Protein 4ZQ0 (pdb70)

Sequence (943 aa):
FTREDYVFMAQLNENAERYDEMVETMRKISGMEGELSDKERNLLSVAYKNVIGPRRAAWRIVSSIEAKEKGRQKPNAKRIEQIRVYRQKIEKELSDICNDILKLLQEQFVPRSTNADAKVFYYKMQGDYYRYLAEYSSGEDKEKIAGSALNAYNSAFEISQQLPPTHPIRLGLALNFSVFYYEILASPDRACELARKAFDAAITDLDKLTEESYKDSTLIMQLLRDNLNLWVTDTREDYVFMAQLNENAERYDEMVETMRKISGMEGELSDKERNLLSVAYKNVIGPRRAAWRIVSSIEAKEKGRQKPNAKRIEQIRVYRQKIEKELSDICNDILKLLQEQFVPRSTNADAKVFYYKMQGDYYRYLAEYSSGEDKEKIAGSALNAYNSAFEISQQLPPTHPIRLGLALNFSVFYYEILASPDRACELARKAFDAAITDLDKLTEESYKDSTLIMQLLRDNLNLWVTDTREDYVFMAQLNENAERYDEMVETMRKISGMEGELSDKERNLLSVAYKNVIGPRRAAWRIVSSIEAKEKGRQKPNAKRIEQIRVYRQKIEKELSDICNDILKLLQEQFVPRSTNADAKVFYYKMQGDYYRYLAEYSSGEDKEKIAGSALNAYNSAFEISQQLPPTHPIRLGLALNFSVFYYEILASPDRACELARKAFDAAITDLDKLTEESYKDSTLIMQLLRDNLNLWVTDTREDYVFMAQLNENAERYDEMVETMRKISGMEGELSDKERNLLSVAYKNVIGPRRAAWRIVSSIEAKEKGRQKPNAKRIEQIRVYRQKIEKELSDICNDILKLLQEQFVPRSTNADAKVFYYKMQGDYYRYLAEYSSGEDKEKIAGSALNAYNSAFEISQQLPPTHPIRLGLALNFSVFYYEILASPDRACELARKAFDAAITDLDKLTEESYKDSTLIMQLLRDNLNLWVAAPAAPAAPAAP

InterPro domains:
  IPR000308 14-3-3 protein [PIRSF000868] (4-246)
  IPR000308 14-3-3 protein [PR00305] (39-68)
  IPR000308 14-3-3 protein [PR00305] (90-114)
  IPR000308 14-3-3 protein [PR00305] (121-143)
  IPR000308 14-3-3 protein [PR00305] (155-181)
  IPR000308 14-3-3 protein [PR00305] (182-208)
  IPR000308 14-3-3 protein [PR00305] (209-238)
  IPR000308 14-3-3 protein [PTHR18860] (7-238)
  IPR023409 14-3-3 protein, conserved site [PS00796] (45-55)
  IPR023410 14-3-3 domain [PF00244] (13-235)
  IPR023410 14-3-3 domain [SM00101] (7-248)
  IPR036815 14-3-3 domain superfamily [G3DSA:1.20.190.20] (1-248)
  IPR036815 14-3-3 domain superfamily [SSF48445] (6-237)

Nearest PDB structures (foldseek):
  4f7r-assembly2_C  TM=9.019E-01  e=1.144E-25  Giardia duodenalis
  5ulo-assembly1_B  TM=9.738E-01  e=9.717E-19  Homo sapiens
  2npm-assembly1_B  TM=9.556E-01  e=8.098E-19  Cryptosporidium parvum
  2npm-assembly1_A  TM=9.671E-01  e=2.109E-18  Cryptosporidium parvum
  5ulo-assembly1_A  TM=9.769E-01  e=2.310E-18  Homo sapiens

B-factor: mean 80.52, std 16.51, range [42.4, 110.0]

Solvent-accessible surface area: 45912 Å² total

Foldseek 3Di:
DDLVVLLVVLVVCVVVVVLVVNCVSLVVNLPDDAADDPSSLVSNVSSLCSQLVVLLVVLVVLVVVLVVQVPDPDHDVVVNVVSVVVSVVSLVVLVVSLCVVLVCLVPRQCVRDDDLLSNLSSLLSNLVSLLSNLLPDDDPVSVVSLVSNVVSLVSSQVSLVPPQLLPLSSLVSLLVVLVSCVPNNPHLPVSLVSLCVSLVSCVVCVVVDCPPCVVSSVVSSVSSVVVNVVSPVD/DLVVLVVVLVVCVVVLVLVVNCVSLVVNLVDDAAADPSSLVSNCVSLCSVLVVLVVVLVVLVVVLVVLVPDDPRDVVVNVVSVVVSVVSLVVLCVSLVVVLCCLVPRQCVRDDDLLSNLSSLLVNLVSLLSNLLPDDDVVSVVSLVSSLVSLVSSQVSLVVPQLLALSSLVSLQVVLVSCVPRPPDNPVSLVSLVVSLVSCVVCVVVDDPVSCVSSVVSSVVSVVVNVVSVVD/DLVVLLVVLVVCVVVVVLVVNCVSLVVNLPDDAAADPSSLVSNCVSLCSQLVVLLVVLVVLVVVLVVQVPDPDRDPVVNVVSVVVSVVSLVVLVVSLCVLLVCLVPRHCVRDDDLLSNLSSLLVQLVSLLSNLLPDDDVVNVVSLVRNVVSLVSSQVSLVVPQLQDLSSLVSLLVVLVSCCRRVNDLVVSLVSLVVSLVSCVVCVVPDDDPCCVSRVVSSVSSVVVNVVSVVD/DLVVLLVVLVVCVVVLVLVVNCVSLVVNLVDDAAADPSSLVSNVVSLCSQLVVLLVVLVVLVVVLVVLVPDPDHDVVVNVVSVVVSVVSLVVLCVSLCVLLCCLVPRQCVRDDDLLSNLSSLLVNLVSLLSNLLPPVPDCNVVSLVSNVVSLVSSQVSLVPPQLLALSSLSSLQVVLVSCCRRVVHLVVSLVSLVVSLVRNVVVPPPDDPVCNCSSVVSSVVSVVVNVVSD

Secondary structure (DSSP, 8-state):
--HHHHHHHHHHHHHTT-HHHHHHHHHHHHTSSS---HHHHHHHHHHHHHHHHHHHHHHHHHHHHHHHHHHSSS--HHHHHHHHHHHHHHHHHHHHHHHHHHHHIIIIIHHH--SHHHHHHHHHHHHHHHHHHHTT--HHHHHHHHHHHHHHHHHHHHHHTTS-TT-HHHHHHHHHHHHHHHHTS--HHHHHHHHHHHHHHHHHHTTTS-SS-HHHHHHHHHHHHHHHHHHTT-/-HHHHHHHHHHHHHHT-HHHHHHHHHHHHSSSS---HHHHHHHHHHHHHHHHHHHHHHHHHHHHHHHHHSSSS--HHHHHHHHHHHHHHHHHHHHHHHHHHHHIIIIIHHH--SHHHHHHHHHHHHHHHHHHHHH--HHHHHHHHHHHHHHHHHHHHHHTTS-TT-HHHHHHHHHHHHHIIIII--HHHHHHHHHHHHHHHHHTSSS---SSHHHHHHHHHHHHHHHHHHH--/-HHHHHHHHHHHHHHT-HHHHHHHHHHHHHSSSPPPHHHHHHHHHHHHHHHHHHHHHHHHHHHHHHHHHTSSS--HHHHHHHHHHHHHHHHHHHHHHHHHHHHIIIIIHHH--SHHHHHHHHHHHHHHHHHHHTT--TTHHHHHHHHHHHHHHHHHHHHTTS-TT-HHHHHHHHHHHHHHHHTSS-HHHHHHHHHHHHHHHHHTTTS--HHHHHHHHHHHHHHHHHHHHHH--/-HHHHHHHHHHHHHTT-HHHHHHHHHHHHHSSS---HHHHHHHHHHHHHHHHHHHHHHHHHHHHHHHHHSSSS--HHHHHHHHHHHHHHHHHHHHHHHHHHHHIIIIIHHH--SHHHHHHHHHHHHHHHHHHHTT--SSSHHHHHHHHHHHHHHHHHHHTTS-TT-HHHHHHHHHHHHHHHHTT--HHHHHHHHHHHHHHHHHHTTS--HHHHHHHHHHHHHHHHHHHH--/---/---/---/---

CATH classification: 1.20.190.20

Organism: Giardia intestinalis (strain ATCC 50803 / WB clone C6) (NCBI:txid184922)

Structure (mmCIF, N/CA/C/O backbone):
data_4ZQ0
#
_entry.id   4ZQ0
#
_cell.length_a   69.958
_cell.length_b   109.408
_cell.length_c   78.568
_cell.angle_alpha   90.000
_cell.angle_beta   92.640
_cell.angle_gamma   90.000
#
_symmetry.space_group_name_H-M   'P 1 21 1'
#
loop_
_entity.id
_entity.type
_entity.pdbx_description
1 polymer '14-3-3 protein'
2 polymer 'A8Ap phosphopeptide'
3 non-polymer 'PHOSPHATE ION'
#
loop_
_atom_site.group_PDB
_atom_site.id
_atom_site.type_symbol
_atom_site.label_atom_id
_atom_site.label_alt_id
_atom_site.label_comp_id
_atom_site.label_asym_id
_atom_site.label_entity_id
_atom_site.label_seq_id
_atom_site.pdbx_PDB_ins_code
_atom_site.Cartn_x
_atom_site.Cartn_y
_atom_site.Cartn_z
_atom_site.occupancy
_atom_site.B_iso_or_equiv
_atom_site.auth_seq_id
_atom_site.auth_comp_id
_atom_site.auth_asym_id
_atom_site.auth_atom_id
_atom_site.pdbx_PDB_model_num
ATOM 1 N N . PHE A 1 1 ? 6.812 18.818 -2.893 1.00 95.32 5 PHE A N 1
ATOM 2 C CA . PHE A 1 1 ? 8.251 18.433 -2.749 1.00 99.20 5 PHE A CA 1
ATOM 3 C C . PHE A 1 1 ? 8.916 18.326 -4.130 1.00 93.08 5 PHE A C 1
ATOM 4 O O . PHE A 1 1 ? 8.658 17.377 -4.870 1.00 91.06 5 PHE A O 1
ATOM 12 N N . THR A 1 2 ? 9.760 19.299 -4.476 1.00 89.53 6 THR A N 1
ATOM 13 C CA . THR A 1 2 ? 10.528 19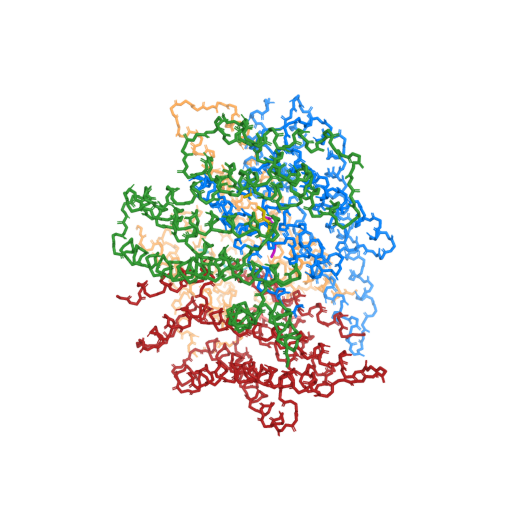.277 -5.745 1.00 88.36 6 THR A CA 1
ATOM 14 C C . THR A 1 2 ? 11.766 18.343 -5.690 1.00 93.25 6 THR A C 1
ATOM 15 O O . THR A 1 2 ? 12.005 17.696 -4.677 1.00 101.64 6 THR A O 1
ATOM 19 N N . ARG A 1 3 ? 12.523 18.261 -6.789 1.00 94.04 7 ARG A N 1
ATOM 20 C CA . ARG A 1 3 ? 13.777 17.471 -6.874 1.00 92.07 7 ARG A CA 1
ATOM 21 C C . ARG A 1 3 ? 14.810 17.927 -5.833 1.00 96.41 7 ARG A C 1
ATOM 22 O O . ARG A 1 3 ? 15.350 17.118 -5.035 1.00 107.63 7 ARG A O 1
ATOM 30 N N . GLU A 1 4 ? 15.042 19.238 -5.830 1.00 97.72 8 GLU A N 1
ATOM 31 C CA . GLU A 1 4 ? 15.959 19.896 -4.891 1.00 99.38 8 GLU A CA 1
ATOM 32 C C . GLU A 1 4 ? 15.588 19.569 -3.442 1.00 97.34 8 GLU A C 1
ATOM 33 O O . GLU A 1 4 ? 16.471 19.385 -2.606 1.00 102.29 8 GLU A O 1
ATOM 39 N N . ASP A 1 5 ? 14.284 19.484 -3.164 1.00 94.59 9 ASP A N 1
ATOM 40 C CA . ASP A 1 5 ? 13.779 19.076 -1.848 1.00 95.06 9 ASP A CA 1
ATOM 41 C C . ASP A 1 5 ? 14.129 17.616 -1.533 1.00 89.62 9 ASP A C 1
ATOM 42 O O . ASP A 1 5 ? 14.387 17.293 -0.375 1.00 86.93 9 ASP A O 1
ATOM 47 N N . TYR A 1 6 ? 14.120 16.743 -2.546 1.00 91.32 10 TYR A N 1
ATOM 48 C CA . TYR A 1 6 ? 14.493 15.326 -2.357 1.00 91.01 10 TYR A CA 1
ATOM 49 C C . TYR A 1 6 ? 15.991 15.165 -2.162 1.00 86.59 10 TYR A C 1
ATOM 50 O O . TYR A 1 6 ? 16.417 14.445 -1.246 1.00 86.69 10 TYR A O 1
ATOM 59 N N . VAL A 1 7 ? 16.787 15.860 -2.978 1.00 82.82 11 VAL A N 1
ATOM 60 C CA . VAL A 1 7 ? 18.255 15.852 -2.785 1.00 82.40 11 VAL A CA 1
ATOM 61 C C . VAL A 1 7 ? 18.618 16.080 -1.305 1.00 81.13 11 VAL A C 1
ATOM 62 O O . VAL A 1 7 ? 19.344 15.276 -0.677 1.00 85.54 11 VAL A O 1
ATOM 66 N N . PHE A 1 8 ? 18.082 17.167 -0.755 1.00 79.96 12 PHE A N 1
ATOM 67 C CA . PHE A 1 8 ? 18.237 17.489 0.661 1.00 76.59 12 PHE A CA 1
ATOM 68 C C . PHE A 1 8 ? 17.857 16.331 1.582 1.00 79.38 12 PHE A C 1
ATOM 69 O O . PHE A 1 8 ? 18.558 16.087 2.564 1.00 81.84 12 PHE A O 1
ATOM 77 N N . MET A 1 9 ? 16.759 15.631 1.271 1.00 82.23 13 MET A N 1
ATOM 78 C CA . MET A 1 9 ? 16.341 14.458 2.065 1.00 83.79 13 MET A CA 1
ATOM 79 C C . MET A 1 9 ? 17.328 13.306 1.948 1.00 75.78 13 MET A C 1
ATOM 80 O O . MET A 1 9 ? 17.631 12.647 2.945 1.00 73.84 13 MET A O 1
ATOM 85 N N . ALA A 1 10 ? 17.834 13.072 0.742 1.00 70.51 14 ALA A N 1
ATOM 86 C CA . ALA A 1 10 ? 18.906 12.098 0.553 1.00 67.89 14 ALA A CA 1
ATOM 87 C C . ALA A 1 10 ? 20.115 12.480 1.402 1.00 68.13 14 ALA A C 1
ATOM 88 O O . ALA A 1 10 ? 20.717 11.619 2.051 1.00 68.66 14 ALA A O 1
ATOM 90 N N . GLN A 1 11 ? 20.446 13.771 1.421 1.00 69.93 15 GLN A N 1
ATOM 91 C CA . GLN A 1 11 ? 21.516 14.257 2.308 1.00 67.83 15 GLN A CA 1
ATOM 92 C C . GLN A 1 11 ? 21.209 14.047 3.799 1.00 64.95 15 GLN A C 1
ATOM 93 O O . GLN A 1 11 ? 22.076 13.620 4.557 1.00 64.77 15 GLN A O 1
ATOM 99 N N . LEU A 1 12 ? 19.973 14.313 4.206 1.00 65.09 16 LEU A N 1
ATOM 100 C CA . LEU A 1 12 ? 19.550 14.118 5.602 1.00 64.79 16 LEU A CA 1
ATOM 101 C C . LEU A 1 12 ? 19.585 12.644 6.028 1.00 62.75 16 LEU A C 1
ATOM 102 O O . LEU A 1 12 ? 20.047 12.316 7.125 1.00 65.60 16 LEU A O 1
ATOM 107 N N . ASN A 1 13 ? 19.098 11.765 5.161 1.00 62.21 17 ASN A N 1
ATOM 108 C CA . ASN A 1 13 ? 19.183 10.322 5.392 1.00 62.46 17 ASN A CA 1
ATOM 109 C C . ASN A 1 13 ? 20.618 9.853 5.569 1.00 61.91 17 ASN A C 1
ATOM 110 O O . ASN A 1 13 ? 20.906 9.045 6.456 1.00 62.19 17 ASN A O 1
ATOM 115 N N . GLU A 1 14 ? 21.508 10.357 4.715 1.00 64.86 18 GLU A N 1
ATOM 116 C CA . GLU A 1 14 ? 22.939 10.046 4.807 1.00 66.39 18 GLU A CA 1
ATOM 117 C C . GLU A 1 14 ? 23.517 10.584 6.099 1.00 61.38 18 GLU A C 1
ATOM 118 O O . GLU A 1 14 ? 24.219 9.860 6.799 1.00 59.73 18 GLU A O 1
ATOM 124 N N . ASN A 1 15 ? 23.222 11.848 6.401 1.00 60.51 19 ASN A N 1
ATOM 125 C CA . ASN A 1 15 ? 23.669 12.468 7.649 1.00 61.68 19 ASN A CA 1
ATOM 126 C C . ASN A 1 15 ? 23.206 11.667 8.862 1.00 60.56 19 ASN A C 1
ATOM 127 O O . ASN A 1 15 ? 23.981 11.462 9.789 1.00 63.09 19 ASN A O 1
ATOM 132 N N . ALA A 1 16 ? 21.962 11.186 8.831 1.00 60.60 20 ALA A N 1
ATOM 133 C CA . ALA A 1 16 ? 21.424 10.325 9.899 1.00 59.90 20 ALA A CA 1
ATOM 134 C C . ALA A 1 16 ? 21.711 8.828 9.722 1.00 57.87 20 ALA A C 1
ATOM 135 O O . ALA A 1 16 ? 21.214 8.026 10.499 1.00 58.49 20 ALA A O 1
ATOM 137 N N . GLU A 1 17 ? 22.481 8.457 8.697 1.00 59.59 21 GLU A N 1
ATOM 138 C CA . GLU A 1 17 ? 22.898 7.065 8.428 1.00 61.70 21 GLU A CA 1
ATOM 139 C C . GLU A 1 17 ? 21.755 6.054 8.222 1.00 63.11 21 GLU A C 1
ATOM 140 O O . GLU A 1 17 ? 21.900 4.851 8.486 1.00 58.47 21 GLU A O 1
ATOM 146 N N . ARG A 1 18 ? 20.633 6.553 7.709 1.00 67.82 22 ARG A N 1
ATOM 147 C CA . ARG A 1 18 ? 19.467 5.729 7.437 1.00 70.49 22 ARG A CA 1
ATOM 148 C C . ARG A 1 18 ? 19.446 5.483 5.929 1.00 68.61 22 ARG A C 1
ATOM 149 O O . ARG A 1 18 ? 18.766 6.166 5.170 1.00 70.35 22 ARG A O 1
ATOM 157 N N . TYR A 1 19 ? 20.217 4.482 5.522 1.00 67.96 23 TYR A N 1
ATOM 158 C CA . TYR A 1 19 ? 20.530 4.237 4.115 1.00 69.23 23 TYR A CA 1
ATOM 159 C C . TYR A 1 19 ? 19.380 3.576 3.332 1.00 72.86 23 TYR A C 1
ATOM 160 O O . TYR A 1 19 ? 19.169 3.873 2.146 1.00 72.63 23 TYR A O 1
ATOM 169 N N . ASP A 1 20 ? 18.619 2.713 4.002 1.00 75.49 24 ASP A N 1
ATOM 170 C CA . ASP A 1 20 ? 17.439 2.082 3.394 1.00 75.05 24 ASP A CA 1
ATOM 171 C C . ASP A 1 20 ? 16.439 3.144 2.907 1.00 72.06 24 ASP A C 1
ATOM 172 O O . ASP A 1 20 ? 15.905 3.039 1.806 1.00 70.49 24 ASP A O 1
ATOM 177 N N . GLU A 1 21 ? 16.228 4.178 3.716 1.00 71.57 25 GLU A N 1
ATOM 178 C CA . GLU A 1 21 ? 15.387 5.314 3.330 1.00 74.94 25 GLU A CA 1
ATOM 179 C C . GLU A 1 21 ? 16.018 6.160 2.213 1.00 77.83 25 GLU A C 1
ATOM 180 O O . GLU A 1 21 ? 15.317 6.627 1.291 1.00 86.59 25 GLU A O 1
ATOM 186 N N . MET A 1 22 ? 17.339 6.336 2.296 1.00 75.37 26 MET A N 1
ATOM 187 C CA . MET A 1 22 ? 18.128 7.043 1.273 1.00 70.82 26 MET A CA 1
ATOM 188 C C . MET A 1 22 ? 17.977 6.396 -0.100 1.00 66.20 26 MET A C 1
ATOM 189 O O . MET A 1 22 ? 17.743 7.091 -1.091 1.00 65.93 26 MET A O 1
ATOM 194 N N . VAL A 1 23 ? 18.093 5.070 -0.148 1.00 64.57 27 VAL A N 1
ATOM 195 C CA . VAL A 1 23 ? 17.867 4.313 -1.391 1.00 64.36 27 VAL A CA 1
ATOM 196 C C . VAL A 1 23 ? 16.495 4.616 -2.009 1.00 61.90 27 VAL A C 1
ATOM 197 O O . VAL A 1 23 ? 16.372 4.659 -3.239 1.00 61.51 27 VAL A O 1
ATOM 201 N N . GLU A 1 24 ? 15.485 4.833 -1.166 1.00 61.44 28 GLU A N 1
ATOM 202 C CA . GLU A 1 24 ? 14.156 5.221 -1.646 1.00 64.66 28 GLU A CA 1
ATOM 203 C C . GLU A 1 24 ? 14.147 6.669 -2.110 1.00 64.66 28 GLU A C 1
ATOM 204 O O . GLU A 1 24 ? 13.735 6.966 -3.242 1.00 67.18 28 GLU A O 1
ATOM 210 N N . THR A 1 25 ? 14.639 7.5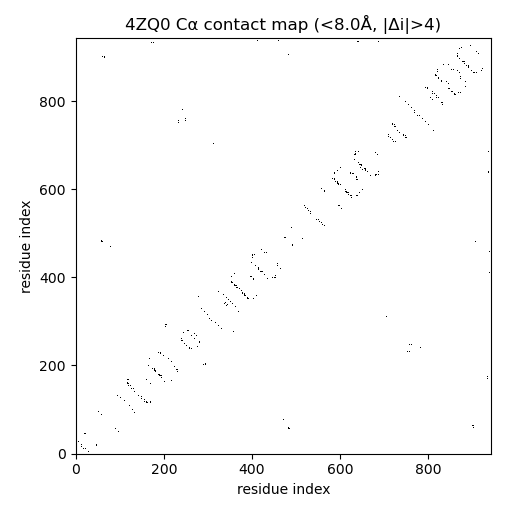69 -1.262 1.00 66.63 29 THR A N 1
ATOM 211 C CA . THR A 1 25 ? 14.758 8.982 -1.656 1.00 67.52 29 THR A CA 1
ATOM 212 C C . THR A 1 25 ? 15.524 9.179 -2.974 1.00 69.64 29 THR A C 1
ATOM 213 O O . THR A 1 25 ? 15.256 10.132 -3.702 1.00 74.27 29 THR A O 1
ATOM 217 N N . MET A 1 26 ? 16.470 8.294 -3.280 1.00 71.62 30 MET A N 1
ATOM 218 C CA . MET A 1 26 ? 17.150 8.351 -4.577 1.00 76.15 30 MET A CA 1
ATOM 219 C C . MET A 1 26 ? 16.323 7.739 -5.701 1.00 80.82 30 MET A C 1
ATOM 220 O O . MET A 1 26 ? 16.427 8.184 -6.848 1.00 88.51 30 MET A O 1
ATOM 225 N N . ARG A 1 27 ? 15.520 6.723 -5.385 1.00 82.04 31 ARG A N 1
ATOM 226 C CA . ARG A 1 27 ? 14.521 6.207 -6.330 1.00 82.07 31 ARG A CA 1
ATOM 227 C C . ARG A 1 27 ? 13.491 7.267 -6.704 1.00 81.77 31 ARG A C 1
ATOM 228 O O . ARG A 1 27 ? 13.057 7.331 -7.853 1.00 84.23 31 ARG A O 1
ATOM 236 N N . LYS A 1 28 ? 13.093 8.082 -5.733 1.00 82.93 32 LYS A N 1
ATOM 237 C CA . LYS A 1 28 ? 12.196 9.210 -6.002 1.00 85.90 32 LYS A CA 1
ATOM 238 C C . LYS A 1 28 ? 12.783 10.203 -7.027 1.00 82.86 32 LYS A C 1
ATOM 239 O O . LYS A 1 28 ? 12.042 10.804 -7.807 1.00 78.18 32 LYS A O 1
ATOM 245 N N . ILE A 1 29 ? 14.106 10.366 -7.014 1.00 85.21 33 ILE A N 1
ATOM 246 C CA . ILE A 1 29 ? 14.817 11.203 -7.990 1.00 85.11 33 ILE A CA 1
ATOM 247 C C . ILE A 1 29 ? 14.994 10.456 -9.321 1.00 84.32 33 ILE A C 1
ATOM 248 O O . ILE A 1 29 ? 14.726 11.021 -10.384 1.00 86.66 33 ILE A O 1
ATOM 253 N N . SER A 1 30 ? 15.418 9.191 -9.260 1.00 87.17 34 SER A N 1
ATOM 254 C CA . SER A 1 30 ? 15.618 8.354 -10.464 1.00 91.95 34 SER A CA 1
ATOM 255 C C . SER A 1 30 ? 14.483 8.451 -11.492 1.00 95.26 34 SER A C 1
ATOM 256 O O . SER A 1 30 ? 14.737 8.428 -12.699 1.00 100.01 34 SER A O 1
ATOM 259 N N . GLY A 1 31 ? 13.245 8.559 -11.003 1.00 95.62 35 GLY A N 1
ATOM 260 C CA . GLY A 1 31 ? 12.058 8.685 -11.851 1.00 95.60 35 GLY A CA 1
ATOM 261 C C . GLY A 1 31 ? 11.771 10.043 -12.483 1.00 98.11 35 GLY A C 1
ATOM 262 O O . GLY A 1 31 ? 10.816 10.161 -13.247 1.00 100.47 35 GLY A O 1
ATOM 263 N N . MET A 1 32 ? 12.572 11.066 -12.177 1.00 101.22 36 MET A N 1
ATOM 264 C CA . MET A 1 32 ? 12.369 12.410 -12.747 1.00 101.91 36 MET A CA 1
ATOM 265 C C . MET A 1 32 ? 13.101 12.601 -14.094 1.00 104.39 36 MET A C 1
ATOM 266 O O . MET A 1 32 ? 13.748 11.679 -14.603 1.00 99.82 36 MET A O 1
ATOM 271 N N . GLU A 1 33 ? 12.963 13.796 -14.671 1.00 108.01 37 GLU A N 1
ATOM 272 C CA . GLU A 1 33 ? 13.477 14.122 -16.006 1.00 110.00 37 GLU A CA 1
ATOM 273 C C . GLU A 1 33 ? 14.984 14.374 -16.005 1.00 110.00 37 GLU A C 1
ATOM 274 O O . GLU A 1 33 ? 15.543 14.838 -15.012 1.00 110.00 37 GLU A O 1
ATOM 280 N N . GLY A 1 34 ? 15.627 14.071 -17.131 1.00 110.00 38 GLY A N 1
ATOM 281 C CA . GLY A 1 34 ? 17.066 14.290 -17.307 1.00 110.00 38 GLY A CA 1
ATOM 282 C C . GLY A 1 34 ? 17.953 13.285 -16.584 1.00 110.00 38 GLY A C 1
ATOM 283 O O . GLY A 1 34 ? 17.469 12.413 -15.850 1.00 110.00 38 GLY A O 1
ATOM 284 N N . GLU A 1 35 ? 19.263 13.415 -16.797 1.00 110.00 39 GLU A N 1
ATOM 285 C CA . GLU A 1 35 ? 20.265 12.583 -16.117 1.00 110.00 39 GLU A CA 1
ATOM 286 C C . GLU A 1 35 ? 20.537 13.129 -14.722 1.00 104.87 39 GLU A C 1
ATOM 287 O O . GLU A 1 35 ? 20.122 14.245 -14.390 1.00 109.84 39 GLU A O 1
ATOM 293 N N . LEU A 1 36 ? 21.254 12.344 -13.919 1.00 93.50 40 LEU A N 1
ATOM 294 C CA . LEU A 1 36 ? 21.648 12.763 -12.575 1.00 82.06 40 LEU A CA 1
ATOM 295 C C . LEU A 1 36 ? 22.887 13.659 -12.624 1.00 75.56 40 LEU A C 1
ATOM 296 O O . LEU A 1 36 ? 23.775 13.463 -13.457 1.00 69.05 40 LEU A O 1
ATOM 301 N N . SER A 1 37 ? 22.938 14.637 -11.721 1.00 74.52 41 SER A N 1
ATOM 302 C CA . SER A 1 37 ? 24.115 15.501 -11.556 1.00 76.39 41 SER A CA 1
ATOM 303 C C . SER A 1 37 ? 25.245 14.743 -10.846 1.00 79.21 41 SER A C 1
ATOM 304 O O . SER A 1 37 ? 25.057 13.599 -10.431 1.00 80.31 41 SER A O 1
ATOM 307 N N . ASP A 1 38 ? 26.418 15.365 -10.721 1.00 81.18 42 ASP A N 1
ATOM 308 C CA . ASP A 1 38 ? 27.546 14.728 -10.023 1.00 85.00 42 ASP A CA 1
ATOM 309 C C . ASP A 1 38 ? 27.225 14.515 -8.536 1.00 79.93 42 ASP A C 1
ATOM 310 O O . ASP A 1 38 ? 27.597 13.490 -7.948 1.00 78.47 42 ASP A O 1
ATOM 315 N N . LYS A 1 39 ? 26.538 15.491 -7.946 1.00 76.03 43 LYS A N 1
ATOM 316 C CA . LYS A 1 39 ? 26.047 15.396 -6.577 1.00 75.89 43 LYS A CA 1
ATOM 317 C C . LYS A 1 39 ? 25.116 14.196 -6.428 1.00 79.95 43 LYS A C 1
ATOM 318 O O . LYS A 1 39 ? 25.284 13.377 -5.522 1.00 90.36 43 LYS A O 1
ATOM 324 N N . GLU A 1 40 ? 24.148 14.094 -7.332 1.00 79.00 44 GLU A N 1
ATOM 325 C CA . GLU A 1 40 ? 23.149 13.023 -7.290 1.00 78.23 44 GLU A CA 1
ATOM 326 C C . GLU A 1 40 ? 23.736 11.646 -7.584 1.00 75.64 44 GLU A C 1
ATOM 327 O O . GLU A 1 40 ? 23.351 10.665 -6.946 1.00 80.59 44 GLU A O 1
ATOM 333 N N . ARG A 1 41 ? 24.662 11.573 -8.540 1.00 72.84 45 ARG A N 1
ATOM 334 C CA . ARG A 1 41 ? 25.376 10.319 -8.825 1.00 70.59 45 ARG A CA 1
ATOM 335 C C . ARG A 1 41 ? 26.087 9.771 -7.595 1.00 68.01 45 ARG A C 1
ATOM 336 O O . ARG A 1 41 ? 26.053 8.574 -7.365 1.00 66.50 45 ARG A O 1
ATOM 344 N N . ASN A 1 42 ? 26.707 10.645 -6.805 1.00 67.50 46 ASN A N 1
ATOM 345 C CA . ASN A 1 42 ? 27.429 10.209 -5.613 1.00 70.03 46 ASN A CA 1
ATOM 346 C C . ASN A 1 42 ? 26.495 9.623 -4.552 1.00 67.18 46 ASN A C 1
ATOM 347 O O . ASN A 1 42 ? 26.669 8.472 -4.116 1.00 67.20 46 ASN A O 1
ATOM 352 N N . LEU A 1 43 ? 25.484 10.410 -4.182 1.00 63.44 47 LEU A N 1
ATOM 353 C CA . LEU A 1 43 ? 24.445 9.991 -3.226 1.00 61.36 47 LEU A CA 1
ATOM 354 C C . LEU A 1 43 ? 23.855 8.633 -3.587 1.00 59.55 47 LEU A C 1
ATOM 355 O O . LEU A 1 43 ? 23.623 7.799 -2.704 1.00 62.32 47 LEU A O 1
ATOM 360 N N . LEU A 1 44 ? 23.610 8.426 -4.882 1.00 56.16 48 LEU A N 1
ATOM 361 C CA . LEU A 1 44 ? 23.184 7.129 -5.394 1.00 54.55 48 LEU A CA 1
ATOM 362 C C . LEU A 1 44 ? 24.132 6.025 -4.948 1.00 52.93 48 LEU A C 1
ATOM 363 O O . LEU A 1 44 ? 23.698 5.025 -4.381 1.00 56.67 48 LEU A O 1
ATOM 368 N N . SER A 1 45 ? 25.418 6.217 -5.215 1.00 50.18 49 SER A N 1
ATOM 369 C CA . SER A 1 45 ? 26.437 5.222 -4.885 1.00 49.86 49 SER A CA 1
ATOM 370 C C . SER A 1 45 ? 26.506 4.980 -3.374 1.00 47.98 49 SER A C 1
ATOM 371 O O . SER A 1 45 ? 26.472 3.821 -2.896 1.00 47.27 49 SER A O 1
ATOM 374 N N . VAL A 1 46 ? 26.564 6.091 -2.646 1.00 46.99 50 VAL A N 1
ATOM 375 C CA . VAL A 1 46 ? 26.584 6.098 -1.183 1.00 48.41 50 VAL A CA 1
ATOM 376 C C . VAL A 1 46 ? 25.409 5.336 -0.582 1.00 48.82 50 VAL A C 1
ATOM 377 O O . VAL A 1 46 ? 25.581 4.575 0.370 1.00 49.30 50 VAL A O 1
ATOM 381 N N . ALA A 1 47 ? 24.220 5.568 -1.119 1.00 50.43 51 ALA A N 1
ATOM 382 C CA . ALA A 1 47 ? 23.036 4.885 -0.629 1.00 52.54 51 ALA A CA 1
ATOM 383 C C . ALA A 1 47 ? 23.189 3.372 -0.791 1.00 53.93 51 ALA A C 1
ATOM 384 O O . ALA A 1 47 ? 23.174 2.637 0.195 1.00 54.12 51 ALA A O 1
ATOM 386 N N . TYR A 1 48 ? 23.384 2.920 -2.026 1.00 56.49 52 TYR A N 1
ATOM 387 C CA . TYR A 1 48 ? 23.446 1.482 -2.310 1.00 59.07 52 TYR A CA 1
ATOM 388 C C . TYR A 1 48 ? 24.632 0.777 -1.649 1.00 59.47 52 TYR A C 1
ATOM 389 O O . TYR A 1 48 ? 24.481 -0.369 -1.165 1.00 61.77 52 TYR A O 1
ATOM 398 N N . LYS A 1 49 ? 25.792 1.436 -1.584 1.00 59.47 53 LYS A N 1
ATOM 399 C CA . LYS A 1 49 ? 26.933 0.754 -0.977 1.00 60.51 53 LYS A CA 1
ATOM 400 C C . LYS A 1 49 ? 26.796 0.554 0.536 1.00 59.67 53 LYS A C 1
ATOM 401 O O . LYS A 1 49 ? 27.267 -0.455 1.068 1.00 61.77 53 LYS A O 1
ATOM 407 N N . ASN A 1 50 ? 26.146 1.496 1.215 1.00 57.96 54 ASN A N 1
ATOM 408 C CA . ASN A 1 50 ? 25.869 1.378 2.656 1.00 56.44 54 ASN A CA 1
ATOM 409 C C . ASN A 1 50 ? 24.604 0.608 2.984 1.00 54.09 54 ASN A C 1
ATOM 410 O O . ASN A 1 50 ? 24.291 0.398 4.156 1.00 55.33 54 ASN A O 1
ATOM 415 N N . VAL A 1 51 ? 23.858 0.226 1.955 1.00 53.50 55 VAL A N 1
ATOM 416 C CA . VAL A 1 51 ? 22.831 -0.806 2.089 1.00 52.97 55 VAL A CA 1
ATOM 417 C C . VAL A 1 51 ? 23.452 -2.192 1.859 1.00 52.44 55 VAL A C 1
ATOM 418 O O . VAL A 1 51 ? 23.210 -3.095 2.661 1.00 51.86 55 VAL A O 1
ATOM 422 N N . ILE A 1 52 ? 24.250 -2.361 0.798 1.00 52.50 56 ILE A N 1
ATOM 423 C CA . ILE A 1 52 ? 24.880 -3.672 0.528 1.00 54.48 56 ILE A CA 1
ATOM 424 C C . ILE A 1 52 ? 26.011 -4.063 1.509 1.00 52.56 56 ILE A C 1
ATOM 425 O O . ILE A 1 52 ? 26.176 -5.251 1.851 1.00 54.53 56 ILE A O 1
ATOM 430 N N . GLY A 1 53 ? 26.782 -3.070 1.947 1.00 49.99 57 GLY A N 1
ATOM 431 C CA . GLY A 1 53 ? 27.955 -3.287 2.791 1.00 48.69 57 GLY A CA 1
ATOM 432 C C . GLY A 1 53 ? 27.727 -4.106 4.049 1.00 46.79 57 GLY A C 1
ATOM 433 O O . GLY A 1 53 ? 28.483 -5.057 4.311 1.00 47.34 57 GLY A O 1
ATOM 434 N N . PRO A 1 54 ? 26.703 -3.739 4.846 1.00 46.39 58 PRO A N 1
ATOM 435 C CA . PRO A 1 54 ? 26.338 -4.507 6.047 1.00 48.76 58 PRO A CA 1
ATOM 436 C C . PRO A 1 54 ? 26.049 -5.989 5.771 1.00 51.74 58 PRO A C 1
ATOM 437 O O . PRO A 1 54 ? 26.487 -6.871 6.524 1.00 51.94 58 PRO A O 1
ATOM 441 N N . ARG A 1 55 ? 25.331 -6.241 4.681 1.00 54.36 59 ARG A N 1
ATOM 442 C CA . ARG A 1 55 ? 24.955 -7.593 4.286 1.00 56.89 59 ARG A CA 1
ATOM 443 C C . ARG A 1 55 ? 26.144 -8.386 3.735 1.00 57.44 59 ARG A C 1
ATOM 444 O O . ARG A 1 55 ? 26.312 -9.597 4.049 1.00 58.69 59 ARG A O 1
ATOM 452 N N . ARG A 1 56 ? 26.979 -7.706 2.944 1.00 56.64 60 ARG A N 1
ATOM 453 C CA . ARG A 1 56 ? 28.280 -8.273 2.577 1.00 56.12 60 ARG A CA 1
ATOM 454 C C . ARG A 1 56 ? 29.045 -8.664 3.827 1.00 55.44 60 ARG A C 1
ATOM 455 O O . ARG A 1 56 ? 29.537 -9.792 3.930 1.00 57.91 60 ARG A O 1
ATOM 463 N N . ALA A 1 57 ? 29.126 -7.745 4.785 1.00 53.96 61 ALA A N 1
ATOM 464 C CA . ALA A 1 57 ? 29.805 -8.063 6.038 1.00 54.43 61 ALA A CA 1
ATOM 465 C C . ALA A 1 57 ? 29.174 -9.280 6.719 1.00 52.50 61 ALA A C 1
ATOM 466 O O . ALA A 1 57 ? 29.888 -10.185 7.133 1.00 52.65 61 ALA A O 1
ATOM 468 N N . ALA A 1 58 ? 27.846 -9.304 6.817 1.00 49.02 62 ALA A N 1
ATOM 469 C CA . ALA A 1 58 ? 27.150 -10.410 7.477 1.00 46.88 62 ALA A CA 1
ATOM 470 C C . ALA A 1 58 ? 27.501 -11.727 6.829 1.00 49.06 62 ALA A C 1
ATOM 471 O O . ALA A 1 58 ? 27.989 -12.654 7.511 1.00 49.20 62 ALA A O 1
ATOM 473 N N . TRP A 1 59 ? 27.294 -11.786 5.507 1.00 52.73 63 TRP A N 1
ATOM 474 C CA . TRP A 1 59 ? 27.548 -13.016 4.730 1.00 54.22 63 TRP A CA 1
ATOM 475 C C . TRP A 1 59 ? 28.910 -13.664 5.036 1.00 51.34 63 TRP A C 1
ATOM 476 O O . TRP A 1 59 ? 28.991 -14.870 5.321 1.00 54.23 63 TRP A O 1
ATOM 487 N N . ARG A 1 60 ? 29.966 -12.859 4.991 1.00 51.17 64 ARG A N 1
ATOM 488 C CA . ARG A 1 60 ? 31.317 -13.334 5.337 1.00 53.60 64 ARG A CA 1
ATOM 489 C C . ARG A 1 60 ? 31.397 -13.863 6.771 1.00 54.40 64 ARG A C 1
ATOM 490 O O . ARG A 1 60 ? 32.028 -14.904 7.016 1.00 53.49 64 ARG A O 1
ATOM 498 N N . ILE A 1 61 ? 30.739 -13.160 7.702 1.00 57.47 65 ILE A N 1
ATOM 499 C CA . ILE A 1 61 ? 30.781 -13.527 9.124 1.00 58.53 65 ILE A CA 1
ATOM 500 C C . ILE A 1 61 ? 30.097 -14.871 9.292 1.00 58.10 65 ILE A C 1
ATOM 501 O O . ILE A 1 61 ? 30.669 -15.772 9.902 1.00 61.46 65 ILE A O 1
ATOM 506 N N . VAL A 1 62 ? 28.900 -15.011 8.723 1.00 55.91 66 VAL A N 1
ATOM 507 C CA . VAL A 1 62 ? 28.167 -16.286 8.806 1.00 55.57 66 VAL A CA 1
ATOM 508 C C . VAL A 1 62 ? 28.917 -17.425 8.094 1.00 55.06 66 VAL A C 1
ATOM 509 O O . VAL A 1 62 ? 29.220 -18.449 8.723 1.00 54.23 66 VAL A O 1
ATOM 513 N N . SER A 1 63 ? 29.241 -17.235 6.814 1.00 57.20 67 SER A N 1
ATOM 514 C CA . SER A 1 63 ? 30.059 -18.214 6.077 1.00 61.23 67 SER A CA 1
ATOM 515 C C . SER A 1 63 ? 31.226 -18.756 6.908 1.00 66.32 67 SER A C 1
ATOM 516 O O . SER A 1 63 ? 31.448 -19.983 7.015 1.00 69.60 67 SER A O 1
ATOM 519 N N . SER A 1 64 ? 31.962 -17.826 7.510 1.00 69.42 68 SER A N 1
ATOM 520 C CA . SER A 1 64 ? 33.111 -18.172 8.339 1.00 68.63 68 SER A CA 1
ATOM 521 C C . SER A 1 64 ? 32.763 -19.002 9.576 1.00 67.18 68 SER A C 1
ATOM 522 O O . SER A 1 64 ? 33.548 -19.853 9.981 1.00 64.97 68 SER A O 1
ATOM 525 N N . ILE A 1 65 ? 31.600 -18.744 10.174 1.00 70.14 69 ILE A N 1
ATOM 526 C CA . ILE A 1 65 ? 31.129 -19.512 11.340 1.00 73.11 69 ILE A CA 1
ATOM 527 C C . ILE A 1 65 ? 30.697 -20.919 10.877 1.00 69.40 69 ILE A C 1
ATOM 528 O O . ILE A 1 65 ? 31.130 -21.951 11.437 1.00 62.14 69 ILE A O 1
ATOM 533 N N . GLU A 1 66 ? 29.862 -20.939 9.835 1.00 70.12 70 GLU A N 1
ATOM 534 C CA . GLU A 1 66 ? 29.495 -22.179 9.152 1.00 73.34 70 GLU A CA 1
ATOM 535 C C . GLU A 1 66 ? 30.719 -23.031 8.878 1.00 71.44 70 GLU A C 1
ATOM 536 O O . GLU A 1 66 ? 30.681 -24.233 9.113 1.00 70.60 70 GLU A O 1
ATOM 542 N N . ALA A 1 67 ? 31.794 -22.409 8.381 1.00 72.95 71 ALA A N 1
ATOM 543 C CA . ALA A 1 67 ? 33.073 -23.123 8.221 1.00 72.83 71 ALA A CA 1
ATOM 544 C C . ALA A 1 67 ? 33.616 -23.671 9.547 1.00 74.20 71 ALA A C 1
ATOM 545 O O . ALA A 1 67 ? 33.996 -24.836 9.615 1.00 76.05 71 ALA A O 1
ATOM 547 N N . LYS A 1 68 ? 33.648 -22.840 10.588 1.00 79.41 72 LYS A N 1
ATOM 548 C CA . LYS A 1 68 ? 34.141 -23.253 11.920 1.00 83.54 72 LYS A CA 1
ATOM 549 C C . LYS A 1 68 ? 33.396 -24.469 12.456 1.00 84.01 72 LYS A C 1
ATOM 550 O O . LYS A 1 68 ? 34.017 -25.445 12.883 1.00 78.55 72 LYS A O 1
ATOM 556 N N . GLU A 1 69 ? 32.065 -24.401 12.429 1.00 89.41 73 GLU A N 1
ATOM 557 C CA . GLU A 1 69 ? 31.240 -25.465 13.019 1.00 92.10 73 GLU A CA 1
ATOM 558 C C . GLU A 1 69 ? 31.339 -26.812 12.283 1.00 90.40 73 GLU A C 1
ATOM 559 O O . GLU A 1 69 ? 31.380 -27.862 12.934 1.00 94.32 73 GLU A O 1
ATOM 565 N N . LYS A 1 70 ? 31.368 -26.788 10.948 1.00 86.59 74 LYS A N 1
ATOM 566 C CA . LYS A 1 70 ? 31.554 -28.017 10.147 1.00 82.21 74 LYS A CA 1
ATOM 567 C C . LYS A 1 70 ? 32.863 -28.713 10.489 1.00 80.17 74 LYS A C 1
ATOM 568 O O . LYS A 1 70 ? 32.895 -29.932 10.643 1.00 76.95 74 LYS A O 1
ATOM 574 N N . GLY A 1 71 ? 33.927 -27.919 10.609 1.00 81.42 75 GLY A N 1
ATOM 575 C CA . GLY A 1 71 ? 35.264 -28.412 10.932 1.00 82.10 75 GLY A CA 1
ATOM 576 C C . GLY A 1 71 ? 35.459 -28.967 12.335 1.00 84.63 75 GLY A C 1
ATOM 577 O O . GLY A 1 71 ? 36.445 -29.663 12.582 1.00 86.47 75 GLY A O 1
ATOM 578 N N . ARG A 1 72 ? 34.539 -28.660 13.253 1.00 87.78 76 ARG A N 1
ATOM 579 C CA . ARG A 1 72 ? 34.566 -29.196 14.626 1.00 90.59 76 ARG A CA 1
ATOM 580 C C . ARG A 1 72 ? 34.714 -30.733 14.635 1.00 94.19 76 ARG A C 1
ATOM 581 O O . ARG A 1 72 ? 34.324 -31.409 13.677 1.00 90.99 76 ARG A O 1
ATOM 589 N N . GLN A 1 73 ? 35.308 -31.269 15.703 1.00 101.71 77 GLN A N 1
ATOM 590 C CA . GLN A 1 73 ? 35.640 -32.706 15.776 1.00 103.34 77 GLN A CA 1
ATOM 591 C C . GLN A 1 73 ? 34.415 -33.607 15.934 1.00 99.86 77 GLN A C 1
ATOM 592 O O . GLN A 1 73 ? 34.431 -34.749 15.468 1.00 94.29 77 GLN A O 1
ATOM 598 N N . LYS A 1 74 ? 33.372 -33.091 16.586 1.00 97.57 78 LYS A N 1
ATOM 599 C CA . LYS A 1 74 ? 32.074 -33.763 16.666 1.00 95.38 78 LYS A CA 1
ATOM 600 C C . LYS A 1 74 ? 30.965 -32.759 16.333 1.00 86.25 78 LYS A C 1
ATOM 601 O O . LYS A 1 74 ? 30.292 -32.261 17.237 1.00 84.27 78 LYS A O 1
ATOM 607 N N . PRO A 1 75 ? 30.772 -32.452 15.029 1.00 77.40 79 PRO A N 1
ATOM 608 C CA . PRO A 1 75 ? 29.818 -31.409 14.654 1.00 75.93 79 PRO A CA 1
ATOM 609 C C . PRO A 1 75 ? 28.371 -31.698 15.052 1.00 78.35 79 PRO A C 1
ATOM 610 O O . PRO A 1 75 ? 27.973 -32.853 15.187 1.00 81.96 79 PRO A O 1
ATOM 614 N N . ASN A 1 76 ? 27.616 -30.620 15.238 1.00 79.99 80 ASN A N 1
ATOM 615 C CA . ASN A 1 76 ? 26.192 -30.651 15.544 1.00 78.55 80 ASN A CA 1
ATOM 616 C C . ASN A 1 76 ? 25.452 -30.367 14.242 1.00 76.92 80 ASN A C 1
ATOM 617 O O . ASN A 1 76 ? 25.579 -29.275 13.712 1.00 79.65 80 ASN A O 1
ATOM 622 N N . ALA A 1 77 ? 24.676 -31.321 13.731 1.00 76.51 81 ALA A N 1
ATOM 623 C CA . ALA A 1 77 ? 24.006 -31.134 12.426 1.00 79.79 81 ALA A CA 1
ATOM 624 C C . ALA A 1 77 ? 22.925 -30.034 12.380 1.00 79.43 81 ALA A C 1
ATOM 625 O O . ALA A 1 77 ? 22.895 -29.255 11.423 1.00 82.84 81 ALA A O 1
ATOM 627 N N . LYS A 1 78 ? 22.058 -29.968 13.392 1.00 80.70 82 LYS A N 1
ATOM 628 C CA . LYS A 1 78 ? 20.942 -28.991 13.417 1.00 88.15 82 LYS A CA 1
ATOM 629 C C . LYS A 1 78 ? 21.422 -27.518 13.393 1.00 93.92 82 LYS A C 1
ATOM 630 O O . LYS A 1 78 ? 20.770 -26.632 12.807 1.00 101.61 82 LYS A O 1
ATOM 636 N N . ARG A 1 79 ? 22.574 -27.280 14.020 1.00 91.64 83 ARG A N 1
ATOM 637 C CA . ARG A 1 79 ? 23.249 -25.981 14.015 1.00 84.75 83 ARG A CA 1
ATOM 638 C C . ARG A 1 79 ? 23.756 -25.613 12.622 1.00 80.24 83 ARG A C 1
ATOM 639 O O . ARG A 1 79 ? 23.490 -24.513 12.132 1.00 82.14 83 ARG A O 1
ATOM 647 N N . ILE A 1 80 ? 24.469 -26.553 11.996 1.00 76.34 84 ILE A N 1
ATOM 648 C CA . ILE A 1 80 ? 24.980 -26.406 10.621 1.00 73.86 84 ILE A CA 1
ATOM 649 C C . ILE A 1 80 ? 23.812 -26.176 9.667 1.00 71.58 84 ILE A C 1
ATOM 650 O O . ILE A 1 80 ? 23.899 -25.353 8.756 1.00 66.26 84 ILE A O 1
ATOM 655 N N . GLU A 1 81 ? 22.731 -26.921 9.883 1.00 74.71 85 GLU A N 1
ATOM 656 C CA . GLU A 1 81 ? 21.474 -26.711 9.165 1.00 82.09 85 GLU A CA 1
ATOM 657 C C . GLU A 1 81 ? 20.954 -25.273 9.378 1.00 79.77 85 GLU A C 1
ATOM 658 O O . GLU A 1 81 ? 20.710 -24.560 8.399 1.00 70.39 85 GLU A O 1
ATOM 664 N N . GLN A 1 82 ? 20.830 -24.850 10.644 1.00 80.99 86 GLN A N 1
ATOM 665 C CA . GLN A 1 82 ? 20.250 -23.526 10.984 1.00 84.32 86 GLN A CA 1
ATOM 666 C C . GLN A 1 82 ? 21.092 -22.294 10.555 1.00 78.83 86 GLN A C 1
ATOM 667 O O . GLN A 1 82 ? 20.539 -21.239 10.210 1.00 72.35 86 GLN A O 1
ATOM 673 N N . ILE A 1 83 ? 22.415 -22.431 10.595 1.00 74.75 87 ILE A N 1
ATOM 674 C CA . ILE A 1 83 ? 23.331 -21.430 10.035 1.00 71.76 87 ILE A CA 1
ATOM 675 C C . ILE A 1 83 ? 23.111 -21.294 8.521 1.00 73.82 87 ILE A C 1
ATOM 676 O O . ILE A 1 83 ? 22.843 -20.197 8.010 1.00 76.42 87 ILE A O 1
ATOM 681 N N . ARG A 1 84 ? 23.226 -22.421 7.820 1.00 76.43 88 ARG A N 1
ATOM 682 C CA . ARG A 1 84 ? 23.095 -22.476 6.353 1.00 78.81 88 ARG A CA 1
ATOM 683 C C . ARG A 1 84 ? 21.759 -21.899 5.835 1.00 77.17 88 ARG A C 1
ATOM 684 O O . ARG A 1 84 ? 21.724 -21.331 4.744 1.00 80.44 88 ARG A O 1
ATOM 692 N N . VAL A 1 85 ? 20.676 -22.038 6.609 1.00 73.83 89 VAL A N 1
ATOM 693 C CA . VAL A 1 85 ? 19.394 -21.379 6.277 1.00 68.88 89 VAL A CA 1
ATOM 694 C C . VAL A 1 85 ? 19.534 -19.873 6.387 1.00 66.92 89 VAL A C 1
ATOM 695 O O . VAL A 1 85 ? 19.013 -19.145 5.546 1.00 68.08 89 VAL A O 1
ATOM 699 N N . TYR A 1 86 ? 20.208 -19.431 7.455 1.00 66.85 90 TYR A N 1
ATOM 700 C CA . TYR A 1 86 ? 20.441 -18.007 7.737 1.00 66.53 90 TYR A CA 1
ATOM 701 C C . TYR A 1 86 ? 21.321 -17.348 6.670 1.00 66.89 90 TYR A C 1
ATOM 702 O O . TYR A 1 86 ? 20.952 -16.292 6.127 1.00 65.23 90 TYR A O 1
ATOM 711 N N . ARG A 1 87 ? 22.452 -17.981 6.337 1.00 66.61 91 ARG A N 1
ATOM 712 C CA . ARG A 1 87 ? 23.287 -17.499 5.217 1.00 66.61 91 ARG A CA 1
ATOM 713 C C . ARG A 1 87 ? 22.452 -17.294 3.953 1.00 65.27 91 ARG A C 1
ATOM 714 O O . ARG A 1 87 ? 22.536 -16.249 3.304 1.00 66.53 91 ARG A O 1
ATOM 722 N N . GLN A 1 88 ? 21.628 -18.284 3.629 1.00 65.93 92 GLN A N 1
ATOM 723 C CA . GLN A 1 88 ? 20.689 -18.167 2.513 1.00 67.90 92 GLN A CA 1
ATOM 724 C C . GLN A 1 88 ? 19.695 -16.993 2.668 1.00 63.60 92 GLN A C 1
ATOM 725 O O . GLN A 1 88 ? 19.319 -16.371 1.671 1.00 63.54 92 GLN A O 1
ATOM 731 N N . LYS A 1 89 ? 19.294 -16.686 3.903 1.00 62.14 93 LYS A N 1
ATOM 732 C CA . LYS A 1 89 ? 18.437 -15.524 4.178 1.00 65.06 93 LYS A CA 1
ATOM 733 C C . LYS A 1 89 ? 19.090 -14.205 3.759 1.00 66.70 93 LYS A C 1
ATOM 734 O O . LYS A 1 89 ? 18.446 -13.332 3.149 1.00 64.87 93 LYS A O 1
ATOM 740 N N . ILE A 1 90 ? 20.363 -14.070 4.120 1.00 66.51 94 ILE A N 1
ATOM 741 C CA . ILE A 1 90 ? 21.156 -12.877 3.803 1.00 63.06 94 ILE A CA 1
ATOM 742 C C . ILE A 1 90 ? 21.458 -12.843 2.304 1.00 64.10 94 ILE A C 1
ATOM 743 O O . ILE A 1 90 ? 21.295 -11.797 1.649 1.00 65.84 94 ILE A O 1
ATOM 748 N N . GLU A 1 91 ? 21.888 -13.993 1.771 1.00 64.44 95 GLU A N 1
ATOM 749 C CA . GLU A 1 91 ? 22.041 -14.181 0.322 1.00 63.48 95 GLU A CA 1
ATOM 750 C C . GLU A 1 91 ? 20.799 -13.731 -0.437 1.00 65.49 95 GLU A C 1
ATOM 751 O O . GLU A 1 91 ? 20.906 -13.077 -1.469 1.00 67.75 95 GLU A O 1
ATOM 757 N N . LYS A 1 92 ? 19.627 -14.082 0.082 1.00 69.23 96 LYS A N 1
ATOM 758 C CA . LYS A 1 92 ? 18.374 -13.559 -0.460 1.00 72.91 96 LYS A CA 1
ATOM 759 C C . LYS A 1 92 ? 18.410 -12.022 -0.470 1.00 68.87 96 LYS A C 1
ATOM 760 O O . LYS A 1 92 ? 18.206 -11.412 -1.510 1.00 63.12 96 LYS A O 1
ATOM 766 N N . GLU A 1 93 ? 18.695 -11.413 0.683 1.00 72.45 97 GLU A N 1
ATOM 767 C CA . GLU A 1 93 ? 18.683 -9.945 0.818 1.00 72.83 97 GLU A CA 1
ATOM 768 C C . GLU A 1 93 ? 19.643 -9.257 -0.157 1.00 70.01 97 GLU A C 1
ATOM 769 O O . GLU A 1 93 ? 19.259 -8.274 -0.803 1.00 66.52 97 GLU A O 1
ATOM 775 N N . LEU A 1 94 ? 20.871 -9.786 -0.258 1.00 67.25 98 LEU A N 1
ATOM 776 C CA . LEU A 1 94 ? 21.897 -9.252 -1.183 1.00 66.03 98 LEU A CA 1
ATOM 777 C C . LEU A 1 94 ? 21.398 -9.147 -2.639 1.00 68.05 98 LEU A C 1
ATOM 778 O O . LEU A 1 94 ? 21.317 -8.041 -3.203 1.00 68.08 98 LEU A O 1
ATOM 783 N N . SER A 1 95 ? 21.036 -10.292 -3.226 1.00 69.93 99 SER A N 1
ATOM 784 C CA . SER A 1 95 ? 20.559 -10.353 -4.624 1.00 68.42 99 SER A CA 1
ATOM 785 C C . SER A 1 95 ? 19.397 -9.406 -4.922 1.00 66.70 99 SER A C 1
ATOM 786 O O . SER A 1 95 ? 19.328 -8.858 -6.023 1.00 70.17 99 SER A O 1
ATOM 789 N N . ASP A 1 96 ? 18.511 -9.199 -3.948 1.00 65.54 100 ASP A N 1
ATOM 790 C CA . ASP A 1 96 ? 17.424 -8.226 -4.097 1.00 68.81 100 ASP A CA 1
ATOM 791 C C . ASP A 1 96 ? 18.023 -6.848 -4.344 1.00 68.36 100 ASP A C 1
ATOM 792 O O . ASP A 1 96 ? 17.626 -6.136 -5.283 1.00 70.56 100 ASP A O 1
ATOM 797 N N . ILE A 1 97 ? 18.997 -6.499 -3.502 1.00 67.43 101 ILE A N 1
ATOM 798 C CA . ILE A 1 97 ? 19.648 -5.187 -3.547 1.00 68.01 101 ILE A CA 1
ATOM 799 C C . ILE A 1 97 ? 20.483 -5.037 -4.816 1.00 67.69 101 ILE A C 1
ATOM 800 O O . ILE A 1 97 ? 20.485 -3.969 -5.426 1.00 68.54 101 ILE A O 1
ATOM 805 N N . CYS A 1 98 ? 21.185 -6.095 -5.216 1.00 67.30 102 CYS A N 1
ATOM 806 C CA . CYS A 1 98 ? 21.934 -6.060 -6.478 1.00 68.48 102 CYS A CA 1
ATOM 807 C C . CYS A 1 98 ? 21.022 -5.936 -7.699 1.00 68.01 102 CYS A C 1
ATOM 808 O O . CYS A 1 98 ? 21.265 -5.094 -8.568 1.00 69.64 102 CYS A O 1
ATOM 811 N N . ASN A 1 99 ? 19.972 -6.754 -7.759 1.00 70.87 103 ASN A N 1
ATOM 812 C CA . ASN A 1 99 ? 19.025 -6.678 -8.885 1.00 72.66 103 ASN A CA 1
ATOM 813 C C . ASN A 1 99 ? 18.357 -5.313 -8.931 1.00 70.58 103 ASN A C 1
ATOM 814 O O . ASN A 1 99 ? 18.358 -4.644 -9.980 1.00 74.47 103 ASN A O 1
ATOM 819 N N . ASP A 1 100 ? 17.828 -4.890 -7.788 1.00 67.98 104 ASP A N 1
ATOM 820 C CA . ASP A 1 100 ? 17.200 -3.580 -7.680 1.00 70.52 104 ASP A CA 1
ATOM 821 C C . ASP A 1 100 ? 17.971 -2.521 -8.477 1.00 71.10 104 ASP A C 1
ATOM 822 O O . ASP A 1 100 ? 17.398 -1.868 -9.360 1.00 71.29 104 ASP A O 1
ATOM 827 N N . ILE A 1 101 ? 19.263 -2.380 -8.170 1.00 70.59 105 ILE A N 1
ATOM 828 C CA . ILE A 1 101 ? 20.116 -1.365 -8.815 1.00 68.74 105 ILE A CA 1
ATOM 829 C C . ILE A 1 101 ? 20.556 -1.767 -10.228 1.00 67.52 105 ILE A C 1
ATOM 830 O O . ILE A 1 101 ? 20.474 -0.941 -11.141 1.00 67.46 105 ILE A O 1
ATOM 835 N N . LEU A 1 102 ? 21.000 -3.011 -10.425 1.00 65.46 106 LEU A N 1
ATOM 836 C CA . LEU A 1 102 ? 21.417 -3.454 -11.764 1.00 65.95 106 LEU A CA 1
ATOM 837 C C . LEU A 1 102 ? 20.334 -3.154 -12.794 1.00 70.95 106 LEU A C 1
ATOM 838 O O . LEU A 1 102 ? 20.613 -2.586 -13.871 1.00 75.57 106 LEU A O 1
ATOM 843 N N . LYS A 1 103 ? 19.098 -3.509 -12.434 1.00 73.30 107 LYS A N 1
ATOM 844 C CA . LYS A 1 103 ? 17.917 -3.142 -13.215 1.00 73.26 107 LYS A CA 1
ATOM 845 C C . LYS A 1 103 ? 17.935 -1.653 -13.585 1.00 69.99 107 LYS A C 1
ATOM 846 O O . LYS A 1 103 ? 17.847 -1.299 -14.767 1.00 73.40 107 LYS A O 1
ATOM 852 N N . LEU A 1 104 ? 18.072 -0.795 -12.575 1.00 68.61 108 LEU A N 1
ATOM 853 C CA . LEU A 1 104 ? 18.116 0.659 -12.785 1.00 69.96 108 LEU A CA 1
ATOM 854 C C . LEU A 1 104 ? 19.247 1.077 -13.721 1.00 72.35 108 LEU A C 1
ATOM 855 O O . LEU A 1 104 ? 19.073 1.969 -14.555 1.00 72.52 108 LEU A O 1
ATOM 860 N N . LEU A 1 105 ? 20.404 0.439 -13.575 1.00 73.19 109 LEU A N 1
ATOM 861 C CA . LEU A 1 105 ? 21.537 0.729 -14.440 1.00 74.17 109 LEU A CA 1
ATOM 862 C C . LEU A 1 105 ? 21.202 0.366 -15.880 1.00 73.99 109 LEU A C 1
ATOM 863 O O . LEU A 1 105 ? 21.270 1.238 -16.757 1.00 72.26 109 LEU A O 1
ATOM 868 N N . GLN A 1 106 ? 20.804 -0.895 -16.101 1.00 79.14 110 GLN A N 1
ATOM 869 C CA . GLN A 1 106 ? 20.407 -1.366 -17.451 1.00 85.27 110 GLN A CA 1
ATOM 870 C C . GLN A 1 106 ? 19.307 -0.528 -18.095 1.00 86.18 110 GLN A C 1
ATOM 871 O O . GLN A 1 106 ? 19.460 -0.066 -19.225 1.00 86.90 110 GLN A O 1
ATOM 877 N N . GLU A 1 107 ? 18.200 -0.347 -17.379 1.00 88.85 111 GLU A N 1
ATOM 878 C CA . GLU A 1 107 ? 17.009 0.287 -17.964 1.00 88.44 111 GLU A CA 1
ATOM 879 C C . GLU A 1 107 ? 17.025 1.812 -17.916 1.00 88.12 111 GLU A C 1
ATOM 880 O O . GLU A 1 107 ? 16.678 2.461 -18.895 1.00 89.78 111 GLU A O 1
ATOM 886 N N . GLN A 1 108 ? 17.426 2.375 -16.783 1.00 90.44 112 GLN A N 1
ATOM 887 C CA . GLN A 1 108 ? 17.284 3.812 -16.536 1.00 93.50 112 GLN A CA 1
ATOM 888 C C . GLN A 1 108 ? 18.568 4.597 -16.805 1.00 91.07 112 GLN A C 1
ATOM 889 O O . GLN A 1 108 ? 18.561 5.553 -17.588 1.00 89.35 112 GLN A O 1
ATOM 895 N N . PHE A 1 109 ? 19.660 4.188 -16.159 1.00 86.01 113 PHE A N 1
ATOM 896 C CA . PHE A 1 109 ? 20.839 5.050 -16.030 1.00 79.76 113 PHE A CA 1
ATOM 897 C C . PHE A 1 109 ? 21.826 4.966 -17.179 1.00 75.94 113 PHE A C 1
ATOM 898 O O . PHE A 1 109 ? 22.309 6.006 -17.633 1.00 73.02 113 PHE A O 1
ATOM 906 N N . VAL A 1 110 ? 22.154 3.753 -17.625 1.00 74.88 114 VAL A N 1
ATOM 907 C CA . VAL A 1 110 ? 23.096 3.603 -18.749 1.00 77.60 114 VAL A CA 1
ATOM 908 C C . VAL A 1 110 ? 22.556 4.242 -20.048 1.00 80.03 114 VAL A C 1
ATOM 909 O O . VAL A 1 110 ? 23.231 5.096 -20.621 1.00 76.41 114 VAL A O 1
ATOM 913 N N . PRO A 1 111 ? 21.347 3.844 -20.506 1.00 87.06 115 PRO A N 1
ATOM 914 C CA . PRO A 1 111 ? 20.814 4.442 -21.743 1.00 88.66 115 PRO A CA 1
ATOM 915 C C . PRO A 1 111 ? 20.697 5.975 -21.749 1.00 88.69 115 PRO A C 1
ATOM 916 O O . PRO A 1 111 ? 21.088 6.600 -22.729 1.00 95.09 115 PRO A O 1
ATOM 920 N N . ARG A 1 112 ? 20.196 6.567 -20.668 1.00 88.07 116 ARG A N 1
ATOM 921 C CA . ARG A 1 112 ? 19.968 8.020 -20.623 1.00 92.53 116 ARG A CA 1
ATOM 922 C C . ARG A 1 112 ? 21.255 8.886 -20.517 1.00 91.42 116 ARG A C 1
ATOM 923 O O . ARG A 1 112 ? 21.189 10.096 -20.719 1.00 90.16 116 ARG A O 1
ATOM 931 N N . SER A 1 113 ? 22.408 8.283 -20.214 1.00 95.32 117 SER A N 1
ATOM 932 C CA . SER A 1 113 ? 23.669 9.032 -20.033 1.00 94.98 117 SER A CA 1
ATOM 933 C C . SER A 1 113 ? 24.337 9.428 -21.357 1.00 92.87 117 SER A C 1
ATOM 934 O O . SER A 1 113 ? 24.342 8.655 -22.312 1.00 94.07 117 SER A O 1
ATOM 937 N N . THR A 1 114 ? 24.924 10.624 -21.382 1.00 94.21 118 THR A N 1
ATOM 938 C CA . THR A 1 114 ? 25.494 11.225 -22.601 1.00 94.21 118 THR A CA 1
ATOM 939 C C . THR A 1 114 ? 27.011 11.487 -22.493 1.00 92.56 118 THR A C 1
ATOM 940 O O . THR A 1 114 ? 27.782 11.047 -23.355 1.00 92.22 118 THR A O 1
ATOM 944 N N . ASN A 1 115 ? 27.417 12.207 -21.443 1.00 88.81 119 ASN A N 1
ATOM 945 C CA . ASN A 1 115 ? 28.837 12.423 -21.102 1.00 84.34 119 ASN A CA 1
ATOM 946 C C . ASN A 1 115 ? 29.541 11.155 -20.612 1.00 78.85 119 ASN A C 1
ATOM 947 O O . ASN A 1 115 ? 28.913 10.289 -20.011 1.00 78.23 119 ASN A O 1
ATOM 952 N N . ALA A 1 116 ? 30.851 11.079 -20.845 1.00 74.83 120 ALA A N 1
ATOM 953 C CA . ALA A 1 116 ? 31.664 9.893 -20.504 1.00 73.22 120 ALA A CA 1
ATOM 954 C C . ALA A 1 116 ? 31.843 9.690 -18.998 1.00 74.57 120 ALA A C 1
ATOM 955 O O . ALA A 1 116 ? 31.692 8.567 -18.493 1.00 73.89 120 ALA A O 1
ATOM 957 N N . ASP A 1 117 ? 32.150 10.776 -18.289 1.00 78.16 121 ASP A N 1
ATOM 958 C CA . ASP A 1 117 ? 32.324 10.745 -16.823 1.00 82.68 121 ASP A CA 1
ATOM 959 C C . ASP A 1 117 ? 31.101 10.239 -16.031 1.00 81.86 121 ASP A C 1
ATOM 960 O O . ASP A 1 117 ? 31.238 9.829 -14.875 1.00 83.10 121 ASP A O 1
ATOM 965 N N . ALA A 1 118 ? 29.920 10.299 -16.645 1.00 79.16 122 ALA A N 1
ATOM 966 C CA . ALA A 1 118 ? 28.741 9.590 -16.152 1.00 75.61 122 ALA A CA 1
ATOM 967 C C . ALA A 1 118 ? 28.727 8.128 -16.628 1.00 70.55 122 ALA A C 1
ATOM 968 O O . ALA A 1 118 ? 28.432 7.227 -15.852 1.00 70.54 122 ALA A O 1
ATOM 970 N N . LYS A 1 119 ? 29.039 7.893 -17.898 1.00 68.46 123 LYS A N 1
ATOM 971 C CA . LYS A 1 119 ? 29.045 6.530 -18.439 1.00 70.82 123 LYS A CA 1
ATOM 972 C C . LYS A 1 119 ? 29.993 5.586 -17.695 1.00 69.47 123 LYS A C 1
ATOM 973 O O . LYS A 1 119 ? 29.642 4.422 -17.457 1.00 69.29 123 LYS A O 1
ATOM 979 N N . VAL A 1 120 ? 31.171 6.082 -17.310 1.00 66.64 124 VAL A N 1
ATOM 980 C CA . VAL A 1 120 ? 32.141 5.248 -16.584 1.00 64.91 124 VAL A CA 1
ATOM 981 C C . VAL A 1 120 ? 31.602 4.887 -15.194 1.00 61.75 124 VAL A C 1
ATOM 982 O O . VAL A 1 120 ? 31.735 3.744 -14.750 1.00 60.32 124 VAL A O 1
ATOM 986 N N . PHE A 1 121 ? 30.988 5.864 -14.531 1.00 59.69 125 PHE A N 1
ATOM 987 C CA . PHE A 1 121 ? 30.303 5.656 -13.250 1.00 60.49 125 PHE A CA 1
ATOM 988 C C . PHE A 1 121 ? 29.284 4.509 -13.308 1.00 60.93 125 PHE A C 1
ATOM 989 O O . PHE A 1 121 ? 29.357 3.543 -12.525 1.00 63.31 125 PHE A O 1
ATOM 997 N N . TYR A 1 122 ? 28.355 4.616 -14.257 1.00 61.60 126 TYR A N 1
ATOM 998 C CA . TYR A 1 122 ? 27.250 3.660 -14.376 1.00 62.26 126 TYR A CA 1
ATOM 999 C C . TYR A 1 122 ? 27.668 2.274 -14.839 1.00 61.97 126 TYR A C 1
ATOM 1000 O O . TYR A 1 122 ? 27.010 1.306 -14.479 1.00 66.49 126 TYR A O 1
ATOM 1009 N N . TYR A 1 123 ? 28.733 2.166 -15.629 1.00 62.76 127 TYR A N 1
ATOM 1010 C CA . TYR A 1 123 ? 29.304 0.849 -15.939 1.00 65.28 127 TYR A CA 1
ATOM 1011 C C . TYR A 1 123 ? 30.078 0.297 -14.736 1.00 61.81 127 TYR A C 1
ATOM 1012 O O . TYR A 1 123 ? 29.820 -0.833 -14.288 1.00 65.87 127 TYR A O 1
ATOM 1021 N N . LYS A 1 124 ? 31.001 1.096 -14.198 1.00 58.34 128 LYS A N 1
ATOM 1022 C CA . LYS A 1 124 ? 31.732 0.723 -12.976 1.00 57.88 128 LYS A CA 1
ATOM 1023 C C . LYS A 1 124 ? 30.792 0.182 -11.910 1.00 57.17 128 LYS A C 1
ATOM 1024 O O . LYS A 1 124 ? 31.087 -0.840 -11.282 1.00 55.73 128 LYS A O 1
ATOM 1030 N N . MET A 1 125 ? 29.668 0.876 -11.716 1.00 56.36 129 MET A N 1
ATOM 1031 C CA . MET A 1 125 ? 28.625 0.414 -10.795 1.00 54.65 129 MET A CA 1
ATOM 1032 C C . MET A 1 125 ? 28.093 -0.986 -11.154 1.00 53.52 129 MET A C 1
ATOM 1033 O O . MET A 1 125 ? 28.025 -1.874 -10.287 1.00 52.73 129 MET A O 1
ATOM 1038 N N . GLN A 1 126 ? 27.751 -1.188 -12.430 1.00 54.01 130 GLN A N 1
ATOM 1039 C CA . GLN A 1 126 ? 27.292 -2.498 -12.915 1.00 54.76 130 GLN A CA 1
ATOM 1040 C C . GLN A 1 126 ? 28.317 -3.556 -12.561 1.00 53.80 130 GLN A C 1
ATOM 1041 O O . GLN A 1 126 ? 28.005 -4.562 -11.898 1.00 54.66 130 GLN A O 1
ATOM 1047 N N . GLY A 1 127 ? 29.549 -3.301 -12.984 1.00 52.95 131 GLY A N 1
ATOM 1048 C CA . GLY A 1 127 ? 30.670 -4.139 -12.602 1.00 54.78 131 GLY A CA 1
ATOM 1049 C C . GLY A 1 127 ? 30.656 -4.453 -11.114 1.00 56.41 131 GLY A C 1
ATOM 1050 O O . GLY A 1 127 ? 30.648 -5.624 -10.730 1.00 60.95 131 GLY A O 1
ATOM 1051 N N . ASP A 1 128 ? 30.612 -3.413 -10.279 1.00 56.66 132 ASP A N 1
ATOM 1052 C CA . ASP A 1 128 ? 30.656 -3.594 -8.815 1.00 56.07 132 ASP A CA 1
ATOM 1053 C C . ASP A 1 128 ? 29.528 -4.502 -8.328 1.00 54.89 132 ASP A C 1
ATOM 1054 O O . ASP A 1 128 ? 29.784 -5.513 -7.655 1.00 56.35 132 ASP A O 1
ATOM 1059 N N . TYR A 1 129 ? 28.289 -4.159 -8.683 1.00 51.66 133 TYR A N 1
ATOM 1060 C CA . TYR A 1 129 ? 27.150 -4.941 -8.196 1.00 51.16 133 TYR A CA 1
ATOM 1061 C C . TYR A 1 129 ? 27.013 -6.337 -8.831 1.00 52.46 133 TYR A C 1
ATOM 1062 O O . TYR A 1 129 ? 26.392 -7.209 -8.228 1.00 53.21 133 TYR A O 1
ATOM 1071 N N . TYR A 1 130 ? 27.627 -6.583 -9.991 1.00 53.44 134 TYR A N 1
ATOM 1072 C CA . TYR A 1 130 ? 27.815 -7.976 -10.447 1.00 54.65 134 TYR A CA 1
ATOM 1073 C C . TYR A 1 130 ? 28.863 -8.687 -9.597 1.00 54.35 134 TYR A C 1
ATOM 1074 O O . TYR A 1 130 ? 28.625 -9.790 -9.063 1.00 56.41 134 TYR A O 1
ATOM 1083 N N . ARG A 1 131 ? 30.015 -8.038 -9.458 1.00 56.44 135 ARG A N 1
ATOM 1084 C CA . ARG A 1 131 ? 31.100 -8.533 -8.600 1.00 58.19 135 ARG A CA 1
ATOM 1085 C C . ARG A 1 131 ? 30.611 -8.912 -7.200 1.00 55.15 135 ARG A C 1
ATOM 1086 O O . ARG A 1 131 ? 31.046 -9.917 -6.650 1.00 49.97 135 ARG A O 1
ATOM 1094 N N . TYR A 1 132 ? 29.698 -8.123 -6.640 1.00 56.48 136 TYR A N 1
ATOM 1095 C CA . TYR A 1 132 ? 29.137 -8.453 -5.329 1.00 59.70 136 TYR A CA 1
ATOM 1096 C C . TYR A 1 132 ? 28.289 -9.724 -5.365 1.00 61.71 136 TYR A C 1
ATOM 1097 O O . TYR A 1 132 ? 28.314 -10.499 -4.402 1.00 61.05 136 TYR A O 1
ATOM 1106 N N . LEU A 1 133 ? 27.571 -9.955 -6.470 1.00 65.49 137 LEU A N 1
ATOM 1107 C CA . LEU A 1 133 ? 26.852 -11.231 -6.671 1.00 63.50 137 LEU A CA 1
ATOM 1108 C C . LEU A 1 133 ? 27.830 -12.383 -6.826 1.00 62.21 137 LEU A C 1
ATOM 1109 O O . LEU A 1 133 ? 27.641 -13.437 -6.224 1.00 64.12 137 LEU A O 1
ATOM 1114 N N . ALA A 1 134 ? 28.886 -12.173 -7.607 1.00 62.21 138 ALA A N 1
ATOM 1115 C CA . ALA A 1 134 ? 29.922 -13.209 -7.760 1.00 66.00 138 ALA A CA 1
ATOM 1116 C C . ALA A 1 134 ? 30.623 -13.643 -6.452 1.00 64.80 138 ALA A C 1
ATOM 1117 O O . ALA A 1 134 ? 31.207 -14.723 -6.402 1.00 59.88 138 ALA A O 1
ATOM 1119 N N . GLU A 1 135 ? 30.575 -12.804 -5.415 1.00 69.77 139 GLU A N 1
ATOM 1120 C CA . GLU A 1 135 ? 31.201 -13.114 -4.118 1.00 72.22 139 GLU A CA 1
ATOM 1121 C C . GLU A 1 135 ? 30.581 -14.294 -3.371 1.00 71.43 139 GLU A C 1
ATOM 1122 O O . GLU A 1 135 ? 31.249 -14.891 -2.525 1.00 71.13 139 GLU A O 1
ATOM 1128 N N . TYR A 1 136 ? 29.318 -14.613 -3.658 1.00 72.25 140 TYR A N 1
ATOM 1129 C CA . TYR A 1 136 ? 28.635 -15.737 -2.999 1.00 73.65 140 TYR A CA 1
ATOM 1130 C C . TYR A 1 136 ? 27.944 -16.761 -3.916 1.00 77.27 140 TYR A C 1
ATOM 1131 O O . TYR A 1 136 ? 27.286 -17.677 -3.421 1.00 76.05 140 TYR A O 1
ATOM 1140 N N . SER A 1 137 ? 28.103 -16.632 -5.230 1.00 82.58 141 SER A N 1
ATOM 1141 C CA . SER A 1 137 ? 27.448 -17.538 -6.169 1.00 88.31 141 SER A CA 1
ATOM 1142 C C . SER A 1 137 ? 28.289 -18.793 -6.383 1.00 93.18 141 SER A C 1
ATOM 1143 O O . SER A 1 137 ? 29.524 -18.744 -6.299 1.00 87.63 141 SER A O 1
ATOM 1146 N N . SER A 1 138 ? 27.607 -19.909 -6.652 1.00 99.43 142 SER A N 1
ATOM 1147 C CA . SER A 1 138 ? 28.266 -21.170 -7.000 1.00 102.01 142 SER A CA 1
ATOM 1148 C C . SER A 1 138 ? 28.736 -21.146 -8.462 1.00 106.25 142 SER A C 1
ATOM 1149 O O . SER A 1 138 ? 28.170 -20.431 -9.311 1.00 108.68 142 SER A O 1
ATOM 1152 N N . GLY A 1 139 ? 29.767 -21.949 -8.731 1.00 108.32 143 GLY A N 1
ATOM 1153 C CA . GLY A 1 139 ? 30.559 -21.907 -9.969 1.00 110.00 143 GLY A CA 1
ATOM 1154 C C . GLY A 1 139 ? 29.899 -21.607 -11.311 1.00 109.02 143 GLY A C 1
ATOM 1155 O O . GLY A 1 139 ? 30.286 -20.647 -11.994 1.00 110.00 143 GLY A O 1
ATOM 1156 N N . GLU A 1 140 ? 28.920 -22.422 -11.699 1.00 105.67 144 GLU A N 1
ATOM 1157 C CA . GLU A 1 140 ? 28.338 -22.335 -13.049 1.00 109.16 144 GLU A CA 1
ATOM 1158 C C . GLU A 1 140 ? 27.545 -21.042 -13.301 1.00 106.29 144 GLU A C 1
ATOM 1159 O O . GLU A 1 140 ? 27.589 -20.492 -14.403 1.00 104.95 144 GLU A O 1
ATOM 1165 N N . ASP A 1 141 ? 26.823 -20.575 -12.284 1.00 105.05 145 ASP A N 1
ATOM 1166 C CA . ASP A 1 141 ? 26.075 -19.315 -12.363 1.00 104.98 145 ASP A CA 1
ATOM 1167 C C . ASP A 1 141 ? 26.990 -18.131 -12.076 1.00 99.89 145 ASP A C 1
ATOM 1168 O O . ASP A 1 141 ? 26.833 -17.062 -12.667 1.00 96.00 145 ASP A O 1
ATOM 1173 N N . LYS A 1 142 ? 27.918 -18.319 -11.137 1.00 97.45 146 LYS A N 1
ATOM 1174 C CA . LYS A 1 142 ? 28.992 -17.351 -10.889 1.00 96.80 146 LYS A CA 1
ATOM 1175 C C . LYS A 1 142 ? 29.718 -16.986 -12.192 1.00 94.01 146 LYS A C 1
ATOM 1176 O O . LYS A 1 142 ? 29.825 -15.805 -12.530 1.00 92.64 146 LYS A O 1
ATOM 1182 N N . GLU A 1 143 ? 30.178 -18.006 -12.923 1.00 93.67 147 GLU A N 1
ATOM 1183 C CA . GLU A 1 143 ? 30.840 -17.826 -14.230 1.00 91.28 147 GLU A CA 1
ATOM 1184 C C . GLU A 1 143 ? 30.056 -16.913 -15.188 1.00 88.47 147 GLU A C 1
ATOM 1185 O O . GLU A 1 143 ? 30.645 -16.060 -15.855 1.00 91.47 147 GLU A O 1
ATOM 1191 N N . LYS A 1 144 ? 28.742 -17.109 -15.270 1.00 83.18 148 LYS A N 1
ATOM 1192 C CA . LYS A 1 144 ? 27.876 -16.217 -16.050 1.00 83.13 148 LYS A CA 1
ATOM 1193 C C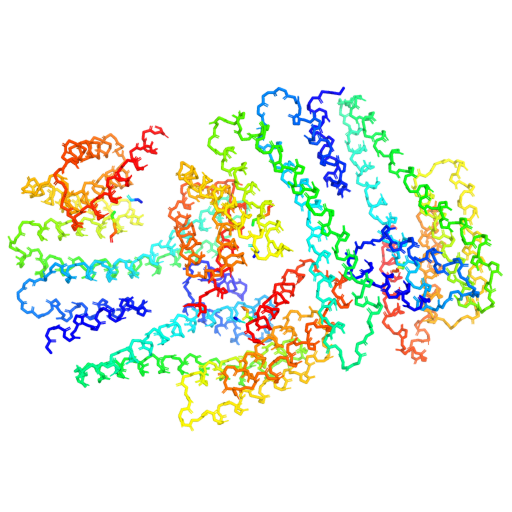 . LYS A 1 144 ? 27.902 -14.775 -15.529 1.00 77.76 148 LYS A C 1
ATOM 1194 O O . LYS A 1 144 ? 27.887 -13.840 -16.316 1.00 77.46 148 LYS A O 1
ATOM 1200 N N . ILE A 1 145 ? 27.927 -14.607 -14.207 1.00 77.64 149 ILE A N 1
ATOM 1201 C CA . ILE A 1 145 ? 27.942 -13.275 -13.573 1.00 76.51 149 ILE A CA 1
ATOM 1202 C C . ILE A 1 145 ? 29.273 -12.555 -13.820 1.00 72.75 149 ILE A C 1
ATOM 1203 O O . ILE A 1 145 ? 29.295 -11.402 -14.279 1.00 74.05 149 ILE A O 1
ATOM 1208 N N . ALA A 1 146 ? 30.370 -13.248 -13.534 1.00 70.75 150 ALA A N 1
ATOM 1209 C CA . ALA A 1 146 ? 31.722 -12.788 -13.890 1.00 73.50 150 ALA A CA 1
ATOM 1210 C C . ALA A 1 146 ? 31.816 -12.262 -15.334 1.00 75.96 150 ALA A C 1
ATOM 1211 O O . ALA A 1 146 ? 32.440 -11.214 -15.591 1.00 82.69 150 ALA A O 1
ATOM 1213 N N . GLY A 1 147 ? 31.191 -12.990 -16.263 1.00 72.03 151 GLY A N 1
ATOM 1214 C CA . GLY A 1 147 ? 31.048 -12.542 -17.642 1.00 68.45 151 GLY A CA 1
ATOM 1215 C C . GLY A 1 147 ? 30.379 -11.182 -17.758 1.00 65.39 151 GLY A C 1
ATOM 1216 O O . GLY A 1 147 ? 30.876 -10.306 -18.472 1.00 63.67 151 GLY A O 1
ATOM 1217 N N . SER A 1 148 ? 29.265 -10.999 -17.051 1.00 63.22 152 SER A N 1
ATOM 1218 C CA . SER A 1 148 ? 28.568 -9.708 -17.048 1.00 67.31 152 SER A CA 1
ATOM 1219 C C . SER A 1 148 ? 29.381 -8.594 -16.393 1.00 68.04 152 SER A C 1
ATOM 1220 O O . SER A 1 148 ? 29.351 -7.450 -16.861 1.00 66.71 152 SER A O 1
ATOM 1223 N N . ALA A 1 149 ? 30.100 -8.927 -15.317 1.00 69.15 153 ALA A N 1
ATOM 1224 C CA . ALA A 1 149 ? 31.010 -7.969 -14.668 1.00 68.47 153 ALA A CA 1
ATOM 1225 C C . ALA A 1 149 ? 32.098 -7.522 -15.636 1.00 68.92 153 ALA A C 1
ATOM 1226 O O . ALA A 1 149 ? 32.196 -6.325 -15.971 1.00 72.23 153 ALA A O 1
ATOM 1228 N N . LEU A 1 150 ? 32.870 -8.496 -16.122 1.00 68.14 154 LEU A N 1
ATOM 1229 C CA . LEU A 1 150 ? 33.955 -8.234 -17.082 1.00 67.75 154 LEU A CA 1
ATOM 1230 C C . LEU A 1 150 ? 33.540 -7.287 -18.212 1.00 68.04 154 LEU A C 1
ATOM 1231 O O . LEU A 1 150 ? 34.327 -6.425 -18.605 1.00 69.30 154 LEU A O 1
ATOM 1236 N N . ASN A 1 151 ? 32.311 -7.444 -18.715 1.00 68.77 155 ASN A N 1
ATOM 1237 C CA . ASN A 1 151 ? 31.792 -6.575 -19.777 1.00 68.91 155 ASN A CA 1
ATOM 1238 C C . ASN A 1 151 ? 31.547 -5.165 -19.305 1.00 69.82 155 ASN A C 1
ATOM 1239 O O . ASN A 1 151 ? 31.891 -4.218 -20.011 1.00 73.01 155 ASN A O 1
ATOM 1244 N N . ALA A 1 152 ? 30.956 -5.024 -18.119 1.00 71.23 156 ALA A N 1
ATOM 1245 C CA . ALA A 1 152 ? 30.679 -3.699 -17.544 1.00 69.43 156 ALA A CA 1
ATOM 1246 C C . ALA A 1 152 ? 31.983 -2.967 -17.242 1.00 65.41 156 ALA A C 1
ATOM 1247 O O . ALA A 1 152 ? 32.160 -1.781 -17.586 1.00 61.62 156 ALA A O 1
ATOM 1249 N N . TYR A 1 153 ? 32.908 -3.695 -16.627 1.00 63.68 157 TYR A N 1
ATOM 1250 C CA . TYR A 1 153 ? 34.233 -3.151 -16.383 1.00 64.97 157 TYR A CA 1
ATOM 1251 C C . TYR A 1 153 ? 35.010 -2.830 -17.669 1.00 68.43 157 TYR A C 1
ATOM 1252 O O . TYR A 1 153 ? 35.655 -1.775 -17.731 1.00 76.75 157 TYR A O 1
ATOM 1261 N N . ASN A 1 154 ? 34.944 -3.694 -18.691 1.00 67.04 158 ASN A N 1
ATOM 1262 C CA . ASN A 1 154 ? 35.583 -3.368 -19.989 1.00 65.29 158 ASN A CA 1
ATOM 1263 C C . ASN A 1 154 ? 34.944 -2.151 -20.665 1.00 63.71 158 ASN A C 1
ATOM 1264 O O . ASN A 1 154 ? 35.656 -1.241 -21.103 1.00 64.43 158 ASN A O 1
ATOM 1269 N N . SER A 1 155 ? 33.614 -2.128 -20.715 1.00 60.66 159 SER A N 1
ATOM 1270 C CA . SER A 1 155 ? 32.872 -0.958 -21.182 1.00 61.03 159 SER A CA 1
ATOM 1271 C C . SER A 1 155 ? 33.261 0.311 -20.425 1.00 60.67 159 SER A C 1
ATOM 1272 O O . SER A 1 155 ? 33.398 1.367 -21.036 1.00 61.83 159 SER A O 1
ATOM 1275 N N . ALA A 1 156 ? 33.423 0.210 -19.104 1.00 59.72 160 ALA A N 1
ATOM 1276 C CA . ALA A 1 156 ? 33.871 1.361 -18.309 1.00 58.97 160 ALA A CA 1
ATOM 1277 C C . ALA A 1 156 ? 35.306 1.772 -18.661 1.00 59.75 160 ALA A C 1
ATOM 1278 O O . ALA A 1 156 ? 35.615 2.969 -18.814 1.00 55.95 160 ALA A O 1
ATOM 1280 N N . PHE A 1 157 ? 36.169 0.767 -18.789 1.00 64.58 161 PHE A N 1
ATOM 1281 C CA . PHE A 1 157 ? 37.596 0.979 -19.017 1.00 70.38 161 PHE A CA 1
ATOM 1282 C C . PHE A 1 157 ? 37.892 1.576 -20.389 1.00 72.26 161 PHE A C 1
ATOM 1283 O O . PHE A 1 157 ? 38.731 2.472 -20.510 1.00 72.30 161 PHE A O 1
ATOM 1291 N N . GLU A 1 158 ? 37.199 1.076 -21.409 1.00 77.29 162 GLU A N 1
ATOM 1292 C CA . GLU A 1 158 ? 37.253 1.651 -22.763 1.00 80.66 162 GLU A CA 1
ATOM 1293 C C . GLU A 1 158 ? 37.046 3.167 -22.692 1.00 70.57 162 GLU A C 1
ATOM 1294 O O . GLU A 1 158 ? 37.929 3.933 -23.063 1.00 70.17 162 GLU A O 1
ATOM 1300 N N . ILE A 1 159 ? 35.910 3.570 -22.128 1.00 62.60 163 ILE A N 1
ATOM 1301 C CA . ILE A 1 159 ? 35.486 4.977 -22.067 1.00 59.12 163 ILE A CA 1
ATOM 1302 C C . ILE A 1 159 ? 36.327 5.830 -21.098 1.00 60.54 163 ILE A C 1
ATOM 1303 O O . ILE A 1 159 ? 36.545 7.021 -21.355 1.00 55.39 163 ILE A O 1
ATOM 1308 N N . SER A 1 160 ? 36.779 5.238 -19.983 1.00 65.17 164 SER A N 1
ATOM 1309 C CA . SER A 1 160 ? 37.614 5.975 -19.003 1.00 62.74 164 SER A CA 1
ATOM 1310 C C . SER A 1 160 ? 38.828 6.660 -19.635 1.00 61.28 164 SER A C 1
ATOM 1311 O O . SER A 1 160 ? 39.273 7.698 -19.142 1.00 58.39 164 SER A O 1
ATOM 1314 N N . GLN A 1 161 ? 39.341 6.104 -20.734 1.00 62.17 165 GLN A N 1
ATOM 1315 C CA . GLN A 1 161 ? 40.490 6.701 -21.436 1.00 64.39 165 GLN A CA 1
ATOM 1316 C C . GLN A 1 161 ? 40.293 8.178 -21.817 1.00 60.40 165 GLN A C 1
ATOM 1317 O O . GLN A 1 161 ? 41.249 8.940 -21.840 1.00 56.82 165 GLN A O 1
ATOM 1323 N N . GLN A 1 162 ? 39.052 8.581 -22.072 1.00 61.80 166 GLN A N 1
ATOM 1324 C CA . GLN A 1 162 ? 38.729 9.994 -22.298 1.00 61.21 166 GLN A CA 1
ATOM 1325 C C . GLN A 1 162 ? 38.976 10.876 -21.070 1.00 61.07 166 GLN A C 1
ATOM 1326 O O . GLN A 1 162 ? 39.388 12.022 -21.215 1.00 67.69 166 GLN A O 1
ATOM 1332 N N . LEU A 1 163 ? 38.746 10.351 -19.870 1.00 61.35 167 LEU A N 1
ATOM 1333 C CA . LEU A 1 163 ? 38.943 11.143 -18.647 1.00 59.54 167 LEU A CA 1
ATOM 1334 C C . LEU A 1 163 ? 40.426 11.270 -18.347 1.00 56.07 167 LEU A C 1
ATOM 1335 O O . LEU A 1 163 ? 41.204 10.419 -18.764 1.00 54.80 167 LEU A O 1
ATOM 1340 N N . PRO A 1 164 ? 40.820 12.333 -17.627 1.00 54.88 168 PRO A N 1
ATOM 1341 C CA . PRO A 1 164 ? 42.210 12.470 -17.196 1.00 56.58 168 PRO A CA 1
ATOM 1342 C C . PRO A 1 164 ? 42.656 11.333 -16.287 1.00 55.14 168 PRO A C 1
ATOM 1343 O O . PRO A 1 164 ? 41.882 10.896 -15.451 1.00 54.73 168 PRO A O 1
ATOM 1347 N N . PRO A 1 165 ? 43.903 10.866 -16.435 1.00 54.71 169 PRO A N 1
ATOM 1348 C CA . PRO A 1 165 ? 44.409 9.780 -15.599 1.00 55.16 169 PRO A CA 1
ATOM 1349 C C . PRO A 1 165 ? 44.141 9.893 -14.096 1.00 54.53 169 PRO A C 1
ATOM 1350 O O . PRO A 1 165 ? 43.924 8.867 -13.457 1.00 59.47 169 PRO A O 1
ATOM 1354 N N . THR A 1 166 ? 44.144 11.115 -13.558 1.00 52.52 170 THR A N 1
ATOM 1355 C CA . THR A 1 166 ? 43.887 11.375 -12.126 1.00 51.44 170 THR A CA 1
ATOM 1356 C C . THR A 1 166 ? 42.394 11.554 -11.754 1.00 50.94 170 THR A C 1
ATOM 1357 O O . THR A 1 166 ? 42.070 11.856 -10.597 1.00 46.43 170 THR A O 1
ATOM 1361 N N . HIS A 1 167 ? 41.490 11.358 -12.718 1.00 52.11 171 HIS A N 1
ATOM 1362 C CA . HIS A 1 167 ? 40.055 11.473 -12.473 1.00 51.79 171 HIS A CA 1
ATOM 1363 C C . HIS A 1 167 ? 39.614 10.368 -11.499 1.00 52.63 171 HIS A C 1
ATOM 1364 O O . HIS A 1 167 ? 39.814 9.168 -11.786 1.00 49.86 171 HIS A O 1
ATOM 1371 N N . PRO A 1 168 ? 39.019 10.762 -10.346 1.00 55.12 172 PRO A N 1
ATOM 1372 C CA . PRO A 1 168 ? 38.682 9.797 -9.292 1.00 54.17 172 PRO A CA 1
ATOM 1373 C C . PRO A 1 168 ? 37.894 8.608 -9.804 1.00 54.00 172 PRO A C 1
ATOM 1374 O O . PRO A 1 168 ? 38.178 7.491 -9.416 1.00 54.68 172 PRO A O 1
ATOM 1378 N N . ILE A 1 169 ? 36.901 8.864 -10.648 1.00 54.82 173 ILE A N 1
ATOM 1379 C CA . ILE A 1 169 ? 36.171 7.813 -11.377 1.00 56.76 173 ILE A CA 1
ATOM 1380 C C . ILE A 1 169 ? 37.095 6.869 -12.172 1.00 55.93 173 ILE A C 1
ATOM 1381 O O . ILE A 1 169 ? 37.017 5.639 -12.029 1.00 57.47 173 ILE A O 1
ATOM 1386 N N . ARG A 1 170 ? 37.967 7.443 -12.992 1.00 56.50 174 ARG A N 1
ATOM 1387 C CA . ARG A 1 170 ? 38.929 6.653 -13.749 1.00 57.37 174 ARG A CA 1
ATOM 1388 C C . ARG A 1 170 ? 39.825 5.820 -12.828 1.00 56.10 174 ARG A C 1
ATOM 1389 O O . ARG A 1 170 ? 40.077 4.653 -13.127 1.00 55.68 174 ARG A O 1
ATOM 1397 N N . LEU A 1 171 ? 40.306 6.408 -11.729 1.00 54.23 175 LEU A N 1
ATOM 1398 C CA . LEU A 1 171 ? 41.133 5.649 -10.761 1.00 53.20 175 LEU A CA 1
ATOM 1399 C C . LEU A 1 171 ? 40.333 4.667 -9.917 1.00 53.82 175 LEU A C 1
ATOM 1400 O O . LEU A 1 171 ? 40.811 3.581 -9.584 1.00 55.29 175 LEU A O 1
ATOM 1405 N N . GLY A 1 172 ? 39.125 5.073 -9.550 1.00 54.39 176 GLY A N 1
ATOM 1406 C CA . GLY A 1 172 ? 38.186 4.226 -8.836 1.00 54.20 176 GLY A CA 1
ATOM 1407 C C . GLY A 1 172 ? 37.834 2.987 -9.628 1.00 53.78 176 GLY A C 1
ATOM 1408 O O . GLY A 1 172 ? 37.728 1.910 -9.049 1.00 53.97 176 GLY A O 1
ATOM 1409 N N . LEU A 1 173 ? 37.658 3.131 -10.947 1.00 53.55 177 LEU A N 1
ATOM 1410 C CA . LEU A 1 173 ? 37.437 1.967 -11.807 1.00 53.08 177 LEU A CA 1
ATOM 1411 C C . LEU A 1 173 ? 38.604 0.994 -11.714 1.00 51.91 177 LEU A C 1
ATOM 1412 O O . LEU A 1 173 ? 38.441 -0.109 -11.197 1.00 56.17 177 LEU A O 1
ATOM 1417 N N . ALA A 1 174 ? 39.778 1.414 -12.179 1.00 51.05 178 ALA A N 1
ATOM 1418 C CA . ALA A 1 174 ? 40.986 0.564 -12.168 1.00 51.15 178 ALA A CA 1
ATOM 1419 C C . ALA A 1 174 ? 41.153 -0.224 -10.867 1.00 48.81 178 ALA A C 1
ATOM 1420 O O . ALA A 1 174 ? 41.480 -1.414 -10.886 1.00 46.98 178 ALA A O 1
ATOM 1422 N N . LEU A 1 175 ? 40.902 0.449 -9.748 1.00 47.79 179 LEU A N 1
ATOM 1423 C CA . LEU A 1 175 ? 40.979 -0.175 -8.436 1.00 47.77 179 LEU A CA 1
ATOM 1424 C C . LEU A 1 175 ? 40.032 -1.354 -8.313 1.00 47.82 179 LEU A C 1
ATOM 1425 O O . LEU A 1 175 ? 40.456 -2.461 -7.971 1.00 47.62 179 LEU A O 1
ATOM 1430 N N . ASN A 1 176 ? 38.756 -1.109 -8.598 1.00 50.51 180 ASN A N 1
ATOM 1431 C CA . ASN A 1 176 ? 37.710 -2.139 -8.448 1.00 53.13 180 ASN A CA 1
ATOM 1432 C C . ASN A 1 176 ? 37.851 -3.252 -9.488 1.00 55.06 180 ASN A C 1
ATOM 1433 O O . ASN A 1 176 ? 37.588 -4.426 -9.207 1.00 54.89 180 ASN A O 1
ATOM 1438 N N . PHE A 1 177 ? 38.279 -2.856 -10.680 1.00 57.49 181 PHE A N 1
ATOM 1439 C CA . PHE A 1 177 ? 38.491 -3.760 -11.795 1.00 59.45 181 PHE A CA 1
ATOM 1440 C C . PHE A 1 177 ? 39.731 -4.639 -11.584 1.00 57.55 181 PHE A C 1
ATOM 1441 O O . PHE A 1 177 ? 39.732 -5.789 -12.000 1.00 61.24 181 PHE A O 1
ATOM 1449 N N . SER A 1 178 ? 40.774 -4.123 -10.937 1.00 55.35 182 SER A N 1
ATOM 1450 C CA . SER A 1 178 ? 41.891 -4.984 -10.515 1.00 57.32 182 SER A CA 1
ATOM 1451 C C . SER A 1 178 ? 41.440 -5.961 -9.415 1.00 57.32 182 SER A C 1
ATOM 1452 O O . SER A 1 178 ? 41.769 -7.163 -9.450 1.00 57.45 182 SER A O 1
ATOM 1455 N N . VAL A 1 179 ? 40.677 -5.433 -8.456 1.00 58.57 183 VAL A N 1
ATOM 1456 C CA . VAL A 1 179 ? 40.107 -6.233 -7.367 1.00 60.22 183 VAL A CA 1
ATOM 1457 C C . VAL A 1 179 ? 39.223 -7.349 -7.917 1.00 61.88 183 VAL A C 1
ATOM 1458 O O . VAL A 1 179 ? 39.223 -8.446 -7.371 1.00 67.55 183 VAL A O 1
ATOM 1462 N N . PHE A 1 180 ? 38.478 -7.072 -8.987 1.00 60.55 184 PHE A N 1
ATOM 1463 C CA . PHE A 1 180 ? 37.732 -8.108 -9.713 1.00 60.07 184 PHE A CA 1
ATOM 1464 C C . PHE A 1 180 ? 38.667 -9.239 -10.160 1.00 60.07 184 PHE A C 1
ATOM 1465 O O . PHE A 1 180 ? 38.516 -10.391 -9.713 1.00 58.55 184 PHE A O 1
ATOM 1473 N N . TYR A 1 181 ? 39.656 -8.887 -10.985 1.00 61.94 185 TYR A N 1
ATOM 1474 C CA . TYR A 1 181 ? 40.668 -9.841 -11.474 1.00 66.72 185 TYR A CA 1
ATOM 1475 C C . TYR A 1 181 ? 41.384 -10.620 -10.373 1.00 65.45 185 TYR A C 1
ATOM 1476 O O . TYR A 1 181 ? 41.721 -11.805 -10.562 1.00 71.77 185 TYR A O 1
ATOM 1485 N N . TYR A 1 182 ? 41.656 -9.959 -9.249 1.00 64.32 186 TYR A N 1
ATOM 1486 C CA . TYR A 1 182 ? 42.308 -10.648 -8.137 1.00 62.99 186 TYR A CA 1
ATOM 1487 C C . TYR A 1 182 ? 41.352 -11.557 -7.369 1.00 62.60 186 TYR A C 1
ATOM 1488 O O . TYR A 1 182 ? 41.723 -12.684 -7.058 1.00 61.76 186 TYR A O 1
ATOM 1497 N N . GLU A 1 183 ? 40.145 -11.071 -7.063 1.00 64.67 187 GLU A N 1
ATOM 1498 C CA . GLU A 1 183 ? 39.226 -11.756 -6.131 1.00 66.53 187 GLU A CA 1
ATOM 1499 C C . GLU A 1 183 ? 38.242 -12.719 -6.781 1.00 68.83 187 GLU A C 1
ATOM 1500 O O . GLU A 1 183 ? 38.040 -13.804 -6.245 1.00 68.72 187 GLU A O 1
ATOM 1506 N N . ILE A 1 184 ? 37.605 -12.319 -7.891 1.00 72.08 188 ILE A N 1
ATOM 1507 C CA . ILE A 1 184 ? 36.522 -13.134 -8.506 1.00 70.93 188 ILE A CA 1
ATOM 1508 C C . ILE A 1 184 ? 37.053 -14.137 -9.525 1.00 70.88 188 ILE A C 1
ATOM 1509 O O . ILE A 1 184 ? 36.640 -15.299 -9.548 1.00 73.61 188 ILE A O 1
ATOM 1514 N N . LEU A 1 185 ? 37.951 -13.663 -10.378 1.00 69.88 189 LEU A N 1
ATOM 1515 C CA . LEU A 1 185 ? 38.804 -14.538 -11.173 1.00 66.99 189 LEU A CA 1
ATOM 1516 C C . LEU A 1 185 ? 39.969 -14.763 -10.224 1.00 65.10 189 LEU A C 1
ATOM 1517 O O . LEU A 1 185 ? 39.909 -14.354 -9.065 1.00 63.96 189 LEU A O 1
ATOM 1522 N N . ALA A 1 186 ? 41.010 -15.435 -10.661 1.00 65.28 190 ALA A N 1
ATOM 1523 C CA . ALA A 1 186 ? 42.170 -15.590 -9.798 1.00 70.21 190 ALA A CA 1
ATOM 1524 C C . ALA A 1 186 ? 43.354 -15.251 -10.654 1.00 76.63 190 ALA A C 1
ATOM 1525 O O . ALA A 1 186 ? 44.207 -16.108 -10.910 1.00 86.02 190 ALA A O 1
ATOM 1527 N N . SER A 1 187 ? 43.391 -13.992 -11.104 1.00 76.56 191 SER A N 1
ATOM 1528 C CA . SER A 1 187 ? 44.476 -13.510 -11.969 1.00 75.53 191 SER A CA 1
ATOM 1529 C C . SER A 1 187 ? 45.231 -12.385 -11.272 1.00 70.97 191 SER A C 1
ATOM 1530 O O . SER A 1 187 ? 44.885 -11.224 -11.434 1.00 74.61 191 SER A O 1
ATOM 1533 N N . PRO A 1 188 ? 46.234 -12.727 -10.450 1.00 69.77 192 PRO A N 1
ATOM 1534 C CA . PRO A 1 188 ? 47.110 -11.697 -9.874 1.00 77.12 192 PRO A CA 1
ATOM 1535 C C . PRO A 1 188 ? 47.886 -10.854 -10.909 1.00 80.15 192 PRO A C 1
ATOM 1536 O O . PRO A 1 188 ? 47.986 -9.613 -10.759 1.00 85.47 192 PRO A O 1
ATOM 1540 N N . ASP A 1 189 ? 48.418 -11.533 -11.930 1.00 79.33 193 ASP A N 1
ATOM 1541 C CA . ASP A 1 189 ? 49.153 -10.896 -13.030 1.00 80.86 193 ASP A CA 1
ATOM 1542 C C . ASP A 1 189 ? 48.358 -9.751 -13.653 1.00 79.05 193 ASP A C 1
ATOM 1543 O O . ASP A 1 189 ? 48.847 -8.615 -13.759 1.00 81.57 193 ASP A O 1
ATOM 1548 N N . ARG A 1 190 ? 47.118 -10.064 -14.016 1.00 77.27 194 ARG A N 1
ATOM 1549 C CA . ARG A 1 190 ? 46.208 -9.131 -14.687 1.00 77.64 194 ARG A CA 1
ATOM 1550 C C . ARG A 1 190 ? 45.886 -7.952 -13.777 1.00 73.13 194 ARG A C 1
ATOM 1551 O O . ARG A 1 190 ? 45.861 -6.802 -14.220 1.00 75.35 194 ARG A O 1
ATOM 1559 N N . ALA A 1 191 ? 45.648 -8.259 -12.502 1.00 69.94 195 ALA A N 1
ATOM 1560 C CA . ALA A 1 191 ? 45.312 -7.261 -11.490 1.00 69.86 195 ALA A CA 1
ATOM 1561 C C . ALA A 1 191 ? 46.459 -6.295 -11.269 1.00 69.91 195 ALA A C 1
ATOM 1562 O O . ALA A 1 191 ? 46.265 -5.073 -11.353 1.00 71.66 195 ALA A O 1
ATOM 1564 N N . CYS A 1 192 ? 47.649 -6.838 -11.000 1.00 69.70 196 CYS A N 1
ATOM 1565 C CA . CYS A 1 192 ? 48.859 -6.003 -10.882 1.00 71.25 196 CYS A CA 1
ATOM 1566 C C . CYS A 1 192 ? 49.155 -5.183 -12.145 1.00 73.49 196 CYS A C 1
ATOM 1567 O O . CYS A 1 192 ? 49.415 -3.956 -12.073 1.00 75.49 196 CYS A O 1
ATOM 1570 N N . GLU A 1 193 ? 49.091 -5.860 -13.294 1.00 76.75 197 GLU A N 1
ATOM 1571 C CA . GLU A 1 193 ? 49.255 -5.192 -14.592 1.00 79.10 197 GLU A CA 1
ATOM 1572 C C . GLU A 1 193 ? 48.276 -4.019 -14.735 1.00 72.41 197 GLU A C 1
ATOM 1573 O O . GLU A 1 193 ? 48.681 -2.920 -15.123 1.00 72.89 197 GLU A O 1
ATOM 1579 N N . LEU A 1 194 ? 47.010 -4.250 -14.383 1.00 66.53 198 LEU A N 1
ATOM 1580 C CA . LEU A 1 194 ? 45.971 -3.212 -14.469 1.00 62.74 198 LEU A CA 1
ATOM 1581 C C . LEU A 1 194 ? 46.169 -2.080 -13.473 1.00 58.83 198 LEU A C 1
ATOM 1582 O O . LEU A 1 194 ? 45.981 -0.921 -13.815 1.00 58.14 198 LEU A O 1
ATOM 1587 N N . ALA A 1 195 ? 46.499 -2.422 -12.233 1.00 57.60 199 ALA A N 1
ATOM 1588 C CA . ALA A 1 195 ? 46.679 -1.411 -11.191 1.00 55.05 199 ALA A CA 1
ATOM 1589 C C . ALA A 1 195 ? 47.913 -0.547 -11.465 1.00 56.54 199 ALA A C 1
ATOM 1590 O O . ALA A 1 195 ? 47.831 0.696 -11.366 1.00 56.42 199 ALA A O 1
ATOM 1592 N N . ARG A 1 196 ? 49.038 -1.185 -11.834 1.00 59.46 200 ARG A N 1
ATOM 1593 C CA . ARG A 1 196 ? 50.256 -0.411 -12.175 1.00 60.59 200 ARG A CA 1
ATOM 1594 C C . ARG A 1 196 ? 50.045 0.575 -13.313 1.00 57.55 200 ARG A C 1
ATOM 1595 O O . ARG A 1 196 ? 50.596 1.662 -13.280 1.00 56.00 200 ARG A O 1
ATOM 1603 N N . LYS A 1 197 ? 49.274 0.189 -14.321 1.00 57.63 201 LYS A N 1
ATOM 1604 C CA . LYS A 1 197 ? 49.003 1.080 -15.443 1.00 58.43 201 LYS A CA 1
ATOM 1605 C C . LYS A 1 197 ? 48.302 2.352 -14.988 1.00 55.60 201 LYS A C 1
ATOM 1606 O O . LYS A 1 197 ? 48.731 3.454 -15.335 1.00 58.77 201 LYS A O 1
ATOM 1612 N N . ALA A 1 198 ? 47.243 2.190 -14.201 1.00 50.80 202 ALA A N 1
ATOM 1613 C CA . ALA A 1 198 ? 46.465 3.317 -13.691 1.00 48.31 202 ALA A CA 1
ATOM 1614 C C . ALA A 1 198 ? 47.266 4.150 -12.699 1.00 48.89 202 ALA A C 1
ATOM 1615 O O . ALA A 1 198 ? 47.293 5.390 -12.798 1.00 50.70 202 ALA A O 1
ATOM 1617 N N . PHE A 1 199 ? 47.931 3.474 -11.756 1.00 49.83 203 PHE A N 1
ATOM 1618 C CA . PHE A 1 199 ? 48.848 4.168 -10.840 1.00 49.42 203 PHE A CA 1
ATOM 1619 C C . PHE A 1 199 ? 49.916 4.993 -11.581 1.00 49.75 203 PHE A C 1
ATOM 1620 O O . PHE A 1 199 ? 50.009 6.207 -11.399 1.00 48.64 203 PHE A O 1
ATOM 1628 N N . ASP A 1 200 ? 50.699 4.327 -12.428 1.00 52.10 204 ASP A N 1
ATOM 1629 C CA . ASP A 1 200 ? 51.744 4.990 -13.218 1.00 53.01 204 ASP A CA 1
ATOM 1630 C C . ASP A 1 200 ? 51.175 6.107 -14.090 1.00 49.73 204 ASP A C 1
ATOM 1631 O O . ASP A 1 200 ? 51.791 7.175 -14.214 1.00 50.68 204 ASP A O 1
ATOM 1636 N N . ALA A 1 201 ? 50.010 5.862 -14.691 1.00 45.27 205 ALA A N 1
ATOM 1637 C CA . ALA A 1 201 ? 49.371 6.867 -15.539 1.00 42.83 205 ALA A CA 1
ATOM 1638 C C . ALA A 1 201 ? 48.920 8.072 -14.735 1.00 42.67 205 ALA A C 1
ATOM 1639 O O . ALA A 1 201 ? 48.987 9.189 -15.227 1.00 42.54 205 ALA A O 1
ATOM 1641 N N . ALA A 1 202 ? 48.450 7.845 -13.509 1.00 44.24 206 ALA A N 1
ATOM 1642 C CA . ALA A 1 202 ? 48.163 8.954 -12.589 1.00 43.93 206 ALA A CA 1
ATOM 1643 C C . ALA A 1 202 ? 49.432 9.766 -12.285 1.00 44.56 206 ALA A C 1
ATOM 1644 O O . ALA A 1 202 ? 49.426 10.992 -12.386 1.00 44.74 206 ALA A O 1
ATOM 1646 N N . ILE A 1 203 ? 50.523 9.078 -11.960 1.00 45.50 207 ILE A N 1
ATOM 1647 C CA . ILE A 1 203 ? 51.770 9.766 -11.624 1.00 47.43 207 ILE A CA 1
ATOM 1648 C C . ILE A 1 203 ? 52.196 10.764 -12.724 1.00 51.56 207 ILE A C 1
ATOM 1649 O O . ILE A 1 203 ? 52.754 11.813 -12.401 1.00 54.03 207 ILE A O 1
ATOM 1654 N N . THR A 1 204 ? 51.981 10.433 -13.989 1.00 55.68 208 THR A N 1
ATOM 1655 C CA . THR A 1 204 ? 52.341 11.332 -15.082 1.00 60.73 208 THR A CA 1
ATOM 1656 C C . THR A 1 204 ? 51.500 12.601 -15.130 1.00 64.59 208 THR A C 1
ATOM 1657 O O . THR A 1 204 ? 51.993 13.684 -15.411 1.00 71.98 208 THR A O 1
ATOM 1661 N N . ASP A 1 205 ? 50.211 12.438 -14.870 1.00 68.77 209 ASP A N 1
ATOM 1662 C CA . ASP A 1 205 ? 49.234 13.517 -14.916 1.00 72.39 209 ASP A CA 1
ATOM 1663 C C . ASP A 1 205 ? 49.011 14.164 -13.570 1.00 68.88 209 ASP A C 1
ATOM 1664 O O . ASP A 1 205 ? 48.129 14.990 -13.413 1.00 67.36 209 ASP A O 1
ATOM 1669 N N . LEU A 1 206 ? 49.817 13.785 -12.596 1.00 68.77 210 LEU A N 1
ATOM 1670 C CA . LEU A 1 206 ? 49.670 14.302 -11.252 1.00 68.06 210 LEU A CA 1
ATOM 1671 C C . LEU A 1 206 ? 49.809 15.804 -11.260 1.00 68.52 210 LEU A C 1
ATOM 1672 O O . LEU A 1 206 ? 49.061 16.508 -10.599 1.00 65.84 210 LEU A O 1
ATOM 1677 N N . ASP A 1 207 ? 50.776 16.296 -12.014 1.00 76.30 211 ASP A N 1
ATOM 1678 C CA . ASP A 1 207 ? 51.017 17.725 -12.106 1.00 81.25 211 ASP A CA 1
ATOM 1679 C C . ASP A 1 207 ? 49.888 18.532 -12.732 1.00 80.20 211 ASP A C 1
ATOM 1680 O O . ASP A 1 207 ? 49.524 19.592 -12.243 1.00 74.11 211 ASP A O 1
ATOM 1685 N N . LYS A 1 208 ? 49.339 18.017 -13.823 1.00 88.44 212 LYS A N 1
ATOM 1686 C CA . LYS A 1 208 ? 48.293 18.710 -14.563 1.00 91.55 212 LYS A CA 1
ATOM 1687 C C . LYS A 1 208 ? 46.980 18.962 -13.843 1.00 95.52 212 LYS A C 1
ATOM 1688 O O . LYS A 1 208 ? 46.410 20.037 -13.965 1.00 109.25 212 LYS A O 1
ATOM 1694 N N . LEU A 1 209 ? 46.491 17.982 -13.103 1.00 97.64 213 LEU A N 1
ATOM 1695 C CA . LEU A 1 209 ? 45.223 18.142 -12.405 1.00 108.65 213 LEU A CA 1
ATOM 1696 C C . LEU A 1 209 ? 45.336 18.015 -10.886 1.00 109.35 213 LEU A C 1
ATOM 1697 O O . LEU A 1 209 ? 46.347 18.370 -10.296 1.00 110.00 213 LEU A O 1
ATOM 1702 N N . THR A 1 210 ? 44.272 17.508 -10.274 1.00 101.30 214 THR A N 1
ATOM 1703 C CA . THR A 1 210 ? 44.189 17.283 -8.838 1.00 102.29 214 THR A CA 1
ATOM 1704 C C . THR A 1 210 ? 44.256 18.541 -7.964 1.00 101.75 214 THR A C 1
ATOM 1705 O O . THR A 1 210 ? 44.782 18.509 -6.858 1.00 98.83 214 THR A O 1
ATOM 1709 N N . GLU A 1 211 ? 43.723 19.646 -8.469 1.00 103.62 215 GLU A N 1
ATOM 1710 C CA . GLU A 1 211 ? 43.704 20.899 -7.721 1.00 106.29 215 GLU A CA 1
ATOM 1711 C C . GLU A 1 211 ? 42.867 20.893 -6.431 1.00 101.83 215 GLU A C 1
ATOM 1712 O O . GLU A 1 211 ? 43.335 21.328 -5.382 1.00 92.35 215 GLU A O 1
ATOM 1718 N N . GLU A 1 212 ? 41.637 20.395 -6.501 1.00 100.42 216 GLU A N 1
ATOM 1719 C CA . GLU A 1 212 ? 40.782 20.327 -5.313 1.00 101.30 216 GLU A CA 1
ATOM 1720 C C . GLU A 1 212 ? 40.273 18.906 -5.115 1.00 101.68 216 GLU A C 1
ATOM 1721 O O . GLU A 1 212 ? 39.705 18.562 -4.084 1.00 102.71 216 GLU A O 1
ATOM 1727 N N . SER A 1 213 ? 40.493 18.092 -6.135 1.00 98.67 217 SER A N 1
ATOM 1728 C CA . SER A 1 213 ? 40.104 16.695 -6.146 1.00 90.95 217 SER A CA 1
ATOM 1729 C C . SER A 1 213 ? 41.287 15.855 -5.700 1.00 84.74 217 SER A C 1
ATOM 1730 O O . SER A 1 213 ? 41.296 14.644 -5.861 1.00 85.02 217 SER A O 1
ATOM 1733 N N . TYR A 1 214 ? 42.288 16.523 -5.143 1.00 78.29 218 TYR A N 1
ATOM 1734 C CA . TYR A 1 214 ? 43.507 15.911 -4.698 1.00 75.64 218 TYR A CA 1
ATOM 1735 C C . TYR A 1 214 ? 43.207 14.857 -3.653 1.00 77.91 218 TYR A C 1
ATOM 1736 O O . TYR A 1 214 ? 43.788 13.777 -3.678 1.00 75.77 218 TYR A O 1
ATOM 1745 N N . LYS A 1 215 ? 42.304 15.158 -2.733 1.00 79.33 219 LYS A N 1
ATOM 1746 C CA . LYS A 1 215 ? 41.972 14.195 -1.696 1.00 76.53 219 LYS A CA 1
ATOM 1747 C C . LYS A 1 215 ? 41.316 12.920 -2.212 1.00 68.06 219 LYS A C 1
ATOM 1748 O O . LYS A 1 215 ? 41.683 11.831 -1.799 1.00 65.16 219 LYS A O 1
ATOM 1754 N N . ASP A 1 216 ? 40.346 13.050 -3.108 1.00 65.37 220 ASP A N 1
ATOM 1755 C CA . ASP A 1 216 ? 39.665 11.878 -3.652 1.00 65.66 220 ASP A CA 1
ATOM 1756 C C . ASP A 1 216 ? 40.536 10.992 -4.521 1.00 61.73 220 ASP A C 1
ATOM 1757 O O . ASP A 1 216 ? 40.495 9.778 -4.414 1.00 60.36 220 ASP A O 1
ATOM 1762 N N . SER A 1 217 ? 41.325 11.619 -5.382 1.00 60.10 221 SER A N 1
ATOM 1763 C CA . SER A 1 217 ? 42.221 10.916 -6.282 1.00 57.83 221 SER A CA 1
ATOM 1764 C C . SER A 1 217 ? 43.387 10.332 -5.525 1.00 55.03 221 SER A C 1
ATOM 1765 O O . SER A 1 217 ? 43.820 9.220 -5.773 1.00 55.48 221 SER A O 1
ATOM 1768 N N . THR A 1 218 ? 43.899 11.115 -4.595 1.00 54.84 222 THR A N 1
ATOM 1769 C CA . THR A 1 218 ? 45.028 10.718 -3.786 1.00 55.11 222 THR A CA 1
ATOM 1770 C C . THR A 1 218 ? 44.716 9.521 -2.913 1.00 55.37 222 THR A C 1
ATOM 1771 O O . THR A 1 218 ? 45.551 8.651 -2.728 1.00 56.21 222 THR A O 1
ATOM 1775 N N . LEU A 1 219 ? 43.517 9.483 -2.359 1.00 56.31 223 LEU A N 1
ATOM 1776 C CA . LEU A 1 219 ? 43.137 8.369 -1.516 1.00 56.70 223 LEU A CA 1
ATOM 1777 C C . LEU A 1 219 ? 43.115 7.075 -2.304 1.00 56.44 223 LEU A C 1
ATOM 1778 O O . LEU A 1 219 ? 43.600 6.054 -1.845 1.00 62.49 223 LEU A O 1
ATOM 1783 N N . ILE A 1 220 ? 42.553 7.119 -3.501 1.00 53.20 224 ILE A N 1
ATOM 1784 C CA . ILE A 1 220 ? 42.483 5.936 -4.342 1.00 52.89 224 ILE A CA 1
ATOM 1785 C C . ILE A 1 220 ? 43.856 5.456 -4.771 1.00 53.02 224 ILE A C 1
ATOM 1786 O O . ILE A 1 220 ? 44.118 4.267 -4.808 1.00 58.03 224 ILE A O 1
ATOM 1791 N N . MET A 1 221 ? 44.733 6.390 -5.092 1.00 52.66 225 MET A N 1
ATOM 1792 C CA . MET A 1 221 ? 46.072 6.042 -5.514 1.00 52.84 225 MET A CA 1
ATOM 1793 C C . MET A 1 221 ? 46.754 5.316 -4.380 1.00 52.24 225 MET A C 1
ATOM 1794 O O . MET A 1 221 ? 47.513 4.385 -4.592 1.00 49.33 225 MET A O 1
ATOM 1799 N N . GLN A 1 222 ? 46.479 5.756 -3.165 1.00 55.75 226 GLN A N 1
ATOM 1800 C CA . GLN A 1 222 ? 47.047 5.128 -1.993 1.00 62.30 226 GLN A CA 1
ATOM 1801 C C . GLN A 1 222 ? 46.552 3.694 -1.945 1.00 60.78 226 GLN A C 1
ATOM 1802 O O . GLN A 1 222 ? 47.305 2.781 -1.642 1.00 60.64 226 GLN A O 1
ATOM 1808 N N . LEU A 1 223 ? 45.275 3.502 -2.252 1.00 58.37 227 LEU A N 1
ATOM 1809 C CA . LEU A 1 223 ? 44.682 2.171 -2.248 1.00 56.55 227 LEU A CA 1
ATOM 1810 C C . LEU A 1 223 ? 45.303 1.259 -3.290 1.00 53.86 227 LEU A C 1
ATOM 1811 O O . LEU A 1 223 ? 45.563 0.100 -3.024 1.00 53.87 227 LEU A O 1
ATOM 1816 N N . LEU A 1 224 ? 45.538 1.792 -4.478 1.00 52.90 228 LEU A N 1
ATOM 1817 C CA . LEU A 1 224 ? 46.146 1.022 -5.574 1.00 53.77 228 LEU A CA 1
ATOM 1818 C C . LEU A 1 224 ? 47.514 0.504 -5.189 1.00 56.67 228 LEU A C 1
ATOM 1819 O O . LEU A 1 224 ? 47.823 -0.672 -5.413 1.00 59.34 228 LEU A O 1
ATOM 1824 N N . ARG A 1 225 ? 48.318 1.383 -4.594 1.00 61.26 229 ARG A N 1
ATOM 1825 C CA . ARG A 1 225 ? 49.657 1.022 -4.134 1.00 64.55 229 ARG A CA 1
ATOM 1826 C C . ARG A 1 225 ? 49.591 0.015 -2.997 1.00 62.38 229 ARG A C 1
ATOM 1827 O O . ARG A 1 225 ? 50.329 -0.968 -3.005 1.00 66.31 229 ARG A O 1
ATOM 1835 N N . ASP A 1 226 ? 48.703 0.249 -2.033 1.00 59.69 230 ASP A N 1
ATOM 1836 C CA . ASP A 1 226 ? 48.470 -0.727 -0.961 1.00 57.59 230 ASP A CA 1
ATOM 1837 C C . ASP A 1 226 ? 48.217 -2.129 -1.508 1.00 51.88 230 ASP A C 1
ATOM 1838 O O . ASP A 1 226 ? 48.882 -3.064 -1.087 1.00 48.67 230 ASP A O 1
ATOM 1843 N N . ASN A 1 227 ? 47.285 -2.258 -2.454 1.00 51.77 231 ASN A N 1
ATOM 1844 C CA . ASN A 1 227 ? 47.055 -3.531 -3.163 1.00 53.79 231 ASN A CA 1
ATOM 1845 C C . ASN A 1 227 ? 48.330 -4.023 -3.868 1.00 57.75 231 ASN A C 1
ATOM 1846 O O . ASN A 1 227 ? 48.822 -5.142 -3.609 1.00 60.62 231 ASN A O 1
ATOM 1851 N N . LEU A 1 228 ? 48.883 -3.177 -4.733 1.00 61.67 232 LEU A N 1
ATOM 1852 C CA . LEU A 1 228 ? 50.084 -3.549 -5.491 1.00 64.45 232 LEU A CA 1
ATOM 1853 C C . LEU A 1 228 ? 51.188 -4.113 -4.615 1.00 66.06 232 LEU A C 1
ATOM 1854 O O . LEU A 1 228 ? 51.798 -5.101 -4.983 1.00 74.45 232 LEU A O 1
ATOM 1859 N N . ASN A 1 229 ? 51.428 -3.502 -3.458 1.00 66.21 233 ASN A N 1
ATOM 1860 C CA . ASN A 1 229 ? 52.450 -4.001 -2.520 1.00 66.04 233 ASN A CA 1
ATOM 1861 C C . ASN A 1 229 ? 52.096 -5.335 -1.863 1.00 65.29 233 ASN A C 1
ATOM 1862 O O . ASN A 1 229 ? 52.982 -6.110 -1.514 1.00 63.97 233 ASN A O 1
ATOM 1867 N N . LEU A 1 230 ? 50.805 -5.583 -1.680 1.00 66.43 234 LEU A N 1
ATOM 1868 C CA . LEU A 1 230 ? 50.325 -6.877 -1.214 1.00 68.18 234 LEU A CA 1
ATOM 1869 C C . LEU A 1 230 ? 50.551 -7.930 -2.301 1.00 69.52 234 LEU A C 1
ATOM 1870 O O . LEU A 1 230 ? 51.085 -9.009 -2.027 1.00 70.14 234 LEU A O 1
ATOM 1875 N N . TRP A 1 231 ? 50.185 -7.593 -3.542 1.00 69.59 235 TRP A N 1
ATOM 1876 C CA . TRP A 1 231 ? 50.107 -8.600 -4.618 1.00 67.95 235 TRP A CA 1
ATOM 1877 C C . TRP A 1 231 ? 51.393 -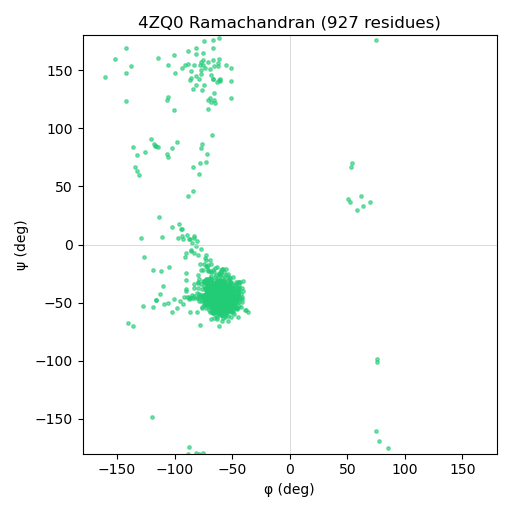8.942 -5.393 1.00 75.29 235 TRP A C 1
ATOM 1878 O O . TRP A 1 231 ? 51.327 -9.770 -6.304 1.00 79.26 235 TRP A O 1
ATOM 1889 N N . VAL A 1 232 ? 52.541 -8.341 -5.050 1.00 84.30 236 VAL A N 1
ATOM 1890 C CA . VAL A 1 232 ? 53.829 -8.615 -5.757 1.00 88.96 236 VAL A CA 1
ATOM 1891 C C . VAL A 1 232 ? 54.433 -10.012 -5.430 1.00 89.45 236 VAL A C 1
ATOM 1892 O O . VAL A 1 232 ? 55.386 -10.445 -6.083 1.00 82.00 236 VAL A O 1
ATOM 1896 N N . THR A 1 233 ? 53.865 -10.723 -4.448 1.00 93.21 237 THR A N 1
ATOM 1897 C CA . THR A 1 233 ? 54.147 -12.156 -4.236 1.00 91.53 237 THR A CA 1
ATOM 1898 C C . THR A 1 233 ? 54.129 -12.967 -5.537 1.00 92.00 237 THR A C 1
ATOM 1899 O O . THR A 1 233 ? 54.927 -13.883 -5.686 1.00 99.87 237 THR A O 1
ATOM 1903 N N . ASP A 1 234 ? 53.237 -12.627 -6.471 1.00 94.42 238 ASP A N 1
ATOM 1904 C CA . ASP A 1 234 ? 53.210 -13.266 -7.794 1.00 99.33 238 ASP A CA 1
ATOM 1905 C C . ASP A 1 234 ? 54.341 -12.750 -8.676 1.00 97.94 238 ASP A C 1
ATOM 1906 O O . ASP A 1 234 ? 54.835 -13.472 -9.539 1.00 99.70 238 ASP A O 1
ATOM 1910 N N . THR B 1 2 ? 81.109 -14.964 -24.916 1.00 98.26 6 THR C N 1
ATOM 1911 C CA . THR B 1 2 ? 80.881 -14.361 -26.274 1.00 98.94 6 THR C CA 1
ATOM 1912 C C . THR B 1 2 ? 79.805 -13.263 -26.220 1.00 99.22 6 THR C C 1
ATOM 1913 O O . THR B 1 2 ? 79.276 -12.967 -25.143 1.00 103.49 6 THR C O 1
ATOM 1917 N N . ARG B 1 3 ? 79.502 -12.655 -27.369 1.00 95.56 7 ARG C N 1
ATOM 1918 C CA . ARG B 1 3 ? 78.517 -11.559 -27.454 1.00 93.06 7 ARG C CA 1
ATOM 1919 C C . ARG B 1 3 ? 77.089 -11.959 -27.044 1.00 96.81 7 ARG C C 1
ATOM 1920 O O . ARG B 1 3 ? 76.449 -11.220 -26.297 1.00 99.18 7 ARG C O 1
ATOM 1928 N N . GLU B 1 4 ? 76.597 -13.104 -27.522 1.00 101.30 8 GLU C N 1
ATOM 1929 C CA . GLU B 1 4 ? 75.246 -13.575 -27.157 1.00 102.90 8 GLU C CA 1
ATOM 1930 C C . GLU B 1 4 ? 75.115 -13.814 -25.650 1.00 105.64 8 GLU C C 1
ATOM 1931 O O . GLU B 1 4 ? 74.081 -13.484 -25.063 1.00 110.00 8 GLU C O 1
ATOM 1937 N N . ASP B 1 5 ? 76.172 -14.350 -25.033 1.00 105.50 9 ASP C N 1
ATOM 1938 C CA . ASP B 1 5 ? 76.196 -14.628 -23.587 1.00 104.09 9 ASP C CA 1
ATOM 1939 C C . ASP B 1 5 ? 75.806 -13.397 -22.759 1.00 102.68 9 ASP C C 1
ATOM 1940 O O . ASP B 1 5 ? 75.085 -13.521 -21.767 1.00 104.35 9 ASP C O 1
ATOM 1945 N N . TYR B 1 6 ? 76.268 -12.218 -23.182 1.00 98.42 10 TYR C N 1
ATOM 1946 C CA . TYR B 1 6 ? 75.833 -10.960 -22.575 1.00 97.45 10 TYR C CA 1
ATOM 1947 C C . TYR B 1 6 ? 74.390 -10.607 -22.932 1.00 96.00 10 TYR C C 1
ATOM 1948 O O . TYR B 1 6 ? 73.648 -10.168 -22.058 1.00 106.51 10 TYR C O 1
ATOM 1957 N N . VAL B 1 7 ? 73.973 -10.825 -24.181 1.00 95.30 11 VAL C N 1
ATOM 1958 C CA . VAL B 1 7 ? 72.571 -10.558 -24.582 1.00 93.69 11 VAL C CA 1
ATOM 1959 C C . VAL B 1 7 ? 71.618 -11.360 -23.680 1.00 91.01 11 VAL C C 1
ATOM 1960 O O . VAL B 1 7 ? 70.598 -10.830 -23.196 1.00 96.69 11 VAL C O 1
ATOM 1964 N N . PHE B 1 8 ? 71.980 -12.617 -23.429 1.00 86.29 12 PHE C N 1
ATOM 1965 C CA . PHE B 1 8 ? 71.261 -13.449 -22.477 1.00 85.90 12 PHE C CA 1
ATOM 1966 C C . PHE B 1 8 ? 71.318 -12.922 -21.035 1.00 89.06 12 PHE C C 1
ATOM 1967 O O . PHE B 1 8 ? 70.374 -13.146 -20.271 1.00 90.06 12 PHE C O 1
ATOM 1975 N N . MET B 1 9 ? 72.407 -12.251 -20.651 1.00 89.50 13 MET C N 1
ATOM 1976 C CA . MET B 1 9 ? 72.432 -11.552 -19.355 1.00 89.68 13 MET C CA 1
ATOM 1977 C C . MET B 1 9 ? 71.467 -10.366 -19.345 1.00 83.07 13 MET C C 1
ATOM 1978 O O . MET B 1 9 ? 70.607 -10.307 -18.479 1.00 85.94 13 MET C O 1
ATOM 1983 N N . ALA B 1 10 ? 71.570 -9.463 -20.319 1.00 77.01 14 ALA C N 1
ATOM 1984 C CA . ALA B 1 10 ? 70.637 -8.325 -20.438 1.00 75.59 14 ALA C CA 1
ATOM 1985 C C . ALA B 1 10 ? 69.171 -8.778 -20.422 1.00 75.88 14 ALA C C 1
ATOM 1986 O O . ALA B 1 10 ? 68.342 -8.245 -19.651 1.00 80.04 14 ALA C O 1
ATOM 1988 N N . GLN B 1 11 ? 68.872 -9.779 -21.251 1.00 75.00 15 GLN C N 1
ATOM 1989 C CA . GLN B 1 11 ? 67.557 -10.436 -21.227 1.00 76.22 15 GLN C CA 1
ATOM 1990 C C . GLN B 1 11 ? 67.154 -10.960 -19.843 1.00 72.71 15 GLN C C 1
ATOM 1991 O O . GLN B 1 11 ? 65.982 -10.931 -19.489 1.00 69.30 15 GLN C O 1
ATOM 1997 N N . LEU B 1 12 ? 68.120 -11.450 -19.076 1.00 74.98 16 LEU C N 1
ATOM 1998 C CA . LEU B 1 12 ? 67.847 -11.943 -17.727 1.00 80.21 16 LEU C CA 1
ATOM 1999 C C . LEU B 1 12 ? 67.576 -10.794 -16.756 1.00 79.25 16 LEU C C 1
ATOM 2000 O O . LEU B 1 12 ? 66.569 -10.800 -16.052 1.00 84.00 16 LEU C O 1
ATOM 2005 N N . ASN B 1 13 ? 68.443 -9.837 -16.726 1.00 76.94 17 ASN C N 1
ATOM 2006 C CA . ASN B 1 13 ? 68.265 -8.597 -15.973 1.00 78.56 17 ASN C CA 1
ATOM 2007 C C . ASN B 1 13 ? 66.896 -7.970 -16.225 1.00 78.21 17 ASN C C 1
ATOM 2008 O O . ASN B 1 13 ? 66.199 -7.567 -15.264 1.00 82.10 17 ASN C O 1
ATOM 2013 N N . GLU B 1 14 ? 66.540 -7.868 -17.533 1.00 76.48 18 GLU C N 1
ATOM 2014 C CA . GLU B 1 14 ? 65.183 -7.447 -17.908 1.00 74.92 18 GLU C CA 1
ATOM 2015 C C . GLU B 1 14 ? 64.107 -8.328 -17.266 1.00 72.74 18 GLU C C 1
ATOM 2016 O O . GLU B 1 14 ? 63.094 -7.812 -16.794 1.00 72.62 18 GLU C O 1
ATOM 2022 N N . ASN B 1 15 ? 64.318 -9.644 -17.253 1.00 72.37 19 ASN C N 1
ATOM 2023 C CA . ASN B 1 15 ? 63.353 -10.568 -16.631 1.00 75.93 19 ASN C CA 1
ATOM 2024 C C . ASN B 1 15 ? 63.235 -10.431 -15.112 1.00 75.24 19 ASN C C 1
ATOM 2025 O O . ASN B 1 15 ? 62.138 -10.554 -14.560 1.00 72.28 19 ASN C O 1
ATOM 2030 N N . ALA B 1 16 ? 64.360 -10.169 -14.453 1.00 77.90 20 ALA C N 1
ATOM 2031 C CA . ALA B 1 16 ? 64.383 -9.900 -13.007 1.00 80.89 20 ALA C CA 1
ATOM 2032 C C . ALA B 1 16 ? 63.934 -8.474 -12.673 1.00 79.12 20 ALA C C 1
ATOM 2033 O O . ALA B 1 16 ? 63.614 -8.173 -11.520 1.00 76.08 20 ALA C O 1
ATOM 2035 N N . GLU B 1 17 ? 63.925 -7.610 -13.687 1.00 78.68 21 GLU C N 1
ATOM 2036 C CA . GLU B 1 17 ? 63.580 -6.202 -13.552 1.00 77.00 21 GLU C CA 1
ATOM 2037 C C . GLU B 1 17 ? 64.681 -5.491 -12.782 1.00 75.72 21 GLU C C 1
ATOM 2038 O O . GLU B 1 17 ? 64.412 -4.586 -11.995 1.00 79.74 21 GLU C O 1
ATOM 2044 N N . ARG B 1 18 ? 65.925 -5.911 -13.024 1.00 73.46 22 ARG C N 1
ATOM 2045 C CA . ARG B 1 18 ? 67.084 -5.295 -12.392 1.00 67.41 22 ARG C CA 1
ATOM 2046 C C . ARG B 1 18 ? 67.771 -4.478 -13.464 1.00 64.18 22 ARG C C 1
ATOM 2047 O O . ARG B 1 18 ? 68.775 -4.878 -14.032 1.00 64.81 22 ARG C O 1
ATOM 2055 N N . TYR B 1 19 ? 67.192 -3.316 -13.729 1.00 64.20 23 TYR C N 1
ATOM 2056 C CA . TYR B 1 19 ? 67.525 -2.518 -14.906 1.00 67.41 23 TYR C CA 1
ATOM 2057 C C . TYR B 1 19 ? 68.826 -1.731 -14.756 1.00 68.35 23 TYR C C 1
ATOM 2058 O O . TYR B 1 19 ? 69.519 -1.478 -15.752 1.00 69.57 23 TYR C O 1
ATOM 2067 N N . ASP B 1 20 ? 69.161 -1.348 -13.523 1.00 75.39 24 ASP C N 1
ATOM 2068 C CA . ASP B 1 20 ? 70.454 -0.709 -13.236 1.00 81.55 24 ASP C CA 1
ATOM 2069 C C . ASP B 1 20 ? 71.623 -1.612 -13.671 1.00 83.71 24 ASP C C 1
ATOM 2070 O O . ASP B 1 20 ? 72.604 -1.122 -14.251 1.00 84.68 24 ASP C O 1
ATOM 2075 N N . GLU B 1 21 ? 71.493 -2.918 -13.428 1.00 80.83 25 GLU C N 1
ATOM 2076 C CA . GLU B 1 21 ? 72.448 -3.911 -13.945 1.00 81.56 25 GLU C CA 1
ATOM 2077 C C . GLU B 1 21 ? 72.363 -4.065 -15.461 1.00 78.79 25 GLU C C 1
ATOM 2078 O O . GLU B 1 21 ? 73.391 -4.061 -16.159 1.00 83.47 25 GLU C O 1
ATOM 2084 N N . MET B 1 22 ? 71.138 -4.202 -15.962 1.00 76.48 26 MET C N 1
ATOM 2085 C CA . MET B 1 22 ? 70.879 -4.253 -17.401 1.00 74.61 26 MET C CA 1
ATOM 2086 C C . MET B 1 22 ? 71.618 -3.130 -18.146 1.00 75.77 26 MET C C 1
ATOM 2087 O O . MET B 1 22 ? 72.250 -3.393 -19.189 1.00 76.95 26 MET C O 1
ATOM 2092 N N . VAL B 1 23 ? 71.587 -1.906 -17.597 1.00 74.52 27 VAL C N 1
ATOM 2093 C CA . VAL B 1 23 ? 72.330 -0.779 -18.211 1.00 76.50 27 VAL C CA 1
ATOM 2094 C C . VAL B 1 23 ? 73.839 -1.079 -18.336 1.00 79.19 27 VAL C C 1
ATOM 2095 O O . VAL B 1 23 ? 74.457 -0.729 -19.356 1.00 75.83 27 VAL C O 1
ATOM 2099 N N . GLU B 1 24 ? 74.412 -1.721 -17.310 1.00 81.71 28 GLU C N 1
ATOM 2100 C CA . GLU B 1 24 ? 75.827 -2.137 -17.324 1.00 82.61 28 GLU C CA 1
ATOM 2101 C C . GLU B 1 24 ? 76.044 -3.245 -18.339 1.00 82.67 28 GLU C C 1
ATOM 2102 O O . GLU B 1 24 ? 76.924 -3.133 -19.204 1.00 86.63 28 GLU C O 1
ATOM 2108 N N . THR B 1 25 ? 75.229 -4.298 -18.263 1.00 77.74 29 THR C N 1
ATOM 2109 C CA . THR B 1 25 ? 75.311 -5.376 -19.255 1.00 72.10 29 THR C CA 1
ATOM 2110 C C . THR B 1 25 ? 75.217 -4.834 -20.683 1.00 69.84 29 THR C C 1
ATOM 2111 O O . THR B 1 25 ? 75.860 -5.371 -21.570 1.00 65.67 29 THR C O 1
ATOM 2115 N N . MET B 1 26 ? 74.437 -3.774 -20.904 1.00 76.87 30 MET C N 1
ATOM 2116 C CA . MET B 1 26 ? 74.417 -3.120 -22.230 1.00 85.34 30 MET C CA 1
ATOM 2117 C C . MET B 1 26 ? 75.674 -2.301 -22.551 1.00 86.62 30 MET C C 1
ATOM 2118 O O . MET B 1 26 ? 76.048 -2.191 -23.722 1.00 89.60 30 MET C O 1
ATOM 2123 N N . ARG B 1 27 ? 76.314 -1.715 -21.540 1.00 87.83 31 ARG C N 1
ATOM 2124 C CA . ARG B 1 27 ? 77.567 -0.977 -21.759 1.00 90.44 31 ARG C CA 1
ATOM 2125 C C . ARG B 1 27 ? 78.693 -1.853 -22.330 1.00 86.36 31 ARG C C 1
ATOM 2126 O O . ARG B 1 27 ? 79.452 -1.391 -23.194 1.00 75.99 31 ARG C O 1
ATOM 2134 N N . LYS B 1 28 ? 78.789 -3.098 -21.844 1.00 86.21 32 LYS C N 1
ATOM 2135 C CA . LYS B 1 28 ? 79.748 -4.093 -22.374 1.00 83.16 32 LYS C CA 1
ATOM 2136 C C . LYS B 1 28 ? 79.467 -4.411 -23.837 1.00 81.96 32 LYS C C 1
ATOM 2137 O O . LYS B 1 28 ? 80.364 -4.311 -24.682 1.00 83.69 32 LYS C O 1
ATOM 2143 N N . ILE B 1 29 ? 78.212 -4.742 -24.136 1.00 79.38 33 ILE C N 1
ATOM 2144 C CA . ILE B 1 29 ? 77.784 -5.009 -25.513 1.00 77.83 33 ILE C CA 1
ATOM 2145 C C . ILE B 1 29 ? 77.939 -3.763 -26.416 1.00 76.29 33 ILE C C 1
ATOM 2146 O O . ILE B 1 29 ? 78.158 -3.904 -27.622 1.00 76.30 33 ILE C O 1
ATOM 2151 N N . SER B 1 30 ? 77.837 -2.559 -25.846 1.00 75.49 34 SER C N 1
ATOM 2152 C CA . SER B 1 30 ? 78.189 -1.329 -26.578 1.00 77.70 34 SER C CA 1
ATOM 2153 C C . SER B 1 30 ? 79.696 -1.200 -26.776 1.00 78.71 34 SER C C 1
ATOM 2154 O O . SER B 1 30 ? 80.145 -0.576 -27.742 1.00 73.28 34 SER C O 1
ATOM 2157 N N . GLY B 1 31 ? 80.460 -1.760 -25.835 1.00 80.79 35 GLY C N 1
ATOM 2158 C CA . GLY B 1 31 ? 81.919 -1.848 -25.929 1.00 83.24 35 GLY C CA 1
ATOM 2159 C C . GLY B 1 31 ? 82.495 -2.866 -26.904 1.00 83.14 35 GLY C C 1
ATOM 2160 O O . GLY B 1 31 ? 83.696 -2.845 -27.167 1.00 86.12 35 GLY C O 1
ATOM 2161 N N . MET B 1 32 ? 81.660 -3.762 -27.424 1.00 84.79 36 MET C N 1
ATOM 2162 C CA . MET B 1 32 ? 82.071 -4.711 -28.475 1.00 90.08 36 MET C CA 1
ATOM 2163 C C . MET B 1 32 ? 82.051 -4.074 -29.880 1.00 95.17 36 MET C C 1
ATOM 2164 O O . MET B 1 32 ? 81.755 -2.883 -30.019 1.00 97.28 36 MET C O 1
ATOM 2169 N N . GLU B 1 33 ? 82.391 -4.859 -30.907 1.00 96.94 37 GLU C N 1
ATOM 2170 C CA . GLU B 1 33 ? 82.519 -4.350 -32.282 1.00 101.27 37 GLU C CA 1
ATOM 2171 C C . GLU B 1 33 ? 81.204 -4.213 -33.031 1.00 101.30 37 GLU C C 1
ATOM 2172 O O . GLU B 1 33 ? 80.188 -4.793 -32.647 1.00 98.60 37 GLU C O 1
ATOM 2178 N N . GLY B 1 34 ? 81.260 -3.451 -34.122 1.00 102.77 38 GLY C N 1
ATOM 2179 C CA . GLY B 1 34 ? 80.128 -3.275 -35.024 1.00 104.32 38 GLY C CA 1
ATOM 2180 C C . GLY B 1 34 ? 79.055 -2.369 -34.456 1.00 105.70 38 GLY C C 1
ATOM 2181 O O . GLY B 1 34 ? 79.317 -1.571 -33.555 1.00 107.09 38 GLY C O 1
ATOM 2182 N N . GLU B 1 35 ? 77.851 -2.487 -35.014 1.00 106.68 39 GLU C N 1
ATOM 2183 C CA . GLU B 1 35 ? 76.666 -1.777 -34.529 1.00 103.46 39 GLU C CA 1
ATOM 2184 C C . GLU B 1 35 ? 75.811 -2.716 -33.698 1.00 103.92 39 GLU C C 1
ATOM 2185 O O . GLU B 1 35 ? 75.964 -3.942 -33.760 1.00 105.35 39 GLU C O 1
ATOM 2191 N N . LEU B 1 36 ? 74.902 -2.127 -32.925 1.00 104.08 40 LEU C N 1
ATOM 2192 C CA . LEU B 1 36 ? 73.933 -2.897 -32.152 1.00 100.99 40 LEU C CA 1
ATOM 2193 C C . LEU B 1 36 ? 72.844 -3.423 -33.079 1.00 94.17 40 LEU C C 1
ATOM 2194 O O . LEU B 1 36 ? 72.293 -2.674 -33.893 1.00 91.63 40 LEU C O 1
ATOM 2199 N N . SER B 1 37 ? 72.530 -4.707 -32.942 1.00 88.27 41 SER C N 1
ATOM 2200 C CA . SER B 1 37 ? 71.446 -5.315 -33.700 1.00 83.94 41 SER C CA 1
ATOM 2201 C C . SER B 1 37 ? 70.094 -4.753 -33.279 1.00 86.65 41 SER C C 1
ATOM 2202 O O . SER B 1 37 ? 69.977 -4.049 -32.264 1.00 93.22 41 SER C O 1
ATOM 2205 N N . ASP B 1 38 ? 69.078 -5.082 -34.070 1.00 87.75 42 ASP C N 1
ATOM 2206 C CA . ASP B 1 38 ? 67.697 -4.648 -33.825 1.00 88.01 42 ASP C CA 1
ATOM 2207 C C . ASP B 1 38 ? 67.229 -5.120 -32.446 1.00 81.98 42 ASP C C 1
ATOM 2208 O O . ASP B 1 38 ? 66.663 -4.342 -31.676 1.00 75.61 42 ASP C O 1
ATOM 2213 N N . LYS B 1 39 ? 67.485 -6.393 -32.150 1.00 81.25 43 LYS C N 1
ATOM 2214 C CA . LYS B 1 39 ? 67.219 -6.964 -30.832 1.00 82.69 43 LYS C CA 1
ATOM 2215 C C . LYS B 1 39 ? 67.852 -6.126 -29.729 1.00 83.56 43 LYS C C 1
ATOM 2216 O O . LYS B 1 39 ? 67.196 -5.810 -28.735 1.00 86.43 43 LYS C O 1
ATOM 2222 N N . GLU B 1 40 ? 69.119 -5.767 -29.931 1.00 83.09 44 GLU C N 1
ATOM 2223 C CA . GLU B 1 40 ? 69.927 -5.077 -28.923 1.00 81.08 44 GLU C CA 1
ATOM 2224 C C . GLU B 1 40 ? 69.493 -3.630 -28.705 1.00 78.09 44 GLU C C 1
ATOM 2225 O O . GLU B 1 40 ? 69.255 -3.219 -27.558 1.00 80.01 44 GLU C O 1
ATOM 2231 N N . ARG B 1 41 ? 69.362 -2.875 -29.798 1.00 75.04 45 ARG C N 1
ATOM 2232 C CA . ARG B 1 41 ? 68.847 -1.489 -29.741 1.00 76.26 45 ARG C CA 1
ATOM 2233 C C . ARG B 1 41 ? 67.605 -1.324 -28.848 1.00 75.21 45 ARG C C 1
ATOM 2234 O O . ARG B 1 41 ? 67.504 -0.356 -28.095 1.00 69.42 45 ARG C O 1
ATOM 2242 N N . ASN B 1 42 ? 66.674 -2.274 -28.948 1.00 78.18 46 ASN C N 1
ATOM 2243 C CA . ASN B 1 42 ? 65.494 -2.313 -28.077 1.00 80.82 46 ASN C CA 1
ATOM 2244 C C . ASN B 1 42 ? 65.859 -2.549 -26.610 1.00 79.74 46 ASN C C 1
ATOM 2245 O O . ASN B 1 42 ? 65.364 -1.832 -25.721 1.00 84.20 46 ASN C O 1
ATOM 2250 N N . LEU B 1 43 ? 66.738 -3.526 -26.364 1.00 75.53 47 LEU C N 1
ATOM 2251 C CA . LEU B 1 43 ? 67.217 -3.814 -25.005 1.00 70.86 47 LEU C CA 1
ATOM 2252 C C . LEU B 1 43 ? 67.913 -2.607 -24.380 1.00 67.60 47 LEU C C 1
ATOM 2253 O O . LEU B 1 43 ? 67.779 -2.378 -23.179 1.00 66.44 47 LEU C O 1
ATOM 2258 N N . LEU B 1 44 ? 68.641 -1.839 -25.197 1.00 66.53 48 LEU C N 1
ATOM 2259 C CA . LEU B 1 44 ? 69.285 -0.597 -24.743 1.00 65.56 48 LEU C CA 1
ATOM 2260 C C . LEU B 1 44 ? 68.269 0.403 -24.208 1.00 68.13 48 LEU C C 1
ATOM 2261 O O . LEU B 1 44 ? 68.330 0.778 -23.033 1.00 71.70 48 LEU C O 1
ATOM 2266 N N . SER B 1 45 ? 67.335 0.818 -25.066 1.00 71.35 49 SER C N 1
ATOM 2267 C CA . SER B 1 45 ? 66.295 1.790 -24.686 1.00 71.21 49 SER C CA 1
ATOM 2268 C C . SER B 1 45 ? 65.400 1.269 -23.552 1.00 70.10 49 SER C C 1
ATOM 2269 O O . SER B 1 45 ? 65.042 2.035 -22.645 1.00 69.96 49 SER C O 1
ATOM 2272 N N . VAL B 1 46 ? 65.061 -0.025 -23.598 1.00 69.31 50 VAL C N 1
ATOM 2273 C CA . VAL B 1 46 ? 64.349 -0.678 -22.480 1.00 69.86 50 VAL C CA 1
ATOM 2274 C C . VAL B 1 46 ? 65.151 -0.595 -21.178 1.00 70.40 50 VAL C C 1
ATOM 2275 O O . VAL B 1 46 ? 64.579 -0.337 -20.115 1.00 71.55 50 VAL C O 1
ATOM 2279 N N . ALA B 1 47 ? 66.461 -0.821 -21.259 1.00 71.71 51 ALA C N 1
ATOM 2280 C CA . ALA B 1 47 ? 67.318 -0.718 -20.080 1.00 73.60 51 ALA C CA 1
ATOM 2281 C C . ALA B 1 47 ? 67.360 0.718 -19.570 1.00 71.96 51 ALA C C 1
ATOM 2282 O O . ALA B 1 47 ? 67.051 0.974 -18.410 1.00 73.52 51 ALA C O 1
ATOM 2284 N N . TYR B 1 48 ? 67.718 1.652 -20.443 1.00 70.79 52 TYR C N 1
ATOM 2285 C CA . TYR B 1 48 ? 67.842 3.054 -20.031 1.00 73.36 52 TYR C CA 1
ATOM 2286 C C . TYR B 1 48 ? 66.521 3.686 -19.551 1.00 69.33 52 TYR C C 1
ATOM 2287 O O . TYR B 1 48 ? 66.522 4.433 -18.568 1.00 67.07 52 TYR C O 1
ATOM 2296 N N . LYS B 1 49 ? 65.403 3.367 -20.205 1.00 68.73 53 LYS C N 1
ATOM 2297 C CA . LYS B 1 49 ? 64.115 3.964 -19.824 1.00 64.34 53 LYS C CA 1
ATOM 2298 C C . LYS B 1 49 ? 63.624 3.494 -18.455 1.00 63.20 53 LYS C C 1
ATOM 2299 O O . LYS B 1 49 ? 63.065 4.285 -17.694 1.00 67.89 53 LYS C O 1
ATOM 2305 N N . ASN B 1 50 ? 63.837 2.222 -18.137 1.00 59.47 54 ASN C N 1
ATOM 2306 C CA . ASN B 1 50 ? 63.404 1.679 -16.846 1.00 58.69 54 ASN C CA 1
ATOM 2307 C C . ASN B 1 50 ? 64.339 1.987 -15.680 1.00 57.96 54 ASN C C 1
ATOM 2308 O O . ASN B 1 50 ? 64.113 1.505 -14.563 1.00 58.38 54 ASN C O 1
ATOM 2313 N N . VAL B 1 51 ? 65.396 2.755 -15.939 1.00 58.84 55 VAL C N 1
ATOM 2314 C CA . VAL B 1 51 ? 66.192 3.375 -14.881 1.00 60.88 55 VAL C CA 1
ATOM 2315 C C . VAL B 1 51 ? 65.696 4.804 -14.650 1.00 61.64 55 VAL C C 1
ATOM 2316 O O . VAL B 1 51 ? 65.439 5.190 -13.507 1.00 62.12 55 VAL C O 1
ATOM 2320 N N . ILE B 1 52 ? 65.541 5.577 -15.722 1.00 61.89 56 ILE C N 1
ATOM 2321 C CA . ILE B 1 52 ? 65.058 6.955 -15.599 1.00 64.55 56 ILE C CA 1
ATOM 2322 C C . ILE B 1 52 ? 63.590 7.050 -15.114 1.00 64.54 56 ILE C C 1
ATOM 2323 O O . ILE B 1 52 ? 63.242 7.886 -14.248 1.00 66.17 56 ILE C O 1
ATOM 2328 N N . GLY B 1 53 ? 62.747 6.165 -15.643 1.00 66.62 57 GLY C N 1
ATOM 2329 C CA . GLY B 1 53 ? 61.300 6.187 -15.390 1.00 68.82 57 GLY C CA 1
ATOM 2330 C C . GLY B 1 53 ? 60.853 6.288 -13.937 1.00 66.32 57 GLY C C 1
ATOM 2331 O O . GLY B 1 53 ? 59.914 7.049 -13.637 1.00 66.47 57 GLY C O 1
ATOM 2332 N N . PRO B 1 54 ? 61.489 5.499 -13.039 1.00 60.27 58 PRO C N 1
ATOM 2333 C CA . PRO B 1 54 ? 61.311 5.633 -11.582 1.00 60.72 58 PRO C CA 1
ATOM 2334 C C . PRO B 1 54 ? 61.741 6.999 -11.006 1.00 61.69 58 PRO C C 1
ATOM 2335 O O . PRO B 1 54 ? 61.033 7.575 -10.145 1.00 64.34 58 PRO C O 1
ATOM 2339 N N . ARG B 1 55 ? 62.868 7.520 -11.495 1.00 60.02 59 ARG C N 1
ATOM 2340 C CA . ARG B 1 55 ? 63.326 8.840 -11.073 1.00 58.92 59 ARG C CA 1
ATOM 2341 C C . ARG B 1 55 ? 62.367 9.934 -11.526 1.00 57.38 59 ARG C C 1
ATOM 2342 O O . ARG B 1 55 ? 62.037 10.813 -10.724 1.00 57.16 59 ARG C O 1
ATOM 2350 N N . ARG B 1 56 ? 61.921 9.884 -12.788 1.00 56.71 60 ARG C N 1
ATOM 2351 C CA . ARG B 1 56 ? 60.867 10.816 -13.250 1.00 56.87 60 ARG C CA 1
ATOM 2352 C C . ARG B 1 56 ? 59.622 10.735 -12.363 1.00 57.92 60 ARG C C 1
ATOM 2353 O O . ARG B 1 56 ? 59.028 11.765 -12.034 1.00 60.77 60 ARG C O 1
ATOM 2361 N N . ALA B 1 57 ? 59.223 9.512 -12.001 1.00 55.63 61 ALA C N 1
ATOM 2362 C CA . ALA B 1 57 ? 58.060 9.307 -11.148 1.00 56.40 61 ALA C CA 1
ATOM 2363 C C . ALA B 1 57 ? 58.273 9.973 -9.801 1.00 58.71 61 ALA C C 1
ATOM 2364 O O . ALA B 1 57 ? 57.454 10.822 -9.377 1.00 62.01 61 ALA C O 1
ATOM 2366 N N . ALA B 1 58 ? 59.386 9.618 -9.149 1.00 57.83 62 ALA C N 1
ATOM 2367 C CA . ALA B 1 58 ? 59.779 10.284 -7.896 1.00 56.87 62 ALA C CA 1
ATOM 2368 C C . ALA B 1 58 ? 59.730 11.814 -8.022 1.00 57.96 62 ALA C C 1
ATOM 2369 O O . ALA B 1 58 ? 59.065 12.494 -7.225 1.00 63.17 62 ALA C O 1
ATOM 2371 N N . TRP B 1 59 ? 60.399 12.342 -9.044 1.00 56.38 63 TRP C N 1
ATOM 2372 C CA . TRP B 1 59 ? 60.423 13.782 -9.273 1.00 57.32 63 TRP C CA 1
ATOM 2373 C C . TRP B 1 59 ? 59.028 14.362 -9.387 1.00 57.44 63 TRP C C 1
ATOM 2374 O O . TRP B 1 59 ? 58.712 15.353 -8.726 1.00 61.90 63 TRP C O 1
ATOM 2385 N N . ARG B 1 60 ? 58.209 13.755 -10.241 1.00 58.31 64 ARG C N 1
ATOM 2386 C CA . ARG B 1 60 ? 56.847 14.242 -10.474 1.00 59.24 64 ARG C CA 1
ATOM 2387 C C . ARG B 1 60 ? 56.000 14.174 -9.220 1.00 56.22 64 ARG C C 1
ATOM 2388 O O . ARG B 1 60 ? 55.140 15.038 -9.007 1.00 54.60 64 ARG C O 1
ATOM 2396 N N . ILE B 1 61 ? 56.233 13.150 -8.401 1.00 53.51 65 ILE C N 1
ATOM 2397 C CA . ILE B 1 61 ? 55.548 13.063 -7.115 1.00 54.82 65 ILE C CA 1
ATOM 2398 C C . ILE B 1 61 ? 56.007 14.183 -6.180 1.00 55.60 65 ILE C C 1
ATOM 2399 O O . ILE B 1 61 ? 55.187 15.016 -5.760 1.00 56.24 65 ILE C O 1
ATOM 2404 N N . VAL B 1 62 ? 57.310 14.242 -5.910 1.00 56.67 66 VAL C N 1
ATOM 2405 C CA . VAL B 1 62 ? 57.865 15.288 -5.038 1.00 57.45 66 VAL C CA 1
ATOM 2406 C C . VAL B 1 62 ? 57.397 16.680 -5.475 1.00 57.70 66 VAL C C 1
ATOM 2407 O O . VAL B 1 62 ? 56.836 17.432 -4.659 1.00 60.41 66 VAL C O 1
ATOM 2411 N N . SER B 1 63 ? 57.577 16.992 -6.759 1.00 57.67 67 SER C N 1
ATOM 2412 C CA . SER B 1 63 ? 57.047 18.235 -7.354 1.00 60.57 67 SER C CA 1
ATOM 2413 C C . SER B 1 63 ? 55.573 18.557 -7.024 1.00 63.40 67 SER C C 1
ATOM 2414 O O . SER B 1 63 ? 55.227 19.736 -6.900 1.00 65.67 67 SER C O 1
ATOM 2417 N N . SER B 1 64 ? 54.717 17.535 -6.898 1.00 64.72 68 SER C N 1
ATOM 2418 C CA . SER B 1 64 ? 53.313 17.748 -6.495 1.00 65.31 68 SER C CA 1
ATOM 2419 C C . SER B 1 64 ? 53.169 18.072 -5.004 1.00 65.20 68 SER C C 1
ATOM 2420 O O . SER B 1 64 ? 52.258 18.814 -4.599 1.00 59.40 68 SER C O 1
ATOM 2423 N N . ILE B 1 65 ? 54.071 17.510 -4.199 1.00 68.10 69 ILE C N 1
ATOM 2424 C CA . ILE B 1 65 ? 54.061 17.705 -2.748 1.00 69.79 69 ILE C CA 1
ATOM 2425 C C . ILE B 1 65 ? 54.632 19.083 -2.397 1.00 71.17 69 ILE C C 1
ATOM 2426 O O . ILE B 1 65 ? 54.073 19.789 -1.546 1.00 71.53 69 ILE C O 1
ATOM 2431 N N . GLU B 1 66 ? 55.730 19.452 -3.064 1.00 73.91 70 GLU C N 1
ATOM 2432 C CA . GLU B 1 66 ? 56.287 20.815 -3.006 1.00 77.36 70 GLU C CA 1
ATOM 2433 C C . GLU B 1 66 ? 55.209 21.879 -3.259 1.00 72.95 70 GLU C C 1
ATOM 2434 O O . GLU B 1 66 ? 55.043 22.805 -2.466 1.00 78.49 70 GLU C O 1
ATOM 2440 N N . ALA B 1 67 ? 54.464 21.724 -4.344 1.00 69.86 71 ALA C N 1
ATOM 2441 C CA . ALA B 1 67 ? 53.416 22.680 -4.706 1.00 73.00 71 ALA C CA 1
ATOM 2442 C C . ALA B 1 67 ? 52.215 22.635 -3.756 1.00 74.41 71 ALA C C 1
ATOM 2443 O O . ALA B 1 67 ? 51.580 23.671 -3.512 1.00 72.27 71 ALA C O 1
ATOM 2445 N N . LYS B 1 68 ? 51.894 21.446 -3.239 1.00 79.27 72 LYS C N 1
ATOM 2446 C CA . LYS B 1 68 ? 50.821 21.304 -2.243 1.00 82.11 72 LYS C CA 1
ATOM 2447 C C . LYS B 1 68 ? 51.201 22.020 -0.949 1.00 82.53 72 LYS C C 1
ATOM 2448 O O . LYS B 1 68 ? 50.402 22.783 -0.406 1.00 80.63 72 LYS C O 1
ATOM 2454 N N . GLU B 1 69 ? 52.416 21.771 -0.461 1.00 86.55 73 GLU C N 1
ATOM 2455 C CA . GLU B 1 69 ? 52.902 22.472 0.735 1.00 87.72 73 GLU C CA 1
ATOM 2456 C C . GLU B 1 69 ? 53.123 23.965 0.510 1.00 88.33 73 GLU C C 1
ATOM 2457 O O . GLU B 1 69 ? 52.940 24.748 1.440 1.00 95.47 73 GLU C O 1
ATOM 2463 N N . LYS B 1 70 ? 53.513 24.358 -0.706 1.00 88.37 74 LYS C N 1
ATOM 2464 C CA . LYS B 1 70 ? 53.692 25.786 -1.034 1.00 85.10 74 LYS C CA 1
ATOM 2465 C C . LYS B 1 70 ? 52.394 26.584 -0.952 1.00 81.58 74 LYS C C 1
ATOM 2466 O O . LYS B 1 70 ? 52.377 27.660 -0.360 1.00 82.73 74 LYS C O 1
ATOM 2472 N N . GLY B 1 71 ? 51.315 26.054 -1.527 1.00 81.95 75 GLY C N 1
ATOM 2473 C CA . GLY B 1 71 ? 50.045 26.794 -1.649 1.00 84.08 75 GLY C CA 1
ATOM 2474 C C . GLY B 1 71 ? 49.086 26.662 -0.478 1.00 86.72 75 GLY C C 1
ATOM 2475 O O . GLY B 1 71 ? 47.878 26.564 -0.669 1.00 81.52 75 GLY C O 1
ATOM 2476 N N . ARG B 1 72 ? 49.633 26.716 0.731 1.00 95.33 76 ARG C N 1
ATOM 2477 C CA . ARG B 1 72 ? 48.922 26.428 1.965 1.00 99.84 76 ARG C CA 1
ATOM 2478 C C . ARG B 1 72 ? 48.853 27.726 2.786 1.00 106.08 76 ARG C C 1
ATOM 2479 O O . ARG B 1 72 ? 49.629 28.654 2.543 1.00 110.00 76 ARG C O 1
ATOM 2487 N N . GLN B 1 73 ? 47.924 27.798 3.741 1.00 107.09 77 GLN C N 1
ATOM 2488 C CA . GLN B 1 73 ? 47.941 28.861 4.765 1.00 106.26 77 GLN C CA 1
ATOM 2489 C C . GLN B 1 73 ? 48.886 28.385 5.859 1.00 104.97 77 GLN C C 1
ATOM 2490 O O . GLN B 1 73 ? 48.791 27.236 6.297 1.00 105.50 77 GLN C O 1
ATOM 2496 N N . LYS B 1 74 ? 49.780 29.264 6.309 1.00 104.29 78 LYS C N 1
ATOM 2497 C CA . LYS B 1 74 ? 50.924 28.859 7.139 1.00 109.79 78 LYS C CA 1
ATOM 2498 C C . LYS B 1 74 ? 51.739 27.740 6.437 1.00 103.23 78 LYS C C 1
ATOM 2499 O O . LYS B 1 74 ? 51.693 26.577 6.854 1.00 96.29 78 LYS C O 1
ATOM 2505 N N . PRO B 1 75 ? 52.444 28.085 5.335 1.00 100.44 79 PRO C N 1
ATOM 2506 C CA . PRO B 1 75 ? 53.396 27.135 4.731 1.00 100.58 79 PRO C CA 1
ATOM 2507 C C . PRO B 1 75 ? 54.619 26.872 5.623 1.00 97.85 79 PRO C C 1
ATOM 2508 O O . PRO B 1 75 ? 55.073 27.786 6.309 1.00 100.92 79 PRO C O 1
ATOM 2512 N N . ASN B 1 76 ? 55.145 25.644 5.597 1.00 94.76 80 ASN C N 1
ATOM 2513 C CA . ASN B 1 76 ? 56.309 25.258 6.420 1.00 92.31 80 ASN C CA 1
ATOM 2514 C C . ASN B 1 76 ? 57.643 25.306 5.641 1.00 91.50 80 ASN C C 1
ATOM 2515 O O . ASN B 1 76 ? 58.116 24.296 5.059 1.00 94.60 80 ASN C O 1
ATOM 2520 N N . ALA B 1 77 ? 58.246 26.495 5.671 1.00 90.57 81 ALA C N 1
ATOM 2521 C CA . ALA B 1 77 ? 59.524 26.779 5.007 1.00 93.87 81 ALA C CA 1
ATOM 2522 C C . ALA B 1 77 ? 60.595 25.730 5.283 1.00 95.74 81 ALA C C 1
ATOM 2523 O O . ALA B 1 77 ? 61.368 25.394 4.382 1.00 100.36 81 ALA C O 1
ATOM 2525 N N . LYS B 1 78 ? 60.631 25.215 6.515 1.00 95.43 82 LYS C N 1
ATOM 2526 C CA . LYS B 1 78 ? 61.565 24.147 6.882 1.00 98.02 82 LYS C CA 1
ATOM 2527 C C . LYS B 1 78 ? 61.328 22.877 6.061 1.00 96.10 82 LYS C C 1
ATOM 2528 O O . LYS B 1 78 ? 62.287 22.282 5.562 1.00 99.80 82 LYS C O 1
ATOM 2534 N N . ARG B 1 79 ? 60.065 22.471 5.909 1.00 92.41 83 ARG C N 1
ATOM 2535 C CA . ARG B 1 79 ? 59.749 21.302 5.074 1.00 92.02 83 ARG C CA 1
ATOM 2536 C C . ARG B 1 79 ? 60.039 21.625 3.617 1.00 89.88 83 ARG C C 1
ATOM 2537 O O . ARG B 1 79 ? 60.839 20.930 2.952 1.00 91.88 83 ARG C O 1
ATOM 2545 N N . ILE B 1 80 ? 59.423 22.713 3.148 1.00 86.07 84 ILE C N 1
ATOM 2546 C CA . ILE B 1 80 ? 59.655 23.202 1.779 1.00 85.41 84 ILE C CA 1
ATOM 2547 C C . ILE B 1 80 ? 61.158 23.181 1.415 1.00 86.37 84 ILE C C 1
ATOM 2548 O O . ILE B 1 80 ? 61.526 22.788 0.295 1.00 85.23 84 ILE C O 1
ATOM 2553 N N . GLU B 1 81 ? 62.011 23.549 2.374 1.00 89.99 85 GLU C N 1
ATOM 2554 C CA . GLU B 1 81 ? 63.467 23.492 2.188 1.00 95.91 85 GLU C CA 1
ATOM 2555 C C . GLU B 1 81 ? 64.011 22.078 1.954 1.00 93.70 85 GLU C C 1
ATOM 2556 O O . GLU B 1 81 ? 64.777 21.871 1.001 1.00 91.11 85 GLU C O 1
ATOM 2562 N N . GLN B 1 82 ? 63.631 21.122 2.811 1.00 91.38 86 GLN C N 1
ATOM 2563 C CA . GLN B 1 82 ? 64.134 19.735 2.682 1.00 91.46 86 GLN C CA 1
ATOM 2564 C C . GLN B 1 82 ? 63.529 19.013 1.453 1.00 88.52 86 GLN C C 1
ATOM 2565 O O . GLN B 1 82 ? 64.216 18.213 0.780 1.00 87.45 86 GLN C O 1
ATOM 2571 N N . ILE B 1 83 ? 62.265 19.329 1.144 1.00 82.82 87 ILE C N 1
ATOM 2572 C CA . ILE B 1 83 ? 61.656 18.922 -0.134 1.00 78.55 87 ILE C CA 1
ATOM 2573 C C . ILE B 1 83 ? 62.465 19.482 -1.307 1.00 79.87 87 ILE C C 1
ATOM 2574 O O . ILE B 1 83 ? 62.890 18.722 -2.188 1.00 79.76 87 ILE C O 1
ATOM 2579 N N . ARG B 1 84 ? 62.685 20.799 -1.306 1.00 87.27 88 ARG C N 1
ATOM 2580 C CA . ARG B 1 84 ? 63.445 21.454 -2.390 1.00 91.81 88 ARG C CA 1
ATOM 2581 C C . ARG B 1 84 ? 64.826 20.817 -2.644 1.00 87.03 88 ARG C C 1
ATOM 2582 O O . ARG B 1 84 ? 65.228 20.702 -3.804 1.00 87.35 88 ARG C O 1
ATOM 2590 N N . VAL B 1 85 ? 65.548 20.419 -1.588 1.00 81.80 89 VAL C N 1
ATOM 2591 C CA . VAL B 1 85 ? 66.799 19.650 -1.785 1.00 79.02 89 VAL C CA 1
ATOM 2592 C C . VAL B 1 85 ? 66.500 18.241 -2.258 1.00 76.39 89 VAL C C 1
ATOM 2593 O O . VAL B 1 85 ? 67.135 17.771 -3.210 1.00 75.13 89 VAL C O 1
ATOM 2597 N N . TYR B 1 86 ? 65.534 17.576 -1.614 1.00 77.92 90 TYR C N 1
ATOM 2598 C CA . TYR B 1 86 ? 65.214 16.180 -1.970 1.00 76.01 90 TYR C CA 1
ATOM 2599 C C . TYR B 1 86 ? 64.868 16.017 -3.450 1.00 70.97 90 TYR C C 1
ATOM 2600 O O . TYR B 1 86 ? 65.288 15.050 -4.074 1.00 67.14 90 TYR C O 1
ATOM 2609 N N . ARG B 1 87 ? 64.115 16.968 -3.999 1.00 71.53 91 ARG C N 1
ATOM 2610 C CA . ARG B 1 87 ? 63.916 17.056 -5.452 1.00 72.99 91 ARG C CA 1
ATOM 2611 C C . ARG B 1 87 ? 65.259 17.119 -6.210 1.00 75.66 91 ARG C C 1
ATOM 2612 O O . ARG B 1 87 ? 65.520 16.321 -7.125 1.00 72.76 91 ARG C O 1
ATOM 2620 N N . GLN B 1 88 ? 66.112 18.053 -5.800 1.00 80.36 92 GLN C N 1
ATOM 2621 C CA . GLN B 1 88 ? 67.440 18.232 -6.407 1.00 83.19 92 GLN C CA 1
ATOM 2622 C C . GLN B 1 88 ? 68.326 16.969 -6.342 1.00 81.73 92 GLN C C 1
ATOM 2623 O O . GLN B 1 88 ? 69.114 16.704 -7.263 1.00 84.41 92 GLN C O 1
ATOM 2629 N N . LYS B 1 89 ? 68.174 16.185 -5.275 1.00 80.04 93 LYS C N 1
ATOM 2630 C CA . LYS B 1 89 ? 68.847 14.880 -5.167 1.00 79.32 93 LYS C CA 1
ATOM 2631 C C . LYS B 1 89 ? 68.467 13.937 -6.309 1.00 79.03 93 LYS C C 1
ATOM 2632 O O . LYS B 1 89 ? 69.306 13.197 -6.818 1.00 77.12 93 LYS C O 1
ATOM 2638 N N . ILE B 1 90 ? 67.192 13.962 -6.689 1.00 81.51 94 ILE C N 1
ATOM 2639 C CA . ILE B 1 90 ? 66.697 13.181 -7.827 1.00 78.99 94 ILE C CA 1
ATOM 2640 C C . ILE B 1 90 ? 67.160 13.853 -9.134 1.00 78.06 94 ILE C C 1
ATOM 2641 O O . ILE B 1 90 ? 67.740 13.194 -10.000 1.00 73.89 94 ILE C O 1
ATOM 2646 N N . GLU B 1 91 ? 66.930 15.165 -9.251 1.00 76.13 95 GLU C N 1
ATOM 2647 C CA . GLU B 1 91 ? 67.365 15.945 -10.427 1.00 74.78 95 GLU C CA 1
ATOM 2648 C C . GLU B 1 91 ? 68.847 15.728 -10.773 1.00 78.11 95 GLU C C 1
ATOM 2649 O O . GLU B 1 91 ? 69.229 15.772 -11.943 1.00 78.67 95 GLU C O 1
ATOM 2655 N N . LYS B 1 92 ? 69.669 15.523 -9.744 1.00 81.96 96 LYS C N 1
ATOM 2656 C CA . LYS B 1 92 ? 71.045 15.034 -9.906 1.00 82.61 96 LYS C CA 1
ATOM 2657 C C . LYS B 1 92 ? 71.081 13.680 -10.637 1.00 78.31 96 LYS C C 1
ATOM 2658 O O . LYS B 1 92 ? 71.618 13.582 -11.759 1.00 79.32 96 LYS C O 1
ATOM 2664 N N . GLU B 1 93 ? 70.487 12.661 -10.005 1.00 73.68 97 GLU C N 1
ATOM 2665 C CA . GLU B 1 93 ? 70.439 11.286 -10.548 1.00 72.04 97 GLU C CA 1
ATOM 2666 C C . GLU B 1 93 ? 69.943 11.236 -11.992 1.00 71.05 97 GLU C C 1
ATOM 2667 O O . GLU B 1 93 ? 70.513 10.525 -12.838 1.00 75.61 97 GLU C O 1
ATOM 2673 N N . LEU B 1 94 ? 68.885 12.001 -12.259 1.00 68.50 98 LEU C N 1
ATOM 2674 C CA . LEU B 1 94 ? 68.359 12.159 -13.608 1.00 69.10 98 LEU C CA 1
ATOM 2675 C C . LEU B 1 94 ? 69.438 12.660 -14.551 1.00 68.33 98 LEU C C 1
ATOM 2676 O O . LEU B 1 94 ? 69.648 12.078 -15.623 1.00 67.78 98 LEU C O 1
ATOM 2681 N N . SER B 1 95 ? 70.139 13.715 -14.135 1.00 74.50 99 SER C N 1
ATOM 2682 C CA . SER B 1 95 ? 71.233 14.275 -14.940 1.00 77.87 99 SER C CA 1
ATOM 2683 C C . SER B 1 95 ? 72.341 13.248 -15.166 1.00 76.19 99 SER C C 1
ATOM 2684 O O . SER B 1 95 ? 72.762 13.049 -16.304 1.00 75.98 99 SER C O 1
ATOM 2687 N N . ASP B 1 96 ? 72.781 12.575 -14.104 1.00 73.99 100 ASP C N 1
ATOM 2688 C CA . ASP B 1 96 ? 73.759 11.490 -14.261 1.00 77.62 100 ASP C CA 1
ATOM 2689 C C . ASP B 1 96 ? 73.326 10.513 -15.347 1.00 79.75 100 ASP C C 1
ATOM 2690 O O . ASP B 1 96 ? 74.057 10.284 -16.326 1.00 90.59 100 ASP C O 1
ATOM 2695 N N . ILE B 1 97 ? 72.122 9.972 -15.183 1.00 79.85 101 ILE C N 1
ATOM 2696 C CA . ILE B 1 97 ? 71.609 8.936 -16.098 1.00 79.65 101 ILE C CA 1
ATOM 2697 C C . ILE B 1 97 ? 71.406 9.447 -17.539 1.00 76.99 101 ILE C C 1
ATOM 2698 O O . ILE B 1 97 ? 71.735 8.736 -18.488 1.00 71.64 101 ILE C O 1
ATOM 2703 N N . CYS B 1 98 ? 70.887 10.664 -17.700 1.00 76.36 102 CYS C N 1
ATOM 2704 C CA . CYS B 1 98 ? 70.765 11.272 -19.040 1.00 80.02 102 CYS C CA 1
ATOM 2705 C C . CYS B 1 98 ? 72.133 11.521 -19.702 1.00 80.71 102 CYS C C 1
ATOM 2706 O O . CYS B 1 98 ? 72.364 11.159 -20.873 1.00 79.27 102 CYS C O 1
ATOM 2709 N N . ASN B 1 99 ? 73.033 12.139 -18.937 1.00 82.24 103 ASN C N 1
ATOM 2710 C CA . ASN B 1 99 ? 74.390 12.437 -19.406 1.00 81.17 103 ASN C CA 1
ATOM 2711 C C . ASN B 1 99 ? 75.223 11.185 -19.644 1.00 79.58 103 ASN C C 1
ATOM 2712 O O . ASN B 1 99 ? 76.202 11.234 -20.392 1.00 79.72 103 ASN C O 1
ATOM 2717 N N . ASP B 1 100 ? 74.852 10.075 -19.005 1.00 78.32 104 ASP C N 1
ATOM 2718 C CA . ASP B 1 100 ? 75.495 8.798 -19.296 1.00 81.08 104 ASP C CA 1
ATOM 2719 C C . ASP B 1 100 ? 75.210 8.323 -20.729 1.00 79.80 104 ASP C C 1
ATOM 2720 O O . ASP B 1 100 ? 76.137 8.038 -21.487 1.00 79.51 104 ASP C O 1
ATOM 2725 N N . ILE B 1 101 ? 73.932 8.240 -21.087 1.00 80.97 105 ILE C N 1
ATOM 2726 C CA . ILE B 1 101 ? 73.521 7.814 -22.440 1.00 80.47 105 ILE C CA 1
ATOM 2727 C C . ILE B 1 101 ? 73.818 8.875 -23.506 1.00 77.09 105 ILE C C 1
ATOM 2728 O O . ILE B 1 101 ? 74.225 8.526 -24.623 1.00 75.18 105 ILE C O 1
ATOM 2733 N N . LEU B 1 102 ? 73.619 10.153 -23.170 1.00 77.35 106 LEU C N 1
ATOM 2734 C CA . LEU B 1 102 ? 73.936 11.247 -24.109 1.00 81.16 106 LEU C CA 1
ATOM 2735 C C . LEU B 1 102 ? 75.405 11.274 -24.591 1.00 86.19 106 LEU C C 1
ATOM 2736 O O . LEU B 1 102 ? 75.677 11.714 -25.714 1.00 82.66 106 LEU C O 1
ATOM 2741 N N . LYS B 1 103 ? 76.337 10.829 -23.742 1.00 91.30 107 LYS C N 1
ATOM 2742 C CA . LYS B 1 103 ? 77.708 10.555 -24.184 1.00 92.33 107 LYS C CA 1
ATOM 2743 C C . LYS B 1 103 ? 77.658 9.456 -25.232 1.00 89.64 107 LYS C C 1
ATOM 2744 O O . LYS B 1 103 ? 77.858 9.732 -26.411 1.00 93.52 107 LYS C O 1
ATOM 2750 N N . LEU B 1 104 ? 77.333 8.234 -24.802 1.00 84.79 108 LEU C N 1
ATOM 2751 C CA . LEU B 1 104 ? 77.307 7.056 -25.682 1.00 88.61 108 LEU C CA 1
ATOM 2752 C C . LEU B 1 104 ? 76.623 7.289 -27.045 1.00 92.04 108 LEU C C 1
ATOM 2753 O O . LEU B 1 104 ? 77.076 6.765 -28.075 1.00 95.87 108 LEU C O 1
ATOM 2758 N N . LEU B 1 105 ? 75.544 8.068 -27.053 1.00 92.71 109 LEU C N 1
ATOM 2759 C CA . LEU B 1 105 ? 74.895 8.439 -28.310 1.00 97.01 109 LEU C CA 1
ATOM 2760 C C . LEU B 1 105 ? 75.844 9.187 -29.241 1.00 99.09 109 LEU C C 1
ATOM 2761 O O . LEU B 1 105 ? 76.063 8.755 -30.375 1.00 106.65 109 LEU C O 1
ATOM 2766 N N . GLN B 1 106 ? 76.418 10.284 -28.750 1.00 102.36 110 GLN C N 1
ATOM 2767 C CA . GLN B 1 106 ? 77.315 11.130 -29.566 1.00 104.42 110 GLN C CA 1
ATOM 2768 C C . GLN B 1 106 ? 78.669 10.484 -29.851 1.00 102.46 110 GLN C C 1
ATOM 2769 O O . GLN B 1 106 ? 79.204 10.626 -30.951 1.00 104.88 110 GLN C O 1
ATOM 2775 N N . GLU B 1 107 ? 79.217 9.791 -28.857 1.00 97.63 111 GLU C N 1
ATOM 2776 C CA . GLU B 1 107 ? 80.540 9.191 -28.961 1.00 96.95 111 GLU C CA 1
ATOM 2777 C C . GLU B 1 107 ? 80.519 7.831 -29.666 1.00 93.96 111 GLU C C 1
ATOM 2778 O O . GLU B 1 107 ? 81.347 7.593 -30.538 1.00 98.26 111 GLU C O 1
ATOM 2784 N N . GLN B 1 108 ? 79.583 6.950 -29.312 1.00 90.70 112 GLN C N 1
ATOM 2785 C CA . GLN B 1 108 ? 79.584 5.583 -29.857 1.00 91.55 112 GLN C CA 1
ATOM 2786 C C . GLN B 1 108 ? 78.522 5.301 -30.911 1.00 90.29 112 GLN C C 1
ATOM 2787 O O . GLN B 1 108 ? 78.849 4.780 -31.971 1.00 95.71 112 GLN C O 1
ATOM 2793 N N . PHE B 1 109 ? 77.266 5.638 -30.634 1.00 87.78 113 PHE C N 1
ATOM 2794 C CA . PHE B 1 109 ? 76.151 5.133 -31.457 1.00 82.10 113 PHE C CA 1
ATOM 2795 C C . PHE B 1 109 ? 75.925 5.886 -32.771 1.00 78.76 113 PHE C C 1
ATOM 2796 O O . PHE B 1 109 ? 75.976 5.276 -33.854 1.00 81.20 113 PHE C O 1
ATOM 2804 N N . VAL B 1 110 ? 75.685 7.195 -32.672 1.00 76.98 114 VAL C N 1
ATOM 2805 C CA . VAL B 1 110 ? 75.404 8.032 -33.851 1.00 79.50 114 VAL C CA 1
ATOM 2806 C C . VAL B 1 110 ? 76.537 7.962 -34.889 1.00 87.84 114 VAL C C 1
ATOM 2807 O O . VAL B 1 110 ? 76.250 7.883 -36.088 1.00 99.31 114 VAL C O 1
ATOM 2811 N N . PRO B 1 111 ? 77.816 7.987 -34.443 1.00 88.55 115 PRO C N 1
ATOM 2812 C CA . PRO B 1 111 ? 78.904 7.764 -35.398 1.00 86.22 115 PRO C CA 1
ATOM 2813 C C . PRO B 1 111 ? 78.870 6.373 -36.039 1.00 83.17 115 PRO C C 1
ATOM 2814 O O . PRO B 1 111 ? 78.799 6.283 -37.262 1.00 84.56 115 PRO C O 1
ATOM 2818 N N . ARG B 1 112 ? 78.875 5.317 -35.224 1.00 80.46 116 ARG C N 1
ATOM 2819 C CA . ARG B 1 112 ? 78.887 3.932 -35.731 1.00 82.74 116 ARG C CA 1
ATOM 2820 C C . ARG B 1 112 ? 77.673 3.535 -36.577 1.00 88.57 116 ARG C C 1
ATOM 2821 O O . ARG B 1 112 ? 77.775 2.601 -37.376 1.00 92.49 116 ARG C O 1
ATOM 2829 N N . SER B 1 113 ? 76.531 4.202 -36.386 1.00 95.14 117 SER C N 1
ATOM 2830 C CA . SER B 1 113 ? 75.317 3.859 -37.148 1.00 97.65 117 SER C CA 1
ATOM 2831 C C . SER B 1 113 ? 75.457 4.154 -38.652 1.00 99.39 117 SER C C 1
ATOM 2832 O O . SER B 1 113 ? 75.857 5.259 -39.031 1.00 96.45 117 SER C O 1
ATOM 2835 N N . THR B 1 114 ? 75.113 3.160 -39.482 1.00 102.28 118 THR C N 1
ATOM 2836 C CA . THR B 1 114 ? 75.201 3.234 -40.957 1.00 102.19 118 THR C CA 1
ATOM 2837 C C . THR B 1 114 ? 73.829 3.137 -41.649 1.00 104.75 118 THR C C 1
ATOM 2838 O O . THR B 1 114 ? 73.541 3.927 -42.550 1.00 105.60 118 THR C O 1
ATOM 2842 N N . ASN B 1 115 ? 73.011 2.157 -41.242 1.00 105.49 119 ASN C N 1
ATOM 2843 C CA . ASN B 1 115 ? 71.631 1.991 -41.750 1.00 100.12 119 ASN C CA 1
ATOM 2844 C C . ASN B 1 115 ? 70.727 3.140 -41.322 1.00 96.75 119 ASN C C 1
ATOM 2845 O O . ASN B 1 115 ? 70.839 3.615 -40.196 1.00 97.15 119 ASN C O 1
ATOM 2850 N N . ALA B 1 116 ? 69.820 3.553 -42.208 1.00 95.48 120 ALA C N 1
ATOM 2851 C CA . ALA B 1 116 ? 68.996 4.758 -42.000 1.00 94.17 120 ALA C CA 1
ATOM 2852 C C . ALA B 1 116 ? 68.073 4.684 -40.778 1.00 94.22 120 ALA C C 1
ATOM 2853 O O . ALA B 1 116 ? 67.939 5.665 -40.043 1.00 96.45 120 ALA C O 1
ATOM 2855 N N . ASP B 1 117 ? 67.435 3.533 -40.573 1.00 89.69 121 ASP C N 1
ATOM 2856 C CA . ASP B 1 117 ? 66.536 3.342 -39.423 1.00 85.43 121 ASP C CA 1
ATOM 2857 C C . ASP B 1 117 ? 67.260 3.492 -38.081 1.00 83.10 121 ASP C C 1
ATOM 2858 O O . ASP B 1 117 ? 66.794 4.227 -37.188 1.00 88.62 121 ASP C O 1
ATOM 2863 N N . ALA B 1 118 ? 68.415 2.836 -37.969 1.00 79.47 122 ALA C N 1
ATOM 2864 C CA . ALA B 1 118 ? 69.219 2.865 -36.754 1.00 74.72 122 ALA C CA 1
ATOM 2865 C C . ALA B 1 118 ? 69.646 4.282 -36.399 1.00 73.65 122 ALA C C 1
ATOM 2866 O O . ALA B 1 118 ? 69.742 4.597 -35.228 1.00 77.69 122 ALA C O 1
ATOM 2868 N N . LYS B 1 119 ? 69.884 5.135 -37.396 1.00 74.50 123 LYS C N 1
ATOM 2869 C CA . LYS B 1 119 ? 70.189 6.554 -37.146 1.00 75.25 123 LYS C CA 1
ATOM 2870 C C . LYS B 1 119 ? 69.013 7.225 -36.457 1.00 68.33 123 LYS C C 1
ATOM 2871 O O . LYS B 1 119 ? 69.150 7.759 -35.341 1.00 65.09 123 LYS C O 1
ATOM 2877 N N . VAL B 1 120 ? 67.852 7.132 -37.101 1.00 66.98 124 VAL C N 1
ATOM 2878 C CA . VAL B 1 120 ? 66.614 7.708 -36.572 1.00 68.16 124 VAL C CA 1
ATOM 2879 C C . VAL B 1 120 ? 66.395 7.202 -35.145 1.00 65.13 124 VAL C C 1
ATOM 2880 O O . VAL B 1 120 ? 66.152 8.001 -34.236 1.00 61.17 124 VAL C O 1
ATOM 2884 N N . PHE B 1 121 ? 66.528 5.890 -34.945 1.00 64.12 125 PHE C N 1
ATOM 2885 C CA . PHE B 1 121 ? 66.474 5.327 -33.594 1.00 65.63 125 PHE C CA 1
ATOM 2886 C C . PHE B 1 121 ? 67.336 6.099 -32.591 1.00 65.33 125 PHE C C 1
ATOM 2887 O O . PHE B 1 121 ? 66.858 6.422 -31.509 1.00 71.60 125 PHE C O 1
ATOM 2895 N N . TYR B 1 122 ? 68.585 6.403 -32.953 1.00 67.00 126 TYR C N 1
ATOM 2896 C CA . TYR B 1 122 ? 69.534 7.061 -32.022 1.00 65.32 126 TYR C CA 1
ATOM 2897 C C . TYR B 1 122 ? 69.302 8.569 -31.874 1.00 65.25 126 TYR C C 1
ATOM 2898 O O . TYR B 1 122 ? 69.333 9.093 -30.765 1.00 61.19 126 TYR C O 1
ATOM 2907 N N . TYR B 1 123 ? 69.074 9.268 -32.981 1.00 69.83 127 TYR C N 1
ATOM 2908 C CA . TYR B 1 123 ? 68.717 10.688 -32.902 1.00 72.88 127 TYR C CA 1
ATOM 2909 C C . TYR B 1 123 ? 67.431 10.886 -32.091 1.00 72.58 127 TYR C C 1
ATOM 2910 O O . TYR B 1 123 ? 67.356 11.788 -31.247 1.00 78.49 127 TYR C O 1
ATOM 2919 N N . LYS B 1 124 ? 66.431 10.035 -32.331 1.00 72.17 128 LYS C N 1
ATOM 2920 C CA . LYS B 1 124 ? 65.198 10.037 -31.525 1.00 71.23 128 LYS C CA 1
ATOM 2921 C C . LYS B 1 124 ? 65.526 9.934 -30.035 1.00 68.00 128 LYS C C 1
ATOM 2922 O O . LYS B 1 124 ? 65.147 10.800 -29.235 1.00 69.98 128 LYS C O 1
ATOM 2928 N N . MET B 1 125 ? 66.245 8.871 -29.689 1.00 65.17 129 MET C N 1
ATOM 2929 C CA . MET B 1 125 ? 66.712 8.624 -28.322 1.00 63.74 129 MET C CA 1
ATOM 2930 C C . MET B 1 125 ? 67.396 9.871 -27.751 1.00 64.69 129 MET C C 1
ATOM 2931 O O . MET B 1 125 ? 67.076 10.307 -26.636 1.00 64.09 129 MET C O 1
ATOM 2936 N N . GLN B 1 126 ? 68.308 10.452 -28.539 1.00 68.21 130 GLN C N 1
ATOM 2937 C CA . GLN B 1 126 ? 68.961 11.726 -28.194 1.00 69.04 130 GLN C CA 1
ATOM 2938 C C . GLN B 1 126 ? 67.938 12.780 -27.839 1.00 66.10 130 GLN C C 1
ATOM 2939 O O . GLN B 1 126 ? 68.000 13.355 -26.750 1.00 72.61 130 GLN C O 1
ATOM 2945 N N . GLY B 1 127 ? 67.007 13.033 -28.759 1.00 62.54 131 GLY C N 1
ATOM 2946 C CA . GLY B 1 127 ? 65.922 13.980 -28.495 1.00 62.81 131 GLY C CA 1
ATOM 2947 C C . GLY B 1 127 ? 65.219 13.696 -27.170 1.00 63.41 131 GLY C C 1
ATOM 2948 O O . GLY B 1 127 ? 65.052 14.594 -26.326 1.00 63.15 131 GLY C O 1
ATOM 2949 N N . ASP B 1 128 ? 64.846 12.430 -26.975 1.00 64.15 132 ASP C N 1
ATOM 2950 C CA . ASP B 1 128 ? 64.111 12.005 -25.778 1.00 63.32 132 ASP C CA 1
ATOM 2951 C C . ASP B 1 128 ? 64.862 12.363 -24.505 1.00 65.18 132 ASP C C 1
ATOM 2952 O O . ASP B 1 128 ? 64.340 13.084 -23.641 1.00 69.50 132 ASP C O 1
ATOM 2957 N N . TYR B 1 129 ? 66.097 11.879 -24.391 1.00 68.11 133 TYR C N 1
ATOM 2958 C CA . TYR B 1 129 ? 66.843 12.064 -23.134 1.00 67.72 133 TYR C CA 1
ATOM 2959 C C . TYR B 1 129 ? 67.261 13.515 -22.874 1.00 67.22 133 TYR C C 1
ATOM 2960 O O . TYR B 1 129 ? 67.452 13.887 -21.720 1.00 66.87 133 TYR C O 1
ATOM 2969 N N . TYR B 1 130 ? 67.349 14.340 -23.921 1.00 70.15 134 TYR C N 1
ATOM 2970 C CA . TYR B 1 130 ? 67.397 15.806 -23.738 1.00 74.60 134 TYR C CA 1
ATOM 2971 C C . TYR B 1 130 ? 66.054 16.348 -23.240 1.00 70.17 134 TYR C C 1
ATOM 2972 O O . TYR B 1 130 ? 66.018 17.199 -22.348 1.00 69.55 134 TYR C O 1
ATOM 2981 N N . ARG B 1 131 ? 64.957 15.875 -23.834 1.00 71.33 135 ARG C N 1
ATOM 2982 C CA . ARG B 1 131 ? 63.605 16.246 -23.370 1.00 71.79 135 ARG C CA 1
ATOM 2983 C C . ARG B 1 131 ? 63.411 15.931 -21.865 1.00 71.24 135 ARG C C 1
ATOM 2984 O O . ARG B 1 131 ? 62.890 16.765 -21.092 1.00 69.11 135 ARG C O 1
ATOM 2992 N N . TYR B 1 132 ? 63.887 14.762 -21.440 1.00 72.38 136 TYR C N 1
ATOM 2993 C CA . TYR B 1 132 ? 63.792 14.386 -20.023 1.00 72.95 136 TYR C CA 1
ATOM 2994 C C . TYR B 1 132 ? 64.583 15.332 -19.111 1.00 75.13 136 TYR C C 1
ATOM 2995 O O . TYR B 1 132 ? 64.107 15.656 -18.025 1.00 79.10 136 TYR C O 1
ATOM 3004 N N . LEU B 1 133 ? 65.763 15.785 -19.547 1.00 76.76 137 LEU C N 1
ATOM 3005 C CA . LEU B 1 133 ? 66.503 16.846 -18.829 1.00 76.69 137 LEU C CA 1
ATOM 3006 C C . LEU B 1 133 ? 65.721 18.148 -18.846 1.00 78.01 137 LEU C C 1
ATOM 3007 O O . LEU B 1 133 ? 65.624 18.826 -17.825 1.00 86.35 137 LEU C O 1
ATOM 3012 N N . ALA B 1 134 ? 65.175 18.495 -20.011 1.00 75.59 138 ALA C N 1
ATOM 3013 C CA . ALA B 1 134 ? 64.351 19.698 -20.154 1.00 76.14 138 ALA C CA 1
ATOM 3014 C C . ALA B 1 134 ? 63.101 19.718 -19.251 1.00 76.56 138 ALA C C 1
ATOM 3015 O O . ALA B 1 134 ? 62.662 20.786 -18.834 1.00 73.31 138 ALA C O 1
ATOM 3017 N N . GLU B 1 135 ? 62.532 18.551 -18.954 1.00 79.31 139 GLU C N 1
ATOM 3018 C CA . GLU B 1 135 ? 61.354 18.492 -18.067 1.00 79.89 139 GLU C CA 1
ATOM 3019 C C . GLU B 1 135 ? 61.523 19.093 -16.662 1.00 77.90 139 GLU C C 1
ATOM 3020 O O . GLU B 1 135 ? 60.542 19.587 -16.106 1.00 80.18 139 GLU C O 1
ATOM 3026 N N . TYR B 1 136 ? 62.722 19.026 -16.078 1.00 75.28 140 TYR C N 1
ATOM 3027 C CA . TYR B 1 136 ? 62.961 19.614 -14.732 1.00 79.63 140 TYR C CA 1
ATOM 3028 C C . TYR B 1 136 ? 63.881 20.838 -14.695 1.00 80.87 140 TYR C C 1
ATOM 3029 O O . TYR B 1 136 ? 63.803 21.635 -13.754 1.00 75.76 140 TYR C O 1
ATOM 3038 N N . SER B 1 137 ? 64.738 20.988 -15.707 1.00 84.25 141 SER C N 1
ATOM 3039 C CA . SER B 1 137 ? 65.558 22.191 -15.872 1.00 84.86 141 SER C CA 1
ATOM 3040 C C . SER B 1 137 ? 64.691 23.430 -16.059 1.00 86.47 141 SER C C 1
ATOM 3041 O O . SER B 1 137 ? 63.525 23.319 -16.429 1.00 82.88 141 SER C O 1
ATOM 3044 N N . SER B 1 138 ? 65.267 24.603 -15.794 1.00 93.68 142 SER C N 1
ATOM 3045 C CA . SER B 1 138 ? 64.514 25.863 -15.819 1.00 100.06 142 SER C CA 1
ATOM 3046 C C . SER B 1 138 ? 65.305 27.042 -16.393 1.00 98.05 142 SER C C 1
ATOM 3047 O O . SER B 1 138 ? 66.531 27.118 -16.256 1.00 92.50 142 SER C O 1
ATOM 3050 N N . GLY B 1 139 ? 64.578 27.947 -17.043 1.00 99.71 143 GLY C N 1
ATOM 3051 C CA . GLY B 1 139 ? 65.121 29.218 -17.497 1.00 103.20 143 GLY C CA 1
ATOM 3052 C C . GLY B 1 139 ? 65.994 29.120 -18.731 1.00 106.44 143 GLY C C 1
ATOM 3053 O O . GLY B 1 139 ? 65.487 29.026 -19.849 1.00 110.00 143 GLY C O 1
ATOM 3054 N N . GLU B 1 140 ? 67.309 29.143 -18.515 1.00 108.50 144 GLU C N 1
ATOM 3055 C CA . GLU B 1 140 ? 68.294 29.329 -19.592 1.00 108.92 144 GLU C CA 1
ATOM 3056 C C . GLU B 1 140 ? 69.279 28.161 -19.772 1.00 110.00 144 GLU C C 1
ATOM 3057 O O . GLU B 1 140 ? 69.866 28.024 -20.849 1.00 109.85 144 GLU C O 1
ATOM 3063 N N . ASP B 1 141 ? 69.474 27.342 -18.730 1.00 109.68 145 ASP C N 1
ATOM 3064 C CA . ASP B 1 141 ? 70.148 26.039 -18.869 1.00 109.23 145 ASP C CA 1
ATOM 3065 C C . ASP B 1 141 ? 69.286 25.130 -19.732 1.00 108.74 145 ASP C C 1
ATOM 3066 O O . ASP B 1 141 ? 69.777 24.485 -20.663 1.00 110.00 145 ASP C O 1
ATOM 3071 N N . LYS B 1 142 ? 67.998 25.092 -19.390 1.00 106.43 146 LYS C N 1
ATOM 3072 C CA . LYS B 1 142 ? 66.964 24.400 -20.167 1.00 101.28 146 LYS C CA 1
ATOM 3073 C C . LYS B 1 142 ? 66.958 24.824 -21.628 1.00 96.39 146 LYS C C 1
ATOM 3074 O O . LYS B 1 142 ? 66.972 23.977 -22.511 1.00 101.11 146 LYS C O 1
ATOM 3080 N N . GLU B 1 143 ? 66.947 26.131 -21.870 1.00 93.21 147 GLU C N 1
ATOM 3081 C CA . GLU B 1 143 ? 66.889 26.682 -23.233 1.00 94.44 147 GLU C CA 1
ATOM 3082 C C . GLU B 1 143 ? 67.968 26.136 -24.178 1.00 88.83 147 GLU C C 1
ATOM 3083 O O . GLU B 1 143 ? 67.717 25.974 -25.371 1.00 83.05 147 GLU C O 1
ATOM 3089 N N . LYS B 1 144 ? 69.157 25.868 -23.643 1.00 89.28 148 LYS C N 1
ATOM 3090 C CA . LYS B 1 144 ? 70.234 25.236 -24.411 1.00 92.90 148 LYS C CA 1
ATOM 3091 C C . LYS B 1 144 ? 69.935 23.748 -24.674 1.00 88.84 148 LYS C C 1
ATOM 3092 O O . LYS B 1 144 ? 70.226 23.230 -25.758 1.00 84.77 148 LYS C O 1
ATOM 3098 N N . ILE B 1 145 ? 69.354 23.080 -23.677 1.00 86.27 149 ILE C N 1
ATOM 3099 C CA . ILE B 1 145 ? 68.955 21.668 -23.786 1.00 84.13 149 ILE C CA 1
ATOM 3100 C C . ILE B 1 145 ? 67.832 21.476 -24.817 1.00 79.03 149 ILE C C 1
ATOM 3101 O O . ILE B 1 145 ? 67.870 20.532 -25.609 1.00 77.50 149 ILE C O 1
ATOM 3106 N N . ALA B 1 146 ? 66.840 22.364 -24.795 1.00 75.62 150 ALA C N 1
ATOM 3107 C CA . ALA B 1 146 ? 65.779 22.384 -25.802 1.00 74.12 150 ALA C CA 1
ATOM 3108 C C . ALA B 1 146 ? 66.358 22.349 -27.216 1.00 75.47 150 ALA C C 1
ATOM 3109 O O . ALA B 1 146 ? 65.959 21.516 -28.038 1.00 78.00 150 ALA C O 1
ATOM 3111 N N . GLY B 1 147 ? 67.321 23.234 -27.472 1.00 78.88 151 GLY C N 1
ATOM 3112 C CA . GLY B 1 147 ? 67.973 23.355 -28.776 1.00 79.18 151 GLY C CA 1
ATOM 3113 C C . GLY B 1 147 ? 68.545 22.056 -29.312 1.00 80.12 151 GLY C C 1
ATOM 3114 O O . GLY B 1 147 ? 68.255 21.677 -30.455 1.00 79.79 151 GLY C O 1
ATOM 3115 N N . SER B 1 148 ? 69.338 21.373 -28.481 1.00 80.40 152 SER C N 1
ATOM 3116 C CA . SER B 1 148 ? 69.989 20.116 -28.880 1.00 85.84 152 SER C CA 1
ATOM 3117 C C . SER B 1 148 ? 68.980 18.968 -29.058 1.00 87.60 152 SER C C 1
ATOM 3118 O O . SER B 1 148 ? 69.092 18.175 -30.006 1.00 94.52 152 SER C O 1
ATOM 3121 N N . ALA B 1 149 ? 67.993 18.893 -28.165 1.00 88.11 153 ALA C N 1
ATOM 3122 C CA . ALA B 1 149 ? 66.843 18.004 -28.368 1.00 85.85 153 ALA C CA 1
ATOM 3123 C C . ALA B 1 149 ? 66.227 18.264 -29.740 1.00 85.33 153 ALA C C 1
ATOM 3124 O O . ALA B 1 149 ? 66.059 17.330 -30.524 1.00 87.39 153 ALA C O 1
ATOM 3126 N N . LEU B 1 150 ? 65.919 19.535 -30.021 1.00 83.37 154 LEU C N 1
ATOM 3127 C CA . LEU B 1 150 ? 65.296 19.936 -31.294 1.00 82.79 154 LEU C CA 1
ATOM 3128 C C . LEU B 1 150 ? 66.149 19.562 -32.504 1.00 85.78 154 LEU C C 1
ATOM 3129 O O . LEU B 1 150 ? 65.640 19.023 -33.498 1.00 90.10 154 LEU C O 1
ATOM 3134 N N . ASN B 1 151 ? 67.444 19.847 -32.415 1.00 87.78 155 ASN C N 1
ATOM 3135 C CA . ASN B 1 151 ? 68.377 19.476 -33.479 1.00 86.68 155 ASN C CA 1
ATOM 3136 C C . ASN B 1 151 ? 68.434 17.970 -33.678 1.00 81.30 155 ASN C C 1
ATOM 3137 O O . ASN B 1 151 ? 68.370 17.504 -34.815 1.00 85.98 155 ASN C O 1
ATOM 3142 N N . ALA B 1 152 ? 68.523 17.222 -32.578 1.00 77.39 156 ALA C N 1
ATOM 3143 C CA . ALA B 1 152 ? 68.497 15.747 -32.630 1.00 77.79 156 ALA C CA 1
ATOM 3144 C C . ALA B 1 152 ? 67.201 15.196 -33.272 1.00 77.79 156 ALA C C 1
ATOM 3145 O O . ALA B 1 152 ? 67.233 14.321 -34.170 1.00 74.13 156 ALA C O 1
ATOM 3147 N N . TYR B 1 153 ? 66.066 15.732 -32.823 1.00 77.10 157 TYR C N 1
ATOM 3148 C CA . TYR B 1 153 ? 64.768 15.350 -33.378 1.00 76.81 157 TYR C CA 1
ATOM 3149 C C . TYR B 1 153 ? 64.620 15.716 -34.855 1.00 78.44 157 TYR C C 1
ATOM 3150 O O . TYR B 1 153 ? 64.069 14.924 -35.622 1.00 76.71 157 TYR C O 1
ATOM 3159 N N . ASN B 1 154 ? 65.091 16.902 -35.246 1.00 80.31 158 ASN C N 1
ATOM 3160 C CA . ASN B 1 154 ? 65.134 17.263 -36.674 1.00 80.29 158 ASN C CA 1
ATOM 3161 C C . ASN B 1 154 ? 66.058 16.335 -37.473 1.00 83.22 158 ASN C C 1
ATOM 3162 O O . ASN B 1 154 ? 65.697 15.890 -38.576 1.00 82.57 158 ASN C O 1
ATOM 3167 N N . SER B 1 155 ? 67.232 16.034 -36.908 1.00 84.60 159 SER C N 1
ATOM 3168 C CA . SER B 1 155 ? 68.137 15.036 -37.487 1.00 85.55 159 SER C CA 1
ATOM 3169 C C . SER B 1 155 ? 67.382 13.744 -37.739 1.00 84.05 159 SER C C 1
ATOM 3170 O O . SER B 1 155 ? 67.421 13.223 -38.851 1.00 84.51 159 SER C O 1
ATOM 3173 N N . ALA B 1 156 ? 66.676 13.250 -36.717 1.00 85.85 160 ALA C N 1
ATOM 3174 C CA . ALA B 1 156 ? 65.840 12.040 -36.880 1.00 83.94 160 ALA C CA 1
ATOM 3175 C C . ALA B 1 156 ? 64.730 12.190 -37.951 1.00 82.23 160 ALA C C 1
ATOM 3176 O O . ALA B 1 156 ? 64.519 11.290 -38.785 1.00 78.54 160 ALA C O 1
ATOM 3178 N N . PHE B 1 157 ? 64.044 13.333 -37.924 1.00 81.32 161 PHE C N 1
ATOM 3179 C CA . PHE B 1 157 ? 62.923 13.625 -38.830 1.00 83.54 161 PHE C CA 1
ATOM 3180 C C . PHE B 1 157 ? 63.343 13.730 -40.301 1.00 85.83 161 PHE C C 1
ATOM 3181 O O . PHE B 1 157 ? 62.580 13.328 -41.184 1.00 83.83 161 PHE C O 1
ATOM 3189 N N . GLU B 1 158 ? 64.536 14.280 -40.554 1.00 89.28 162 GLU C N 1
ATOM 3190 C CA . GLU B 1 158 ? 65.064 14.428 -41.924 1.00 87.09 162 GLU C CA 1
ATOM 3191 C C . GLU B 1 158 ? 65.384 13.082 -42.576 1.00 80.43 162 GLU C C 1
ATOM 3192 O O . GLU B 1 158 ? 65.158 12.911 -43.773 1.00 77.79 162 GLU C O 1
ATOM 3198 N N . ILE B 1 159 ? 65.919 12.153 -41.781 1.00 75.57 163 ILE C N 1
ATOM 3199 C CA . ILE B 1 159 ? 66.259 10.799 -42.236 1.00 74.51 163 ILE C CA 1
ATOM 3200 C C . ILE B 1 159 ? 65.013 9.903 -42.276 1.00 78.41 163 ILE C C 1
ATOM 3201 O O . ILE B 1 159 ? 64.841 9.127 -43.229 1.00 76.91 163 ILE C O 1
ATOM 3206 N N . SER B 1 160 ? 64.154 10.006 -41.249 1.00 81.24 164 SER C N 1
ATOM 3207 C CA . SER B 1 160 ? 62.890 9.232 -41.190 1.00 82.39 164 SER C CA 1
ATOM 3208 C C . SER B 1 160 ? 62.100 9.215 -42.505 1.00 83.65 164 SER C C 1
ATOM 3209 O O . SER B 1 160 ? 61.442 8.216 -42.815 1.00 89.60 164 SER C O 1
ATOM 3212 N N . GLN B 1 161 ? 62.181 10.306 -43.270 1.00 80.37 165 GLN C N 1
ATOM 3213 C CA . GLN B 1 161 ? 61.583 10.390 -44.615 1.00 81.40 165 GLN C CA 1
ATOM 3214 C C . GLN B 1 161 ? 61.927 9.207 -45.538 1.00 80.10 165 GLN C C 1
ATOM 3215 O O . GLN B 1 161 ? 61.147 8.872 -46.413 1.00 78.81 165 GLN C O 1
ATOM 3221 N N . GLN B 1 162 ? 63.081 8.578 -45.338 1.00 82.32 166 GLN C N 1
ATOM 3222 C CA . GLN B 1 162 ? 63.459 7.391 -46.110 1.00 85.81 166 GLN C CA 1
ATOM 3223 C C . GLN B 1 162 ? 62.807 6.073 -45.641 1.00 85.33 166 GLN C C 1
ATOM 3224 O O . GLN B 1 162 ? 62.960 5.051 -46.313 1.00 87.36 166 GLN C O 1
ATOM 3230 N N . LEU B 1 163 ? 62.116 6.080 -44.496 1.00 85.54 167 LEU C N 1
ATOM 3231 C CA . LEU B 1 163 ? 61.410 4.891 -43.977 1.00 81.38 167 LEU C CA 1
ATOM 3232 C C . LEU B 1 163 ? 59.920 4.978 -44.315 1.00 77.61 167 LEU C C 1
ATOM 3233 O O . LEU B 1 163 ? 59.378 6.082 -44.344 1.00 76.29 167 LEU C O 1
ATOM 3238 N N . PRO B 1 164 ? 59.244 3.826 -44.551 1.00 72.23 168 PRO C N 1
ATOM 3239 C CA . PRO B 1 164 ? 57.809 3.872 -44.882 1.00 70.74 168 PRO C CA 1
ATOM 3240 C C . PRO B 1 164 ? 56.966 4.503 -43.750 1.00 71.77 168 PRO C C 1
ATOM 3241 O O . PRO B 1 164 ? 57.265 4.261 -42.580 1.00 70.78 168 PRO C O 1
ATOM 3245 N N . PRO B 1 165 ? 55.923 5.304 -44.089 1.00 70.96 169 PRO C N 1
ATOM 3246 C CA . PRO B 1 165 ? 55.116 6.038 -43.088 1.00 68.47 169 PRO C CA 1
ATOM 3247 C C . PRO B 1 165 ? 54.696 5.256 -41.838 1.00 68.88 169 PRO C C 1
ATOM 3248 O O . PRO B 1 165 ? 54.587 5.839 -40.763 1.00 69.13 169 PRO C O 1
ATOM 3252 N N . THR B 1 166 ? 54.472 3.953 -41.988 1.00 70.47 170 THR C N 1
ATOM 3253 C CA . THR B 1 166 ? 54.050 3.090 -40.888 1.00 70.70 170 THR C CA 1
ATOM 3254 C C . THR B 1 166 ? 55.192 2.457 -40.076 1.00 72.11 170 THR C C 1
ATOM 3255 O O . THR B 1 166 ? 54.920 1.608 -39.224 1.00 76.20 170 THR C O 1
ATOM 3259 N N . HIS B 1 167 ? 56.449 2.851 -40.306 1.00 71.04 171 HIS C N 1
ATOM 3260 C CA . HIS B 1 167 ? 57.569 2.227 -39.590 1.00 72.25 171 HIS C CA 1
ATOM 3261 C C . HIS B 1 167 ? 57.495 2.619 -38.102 1.00 69.49 171 HIS C C 1
ATOM 3262 O O . HIS B 1 167 ? 57.493 3.812 -37.776 1.00 71.37 171 HIS C O 1
ATOM 3269 N N . PRO B 1 168 ? 57.423 1.618 -37.199 1.00 68.84 172 PRO C N 1
ATOM 3270 C CA . PRO B 1 168 ? 57.384 1.852 -35.752 1.00 72.07 172 PRO C CA 1
ATOM 3271 C C . PRO B 1 168 ? 58.329 2.935 -35.232 1.00 72.21 172 PRO C C 1
ATOM 3272 O O . PRO B 1 168 ? 57.977 3.668 -34.317 1.00 70.91 172 PRO C O 1
ATOM 3276 N N . ILE B 1 169 ? 59.520 3.006 -35.813 1.00 74.79 173 ILE C N 1
ATOM 3277 C CA . ILE B 1 169 ? 60.538 3.987 -35.464 1.00 76.47 173 ILE C CA 1
ATOM 3278 C C . ILE B 1 169 ? 60.142 5.357 -36.001 1.00 74.34 173 ILE C C 1
ATOM 3279 O O . ILE B 1 169 ? 60.192 6.354 -35.275 1.00 81.66 173 ILE C O 1
ATOM 3284 N N . ARG B 1 170 ? 59.742 5.403 -37.267 1.00 72.20 174 ARG C N 1
ATOM 3285 C CA . ARG B 1 170 ? 59.290 6.651 -37.880 1.00 71.36 174 ARG C CA 1
ATOM 3286 C C . ARG B 1 170 ? 58.088 7.256 -37.157 1.00 69.59 174 ARG C C 1
ATOM 3287 O O . ARG B 1 170 ? 58.039 8.468 -36.952 1.00 70.42 174 ARG C O 1
ATOM 3295 N N . LEU B 1 171 ? 57.116 6.414 -36.802 1.00 68.64 175 LEU C N 1
ATOM 3296 C CA . LEU B 1 171 ? 55.958 6.867 -36.023 1.00 66.51 175 LEU C CA 1
ATOM 3297 C C . LEU B 1 171 ? 56.385 7.232 -34.610 1.00 64.98 175 LEU C C 1
ATOM 3298 O O . LEU B 1 171 ? 56.133 8.350 -34.142 1.00 68.93 175 LEU C O 1
ATOM 3303 N N . GLY B 1 172 ? 57.054 6.285 -33.957 1.00 64.80 176 GLY C N 1
ATOM 3304 C CA . GLY B 1 172 ? 57.681 6.479 -32.648 1.00 66.27 176 GLY C CA 1
ATOM 3305 C C . GLY B 1 172 ? 58.375 7.819 -32.503 1.00 66.95 176 GLY C C 1
ATOM 3306 O O . GLY B 1 172 ? 58.280 8.449 -31.452 1.00 70.31 176 GLY C O 1
ATOM 3307 N N . LEU B 1 173 ? 59.057 8.259 -33.561 1.00 67.43 177 LEU C N 1
ATOM 3308 C CA . LEU B 1 173 ? 59.608 9.612 -33.609 1.00 68.83 177 LEU C CA 1
ATOM 3309 C C . LEU B 1 173 ? 58.510 10.663 -33.570 1.00 66.28 177 LEU C C 1
ATOM 3310 O O . LEU B 1 173 ? 58.449 11.455 -32.631 1.00 72.52 177 LEU C O 1
ATOM 3315 N N . ALA B 1 174 ? 57.651 10.662 -34.586 1.00 63.58 178 ALA C N 1
ATOM 3316 C CA . ALA B 1 174 ? 56.664 11.738 -34.785 1.00 63.61 178 ALA C CA 1
ATOM 3317 C C . ALA B 1 174 ? 55.899 12.063 -33.497 1.00 60.27 178 ALA C C 1
ATOM 3318 O O . ALA B 1 174 ? 55.763 13.237 -33.107 1.00 61.04 178 ALA C O 1
ATOM 3320 N N . LEU B 1 175 ? 55.442 10.999 -32.839 1.00 56.96 179 LEU C N 1
ATOM 3321 C CA . LEU B 1 175 ? 54.798 11.078 -31.539 1.00 57.58 179 LEU C CA 1
ATOM 3322 C C . LEU B 1 175 ? 55.625 11.886 -30.538 1.00 58.08 179 LEU C C 1
ATOM 3323 O O . LEU B 1 175 ? 55.153 12.881 -29.983 1.00 59.42 179 LEU C O 1
ATOM 3328 N N . ASN B 1 176 ? 56.862 11.454 -30.323 1.00 56.85 180 ASN C N 1
ATOM 3329 C CA . ASN B 1 176 ? 57.720 12.052 -29.304 1.00 55.57 180 ASN C CA 1
ATOM 3330 C C . ASN B 1 176 ? 58.179 13.452 -29.667 1.00 57.68 180 ASN C C 1
ATOM 3331 O O . ASN B 1 176 ? 58.357 14.303 -28.792 1.00 62.95 180 ASN C O 1
ATOM 3336 N N . PHE B 1 177 ? 58.372 13.694 -30.953 1.00 57.06 181 PHE C N 1
ATOM 3337 C CA . PHE B 1 177 ? 58.702 15.029 -31.417 1.00 62.58 181 PHE C CA 1
ATOM 3338 C C . PHE B 1 177 ? 57.498 15.957 -31.201 1.00 60.83 181 PHE C C 1
ATOM 3339 O O . PHE B 1 177 ? 57.666 17.093 -30.727 1.00 65.73 181 PHE C O 1
ATOM 3347 N N . SER B 1 178 ? 56.285 15.472 -31.493 1.00 58.91 182 SER C N 1
ATOM 3348 C CA . SER B 1 178 ? 55.086 16.260 -31.171 1.00 57.30 182 SER C CA 1
ATOM 3349 C C . SER B 1 178 ? 54.941 16.476 -29.647 1.00 58.87 182 SER C C 1
ATOM 3350 O O . SER B 1 178 ? 54.578 17.571 -29.196 1.00 58.43 182 SER C O 1
ATOM 3353 N N . VAL B 1 179 ? 55.255 15.446 -28.863 1.00 62.05 183 VAL C N 1
ATOM 3354 C CA . VAL B 1 179 ? 55.267 15.565 -27.398 1.00 65.98 183 VAL C CA 1
ATOM 3355 C C . VAL B 1 179 ? 56.249 16.636 -26.947 1.00 67.36 183 VAL C C 1
ATOM 3356 O O . VAL B 1 179 ? 55.935 17.429 -26.073 1.00 67.19 183 VAL C O 1
ATOM 3360 N N . PHE B 1 180 ? 57.438 16.633 -27.540 1.00 71.78 184 PHE C N 1
ATOM 3361 C CA . PHE B 1 180 ? 58.435 17.681 -27.317 1.00 71.57 184 PHE C CA 1
ATOM 3362 C C . PHE B 1 180 ? 57.826 19.042 -27.644 1.00 66.34 184 PHE C C 1
ATOM 3363 O O . PHE B 1 180 ? 57.698 19.899 -26.757 1.00 63.78 184 PHE C O 1
ATOM 3371 N N . TYR B 1 181 ? 57.381 19.196 -28.890 1.00 68.15 185 TYR C N 1
ATOM 3372 C CA . TYR B 1 181 ? 56.755 20.450 -29.334 1.00 73.92 185 TYR C CA 1
ATOM 3373 C C . TYR B 1 181 ? 55.564 20.919 -28.503 1.00 76.88 185 TYR C C 1
ATOM 3374 O O . TYR B 1 181 ? 55.254 22.103 -28.529 1.00 81.76 185 TYR C O 1
ATOM 3383 N N . TYR B 1 182 ? 54.851 20.008 -27.840 1.00 79.10 186 TYR C N 1
ATOM 3384 C CA . TYR B 1 182 ? 53.724 20.402 -26.979 1.00 76.10 186 TYR C CA 1
ATOM 3385 C C . TYR B 1 182 ? 54.214 20.727 -25.578 1.00 73.45 186 TYR C C 1
ATOM 3386 O O . TYR B 1 182 ? 54.024 21.833 -25.092 1.00 72.13 186 TYR C O 1
ATOM 3395 N N . GLU B 1 183 ? 54.864 19.758 -24.950 1.00 75.86 187 GLU C N 1
ATOM 3396 C CA . GLU B 1 183 ? 55.238 19.851 -23.545 1.00 79.08 187 GLU C CA 1
ATOM 3397 C C . GLU B 1 183 ? 56.411 20.792 -23.282 1.00 78.23 187 GLU C C 1
ATOM 3398 O O . GLU B 1 183 ? 56.337 21.578 -22.346 1.00 82.82 187 GLU C O 1
ATOM 3404 N N . ILE B 1 184 ? 57.476 20.740 -24.089 1.00 77.64 188 ILE C N 1
ATOM 3405 C CA . ILE B 1 184 ? 58.688 21.537 -23.778 1.00 79.17 188 ILE C CA 1
ATOM 3406 C C . ILE B 1 184 ? 58.694 22.947 -24.398 1.00 81.61 188 ILE C C 1
ATOM 3407 O O . ILE B 1 184 ? 59.141 23.905 -23.763 1.00 84.47 188 ILE C O 1
ATOM 3412 N N . LEU B 1 185 ? 58.233 23.059 -25.639 1.00 81.89 189 LEU C N 1
ATOM 3413 C CA . LEU B 1 185 ? 58.026 24.346 -26.303 1.00 79.39 189 LEU C CA 1
ATOM 3414 C C . LEU B 1 185 ? 56.527 24.552 -26.328 1.00 83.36 189 LEU C C 1
ATOM 3415 O O . LEU B 1 185 ? 55.809 23.684 -26.790 1.00 90.33 189 LEU C O 1
ATOM 3420 N N . ALA B 1 186 ? 56.034 25.678 -25.835 1.00 86.59 190 ALA C N 1
ATOM 3421 C CA . ALA B 1 186 ? 54.584 25.876 -25.739 1.00 89.98 190 ALA C CA 1
ATOM 3422 C C . ALA B 1 186 ? 53.951 26.250 -27.088 1.00 93.89 190 ALA C C 1
ATOM 3423 O O . ALA B 1 186 ? 53.489 27.382 -27.277 1.00 96.64 190 ALA C O 1
ATOM 3425 N N . SER B 1 187 ? 53.918 25.279 -28.006 1.00 93.53 191 SER C N 1
ATOM 3426 C CA . SER B 1 187 ? 53.347 25.452 -29.345 1.00 94.17 191 SER C CA 1
ATOM 3427 C C . SER B 1 187 ? 52.502 24.231 -29.697 1.00 89.35 191 SER C C 1
ATOM 3428 O O . SER B 1 187 ? 52.992 23.302 -30.336 1.00 88.63 191 SER C O 1
ATOM 3431 N N . PRO B 1 188 ? 51.233 24.215 -29.247 1.00 90.52 192 PRO C N 1
ATOM 3432 C CA . PRO B 1 188 ? 50.288 23.160 -29.622 1.00 92.90 192 PRO C CA 1
ATOM 3433 C C . PRO B 1 188 ? 50.132 22.950 -31.130 1.00 93.01 192 PRO C C 1
ATOM 3434 O O . PRO B 1 188 ? 50.104 21.804 -31.585 1.00 87.84 192 PRO C O 1
ATOM 3438 N N . ASP B 1 189 ? 50.060 24.057 -31.874 1.00 99.63 193 ASP C N 1
ATOM 3439 C CA . ASP B 1 189 ? 49.846 24.055 -33.336 1.00 100.86 193 ASP C CA 1
ATOM 3440 C C . ASP B 1 189 ? 50.844 23.168 -34.068 1.00 101.80 193 ASP C C 1
ATOM 3441 O O . ASP B 1 189 ? 50.467 22.372 -34.933 1.00 106.13 193 ASP C O 1
ATOM 3446 N N . ARG B 1 190 ? 52.118 23.323 -33.715 1.00 99.92 194 ARG C N 1
ATOM 3447 C CA . ARG B 1 190 ? 53.193 22.529 -34.304 1.00 100.88 194 ARG C CA 1
ATOM 3448 C C . ARG B 1 190 ? 53.067 21.059 -33.970 1.00 96.88 194 ARG C C 1
ATOM 3449 O O . ARG B 1 190 ? 53.211 20.205 -34.852 1.00 101.37 194 ARG C O 1
ATOM 3457 N N . ALA B 1 191 ? 52.809 20.775 -32.694 1.00 88.98 195 ALA C N 1
ATOM 3458 C CA . ALA B 1 191 ? 52.608 19.407 -32.235 1.00 81.12 195 ALA C CA 1
ATOM 3459 C C . ALA B 1 191 ? 51.458 18.753 -33.006 1.00 77.86 195 ALA C C 1
ATOM 3460 O O . ALA B 1 191 ? 51.645 17.695 -33.611 1.00 79.83 195 ALA C O 1
ATOM 3462 N N . CYS B 1 192 ? 50.295 19.404 -33.016 1.00 74.93 196 CYS C N 1
ATOM 3463 C CA . CYS B 1 192 ? 49.131 18.917 -33.771 1.00 74.36 196 CYS C CA 1
ATOM 3464 C C . CYS B 1 192 ? 49.426 18.748 -35.259 1.00 74.86 196 CYS C C 1
ATOM 3465 O O . CYS B 1 192 ? 49.129 17.703 -35.836 1.00 74.12 196 CYS C O 1
ATOM 3468 N N . GLU B 1 193 ? 50.007 19.775 -35.875 1.00 78.94 197 GLU C N 1
ATOM 3469 C CA . GLU B 1 193 ? 50.331 19.721 -37.303 1.00 83.75 197 GLU C CA 1
ATOM 3470 C C . GLU B 1 193 ? 51.267 18.554 -37.604 1.00 83.49 197 GLU C C 1
ATOM 3471 O O . GLU B 1 193 ? 51.066 17.839 -38.581 1.00 83.19 197 GLU C O 1
ATOM 3477 N N . LEU B 1 194 ? 52.280 18.374 -36.757 1.00 83.98 1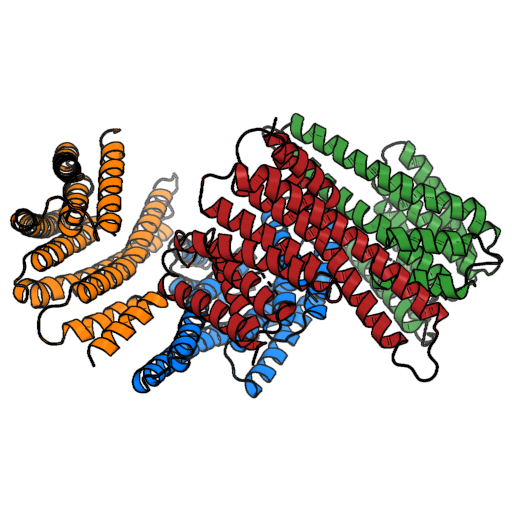98 LEU C N 1
ATOM 3478 C CA . LEU B 1 194 ? 53.223 17.251 -36.875 1.00 80.63 198 LEU C CA 1
ATOM 3479 C C . LEU B 1 194 ? 52.559 15.882 -36.681 1.00 81.38 198 LEU C C 1
ATOM 3480 O O . LEU B 1 194 ? 52.763 14.983 -37.499 1.00 84.45 198 LEU C O 1
ATOM 3485 N N . ALA B 1 195 ? 51.779 15.731 -35.605 1.00 79.55 199 ALA C N 1
ATOM 3486 C CA . ALA B 1 195 ? 51.159 14.437 -35.258 1.00 74.09 199 ALA C CA 1
ATOM 3487 C C . ALA B 1 195 ? 50.021 14.040 -36.196 1.00 73.86 199 ALA C C 1
ATOM 3488 O O . ALA B 1 195 ? 49.908 12.865 -36.563 1.00 75.09 199 ALA C O 1
ATOM 3490 N N . ARG B 1 196 ? 49.183 15.004 -36.575 1.00 73.09 200 ARG C N 1
ATOM 3491 C CA . ARG B 1 196 ? 48.080 14.744 -37.506 1.00 80.85 200 ARG C CA 1
ATOM 3492 C C . ARG B 1 196 ? 48.613 14.268 -38.869 1.00 81.61 200 ARG C C 1
ATOM 3493 O O . ARG B 1 196 ? 48.103 13.298 -39.442 1.00 86.23 200 ARG C O 1
ATOM 3501 N N . LYS B 1 197 ? 49.664 14.924 -39.353 1.00 78.92 201 LYS C N 1
ATOM 3502 C CA . LYS B 1 197 ? 50.297 14.561 -40.619 1.00 76.79 201 LYS C CA 1
ATOM 3503 C C . LYS B 1 197 ? 50.819 13.129 -40.554 1.00 74.54 201 LYS C C 1
ATOM 3504 O O . LYS B 1 197 ? 50.519 12.316 -41.432 1.00 78.23 201 LYS C O 1
ATOM 3510 N N . ALA B 1 198 ? 51.571 12.827 -39.492 1.00 73.79 202 ALA C N 1
ATOM 3511 C CA . ALA B 1 198 ? 52.146 11.483 -39.258 1.00 71.27 202 ALA C CA 1
ATOM 3512 C C . ALA B 1 198 ? 51.093 10.394 -39.091 1.00 68.28 202 ALA C C 1
ATOM 3513 O O . ALA B 1 198 ? 51.277 9.274 -39.576 1.00 62.51 202 ALA C O 1
ATOM 3515 N N . PHE B 1 199 ? 50.015 10.734 -38.379 1.00 67.59 203 PHE C N 1
ATOM 3516 C CA . PHE B 1 199 ? 48.873 9.837 -38.177 1.00 65.38 203 PHE C CA 1
ATOM 3517 C C . PHE B 1 199 ? 48.181 9.553 -39.505 1.00 66.61 203 PHE C C 1
ATOM 3518 O O . PHE B 1 199 ? 48.110 8.401 -39.943 1.00 65.35 203 PHE C O 1
ATOM 3526 N N . ASP B 1 200 ? 47.726 10.617 -40.161 1.00 70.70 204 ASP C N 1
ATOM 3527 C CA . ASP B 1 200 ? 47.002 10.509 -41.436 1.00 76.06 204 ASP C CA 1
ATOM 3528 C C . ASP B 1 200 ? 47.758 9.638 -42.462 1.00 74.36 204 ASP C C 1
ATOM 3529 O O . ASP B 1 200 ? 47.214 8.639 -43.006 1.00 77.73 204 ASP C O 1
ATOM 3534 N N . ALA B 1 201 ? 49.020 10.007 -42.684 1.00 68.33 205 ALA C N 1
ATOM 3535 C CA . ALA B 1 201 ? 49.924 9.247 -43.534 1.00 62.50 205 ALA C CA 1
ATOM 3536 C C . ALA B 1 201 ? 49.831 7.758 -43.240 1.00 59.39 205 ALA C C 1
ATOM 3537 O O . ALA B 1 201 ? 49.779 6.954 -44.164 1.00 56.03 205 ALA C O 1
ATOM 3539 N N . ALA B 1 202 ? 49.786 7.402 -41.955 1.00 61.72 206 ALA C N 1
ATOM 3540 C CA . ALA B 1 202 ? 49.666 5.997 -41.556 1.00 64.96 206 ALA C CA 1
ATOM 3541 C C . ALA B 1 202 ? 48.340 5.388 -42.006 1.00 66.81 206 ALA C C 1
ATOM 3542 O O . ALA B 1 202 ? 48.326 4.293 -42.599 1.00 72.73 206 ALA C O 1
ATOM 3544 N N . ILE B 1 203 ? 47.237 6.111 -41.798 1.00 66.99 207 ILE C N 1
ATOM 3545 C CA . ILE B 1 203 ? 45.925 5.563 -42.149 1.00 67.98 207 ILE C CA 1
ATOM 3546 C C . ILE B 1 203 ? 45.853 5.361 -43.660 1.00 70.28 207 ILE C C 1
ATOM 3547 O O . ILE B 1 203 ? 45.278 4.367 -44.118 1.00 73.56 207 ILE C O 1
ATOM 3552 N N . THR B 1 204 ? 46.451 6.276 -44.427 1.00 70.99 208 THR C N 1
ATOM 3553 C CA . THR B 1 204 ? 46.576 6.065 -45.876 1.00 68.09 208 THR C CA 1
ATOM 3554 C C . THR B 1 204 ? 47.330 4.759 -46.200 1.00 70.12 208 THR C C 1
ATOM 3555 O O . THR B 1 204 ? 46.946 4.047 -47.125 1.00 73.15 208 THR C O 1
ATOM 3559 N N . ASP B 1 205 ? 48.361 4.433 -45.416 1.00 73.34 209 ASP C N 1
ATOM 3560 C CA . ASP B 1 205 ? 49.138 3.190 -45.604 1.00 76.28 209 ASP C CA 1
ATOM 3561 C C . ASP B 1 205 ? 48.649 2.013 -44.749 1.00 71.63 209 ASP C C 1
ATOM 3562 O O . ASP B 1 205 ? 49.332 0.992 -44.653 1.00 70.37 209 ASP C O 1
ATOM 3567 N N . LEU B 1 206 ? 47.465 2.129 -44.158 1.00 72.58 210 LEU C N 1
ATOM 3568 C CA . LEU B 1 206 ? 46.960 1.115 -43.218 1.00 75.55 210 LEU C CA 1
ATOM 3569 C C . LEU B 1 206 ? 46.807 -0.292 -43.825 1.00 78.95 210 LEU C C 1
ATOM 3570 O O . LEU B 1 206 ? 46.778 -1.278 -43.096 1.00 77.18 210 LEU C O 1
ATOM 3575 N N . ASP B 1 207 ? 46.697 -0.381 -45.148 1.00 86.84 211 ASP C N 1
ATOM 3576 C CA . ASP B 1 207 ? 46.791 -1.675 -45.849 1.00 91.44 211 ASP C CA 1
ATOM 3577 C C . ASP B 1 207 ? 48.199 -2.292 -45.820 1.00 89.19 211 ASP C C 1
ATOM 3578 O O . ASP B 1 207 ? 48.337 -3.494 -45.607 1.00 92.21 211 ASP C O 1
ATOM 3583 N N . LYS B 1 208 ? 49.236 -1.469 -45.989 1.00 88.74 212 LYS C N 1
ATOM 3584 C CA . LYS B 1 208 ? 50.610 -1.950 -46.232 1.00 86.93 212 LYS C CA 1
ATOM 3585 C C . LYS B 1 208 ? 51.383 -2.301 -44.946 1.00 87.46 212 LYS C C 1
ATOM 3586 O O . LYS B 1 208 ? 52.559 -1.940 -44.803 1.00 84.14 212 LYS C O 1
ATOM 3592 N N . LEU B 1 209 ? 50.749 -3.036 -44.033 1.00 89.39 213 LEU C N 1
ATOM 3593 C CA . LEU B 1 209 ? 51.346 -3.327 -42.726 1.00 93.21 213 LEU C CA 1
ATOM 3594 C C . LEU B 1 209 ? 51.822 -4.776 -42.628 1.00 95.24 213 LEU C C 1
ATOM 3595 O O . LEU B 1 209 ? 51.038 -5.710 -42.827 1.00 99.21 213 LEU C O 1
ATOM 3600 N N . THR B 1 210 ? 53.103 -4.947 -42.299 1.00 94.24 214 THR C N 1
ATOM 3601 C CA . THR B 1 210 ? 53.689 -6.271 -42.081 1.00 98.48 214 THR C CA 1
ATOM 3602 C C . THR B 1 210 ? 53.236 -6.829 -40.730 1.00 96.32 214 THR C C 1
ATOM 3603 O O . THR B 1 210 ? 52.747 -6.084 -39.880 1.00 91.77 214 THR C O 1
ATOM 3607 N N . GLU B 1 211 ? 53.422 -8.133 -40.535 1.00 100.99 215 GLU C N 1
ATOM 3608 C CA . GLU B 1 211 ? 52.968 -8.811 -39.314 1.00 106.49 215 GLU C CA 1
ATOM 3609 C C . GLU B 1 211 ? 53.774 -8.468 -38.064 1.00 106.75 215 GLU C C 1
ATOM 3610 O O . GLU B 1 211 ? 53.200 -8.422 -36.968 1.00 105.17 215 GLU C O 1
ATOM 3616 N N . GLU B 1 212 ? 55.082 -8.237 -38.214 1.00 105.56 216 GLU C N 1
ATOM 3617 C CA . GLU B 1 212 ? 55.911 -7.788 -37.076 1.00 108.54 216 GLU C CA 1
ATOM 3618 C C . GLU B 1 212 ? 55.659 -6.318 -36.736 1.00 104.50 216 GLU C C 1
ATOM 3619 O O . GLU B 1 212 ? 55.475 -5.970 -35.557 1.00 102.29 216 GLU C O 1
ATOM 3625 N N . SER B 1 213 ? 55.647 -5.461 -37.756 1.00 95.70 217 SER C N 1
ATOM 3626 C CA . SER B 1 213 ? 55.399 -4.043 -37.526 1.00 90.27 217 SER C CA 1
ATOM 3627 C C . SER B 1 213 ? 53.962 -3.809 -37.030 1.00 86.84 217 SER C C 1
ATOM 3628 O O . SER B 1 213 ? 53.773 -3.012 -36.133 1.00 90.58 217 SER C O 1
ATOM 3631 N N . TYR B 1 214 ? 52.973 -4.535 -37.556 1.00 81.48 218 TYR C N 1
ATOM 3632 C CA . TYR B 1 214 ? 51.563 -4.315 -37.178 1.00 77.90 218 TYR C CA 1
ATOM 3633 C C . TYR B 1 214 ? 51.326 -3.982 -35.695 1.00 78.27 218 TYR C C 1
ATOM 3634 O O . TYR B 1 214 ? 50.763 -2.936 -35.376 1.00 79.48 218 TYR C O 1
ATOM 3643 N N . LYS B 1 215 ? 51.779 -4.858 -34.803 1.00 80.21 219 LYS C N 1
ATOM 3644 C CA . LYS B 1 215 ? 51.496 -4.713 -33.374 1.00 81.29 219 LYS C CA 1
ATOM 3645 C C . LYS B 1 215 ? 52.169 -3.474 -32.759 1.00 83.46 219 LYS C C 1
ATOM 3646 O O . LYS B 1 215 ? 51.519 -2.715 -32.031 1.00 86.24 219 LYS C O 1
ATOM 3652 N N . ASP B 1 216 ? 53.454 -3.269 -33.060 1.00 81.61 220 ASP C N 1
ATOM 3653 C CA . ASP B 1 216 ? 54.225 -2.131 -32.512 1.00 79.52 220 ASP C CA 1
ATOM 3654 C C . ASP B 1 216 ? 53.816 -0.800 -33.109 1.00 74.00 220 ASP C C 1
ATOM 3655 O O . ASP B 1 216 ? 53.786 0.218 -32.431 1.00 78.44 220 ASP C O 1
ATOM 3660 N N . SER B 1 217 ? 53.556 -0.826 -34.404 1.00 70.43 221 SER C N 1
ATOM 3661 C CA . SER B 1 217 ? 53.160 0.337 -35.176 1.00 69.68 221 SER C CA 1
ATOM 3662 C C . SER B 1 217 ? 51.755 0.761 -34.767 1.00 66.45 221 SER C C 1
ATOM 3663 O O . SER B 1 217 ? 51.530 1.913 -34.357 1.00 68.39 221 SER C O 1
ATOM 3666 N N . THR B 1 218 ? 50.824 -0.189 -34.817 1.00 64.21 222 THR C N 1
ATOM 3667 C CA . THR B 1 218 ? 49.425 0.117 -34.533 1.00 63.31 222 THR C CA 1
ATOM 3668 C C . THR B 1 218 ? 49.201 0.555 -33.077 1.00 61.54 222 THR C C 1
ATOM 3669 O O . THR B 1 218 ? 48.194 1.189 -32.776 1.00 62.21 222 THR C O 1
ATOM 3673 N N . LEU B 1 219 ? 50.138 0.215 -32.189 1.00 60.38 223 LEU C N 1
ATOM 3674 C CA . LEU B 1 219 ? 50.169 0.775 -30.834 1.00 58.84 223 LEU C CA 1
ATOM 3675 C C . LEU B 1 219 ? 50.418 2.285 -30.816 1.00 57.38 223 LEU C C 1
ATOM 3676 O O . LEU B 1 219 ? 49.827 2.995 -30.016 1.00 57.02 223 LEU C O 1
ATOM 3681 N N . ILE B 1 220 ? 51.290 2.763 -31.696 1.00 58.92 224 ILE C N 1
ATOM 3682 C CA . ILE B 1 220 ? 51.703 4.168 -31.691 1.00 61.38 224 ILE C CA 1
ATOM 3683 C C . ILE B 1 220 ? 50.648 5.050 -32.349 1.00 62.80 224 ILE C C 1
ATOM 3684 O O . ILE B 1 220 ? 50.306 6.135 -31.824 1.00 70.07 224 ILE C O 1
ATOM 3689 N N . MET B 1 221 ? 50.102 4.568 -33.463 1.00 64.59 225 MET C N 1
ATOM 3690 C CA . MET B 1 221 ? 48.971 5.236 -34.123 1.00 67.47 225 MET C CA 1
ATOM 3691 C C . MET B 1 221 ? 47.865 5.589 -33.115 1.00 64.44 225 MET C C 1
ATOM 3692 O O . MET B 1 221 ? 47.375 6.722 -33.105 1.00 64.74 225 MET C O 1
ATOM 3697 N N . GLN B 1 222 ? 47.519 4.632 -32.252 1.00 58.75 226 GLN C N 1
ATOM 3698 C CA . GLN B 1 222 ? 46.616 4.882 -31.122 1.00 56.64 226 GLN C CA 1
ATOM 3699 C C . GLN B 1 222 ? 47.056 6.043 -30.259 1.00 53.75 226 GLN C C 1
ATOM 3700 O O . GLN B 1 222 ? 46.260 6.943 -29.993 1.00 56.28 226 GLN C O 1
ATOM 3706 N N . LEU B 1 223 ? 48.321 6.023 -29.838 1.00 52.06 227 LEU C N 1
ATOM 3707 C CA . LEU B 1 223 ? 48.868 7.072 -28.962 1.00 51.51 227 LEU C CA 1
ATOM 3708 C C . LEU B 1 223 ? 48.816 8.473 -29.605 1.00 51.23 227 LEU C C 1
ATOM 3709 O O . LEU B 1 223 ? 48.414 9.470 -28.955 1.00 48.45 227 LEU C O 1
ATOM 3714 N N . LEU B 1 224 ? 49.189 8.531 -30.884 1.00 52.57 228 LEU C N 1
ATOM 3715 C CA . LEU B 1 224 ? 49.060 9.764 -31.659 1.00 55.50 228 LEU C CA 1
ATOM 3716 C C . LEU B 1 224 ? 47.654 10.352 -31.586 1.00 57.58 228 LEU C C 1
ATOM 3717 O O . LEU B 1 224 ? 47.488 11.521 -31.211 1.00 58.19 228 LEU C O 1
ATOM 3722 N N . ARG B 1 225 ? 46.652 9.541 -31.931 1.00 60.20 229 ARG C N 1
ATOM 3723 C CA . ARG B 1 225 ? 45.244 9.952 -31.820 1.00 61.58 229 ARG C CA 1
ATOM 3724 C C . ARG B 1 225 ? 44.888 10.340 -30.378 1.00 64.26 229 ARG C C 1
ATOM 3725 O O . ARG B 1 225 ? 44.250 11.385 -30.167 1.00 64.59 229 ARG C O 1
ATOM 3733 N N . ASP B 1 226 ? 45.299 9.509 -29.407 1.00 62.80 230 ASP C N 1
ATOM 3734 C CA . ASP B 1 226 ? 45.065 9.790 -27.977 1.00 62.69 230 ASP C CA 1
ATOM 3735 C C . ASP B 1 226 ? 45.541 11.184 -27.596 1.00 62.07 230 ASP C C 1
ATOM 3736 O O . ASP B 1 226 ? 44.803 11.943 -26.958 1.00 62.16 230 ASP C O 1
ATOM 3741 N N . ASN B 1 227 ? 46.762 11.530 -28.000 1.00 61.86 231 ASN C N 1
ATOM 3742 C CA . ASN B 1 227 ? 47.232 12.908 -27.791 1.00 58.86 231 ASN C CA 1
ATOM 3743 C C . ASN B 1 227 ? 46.410 13.912 -28.571 1.00 58.10 231 ASN C C 1
ATOM 3744 O O . ASN B 1 227 ? 45.795 14.815 -27.980 1.00 62.48 231 ASN C O 1
ATOM 3749 N N . LEU B 1 228 ? 46.366 13.722 -29.888 1.00 57.48 232 LEU C N 1
ATOM 3750 C CA . LEU B 1 228 ? 45.634 14.629 -30.781 1.00 58.66 232 LEU C CA 1
ATOM 3751 C C . LEU B 1 228 ? 44.271 15.037 -30.235 1.00 57.31 232 LEU C C 1
ATOM 3752 O O . LEU B 1 228 ? 43.930 16.223 -30.254 1.00 53.62 232 LEU C O 1
ATOM 3757 N N . ASN B 1 229 ? 43.516 14.053 -29.737 1.00 57.07 233 ASN C N 1
ATOM 3758 C CA . ASN B 1 229 ? 42.228 14.306 -29.082 1.00 55.36 233 ASN C CA 1
ATOM 3759 C C . ASN B 1 229 ? 42.338 15.266 -27.915 1.00 55.18 233 ASN C C 1
ATOM 3760 O O . ASN B 1 229 ? 41.657 16.297 -27.890 1.00 57.90 233 ASN C O 1
ATOM 3765 N N . LEU B 1 230 ? 43.192 14.948 -26.950 1.00 55.07 234 LEU C N 1
ATOM 3766 C CA . LEU B 1 230 ? 43.200 15.757 -25.739 1.00 58.70 234 LEU C CA 1
ATOM 3767 C C . LEU B 1 230 ? 43.822 17.121 -26.001 1.00 64.64 234 LEU C C 1
ATOM 3768 O O . LEU B 1 230 ? 43.420 18.096 -25.364 1.00 72.87 234 LEU C O 1
ATOM 3773 N N . TRP B 1 231 ? 44.754 17.208 -26.956 1.00 65.29 235 TRP C N 1
ATOM 3774 C CA . TRP B 1 231 ? 45.289 18.515 -27.369 1.00 63.68 235 TRP C CA 1
ATOM 3775 C C . TRP B 1 231 ? 44.228 19.340 -28.103 1.00 65.27 235 TRP C C 1
ATOM 3776 O O . TRP B 1 231 ? 44.027 20.509 -27.785 1.00 64.98 235 TRP C O 1
ATOM 3787 N N . VAL B 1 232 ? 43.541 18.730 -29.068 1.00 67.79 236 VAL C N 1
ATOM 3788 C CA . VAL B 1 232 ? 42.407 19.388 -29.731 1.00 69.98 236 VAL C CA 1
ATOM 3789 C C . VAL B 1 232 ? 41.405 19.883 -28.693 1.00 72.06 236 VAL C C 1
ATOM 3790 O O . VAL B 1 232 ? 41.042 21.055 -28.710 1.00 76.62 236 VAL C O 1
ATOM 3794 N N . THR B 1 233 ? 40.988 19.017 -27.773 1.00 75.72 237 THR C N 1
ATOM 3795 C CA . THR B 1 233 ? 39.979 19.409 -26.779 1.00 76.80 237 THR C CA 1
ATOM 3796 C C . THR B 1 233 ? 40.583 20.245 -25.630 1.00 77.49 237 THR C C 1
ATOM 3797 O O . THR B 1 233 ? 40.515 19.846 -24.469 1.00 74.79 237 THR C O 1
ATOM 3801 N N . ASP B 1 234 ? 41.154 21.405 -25.979 1.00 78.83 238 ASP C N 1
ATOM 3802 C CA . ASP B 1 234 ? 41.727 22.371 -25.025 1.00 78.68 238 ASP C CA 1
ATOM 3803 C C . ASP B 1 234 ? 41.670 23.784 -25.632 1.00 75.95 238 ASP C C 1
ATOM 3804 O O . ASP B 1 234 ? 42.092 24.003 -26.774 1.00 67.28 238 ASP C O 1
ATOM 3809 N N . THR C 1 2 ? 15.934 -25.998 20.331 1.00 109.46 6 THR B N 1
ATOM 3810 C CA . THR C 1 2 ? 16.336 -25.909 21.774 1.00 110.00 6 THR B CA 1
ATOM 3811 C C . THR C 1 2 ? 16.723 -24.469 22.155 1.00 110.00 6 THR B C 1
ATOM 3812 O O . THR C 1 2 ? 16.995 -23.633 21.285 1.00 110.00 6 THR B O 1
ATOM 3816 N N . ARG C 1 3 ? 16.717 -24.200 23.464 1.00 110.00 7 ARG B N 1
ATOM 3817 C CA . ARG C 1 3 ? 17.040 -22.881 24.040 1.00 110.00 7 ARG B CA 1
ATOM 3818 C C . ARG C 1 3 ? 18.433 -22.430 23.596 1.00 108.45 7 ARG B C 1
ATOM 3819 O O . ARG C 1 3 ? 18.603 -21.354 22.991 1.00 110.00 7 ARG B O 1
ATOM 3827 N N . GLU C 1 4 ? 19.409 -23.299 23.847 1.00 106.84 8 GLU B N 1
ATOM 3828 C CA . GLU C 1 4 ? 20.812 -23.042 23.514 1.00 110.00 8 GLU B CA 1
ATOM 3829 C C . GLU C 1 4 ? 21.031 -22.750 22.016 1.00 110.00 8 GLU B C 1
ATOM 3830 O O . GLU C 1 4 ? 21.933 -21.976 21.659 1.00 110.00 8 GLU B O 1
ATOM 3836 N N . ASP C 1 5 ? 20.201 -23.338 21.151 1.00 110.00 9 ASP B N 1
ATOM 3837 C CA . ASP C 1 5 ? 20.217 -23.011 19.716 1.00 110.00 9 ASP B CA 1
ATOM 3838 C C . ASP C 1 5 ? 19.671 -21.595 19.437 1.00 109.42 9 ASP B C 1
ATOM 3839 O O . ASP C 1 5 ? 20.184 -20.900 18.544 1.00 110.00 9 ASP B O 1
ATOM 3844 N N . TYR C 1 6 ? 18.655 -21.166 20.195 1.00 102.60 10 TYR B N 1
ATOM 3845 C CA . TYR C 1 6 ? 18.165 -19.776 20.106 1.00 101.59 10 TYR B CA 1
ATOM 3846 C C . TYR C 1 6 ? 19.186 -18.777 20.661 1.00 96.09 10 TYR B C 1
ATOM 3847 O O . TYR C 1 6 ? 19.375 -17.684 20.100 1.00 94.00 10 TYR B O 1
ATOM 3856 N N . VAL C 1 7 ? 19.837 -19.159 21.759 1.00 93.71 11 VAL B N 1
ATOM 3857 C CA . VAL C 1 7 ? 20.975 -18.398 22.295 1.00 93.95 11 VAL B CA 1
ATOM 3858 C C . VAL C 1 7 ? 22.067 -18.273 21.221 1.00 96.53 11 VAL B C 1
ATOM 3859 O O . VAL C 1 7 ? 22.550 -17.162 20.922 1.00 100.96 11 VAL B O 1
ATOM 3863 N N . PHE C 1 8 ? 22.434 -19.415 20.637 1.00 96.88 12 PHE B N 1
ATOM 3864 C CA . PHE C 1 8 ? 23.387 -19.448 19.526 1.00 92.75 12 PHE B CA 1
ATOM 3865 C C . PHE C 1 8 ? 22.953 -18.546 18.367 1.00 94.74 12 PHE B C 1
ATOM 3866 O O . PHE C 1 8 ? 23.786 -17.828 17.806 1.00 103.40 12 PHE B O 1
ATOM 3874 N N . MET C 1 9 ? 21.665 -18.581 18.013 1.00 93.31 13 MET B N 1
ATOM 3875 C CA . MET C 1 9 ? 21.130 -17.663 16.988 1.00 92.89 13 MET B CA 1
ATOM 3876 C C . MET C 1 9 ? 21.240 -16.186 17.375 1.00 87.62 13 MET B C 1
ATOM 3877 O O . MET C 1 9 ? 21.636 -15.357 16.547 1.00 87.81 13 MET B O 1
ATOM 3882 N N . ALA C 1 10 ? 20.899 -15.856 18.620 1.00 83.80 14 ALA B N 1
ATOM 3883 C CA . ALA C 1 10 ? 21.091 -14.485 19.117 1.00 80.33 14 ALA B CA 1
ATOM 3884 C C . ALA C 1 10 ? 22.557 -14.064 18.988 1.00 77.15 14 ALA B C 1
ATOM 3885 O O . ALA C 1 10 ? 22.874 -13.006 18.408 1.00 79.54 14 ALA B O 1
ATOM 3887 N N . GLN C 1 11 ? 23.443 -14.921 19.491 1.00 76.68 15 GLN B N 1
ATOM 3888 C CA . GLN C 1 11 ? 24.895 -14.711 19.349 1.00 78.34 15 GLN B CA 1
ATOM 3889 C C . GLN C 1 11 ? 25.370 -14.582 17.895 1.00 77.70 15 GLN B C 1
ATOM 3890 O O . GLN C 1 11 ? 26.305 -13.827 17.614 1.00 77.43 15 GLN B O 1
ATOM 3896 N N . LEU C 1 12 ? 24.744 -15.327 16.987 1.00 75.77 16 LEU B N 1
ATOM 3897 C CA . LEU C 1 12 ? 25.051 -15.223 15.563 1.00 76.17 16 LEU B CA 1
ATOM 3898 C C . LEU C 1 12 ? 24.575 -13.883 14.994 1.00 76.00 16 LEU B C 1
ATOM 3899 O O . LEU C 1 12 ? 25.319 -13.207 14.278 1.00 76.67 16 LEU B O 1
ATOM 3904 N N . ASN C 1 13 ? 23.342 -13.502 15.325 1.00 74.34 17 ASN B N 1
ATOM 3905 C CA . ASN C 1 13 ? 22.809 -12.183 14.951 1.00 71.31 17 ASN B CA 1
ATOM 3906 C C . ASN C 1 13 ? 23.710 -11.047 15.431 1.00 65.61 17 ASN B C 1
ATOM 3907 O O . ASN C 1 13 ? 24.037 -10.119 14.662 1.00 62.24 17 ASN B O 1
ATOM 3912 N N . GLU C 1 14 ? 24.099 -11.141 16.705 1.00 63.99 18 GLU B N 1
ATOM 3913 C CA . GLU C 1 14 ? 25.084 -10.230 17.298 1.00 64.56 18 GLU B CA 1
ATOM 3914 C C . GLU C 1 14 ? 26.422 -10.270 16.556 1.00 66.88 18 GLU B C 1
ATOM 3915 O O . GLU C 1 14 ? 27.011 -9.220 16.293 1.00 68.85 18 GLU B O 1
ATOM 3921 N N . ASN C 1 15 ? 26.904 -11.468 16.229 1.00 67.74 19 ASN B N 1
ATOM 3922 C CA . ASN C 1 15 ? 28.136 -11.611 15.435 1.00 70.23 19 ASN B CA 1
ATOM 3923 C C . ASN C 1 15 ? 28.044 -10.925 14.090 1.00 66.25 19 ASN B C 1
ATOM 3924 O O . ASN C 1 15 ? 29.017 -10.338 13.629 1.00 66.14 19 ASN B O 1
ATOM 3929 N N . ALA C 1 16 ? 26.873 -11.022 13.468 1.00 65.77 20 ALA B N 1
ATOM 3930 C CA . ALA C 1 16 ? 26.617 -10.401 12.168 1.00 67.20 20 ALA B CA 1
ATOM 3931 C C . ALA C 1 16 ? 26.159 -8.934 12.250 1.00 66.55 20 ALA B C 1
ATOM 3932 O O . ALA C 1 16 ? 26.014 -8.279 11.218 1.00 67.58 20 ALA B O 1
ATOM 3934 N N . GLU C 1 17 ? 25.927 -8.430 13.463 1.00 66.29 21 GLU B N 1
ATOM 3935 C CA . GLU C 1 17 ? 25.462 -7.060 13.686 1.00 65.18 21 GLU B CA 1
ATOM 3936 C C . GLU C 1 17 ? 24.091 -6.856 13.039 1.00 64.61 21 GLU B C 1
ATOM 3937 O O . GLU C 1 17 ? 23.824 -5.824 12.412 1.00 65.82 21 GLU B O 1
ATOM 3943 N N . ARG C 1 18 ? 23.233 -7.865 13.201 1.00 60.86 22 ARG B N 1
ATOM 3944 C CA . ARG C 1 18 ? 21.871 -7.809 12.710 1.00 59.04 22 ARG B CA 1
ATOM 3945 C C . ARG C 1 18 ? 20.983 -7.835 13.942 1.00 59.27 22 ARG B C 1
ATOM 3946 O O . ARG C 1 18 ? 20.496 -8.879 14.357 1.00 62.34 22 ARG B O 1
ATOM 3954 N N . TYR C 1 19 ? 20.790 -6.663 14.531 1.00 60.16 23 TYR B N 1
ATOM 3955 C CA . TYR C 1 19 ? 20.173 -6.539 15.860 1.00 61.02 23 TYR B CA 1
ATOM 3956 C C . TYR C 1 19 ? 18.646 -6.641 15.837 1.00 62.05 23 TYR B C 1
ATOM 3957 O O . TYR C 1 19 ? 18.050 -7.265 16.725 1.00 60.33 23 TYR B O 1
ATOM 3966 N N . ASP C 1 20 ? 18.025 -6.075 14.803 1.00 65.58 24 ASP B N 1
ATOM 3967 C CA . ASP C 1 20 ? 16.571 -6.154 14.616 1.00 70.85 24 ASP B CA 1
ATOM 3968 C C . ASP C 1 20 ? 16.050 -7.604 14.714 1.00 74.79 24 ASP B C 1
ATOM 3969 O O . ASP C 1 20 ? 15.029 -7.865 15.357 1.00 78.89 24 ASP B O 1
ATOM 3974 N N . GLU C 1 21 ? 16.774 -8.537 14.104 1.00 76.98 25 GLU B N 1
ATOM 3975 C CA . GLU C 1 21 ? 16.484 -9.968 14.255 1.00 81.74 25 GLU B CA 1
ATOM 3976 C C . GLU C 1 21 ? 16.812 -10.476 15.661 1.00 81.25 25 GLU B C 1
ATOM 3977 O O . GLU C 1 21 ? 16.044 -11.269 16.246 1.00 86.89 25 GLU B O 1
ATOM 3983 N N . MET C 1 22 ? 17.947 -10.016 16.197 1.00 79.62 26 MET B N 1
ATOM 3984 C CA . MET C 1 22 ? 18.399 -10.397 17.543 1.00 76.80 26 MET B CA 1
ATOM 3985 C C . MET C 1 22 ? 17.318 -10.110 18.598 1.00 76.45 26 MET B C 1
ATOM 3986 O O . MET C 1 22 ? 17.062 -10.938 19.485 1.00 76.83 26 MET B O 1
ATOM 3991 N N . VAL C 1 23 ? 16.661 -8.960 18.469 1.00 75.07 27 VAL B N 1
ATOM 3992 C CA . VAL C 1 23 ? 15.502 -8.639 19.305 1.00 76.92 27 VAL B CA 1
ATOM 3993 C C . VAL C 1 23 ? 14.468 -9.785 19.253 1.00 80.99 27 VAL B C 1
ATOM 3994 O O . VAL C 1 23 ? 14.016 -10.280 20.310 1.00 83.65 27 VAL B O 1
ATOM 3998 N N . GLU C 1 24 ? 14.151 -10.243 18.038 1.00 85.40 28 GLU B N 1
ATOM 3999 C CA . GLU C 1 24 ? 13.158 -11.315 17.848 1.00 84.30 28 GLU B CA 1
ATOM 4000 C C . GLU C 1 24 ? 13.635 -12.662 18.395 1.00 83.34 28 GLU B C 1
ATOM 4001 O O . GLU C 1 24 ? 12.910 -13.302 19.184 1.00 84.23 28 GLU B O 1
ATOM 4007 N N . THR C 1 25 ? 14.847 -13.083 18.017 1.00 81.52 29 THR B N 1
ATOM 4008 C CA . THR C 1 25 ? 15.404 -14.323 18.596 1.00 85.10 29 THR B CA 1
ATOM 4009 C C . THR C 1 25 ? 15.631 -14.259 20.121 1.00 85.71 29 THR B C 1
ATOM 4010 O O . THR C 1 25 ? 15.750 -15.309 20.751 1.00 87.15 29 THR B O 1
ATOM 4014 N N . MET C 1 26 ? 15.697 -13.058 20.710 1.00 86.36 30 MET B N 1
ATOM 4015 C CA . MET C 1 26 ? 15.669 -12.934 22.181 1.00 83.89 30 MET B CA 1
ATOM 4016 C C . MET C 1 26 ? 14.253 -13.076 22.731 1.00 85.59 30 MET B C 1
ATOM 4017 O O . MET C 1 26 ? 14.035 -13.848 23.670 1.00 88.19 30 MET B O 1
ATOM 4022 N N . ARG C 1 27 ? 13.295 -12.354 22.149 1.00 86.10 31 ARG B N 1
ATOM 4023 C CA . ARG C 1 27 ? 11.876 -12.518 22.526 1.00 89.28 31 ARG B CA 1
ATOM 4024 C C . ARG C 1 27 ? 11.412 -13.979 22.524 1.00 92.69 31 ARG B C 1
ATOM 4025 O O . ARG C 1 27 ? 10.694 -14.421 23.438 1.00 91.64 31 ARG B O 1
ATOM 4033 N N . LYS C 1 28 ? 11.835 -14.720 21.501 1.00 98.33 32 LYS B N 1
ATOM 4034 C CA . LYS C 1 28 ? 11.578 -16.165 21.433 1.00 102.39 32 LYS B CA 1
ATOM 4035 C C . LYS C 1 28 ? 12.094 -16.941 22.673 1.00 100.28 32 LYS B C 1
ATOM 4036 O O . LYS C 1 28 ? 11.477 -17.929 23.072 1.00 100.79 32 LYS B O 1
ATOM 4042 N N . ILE C 1 29 ? 13.209 -16.495 23.264 1.00 97.50 33 ILE B N 1
ATOM 4043 C CA . ILE C 1 29 ? 13.699 -17.036 24.547 1.00 94.65 33 ILE B CA 1
ATOM 4044 C C . ILE C 1 29 ? 12.937 -16.428 25.735 1.00 98.12 33 ILE B C 1
ATOM 4045 O O . ILE C 1 29 ? 12.747 -17.102 26.751 1.00 102.16 33 ILE B O 1
ATOM 4050 N N . SER C 1 30 ? 12.515 -15.166 25.618 1.00 98.92 34 SER B N 1
ATOM 4051 C CA . SER C 1 30 ? 11.670 -14.525 26.642 1.00 100.15 34 SER B CA 1
ATOM 4052 C C . SER C 1 30 ? 10.316 -15.209 26.803 1.00 100.87 34 SER B C 1
ATOM 4053 O O . SER C 1 30 ? 9.733 -15.167 27.889 1.00 103.60 34 SER B O 1
ATOM 4056 N N . GLY C 1 31 ? 9.807 -15.792 25.715 1.00 100.26 35 GLY B N 1
ATOM 4057 C CA . GLY C 1 31 ? 8.625 -16.659 25.775 1.00 102.29 35 GLY B CA 1
ATOM 4058 C C . GLY C 1 31 ? 8.806 -17.929 26.606 1.00 106.26 35 GLY B C 1
ATOM 4059 O O . GLY C 1 31 ? 7.861 -18.379 27.255 1.00 110.00 35 GLY B O 1
ATOM 4060 N N . MET C 1 32 ? 10.015 -18.496 26.600 1.00 105.46 36 MET B N 1
ATOM 4061 C CA . MET C 1 32 ? 10.318 -19.754 27.313 1.00 106.25 36 MET B CA 1
ATOM 4062 C C . MET C 1 32 ? 10.235 -19.654 28.854 1.00 108.54 36 MET B C 1
ATOM 4063 O O . MET C 1 32 ? 9.988 -18.577 29.404 1.00 101.20 36 MET B O 1
ATOM 4068 N N . GLU C 1 33 ? 10.427 -20.791 29.535 1.00 110.00 37 GLU B N 1
ATOM 4069 C CA . GLU C 1 33 ? 10.222 -20.900 30.989 1.00 110.00 37 GLU B CA 1
ATOM 4070 C C . GLU C 1 33 ? 11.344 -20.250 31.798 1.00 110.00 37 GLU B C 1
ATOM 4071 O O . GLU C 1 33 ? 12.467 -20.074 31.315 1.00 110.00 37 GLU B O 1
ATOM 4077 N N . GLY C 1 34 ? 11.021 -19.920 33.046 1.00 110.00 38 GLY B N 1
ATOM 4078 C CA . GLY C 1 34 ? 12.007 -19.460 34.021 1.00 110.00 38 GLY B CA 1
ATOM 4079 C C . GLY C 1 34 ? 12.417 -18.017 33.830 1.00 110.00 38 GLY B C 1
ATOM 4080 O O . GLY C 1 34 ? 11.785 -17.272 33.077 1.00 109.65 38 GLY B O 1
ATOM 4081 N N . GLU C 1 35 ? 13.470 -17.630 34.545 1.00 107.83 39 GLU B N 1
ATOM 4082 C CA . GLU C 1 35 ? 14.095 -16.317 34.401 1.00 101.65 39 GLU B CA 1
ATOM 4083 C C . GLU C 1 35 ? 15.239 -16.433 33.411 1.00 96.34 39 GLU B C 1
ATOM 4084 O O . GLU C 1 35 ? 15.844 -17.501 33.283 1.00 93.65 39 GLU B O 1
ATOM 4090 N N . LEU C 1 36 ? 15.553 -15.335 32.728 1.00 89.94 40 LEU B N 1
ATOM 4091 C CA . LEU C 1 36 ? 16.711 -15.311 31.839 1.00 86.97 40 LEU B CA 1
ATOM 4092 C C . LEU C 1 36 ? 18.003 -15.431 32.637 1.00 82.84 40 LEU B C 1
ATOM 4093 O O . LEU C 1 36 ? 18.116 -14.880 33.731 1.00 86.91 40 LEU B O 1
ATOM 4098 N N . SER C 1 37 ? 18.965 -16.158 32.079 1.00 77.56 41 SER B N 1
ATOM 4099 C CA . SER C 1 37 ? 20.331 -16.212 32.608 1.00 79.14 41 SER B CA 1
ATOM 4100 C C . SER C 1 37 ? 21.050 -14.843 32.601 1.00 82.44 41 SER B C 1
ATOM 4101 O O . SER C 1 37 ? 20.498 -13.835 32.153 1.00 86.77 41 SER B O 1
ATOM 4104 N N . ASP C 1 38 ? 22.276 -14.822 33.123 1.00 82.31 42 ASP B N 1
ATOM 4105 C CA . ASP C 1 38 ? 23.171 -13.655 33.052 1.00 82.80 42 ASP B CA 1
ATOM 4106 C C . ASP C 1 38 ? 23.539 -13.391 31.584 1.00 82.01 42 ASP B C 1
ATOM 4107 O O . ASP C 1 38 ? 23.274 -12.293 31.026 1.00 82.32 42 ASP B O 1
ATOM 4112 N N . LYS C 1 39 ? 24.119 -14.426 30.971 1.00 81.85 43 LYS B N 1
ATOM 4113 C CA . LYS C 1 39 ? 24.466 -14.450 29.548 1.00 82.89 43 LYS B CA 1
ATOM 4114 C C . LYS C 1 39 ? 23.268 -14.065 28.673 1.00 83.42 43 LYS B C 1
ATOM 4115 O O . LYS C 1 39 ? 23.390 -13.237 27.763 1.00 82.23 43 LYS B O 1
ATOM 4121 N N . GLU C 1 40 ? 22.116 -14.655 28.985 1.00 81.19 44 GLU B N 1
ATOM 4122 C CA . GLU C 1 40 ? 20.861 -14.369 28.291 1.00 80.79 44 GLU B CA 1
ATOM 4123 C C . GLU C 1 40 ? 20.348 -12.939 28.538 1.00 77.06 44 GLU B C 1
ATOM 4124 O O . GLU C 1 40 ? 19.757 -12.336 27.642 1.00 75.87 44 GLU B O 1
ATOM 4130 N N . ARG C 1 41 ? 20.561 -12.409 29.744 1.00 75.66 45 ARG B N 1
ATOM 4131 C CA . ARG C 1 41 ? 20.258 -10.999 30.037 1.00 75.33 45 ARG B CA 1
ATOM 4132 C C . ARG C 1 41 ? 21.125 -10.083 29.188 1.00 73.21 45 ARG B C 1
ATOM 4133 O O . ARG C 1 41 ? 20.603 -9.240 28.449 1.00 71.45 45 ARG B O 1
ATOM 4141 N N . ASN C 1 42 ? 22.444 -10.270 29.264 1.00 75.22 46 ASN B N 1
ATOM 4142 C CA . ASN C 1 42 ? 23.366 -9.396 28.503 1.00 76.94 46 ASN B CA 1
ATOM 4143 C C . ASN C 1 42 ? 23.001 -9.250 27.020 1.00 72.01 46 ASN B C 1
ATOM 4144 O O . ASN C 1 42 ? 23.015 -8.131 26.475 1.00 69.52 46 ASN B O 1
ATOM 4149 N N . LEU C 1 43 ? 22.628 -10.375 26.402 1.00 68.14 47 LEU B N 1
ATOM 4150 C CA . LEU C 1 43 ? 22.158 -10.406 25.006 1.00 63.96 47 LEU B CA 1
ATOM 4151 C C . LEU C 1 43 ? 20.910 -9.546 24.797 1.00 60.02 47 LEU B C 1
ATOM 4152 O O . LEU C 1 43 ? 20.814 -8.798 23.802 1.00 61.28 47 LEU B O 1
ATOM 4157 N N . LEU C 1 44 ? 19.975 -9.627 25.743 1.00 58.67 48 LEU B N 1
ATOM 4158 C CA . LEU C 1 44 ? 18.757 -8.809 25.687 1.00 60.71 48 LEU B CA 1
ATOM 4159 C C . LEU C 1 44 ? 19.092 -7.322 25.664 1.00 59.80 48 LEU B C 1
ATOM 4160 O O . LEU C 1 44 ? 18.577 -6.576 24.830 1.00 61.16 48 LEU B O 1
ATOM 4165 N N . SER C 1 45 ? 19.943 -6.904 26.596 1.00 58.21 49 SER B N 1
ATOM 4166 C CA . SER C 1 45 ? 20.384 -5.515 26.665 1.00 57.82 49 SER B CA 1
ATOM 4167 C C . SER C 1 45 ? 21.129 -5.113 25.389 1.00 56.15 49 SER B C 1
ATOM 4168 O O . SER C 1 45 ? 20.818 -4.065 24.787 1.00 58.69 49 SER B O 1
ATOM 4171 N N . VAL C 1 46 ? 22.081 -5.956 24.970 1.00 52.64 50 VAL B N 1
ATOM 4172 C CA . VAL C 1 46 ? 22.841 -5.704 23.731 1.00 50.41 50 VAL B CA 1
ATOM 4173 C C . VAL C 1 46 ? 21.925 -5.516 22.517 1.00 52.14 50 VAL B C 1
ATOM 4174 O O . VAL C 1 46 ? 22.119 -4.577 21.735 1.00 54.14 50 VAL B O 1
ATOM 4178 N N . ALA C 1 47 ? 20.942 -6.399 22.351 1.00 53.05 51 ALA B N 1
ATOM 4179 C CA . ALA C 1 47 ? 20.053 -6.292 21.189 1.00 52.89 51 ALA B CA 1
ATOM 4180 C C . ALA C 1 47 ? 19.301 -4.946 21.171 1.00 52.00 51 ALA B C 1
ATOM 4181 O O . ALA C 1 47 ? 19.409 -4.145 20.215 1.00 51.05 51 ALA B O 1
ATOM 4183 N N . TYR C 1 48 ? 18.573 -4.690 22.251 1.00 53.30 52 TYR B N 1
ATOM 4184 C CA . TYR C 1 48 ? 17.744 -3.491 22.339 1.00 58.06 52 TYR B CA 1
ATOM 4185 C C . TYR C 1 48 ? 18.569 -2.201 22.316 1.00 59.60 52 TYR B C 1
ATOM 4186 O O . TYR C 1 48 ? 18.178 -1.232 21.636 1.00 64.01 52 TYR B O 1
ATOM 4195 N N . LYS C 1 49 ? 19.717 -2.197 23.007 1.00 61.33 53 LYS B N 1
ATOM 4196 C CA . LYS C 1 49 ? 20.612 -1.028 22.980 1.00 61.81 53 LYS B CA 1
ATOM 4197 C C . LYS C 1 49 ? 21.059 -0.705 21.556 1.00 59.58 53 LYS B C 1
ATOM 4198 O O . LYS C 1 49 ? 20.967 0.451 21.112 1.00 60.37 53 LYS B O 1
ATOM 4204 N N . ASN C 1 50 ? 21.521 -1.734 20.846 1.00 56.63 54 ASN B N 1
ATOM 4205 C CA . ASN C 1 50 ? 21.963 -1.579 19.455 1.00 54.33 54 ASN B CA 1
ATOM 4206 C C . ASN C 1 50 ? 20.851 -1.376 18.445 1.00 55.42 54 ASN B C 1
ATOM 4207 O O . ASN C 1 50 ? 21.129 -0.941 17.319 1.00 56.43 54 ASN B O 1
ATOM 4212 N N . VAL C 1 51 ? 19.614 -1.725 18.806 1.00 55.41 55 VAL B N 1
ATOM 4213 C CA . VAL C 1 51 ? 18.473 -1.278 17.998 1.00 57.20 55 VAL B CA 1
ATOM 4214 C C . VAL C 1 51 ? 18.144 0.211 18.260 1.00 58.13 55 VAL B C 1
ATOM 4215 O O . VAL C 1 51 ? 18.118 1.012 17.310 1.00 57.96 55 VAL B O 1
ATOM 4219 N N . ILE C 1 52 ? 17.915 0.591 19.520 1.00 56.90 56 ILE B N 1
ATOM 4220 C CA . ILE C 1 52 ? 17.571 2.003 19.830 1.00 56.78 56 ILE B CA 1
ATOM 4221 C C . ILE C 1 52 ? 18.673 3.043 19.502 1.00 57.05 56 ILE B C 1
ATOM 4222 O O . ILE C 1 52 ? 18.379 4.215 19.123 1.00 55.42 56 ILE B O 1
ATOM 4227 N N . GLY C 1 53 ? 19.928 2.606 19.653 1.00 56.98 57 GLY B N 1
ATOM 4228 C CA . GLY C 1 53 ? 21.100 3.465 19.484 1.00 56.91 57 GLY B CA 1
ATOM 4229 C C . GLY C 1 53 ? 21.178 4.281 18.201 1.00 56.05 57 GLY B C 1
ATOM 4230 O O . GLY C 1 53 ? 21.286 5.508 18.259 1.00 58.93 57 GLY B O 1
ATOM 4231 N N . PRO C 1 54 ? 21.149 3.613 17.040 1.00 53.92 58 PRO B N 1
ATOM 4232 C CA . PRO C 1 54 ? 21.134 4.308 15.761 1.00 53.90 58 PRO B CA 1
ATOM 4233 C C . PRO C 1 54 ? 20.046 5.376 15.664 1.00 56.25 58 PRO B C 1
ATOM 4234 O O . PRO C 1 54 ? 20.337 6.484 15.225 1.00 58.73 58 PRO B O 1
ATOM 4238 N N . ARG C 1 55 ? 18.814 5.038 16.070 1.00 58.47 59 ARG B N 1
ATOM 4239 C CA . ARG C 1 55 ? 17.674 5.987 16.066 1.00 55.23 59 ARG B CA 1
ATOM 4240 C C . ARG C 1 55 ? 17.922 7.159 16.993 1.00 50.79 59 ARG B C 1
ATOM 4241 O O . ARG C 1 55 ? 17.712 8.313 16.598 1.00 51.47 59 ARG B O 1
ATOM 4249 N N . ARG C 1 56 ? 18.377 6.873 18.215 1.00 50.37 60 ARG B N 1
ATOM 4250 C CA . ARG C 1 56 ? 18.846 7.961 19.105 1.00 51.19 60 ARG B CA 1
ATOM 4251 C C . ARG C 1 56 ? 19.924 8.857 18.476 1.00 49.94 60 ARG B C 1
ATOM 4252 O O . ARG C 1 56 ? 19.872 10.083 18.605 1.00 49.85 60 ARG B O 1
ATOM 4260 N N . ALA C 1 57 ? 20.895 8.243 17.805 1.00 48.91 61 ALA B N 1
ATOM 4261 C CA . ALA C 1 57 ? 21.931 8.995 17.104 1.00 49.48 61 ALA B CA 1
ATOM 4262 C C . ALA C 1 57 ? 21.324 9.880 16.024 1.00 50.75 61 ALA B C 1
ATOM 4263 O O . ALA C 1 57 ? 21.569 11.082 16.001 1.00 54.53 61 ALA B O 1
ATOM 4265 N N . ALA C 1 58 ? 20.522 9.276 15.151 1.00 52.04 62 ALA B N 1
ATOM 4266 C CA . ALA C 1 58 ? 19.813 9.988 14.086 1.00 54.16 62 ALA B CA 1
ATOM 4267 C C . ALA C 1 58 ? 19.030 11.179 14.626 1.00 54.63 62 ALA B C 1
ATOM 4268 O O . ALA C 1 58 ? 19.255 12.339 14.200 1.00 56.57 62 ALA B O 1
ATOM 4270 N N . TRP C 1 59 ? 18.147 10.893 15.587 1.00 55.70 63 TRP B N 1
ATOM 4271 C CA . TRP C 1 59 ? 17.326 11.935 16.214 1.00 59.52 63 TRP B CA 1
ATOM 4272 C C . TRP C 1 59 ? 18.113 13.200 16.553 1.00 61.69 63 TRP B C 1
ATOM 4273 O O . TRP C 1 59 ? 17.664 14.321 16.277 1.00 63.43 63 TRP B O 1
ATOM 4284 N N . ARG C 1 60 ? 19.281 13.008 17.156 1.00 64.56 64 ARG B N 1
ATOM 4285 C CA . ARG C 1 60 ? 20.155 14.118 17.536 1.00 66.51 64 ARG B CA 1
ATOM 4286 C C . ARG C 1 60 ? 20.694 14.900 16.340 1.00 67.12 64 ARG B C 1
ATOM 4287 O O . ARG C 1 60 ? 20.750 16.142 16.379 1.00 71.85 64 ARG B O 1
ATOM 4295 N N . ILE C 1 61 ? 21.068 14.188 15.276 1.00 66.23 65 ILE B N 1
ATOM 4296 C CA . ILE C 1 61 ? 21.619 14.843 14.085 1.00 67.12 65 ILE B CA 1
ATOM 4297 C C . ILE C 1 61 ? 20.499 15.629 13.415 1.00 65.81 65 ILE B C 1
ATOM 4298 O O . ILE C 1 61 ? 20.646 16.835 13.135 1.00 71.08 65 ILE B O 1
ATOM 4303 N N . VAL C 1 62 ? 19.370 14.955 13.197 1.00 62.80 66 VAL B N 1
ATOM 4304 C CA . VAL C 1 62 ? 18.207 15.615 12.608 1.00 62.74 66 VAL B CA 1
ATOM 4305 C C . VAL C 1 62 ? 17.843 16.844 13.447 1.00 63.35 66 VAL B C 1
ATOM 4306 O O . VAL C 1 62 ? 17.629 17.921 12.886 1.00 65.31 66 VAL B O 1
ATOM 4310 N N . SER C 1 63 ? 17.803 16.686 14.777 1.00 64.99 67 SER B N 1
ATOM 4311 C CA . SER C 1 63 ? 17.545 17.816 15.694 1.00 64.49 67 SER B CA 1
ATOM 4312 C C . SER C 1 63 ? 18.559 18.954 15.546 1.00 63.44 67 SER B C 1
ATOM 4313 O O . SER C 1 63 ? 18.165 20.119 15.513 1.00 66.13 67 SER B O 1
ATOM 4316 N N . SER C 1 64 ? 19.848 18.630 15.451 1.00 63.72 68 SER B N 1
ATOM 4317 C CA . SER C 1 64 ? 20.868 19.674 15.214 1.00 68.26 68 SER B CA 1
ATOM 4318 C C . SER C 1 64 ? 20.643 20.397 13.863 1.00 69.09 68 SER B C 1
ATOM 4319 O O . SER C 1 64 ? 20.698 21.642 13.776 1.00 69.92 68 SER B O 1
ATOM 4322 N N . ILE C 1 65 ? 20.361 19.610 12.824 1.00 70.87 69 ILE B N 1
ATOM 4323 C CA . ILE C 1 65 ? 20.103 20.179 11.493 1.00 67.34 69 ILE B CA 1
ATOM 4324 C C . ILE C 1 65 ? 18.834 21.042 11.486 1.00 68.25 69 ILE B C 1
ATOM 4325 O O . ILE C 1 65 ? 18.816 22.076 10.831 1.00 71.66 69 ILE B O 1
ATOM 4330 N N . GLU C 1 66 ? 17.799 20.636 12.221 1.00 72.40 70 GLU B N 1
ATOM 4331 C CA . GLU C 1 66 ? 16.567 21.446 12.357 1.00 79.76 70 GLU B CA 1
ATOM 4332 C C . GLU C 1 66 ? 16.826 22.825 12.978 1.00 78.10 70 GLU B C 1
ATOM 4333 O O . GLU C 1 66 ? 16.377 23.858 12.455 1.00 71.43 70 GLU B O 1
ATOM 4339 N N . ALA C 1 67 ? 17.529 22.816 14.107 1.00 78.24 71 ALA B N 1
ATOM 4340 C CA . ALA C 1 67 ? 17.947 24.040 14.776 1.00 80.50 71 ALA B CA 1
ATOM 4341 C C . ALA C 1 67 ? 18.816 24.895 13.848 1.00 83.99 71 ALA B C 1
ATOM 4342 O O . ALA C 1 67 ? 18.563 26.104 13.678 1.00 84.61 71 ALA B O 1
ATOM 4344 N N . LYS C 1 68 ? 19.819 24.251 13.237 1.00 89.81 72 LYS B N 1
ATOM 4345 C CA . LYS C 1 68 ? 20.701 24.907 12.246 1.00 90.57 72 LYS B CA 1
ATOM 4346 C C . LYS C 1 68 ? 19.913 25.574 11.114 1.00 90.54 72 LYS B C 1
ATOM 4347 O O . LYS C 1 68 ? 20.203 26.708 10.735 1.00 90.09 72 LYS B O 1
ATOM 4353 N N . GLU C 1 69 ? 18.911 24.865 10.598 1.00 94.74 73 GLU B N 1
ATOM 4354 C CA . GLU C 1 69 ? 18.038 25.392 9.543 1.00 99.54 73 GLU B CA 1
ATOM 4355 C C . GLU C 1 69 ? 17.214 26.567 10.064 1.00 97.81 73 GLU B C 1
ATOM 4356 O O . GLU C 1 69 ? 17.170 27.624 9.432 1.00 93.77 73 GLU B O 1
ATOM 4362 N N . LYS C 1 70 ? 16.568 26.363 11.216 1.00 103.03 74 LYS B N 1
ATOM 4363 C CA . LYS C 1 70 ? 15.769 27.411 11.881 1.00 104.49 74 LYS B CA 1
ATOM 4364 C C . LYS C 1 70 ? 16.549 28.705 12.086 1.00 103.78 74 LYS B C 1
ATOM 4365 O O . LYS C 1 70 ? 16.085 29.777 11.688 1.00 98.58 74 LYS B O 1
ATOM 4371 N N . GLY C 1 71 ? 17.732 28.595 12.693 1.00 107.32 75 GLY B N 1
ATOM 4372 C CA . GLY C 1 71 ? 18.529 29.777 13.052 1.00 109.98 75 GLY B CA 1
ATOM 4373 C C . GLY C 1 71 ? 19.182 30.503 11.883 1.00 110.00 75 GLY B C 1
ATOM 4374 O O . GLY C 1 71 ? 20.405 30.473 11.748 1.00 108.27 75 GLY B O 1
ATOM 4375 N N . ARG C 1 72 ? 18.367 31.175 11.063 1.00 110.00 76 ARG B N 1
ATOM 4376 C CA . ARG C 1 72 ? 18.834 31.895 9.862 1.00 110.00 76 ARG B CA 1
ATOM 4377 C C . ARG C 1 72 ? 17.924 33.078 9.517 1.00 110.00 76 ARG B C 1
ATOM 4378 O O . ARG C 1 72 ? 16.768 33.127 9.944 1.00 102.33 76 ARG B O 1
ATOM 4386 N N . GLN C 1 73 ? 18.463 34.020 8.739 1.00 109.55 77 GLN B N 1
ATOM 4387 C CA . GLN C 1 73 ? 17.734 35.246 8.367 1.00 110.00 77 GLN B CA 1
ATOM 4388 C C . GLN C 1 73 ? 16.468 34.959 7.569 1.00 110.00 77 GLN B C 1
ATOM 4389 O O . GLN C 1 73 ? 15.442 35.600 7.797 1.00 110.00 77 GLN B O 1
ATOM 4395 N N . LYS C 1 74 ? 16.545 34.002 6.644 1.00 110.00 78 LYS B N 1
ATOM 4396 C CA . LYS C 1 74 ? 15.408 33.629 5.794 1.00 110.00 78 LYS B CA 1
ATOM 4397 C C . LYS C 1 74 ? 15.143 32.120 5.897 1.00 107.68 78 LYS B C 1
ATOM 4398 O O . LYS C 1 74 ? 15.556 31.355 5.019 1.00 102.23 78 LYS B O 1
ATOM 4404 N N . PRO C 1 75 ? 14.458 31.688 6.981 1.00 103.34 79 PRO B N 1
ATOM 4405 C CA . PRO C 1 75 ? 14.152 30.267 7.152 1.00 103.51 79 PRO B CA 1
ATOM 4406 C C . PRO C 1 75 ? 13.198 29.731 6.091 1.00 99.09 79 PRO B C 1
ATOM 4407 O O . PRO C 1 75 ? 12.110 30.274 5.909 1.00 100.29 79 PRO B O 1
ATOM 4411 N N . ASN C 1 76 ? 13.623 28.681 5.395 1.00 96.39 80 ASN B N 1
ATOM 4412 C CA . ASN C 1 76 ? 12.784 28.012 4.414 1.00 97.26 80 ASN B CA 1
ATOM 4413 C C . ASN C 1 76 ? 11.670 27.253 5.139 1.00 94.86 80 ASN B C 1
ATOM 4414 O O . ASN C 1 76 ? 11.940 26.339 5.907 1.00 94.13 80 ASN B O 1
ATOM 4419 N N . ALA C 1 77 ? 10.425 27.648 4.896 1.00 95.85 81 ALA B N 1
ATOM 4420 C CA . ALA C 1 77 ? 9.277 27.061 5.586 1.00 98.66 81 ALA B CA 1
ATOM 4421 C C . ALA C 1 77 ? 9.062 25.585 5.263 1.00 98.79 81 ALA B C 1
ATOM 4422 O O . ALA C 1 77 ? 8.604 24.836 6.126 1.00 94.50 81 ALA B O 1
ATOM 4424 N N . LYS C 1 78 ? 9.391 25.176 4.034 1.00 102.23 82 LYS B N 1
ATOM 4425 C CA . LYS C 1 78 ? 9.152 23.800 3.570 1.00 105.63 82 LYS B CA 1
ATOM 4426 C C . LYS C 1 78 ? 10.123 22.802 4.195 1.00 103.10 82 LYS B C 1
ATOM 4427 O O . LYS C 1 78 ? 9.704 21.750 4.700 1.00 103.89 82 LYS B O 1
ATOM 4433 N N . ARG C 1 79 ? 11.413 23.135 4.165 1.00 98.24 83 ARG B N 1
ATOM 4434 C CA . ARG C 1 79 ? 12.448 22.271 4.751 1.00 95.82 83 ARG B CA 1
ATOM 4435 C C . ARG C 1 79 ? 12.248 21.998 6.238 1.00 93.78 83 ARG B C 1
ATOM 4436 O O . ARG C 1 79 ? 12.487 20.880 6.683 1.00 95.47 83 ARG B O 1
ATOM 4444 N N . ILE C 1 80 ? 11.789 22.999 6.993 1.00 94.18 84 ILE B N 1
ATOM 4445 C CA . ILE C 1 80 ? 11.444 22.796 8.413 1.00 93.81 84 ILE B CA 1
ATOM 4446 C C . ILE C 1 80 ? 10.317 21.756 8.523 1.00 91.90 84 ILE B C 1
ATOM 4447 O O . ILE C 1 80 ? 10.357 20.888 9.400 1.00 90.89 84 ILE B O 1
ATOM 4452 N N . GLU C 1 81 ? 9.329 21.847 7.629 1.00 93.54 85 GLU B N 1
ATOM 4453 C CA . GLU C 1 81 ? 8.247 20.861 7.571 1.00 96.83 85 GLU B CA 1
ATOM 4454 C C . GLU C 1 81 ? 8.809 19.475 7.276 1.00 94.12 85 GLU B C 1
ATOM 4455 O O . GLU C 1 81 ? 8.594 18.530 8.047 1.00 97.87 85 GLU B O 1
ATOM 4461 N N . GLN C 1 82 ? 9.552 19.374 6.177 1.00 88.03 86 GLN B N 1
ATOM 4462 C CA . GLN C 1 82 ? 10.178 18.113 5.773 1.00 87.96 86 GLN B CA 1
ATOM 4463 C C . GLN C 1 82 ? 11.020 17.477 6.877 1.00 90.17 86 GLN B C 1
ATOM 4464 O O . GLN C 1 82 ? 10.942 16.264 7.102 1.00 92.60 86 GLN B O 1
ATOM 4470 N N . ILE C 1 83 ? 11.816 18.305 7.554 1.00 88.96 87 ILE B N 1
ATOM 4471 C CA . ILE C 1 83 ? 12.622 17.870 8.695 1.00 89.19 87 ILE B CA 1
ATOM 4472 C C . ILE C 1 83 ? 11.747 17.419 9.863 1.00 91.30 87 ILE B C 1
ATOM 4473 O O . ILE C 1 83 ? 11.889 16.286 10.323 1.00 94.89 87 ILE B O 1
ATOM 4478 N N . ARG C 1 84 ? 10.860 18.298 10.339 1.00 95.38 88 ARG B N 1
ATOM 4479 C CA . ARG C 1 84 ? 9.918 17.957 11.431 1.00 98.75 88 ARG B CA 1
ATOM 4480 C C . ARG C 1 84 ? 9.320 16.559 11.261 1.00 94.73 88 ARG B C 1
ATOM 4481 O O . ARG C 1 84 ? 9.398 15.710 12.169 1.00 96.09 88 ARG B O 1
ATOM 4489 N N . VAL C 1 85 ? 8.745 16.332 10.080 1.00 88.96 89 VAL B N 1
ATOM 4490 C CA . VAL C 1 85 ? 8.097 15.055 9.776 1.00 87.85 89 VAL B CA 1
ATOM 4491 C C . VAL C 1 85 ? 9.117 13.916 9.893 1.00 85.86 89 VAL B C 1
ATOM 4492 O O . VAL C 1 85 ? 8.804 12.859 10.439 1.00 88.97 89 VAL B O 1
ATOM 4496 N N . TYR C 1 86 ? 10.333 14.148 9.400 1.00 81.11 90 TYR B N 1
ATOM 4497 C CA . TYR C 1 86 ? 11.405 13.146 9.471 1.00 79.85 90 TYR B CA 1
ATOM 4498 C C . TYR C 1 86 ? 11.883 12.845 10.897 1.00 78.54 90 TYR B C 1
ATOM 4499 O O . TYR C 1 86 ? 12.185 11.689 11.211 1.00 77.29 90 TYR B O 1
ATOM 4508 N N . ARG C 1 87 ? 11.972 13.874 11.743 1.00 77.36 91 ARG B N 1
ATOM 4509 C CA . ARG C 1 87 ? 12.226 13.671 13.172 1.00 78.87 91 ARG B CA 1
ATOM 4510 C C . ARG C 1 87 ? 11.090 12.832 13.751 1.00 80.31 91 ARG B C 1
ATOM 4511 O O . ARG C 1 87 ? 11.320 11.772 14.374 1.00 82.96 91 ARG B O 1
ATOM 4519 N N . GLN C 1 88 ? 9.862 13.289 13.504 1.00 77.11 92 GLN B N 1
ATOM 4520 C CA . GLN C 1 88 ? 8.683 12.602 14.030 1.00 75.01 92 GLN B CA 1
ATOM 4521 C C . GLN C 1 88 ? 8.534 11.159 13.544 1.00 70.88 92 GLN B C 1
ATOM 4522 O O . GLN C 1 88 ? 7.936 10.338 14.233 1.00 69.14 92 GLN B O 1
ATOM 4528 N N . LYS C 1 89 ? 9.086 10.854 12.372 1.00 71.35 93 LYS B N 1
ATOM 4529 C CA . LYS C 1 89 ? 9.174 9.479 11.887 1.00 73.74 93 LYS B CA 1
ATOM 4530 C C . LYS C 1 89 ? 10.078 8.629 12.778 1.00 79.75 93 LYS B C 1
ATOM 4531 O O . LYS C 1 89 ? 9.771 7.461 13.052 1.00 86.04 93 LYS B O 1
ATOM 4537 N N . ILE C 1 90 ? 11.190 9.225 13.214 1.00 81.05 94 ILE B N 1
ATOM 4538 C CA . ILE C 1 90 ? 12.168 8.560 14.090 1.00 77.24 94 ILE B CA 1
ATOM 4539 C C . ILE C 1 90 ? 11.624 8.420 15.518 1.00 74.45 94 ILE B C 1
ATOM 4540 O O . ILE C 1 90 ? 11.654 7.315 16.114 1.00 72.23 94 ILE B O 1
ATOM 4545 N N . GLU C 1 91 ? 11.118 9.535 16.051 1.00 72.50 95 GLU B N 1
ATOM 4546 C CA . GLU C 1 91 ? 10.472 9.539 17.376 1.00 73.65 95 GLU B CA 1
ATOM 4547 C C . GLU C 1 91 ? 9.503 8.369 17.558 1.00 78.32 95 GLU B C 1
ATOM 4548 O O . GLU C 1 91 ? 9.477 7.749 18.623 1.00 77.87 95 GLU B O 1
ATOM 4554 N N . LYS C 1 92 ? 8.733 8.065 16.510 1.00 82.51 96 LYS B N 1
ATOM 4555 C CA . LYS C 1 92 ? 7.827 6.920 16.512 1.00 83.53 96 LYS B CA 1
ATOM 4556 C C . LYS C 1 92 ? 8.572 5.592 16.650 1.00 81.15 96 LYS B C 1
ATOM 4557 O O . LYS C 1 92 ? 8.188 4.755 17.476 1.00 76.32 96 LYS B O 1
ATOM 4563 N N . GLU C 1 93 ? 9.627 5.400 15.855 1.00 79.28 97 GLU B N 1
ATOM 4564 C CA . GLU C 1 93 ? 10.442 4.176 15.961 1.00 79.63 97 GLU B CA 1
ATOM 4565 C C . GLU C 1 93 ? 10.998 4.036 17.372 1.00 75.34 97 GLU B C 1
ATOM 4566 O O . GLU C 1 93 ? 10.930 2.950 17.988 1.00 74.65 97 GLU B O 1
ATOM 4572 N N . LEU C 1 94 ? 11.509 5.151 17.891 1.00 72.09 98 LEU B N 1
ATOM 4573 C CA . LEU C 1 94 ? 11.956 5.188 19.278 1.00 73.34 98 LEU B CA 1
ATOM 4574 C C . LEU C 1 94 ? 10.834 4.773 20.250 1.00 76.27 98 LEU B C 1
ATOM 4575 O O . LEU C 1 94 ? 11.048 3.897 21.103 1.00 77.75 98 LEU B O 1
ATOM 4580 N N . SER C 1 95 ? 9.647 5.374 20.095 1.00 75.67 99 SER B N 1
ATOM 4581 C CA . SER C 1 95 ? 8.476 5.053 20.935 1.00 72.41 99 SER B CA 1
ATOM 4582 C C . SER C 1 95 ? 8.147 3.577 20.891 1.00 70.43 99 SER B C 1
ATOM 4583 O O . SER C 1 95 ? 7.977 2.954 21.932 1.00 70.06 99 SER B O 1
ATOM 4586 N N . ASP C 1 96 ? 8.080 3.030 19.680 1.00 74.63 100 ASP B N 1
ATOM 4587 C CA . ASP C 1 96 ? 7.762 1.607 19.474 1.00 80.70 100 ASP B CA 1
ATOM 4588 C C . ASP C 1 96 ? 8.812 0.699 20.110 1.00 78.76 100 ASP B C 1
ATOM 4589 O O . ASP C 1 96 ? 8.470 -0.257 20.858 1.00 81.03 100 ASP B O 1
ATOM 4594 N N . ILE C 1 97 ? 10.083 1.013 19.834 1.00 76.23 101 ILE B N 1
ATOM 4595 C CA . ILE C 1 97 ? 11.192 0.232 20.405 1.00 75.21 101 ILE B CA 1
ATOM 4596 C C . ILE C 1 97 ? 11.222 0.317 21.945 1.00 74.84 101 ILE B C 1
ATOM 4597 O O . ILE C 1 97 ? 11.532 -0.676 22.608 1.00 74.07 101 ILE B O 1
ATOM 4602 N N . CYS C 1 98 ? 10.882 1.479 22.507 1.00 75.59 102 CYS B N 1
ATOM 4603 C CA . CYS C 1 98 ? 10.749 1.615 23.969 1.00 76.46 102 CYS B CA 1
ATOM 4604 C C . CYS C 1 98 ? 9.548 0.861 24.548 1.00 77.66 102 CYS B C 1
ATOM 4605 O O . CYS C 1 98 ? 9.688 0.126 25.540 1.00 81.01 102 CYS B O 1
ATOM 4608 N N . ASN C 1 99 ? 8.377 1.039 23.937 1.00 76.58 103 ASN B N 1
ATOM 4609 C CA . ASN C 1 99 ? 7.164 0.374 24.425 1.00 75.19 103 ASN B CA 1
ATOM 4610 C C . ASN C 1 99 ? 7.315 -1.133 24.360 1.00 75.42 103 ASN B C 1
ATOM 4611 O O . ASN C 1 99 ? 6.980 -1.834 25.337 1.00 76.47 103 ASN B O 1
ATOM 4616 N N . ASP C 1 100 ? 7.858 -1.620 23.237 1.00 74.98 104 ASP B N 1
ATOM 4617 C CA . ASP C 1 100 ? 8.137 -3.051 23.102 1.00 77.42 104 ASP B CA 1
ATOM 4618 C C . ASP C 1 100 ? 8.809 -3.620 24.365 1.00 76.21 104 ASP B C 1
ATOM 4619 O O . ASP C 1 100 ? 8.231 -4.476 25.038 1.00 74.46 104 ASP B O 1
ATOM 4624 N N . ILE C 1 101 ? 10.004 -3.121 24.690 1.00 74.54 105 ILE B N 1
ATOM 4625 C CA . ILE C 1 101 ? 10.768 -3.607 25.860 1.00 71.36 105 ILE B CA 1
ATOM 4626 C C . ILE C 1 101 ? 10.105 -3.267 27.200 1.00 70.65 105 ILE B C 1
ATOM 4627 O O . ILE C 1 101 ? 9.962 -4.152 28.067 1.00 74.15 105 ILE B O 1
ATOM 4632 N N . LEU C 1 102 ? 9.674 -2.010 27.354 1.00 70.11 106 LEU B N 1
ATOM 4633 C CA . LEU C 1 102 ? 9.035 -1.567 28.599 1.00 69.02 106 LEU B CA 1
ATOM 4634 C C . LEU C 1 102 ? 7.862 -2.463 28.971 1.00 71.72 106 LEU B C 1
ATOM 4635 O O . LEU C 1 102 ? 7.722 -2.858 30.136 1.00 68.00 106 LEU B O 1
ATOM 4640 N N . LYS C 1 103 ? 7.047 -2.802 27.969 1.00 76.17 107 LYS B N 1
ATOM 4641 C CA . LYS C 1 103 ? 6.012 -3.814 28.143 1.00 77.53 107 LYS B CA 1
ATOM 4642 C C . LYS C 1 103 ? 6.593 -5.126 28.705 1.00 76.06 107 LYS B C 1
ATOM 4643 O O . LYS C 1 103 ? 6.131 -5.608 29.741 1.00 81.75 107 LYS B O 1
ATOM 4649 N N . LEU C 1 104 ? 7.613 -5.682 28.053 1.00 73.37 108 LEU B N 1
ATOM 4650 C CA . LEU C 1 104 ? 8.166 -6.978 28.485 1.00 73.99 108 LEU B CA 1
ATOM 4651 C C . LEU C 1 104 ? 8.791 -6.945 29.885 1.00 72.71 108 LEU B C 1
ATOM 4652 O O . LEU C 1 104 ? 8.764 -7.955 30.616 1.00 72.99 108 LEU B O 1
ATOM 4657 N N . LEU C 1 105 ? 9.355 -5.797 30.255 1.00 75.09 109 LEU B N 1
ATOM 4658 C CA . LEU C 1 105 ? 9.902 -5.619 31.611 1.00 77.75 109 LEU B CA 1
ATOM 4659 C C . LEU C 1 105 ? 8.813 -5.686 32.685 1.00 79.02 109 LEU B C 1
ATOM 4660 O O . LEU C 1 105 ? 8.928 -6.437 33.671 1.00 75.31 109 LEU B O 1
ATOM 4665 N N . GLN C 1 106 ? 7.763 -4.897 32.466 1.00 82.19 110 GLN B N 1
ATOM 4666 C CA . GLN C 1 106 ? 6.618 -4.836 33.373 1.00 86.32 110 GLN B CA 1
ATOM 4667 C C . GLN C 1 106 ? 5.858 -6.164 33.425 1.00 88.15 110 GLN B C 1
ATOM 4668 O O . GLN C 1 106 ? 5.586 -6.685 34.510 1.00 88.87 110 GLN B O 1
ATOM 4674 N N . GLU C 1 107 ? 5.549 -6.714 32.250 1.00 89.00 111 GLU B N 1
ATOM 4675 C CA . GLU C 1 107 ? 4.725 -7.917 32.153 1.00 88.12 111 GLU B CA 1
ATOM 4676 C C . GLU C 1 107 ? 5.474 -9.214 32.396 1.00 87.28 111 GLU B C 1
ATOM 4677 O O . GLU C 1 107 ? 4.978 -10.070 33.115 1.00 89.92 111 GLU B O 1
ATOM 4683 N N . GLN C 1 108 ? 6.648 -9.370 31.791 1.00 93.32 112 GLN B N 1
ATOM 4684 C CA . GLN C 1 108 ? 7.354 -10.659 31.813 1.00 98.65 112 GLN B CA 1
ATOM 4685 C C . GLN C 1 108 ? 8.500 -10.676 32.819 1.00 94.80 112 GLN B C 1
ATOM 4686 O O . GLN C 1 108 ? 8.514 -11.504 33.734 1.00 91.74 112 GLN B O 1
ATOM 4692 N N . PHE C 1 109 ? 9.449 -9.755 32.655 1.00 92.88 113 PHE B N 1
ATOM 4693 C CA . PHE C 1 109 ? 10.747 -9.900 33.318 1.00 90.57 113 PHE B CA 1
ATOM 4694 C C . PHE C 1 109 ? 10.744 -9.570 34.810 1.00 85.86 113 PHE B C 1
ATOM 4695 O O . PHE C 1 109 ? 11.163 -10.402 35.614 1.00 83.37 113 PHE B O 1
ATOM 4703 N N . VAL C 1 110 ? 10.271 -8.379 35.179 1.00 81.85 114 VAL B N 1
ATOM 4704 C CA . VAL C 1 110 ? 10.382 -7.914 36.576 1.00 81.11 114 VAL B CA 1
ATOM 4705 C C . VAL C 1 110 ? 9.631 -8.822 37.574 1.00 80.78 114 VAL B C 1
ATOM 4706 O O . VAL C 1 110 ? 10.177 -9.118 38.646 1.00 82.35 114 VAL B O 1
ATOM 4710 N N . PRO C 1 111 ? 8.400 -9.271 37.228 1.00 78.35 115 PRO B N 1
ATOM 4711 C CA . PRO C 1 111 ? 7.679 -10.205 38.103 1.00 75.41 115 PRO B CA 1
ATOM 4712 C C . PRO C 1 111 ? 8.307 -11.596 38.206 1.00 75.12 115 PRO B C 1
ATOM 4713 O O . PRO C 1 111 ? 8.233 -12.214 39.268 1.00 79.22 115 PRO B O 1
ATOM 4717 N N . ARG C 1 112 ? 8.913 -12.084 37.126 1.00 72.96 116 ARG B N 1
ATOM 4718 C CA . ARG C 1 112 ? 9.553 -13.408 37.136 1.00 75.96 116 ARG B CA 1
ATOM 4719 C C . ARG C 1 112 ? 10.808 -13.498 38.016 1.00 73.81 116 ARG B C 1
ATOM 4720 O O . ARG C 1 112 ? 11.156 -14.585 38.464 1.00 68.39 116 ARG B O 1
ATOM 4728 N N . SER C 1 113 ? 11.471 -12.366 38.267 1.00 81.47 117 SER B N 1
ATOM 4729 C CA . SER C 1 113 ? 12.810 -12.337 38.893 1.00 83.14 117 SER B CA 1
ATOM 4730 C C . SER C 1 113 ? 12.809 -12.566 40.400 1.00 83.48 117 SER B C 1
ATOM 4731 O O . SER C 1 113 ? 11.884 -12.149 41.088 1.00 92.25 117 SER B O 1
ATOM 4734 N N . THR C 1 114 ? 13.866 -13.210 40.897 1.00 82.14 118 THR B N 1
ATOM 4735 C CA . THR C 1 114 ? 13.989 -13.580 42.318 1.00 82.20 118 THR B CA 1
ATOM 4736 C C . THR C 1 114 ? 15.314 -13.103 42.955 1.00 79.82 118 THR B C 1
ATOM 4737 O O . THR C 1 114 ? 15.289 -12.451 43.993 1.00 81.60 118 THR B O 1
ATOM 4741 N N . ASN C 1 115 ? 16.454 -13.437 42.340 1.00 76.59 119 ASN B N 1
ATOM 4742 C CA . ASN C 1 115 ? 17.777 -12.913 42.745 1.00 73.31 119 ASN B CA 1
ATOM 4743 C C . ASN C 1 115 ? 17.891 -11.419 42.511 1.00 68.79 119 ASN B C 1
ATOM 4744 O O . ASN C 1 115 ? 17.248 -10.896 41.619 1.00 71.41 119 ASN B O 1
ATOM 4749 N N . ALA C 1 116 ? 18.745 -10.748 43.275 1.00 65.10 120 ALA B N 1
ATOM 4750 C CA . ALA C 1 116 ? 18.828 -9.279 43.240 1.00 65.62 120 ALA B CA 1
ATOM 4751 C C . ALA C 1 116 ? 19.400 -8.736 41.927 1.00 65.83 120 ALA B C 1
ATOM 4752 O O . ALA C 1 116 ? 18.820 -7.837 41.299 1.00 64.44 120 ALA B O 1
ATOM 4754 N N . ASP C 1 117 ? 20.539 -9.293 41.524 1.00 67.62 121 ASP B N 1
ATOM 4755 C CA . ASP C 1 117 ? 21.257 -8.845 40.323 1.00 65.66 121 ASP B CA 1
ATOM 4756 C C . ASP C 1 117 ? 20.367 -8.732 39.094 1.00 63.20 121 ASP B C 1
ATOM 4757 O O . ASP C 1 117 ? 20.534 -7.818 38.301 1.00 63.16 121 ASP B O 1
ATOM 4762 N N . ALA C 1 118 ? 19.425 -9.663 38.958 1.00 64.87 122 ALA B N 1
ATOM 4763 C CA . ALA C 1 118 ? 18.392 -9.608 37.921 1.00 64.18 122 ALA B CA 1
ATOM 4764 C C . ALA C 1 118 ? 17.483 -8.403 38.140 1.00 63.50 122 ALA B C 1
ATOM 4765 O O . ALA C 1 118 ? 17.380 -7.513 37.278 1.00 65.32 122 ALA B O 1
ATOM 4767 N N . LYS C 1 119 ? 16.890 -8.338 39.331 1.00 65.25 123 LYS B N 1
ATOM 4768 C CA . LYS C 1 119 ? 15.966 -7.243 39.686 1.00 68.58 123 LYS B CA 1
ATOM 4769 C C . LYS C 1 119 ? 16.591 -5.884 39.358 1.00 65.57 123 LYS B C 1
ATOM 4770 O O . LYS C 1 119 ? 15.967 -5.056 38.686 1.00 60.39 123 LYS B O 1
ATOM 4776 N N . VAL C 1 120 ? 17.841 -5.692 39.786 1.00 63.75 124 VAL B N 1
ATOM 4777 C CA . VAL C 1 120 ? 18.552 -4.436 39.522 1.00 63.47 124 VAL B CA 1
ATOM 4778 C C . VAL C 1 120 ? 18.800 -4.234 38.021 1.00 62.57 124 VAL B C 1
ATOM 4779 O O . VAL C 1 120 ? 18.686 -3.112 37.521 1.00 63.02 124 VAL B O 1
ATOM 4783 N N . PHE C 1 121 ? 19.119 -5.313 37.308 1.00 62.70 125 PHE B N 1
ATOM 4784 C CA . PHE C 1 121 ? 19.343 -5.244 35.860 1.00 62.96 125 PHE B CA 1
ATOM 4785 C C . PHE C 1 121 ? 18.074 -4.746 35.183 1.00 62.43 125 PHE B C 1
ATOM 4786 O O . PHE C 1 121 ? 18.109 -3.749 34.451 1.00 63.07 125 PHE B O 1
ATOM 4794 N N . TYR C 1 122 ? 16.955 -5.414 35.470 1.00 64.17 126 TYR B N 1
ATOM 4795 C CA . TYR C 1 122 ? 15.670 -5.088 34.826 1.00 64.86 126 TYR B CA 1
ATOM 4796 C C . TYR C 1 122 ? 15.129 -3.713 35.255 1.00 63.99 126 TYR B C 1
ATOM 4797 O O . TYR C 1 122 ? 14.656 -2.938 34.421 1.00 58.36 126 TYR B O 1
ATOM 4806 N N . TYR C 1 123 ? 15.206 -3.412 36.550 1.00 67.39 127 TYR B N 1
ATOM 4807 C CA . TYR C 1 123 ? 14.779 -2.099 37.046 1.00 70.01 127 TYR B CA 1
ATOM 4808 C C . TYR C 1 123 ? 15.657 -0.984 36.472 1.00 66.93 127 TYR B C 1
ATOM 4809 O O . TYR C 1 123 ? 15.139 0.070 36.110 1.00 67.78 127 TYR B O 1
ATOM 4818 N N . LYS C 1 124 ? 16.968 -1.217 36.379 1.00 62.93 128 LYS B N 1
ATOM 4819 C CA . LYS C 1 124 ? 17.847 -0.290 35.668 1.00 61.82 128 LYS B CA 1
ATOM 4820 C C . LYS C 1 124 ? 17.350 -0.131 34.237 1.00 62.98 128 LYS B C 1
ATOM 4821 O O . LYS C 1 124 ? 17.058 0.994 33.794 1.00 68.11 128 LYS B O 1
ATOM 4827 N N . MET C 1 125 ? 17.216 -1.255 33.537 1.00 59.23 129 MET B N 1
ATOM 4828 C CA . MET C 1 125 ? 16.753 -1.230 32.151 1.00 59.76 129 MET B CA 1
ATOM 4829 C C . MET C 1 125 ? 15.501 -0.364 31.997 1.00 59.83 129 MET B C 1
ATOM 4830 O O . MET C 1 125 ? 15.482 0.589 31.206 1.00 57.63 129 MET B O 1
ATOM 4835 N N . GLN C 1 126 ? 14.484 -0.660 32.803 1.00 61.35 130 GLN B N 1
ATOM 4836 C CA . GLN C 1 126 ? 13.254 0.149 32.835 1.00 62.92 130 GLN B CA 1
ATOM 4837 C C . GLN C 1 126 ? 13.572 1.636 32.888 1.00 60.33 130 GLN B C 1
ATOM 4838 O O . GLN C 1 126 ? 13.055 2.417 32.090 1.00 60.18 130 GLN B O 1
ATOM 4844 N N . GLY C 1 127 ? 14.446 2.007 33.817 1.00 59.95 131 GLY B N 1
ATOM 4845 C CA . GLY C 1 127 ? 14.888 3.386 33.944 1.00 61.96 131 GLY B CA 1
ATOM 4846 C C . GLY C 1 127 ? 15.424 3.918 32.633 1.00 62.41 131 GLY B C 1
ATOM 4847 O O . GLY C 1 127 ? 15.005 5.002 32.163 1.00 64.23 131 GLY B O 1
ATOM 4848 N N . ASP C 1 128 ? 16.319 3.132 32.030 1.00 60.55 132 ASP B N 1
ATOM 4849 C CA . ASP C 1 128 ? 16.982 3.529 30.784 1.00 59.43 132 ASP B CA 1
ATOM 4850 C C . ASP C 1 128 ? 15.983 3.860 29.674 1.00 57.74 132 ASP B C 1
ATOM 4851 O O . ASP C 1 128 ? 16.102 4.906 29.057 1.00 55.32 132 ASP B O 1
ATOM 4856 N N . TYR C 1 129 ? 14.984 3.008 29.449 1.00 57.14 133 TYR B N 1
ATOM 4857 C CA . TYR C 1 129 ? 14.093 3.207 28.296 1.00 57.52 133 TYR B CA 1
ATOM 4858 C C . TYR C 1 129 ? 13.083 4.364 28.475 1.00 61.25 133 TYR B C 1
ATOM 4859 O O . TYR C 1 129 ? 12.826 5.128 27.514 1.00 62.92 133 TYR B O 1
ATOM 4868 N N . TYR C 1 130 ? 12.590 4.551 29.703 1.00 62.97 134 TYR B N 1
ATOM 4869 C CA . TYR C 1 130 ? 11.902 5.800 30.072 1.00 64.03 134 TYR B CA 1
ATOM 4870 C C . TYR C 1 130 ? 12.815 7.023 29.895 1.00 65.04 134 TYR B C 1
ATOM 4871 O O . TYR C 1 130 ? 12.381 8.054 29.376 1.00 58.37 134 TYR B O 1
ATOM 4880 N N . ARG C 1 131 ? 14.076 6.907 30.328 1.00 68.52 135 ARG B N 1
ATOM 4881 C CA . ARG C 1 131 ? 15.062 7.971 30.081 1.00 66.75 135 ARG B CA 1
ATOM 4882 C C . ARG C 1 131 ? 15.237 8.261 28.585 1.00 64.23 135 ARG B C 1
ATOM 4883 O O . ARG C 1 131 ? 15.361 9.421 28.209 1.00 64.82 135 ARG B O 1
ATOM 4891 N N . TYR C 1 132 ? 15.241 7.223 27.746 1.00 62.27 136 TYR B N 1
ATOM 4892 C CA . TYR C 1 132 ? 15.350 7.402 26.291 1.00 63.79 136 TYR B CA 1
ATOM 4893 C C . TYR C 1 132 ? 14.070 8.030 25.725 1.00 66.37 136 TYR B C 1
ATOM 4894 O O . TYR C 1 132 ? 14.147 8.875 24.814 1.00 65.76 136 TYR B O 1
ATOM 4903 N N . LEU C 1 133 ? 12.909 7.634 26.258 1.00 64.99 137 LEU B N 1
ATOM 4904 C CA . LEU C 1 133 ? 11.653 8.330 25.914 1.00 65.66 137 LEU B CA 1
ATOM 4905 C C . LEU C 1 133 ? 11.668 9.815 26.302 1.00 64.74 137 LEU B C 1
ATOM 4906 O O . LEU C 1 133 ? 11.222 10.666 25.536 1.00 65.16 137 LEU B O 1
ATOM 4911 N N . ALA C 1 134 ? 12.187 10.112 27.487 1.00 65.35 138 ALA B N 1
ATOM 4912 C CA . ALA C 1 134 ? 12.270 11.484 27.979 1.00 67.43 138 ALA B CA 1
ATOM 4913 C C . ALA C 1 134 ? 13.268 12.379 27.227 1.00 70.22 138 ALA B C 1
ATOM 4914 O O . ALA C 1 134 ? 13.245 13.592 27.420 1.00 72.64 138 ALA B O 1
ATOM 4916 N N . GLU C 1 135 ? 14.153 11.805 26.408 1.00 73.79 139 GLU B N 1
ATOM 4917 C CA . GLU C 1 135 ? 15.090 12.610 25.608 1.00 77.82 139 GLU B CA 1
ATOM 4918 C C . GLU C 1 135 ? 14.395 13.500 24.557 1.00 79.86 139 GLU B C 1
ATOM 4919 O O . GLU C 1 135 ? 14.854 14.617 24.323 1.00 81.76 139 GLU B O 1
ATOM 4925 N N . TYR C 1 136 ? 13.303 13.026 23.945 1.00 81.76 140 TYR B N 1
ATOM 4926 C CA . TYR C 1 136 ? 12.576 13.821 22.924 1.00 85.70 140 TYR B CA 1
ATOM 4927 C C . TYR C 1 136 ? 11.248 14.454 23.357 1.00 90.06 140 TYR B C 1
ATOM 4928 O O . TYR C 1 136 ? 10.789 15.388 22.696 1.00 92.06 140 TYR B O 1
ATOM 4937 N N . SER C 1 137 ? 10.637 13.957 24.436 1.00 95.01 141 SER B N 1
ATOM 4938 C CA . SER C 1 137 ? 9.382 14.527 24.960 1.00 100.28 141 SER B CA 1
ATOM 4939 C C . SER C 1 137 ? 9.614 15.890 25.612 1.00 105.27 141 SER B C 1
ATOM 4940 O O . SER C 1 137 ? 10.733 16.194 26.038 1.00 104.93 141 SER B O 1
ATOM 4943 N N . SER C 1 138 ? 8.556 16.703 25.688 1.00 110.00 142 SER B N 1
ATOM 4944 C CA . SER C 1 138 ? 8.633 18.042 26.305 1.00 110.00 142 SER B CA 1
ATOM 4945 C C . SER C 1 138 ? 7.422 18.365 27.192 1.00 110.00 142 SER B C 1
ATOM 4946 O O . SER C 1 138 ? 6.329 17.820 27.001 1.00 110.00 142 SER B O 1
ATOM 4949 N N . GLY C 1 139 ? 7.644 19.240 28.174 1.00 105.83 143 GLY B N 1
ATOM 4950 C CA . GLY C 1 139 ? 6.571 19.783 28.998 1.00 106.60 143 GLY B CA 1
ATOM 4951 C C . GLY C 1 139 ? 6.015 18.840 30.051 1.00 108.93 143 GLY B C 1
ATOM 4952 O O . GLY C 1 139 ? 6.599 18.695 31.127 1.00 110.00 143 GLY B O 1
ATOM 4953 N N . GLU C 1 140 ? 4.884 18.205 29.733 1.00 108.13 144 GLU B N 1
ATOM 4954 C CA . GLU C 1 140 ? 4.109 17.399 30.696 1.00 105.59 144 GLU B CA 1
ATOM 4955 C C . GLU C 1 140 ? 4.145 15.892 30.451 1.00 98.16 144 GLU B C 1
ATOM 4956 O O . GLU C 1 140 ? 4.109 15.112 31.408 1.00 88.32 144 GLU B O 1
ATOM 4962 N N . ASP C 1 141 ? 4.168 15.486 29.182 1.00 97.80 145 ASP B N 1
ATOM 4963 C CA . ASP C 1 141 ? 4.430 14.088 28.823 1.00 97.89 145 ASP B CA 1
ATOM 4964 C C . ASP C 1 141 ? 5.743 13.655 29.446 1.00 95.68 145 ASP B C 1
ATOM 4965 O O . ASP C 1 141 ? 5.822 12.608 30.095 1.00 91.59 145 ASP B O 1
ATOM 4970 N N . LYS C 1 142 ? 6.761 14.488 29.227 1.00 93.73 146 LYS B N 1
ATOM 4971 C CA . LYS C 1 142 ? 8.085 14.331 29.822 1.00 91.93 146 LYS B CA 1
ATOM 4972 C C . LYS C 1 142 ? 8.010 14.089 31.335 1.00 87.69 146 LYS B C 1
ATOM 4973 O O . LYS C 1 142 ? 8.438 13.038 31.807 1.00 84.77 146 LYS B O 1
ATOM 4979 N N . GLU C 1 143 ? 7.433 15.045 32.066 1.00 85.14 147 GLU B N 1
ATOM 4980 C CA . GLU C 1 143 ? 7.245 14.948 33.528 1.00 81.86 147 GLU B CA 1
ATOM 4981 C C . GLU C 1 143 ? 6.704 13.609 34.011 1.00 78.45 147 GLU B C 1
ATOM 4982 O O . GLU C 1 143 ? 7.166 13.090 35.024 1.00 80.43 147 GLU B O 1
ATOM 4988 N N . LYS C 1 144 ? 5.722 13.065 33.300 1.00 78.78 148 LYS B N 1
ATOM 4989 C CA . LYS C 1 144 ? 5.156 11.760 33.652 1.00 82.35 148 LYS B CA 1
ATOM 4990 C C . LYS C 1 144 ? 6.097 10.592 33.313 1.00 80.33 148 LYS B C 1
ATOM 4991 O O . LYS C 1 144 ? 6.081 9.567 34.005 1.00 77.58 148 LYS B O 1
ATOM 4997 N N . ILE C 1 145 ? 6.895 10.742 32.251 1.00 78.34 149 ILE B N 1
ATOM 4998 C CA . ILE C 1 145 ? 7.894 9.730 31.863 1.00 78.12 149 ILE B CA 1
ATOM 4999 C C . ILE C 1 145 ? 9.053 9.696 32.875 1.00 72.53 149 ILE B C 1
ATOM 5000 O O . ILE C 1 145 ? 9.417 8.629 33.410 1.00 71.34 149 ILE B O 1
ATOM 5005 N N . ALA C 1 146 ? 9.611 10.874 33.138 1.00 69.63 150 ALA B N 1
ATOM 5006 C CA . ALA C 1 146 ? 10.589 11.073 34.215 1.00 71.98 150 ALA B CA 1
ATOM 5007 C C . ALA C 1 146 ? 10.157 10.409 35.529 1.00 68.75 150 ALA B C 1
ATOM 5008 O O . ALA C 1 146 ? 10.951 9.721 36.168 1.00 65.36 150 ALA B O 1
ATOM 5010 N N . GLY C 1 147 ? 8.900 10.618 35.914 1.00 65.32 151 GLY B N 1
ATOM 5011 C CA . GLY C 1 147 ? 8.307 9.914 37.045 1.00 64.76 151 GLY B CA 1
ATOM 5012 C C . GLY C 1 147 ? 8.468 8.406 36.953 1.00 62.86 151 GLY B C 1
ATOM 5013 O O . GLY C 1 147 ? 8.888 7.771 37.920 1.00 63.56 151 GLY B O 1
ATOM 5014 N N . SER C 1 148 ? 8.154 7.843 35.784 1.00 62.77 152 SER B N 1
ATOM 5015 C CA . SER C 1 148 ? 8.268 6.389 35.545 1.00 63.36 152 SER B CA 1
ATOM 5016 C C . SER C 1 148 ? 9.711 5.895 35.589 1.00 60.35 152 SER B C 1
ATOM 5017 O O . SER C 1 148 ? 9.975 4.800 36.097 1.00 56.72 152 SER B O 1
ATOM 5020 N N . ALA C 1 149 ? 10.629 6.701 35.045 1.00 60.20 153 ALA B N 1
ATOM 5021 C CA . ALA C 1 149 ? 12.073 6.424 35.149 1.00 58.79 153 ALA B CA 1
ATOM 5022 C C . ALA C 1 149 ? 12.536 6.416 36.603 1.00 57.35 153 ALA B C 1
ATOM 5023 O O . ALA C 1 149 ? 13.033 5.407 37.107 1.00 53.62 153 ALA B O 1
ATOM 5025 N N . LEU C 1 150 ? 12.323 7.547 37.269 1.00 58.73 154 LEU B N 1
ATOM 5026 C CA . LEU C 1 150 ? 12.778 7.785 38.640 1.00 61.05 154 LEU B CA 1
ATOM 5027 C C . LEU C 1 150 ? 12.407 6.668 39.605 1.00 61.09 154 LEU B C 1
ATOM 5028 O O . LEU C 1 150 ? 13.208 6.299 40.471 1.00 62.34 154 LEU B O 1
ATOM 5033 N N . ASN C 1 151 ? 11.209 6.122 39.442 1.00 62.24 155 ASN B N 1
ATOM 5034 C CA . ASN C 1 151 ? 10.762 5.008 40.276 1.00 66.76 155 ASN B CA 1
ATOM 5035 C C . ASN C 1 151 ? 11.463 3.695 39.929 1.00 61.80 155 ASN B C 1
ATOM 5036 O O . ASN C 1 151 ? 11.782 2.909 40.817 1.00 57.52 155 ASN B O 1
ATOM 5041 N N . ALA C 1 152 ? 11.720 3.468 38.645 1.00 60.36 156 ALA B N 1
ATOM 5042 C CA . ALA C 1 152 ? 12.487 2.302 38.221 1.00 58.44 156 ALA B CA 1
ATOM 5043 C C . ALA C 1 152 ? 13.930 2.389 38.741 1.00 59.16 156 ALA B C 1
ATOM 5044 O O . ALA C 1 152 ? 14.451 1.422 39.328 1.00 58.90 156 ALA B O 1
ATOM 5046 N N . TYR C 1 153 ? 14.561 3.552 38.544 1.00 56.77 157 TYR B N 1
ATOM 5047 C CA . TYR C 1 153 ? 15.894 3.800 39.095 1.00 56.20 157 TYR B CA 1
ATOM 5048 C C . TYR C 1 153 ? 15.915 3.690 40.624 1.00 58.43 157 TYR B C 1
ATOM 5049 O O . TYR C 1 153 ? 16.832 3.088 41.171 1.00 58.30 157 TYR B O 1
ATOM 5058 N N . ASN C 1 154 ? 14.909 4.235 41.306 1.00 60.18 158 ASN B N 1
ATOM 5059 C CA . ASN C 1 154 ? 14.830 4.091 42.767 1.00 62.05 158 ASN B CA 1
ATOM 5060 C C . ASN C 1 154 ? 14.542 2.680 43.246 1.00 62.59 158 ASN B C 1
ATOM 5061 O O . ASN C 1 154 ? 14.956 2.308 44.344 1.00 66.16 158 ASN B O 1
ATOM 5066 N N . SER C 1 155 ? 13.829 1.902 42.439 1.00 61.97 159 SER B N 1
ATOM 5067 C CA . SER C 1 155 ? 13.661 0.483 42.716 1.00 64.55 159 SER B CA 1
ATOM 5068 C C . SER C 1 155 ? 14.993 -0.230 42.552 1.00 65.15 159 SER B C 1
ATOM 5069 O O . SER C 1 155 ? 15.389 -1.010 43.423 1.00 63.53 159 SER B O 1
ATOM 5072 N N . ALA C 1 156 ? 15.680 0.047 41.438 1.00 65.11 160 ALA B N 1
ATOM 5073 C CA . ALA C 1 156 ? 17.008 -0.533 41.185 1.00 63.33 160 ALA B CA 1
ATOM 5074 C C . ALA C 1 156 ? 17.993 -0.190 42.291 1.00 62.20 160 ALA B C 1
ATOM 5075 O O . ALA C 1 156 ? 18.802 -1.028 42.707 1.00 60.30 160 ALA B O 1
ATOM 5077 N N . PHE C 1 157 ? 17.900 1.049 42.764 1.00 62.64 161 PHE B N 1
ATOM 5078 C CA . PHE C 1 157 ? 18.845 1.602 43.709 1.00 64.31 161 PHE B CA 1
ATOM 5079 C C . PHE C 1 157 ? 18.685 0.986 45.074 1.00 63.33 161 PHE B C 1
ATOM 5080 O O . PHE C 1 157 ? 19.678 0.611 45.688 1.00 63.66 161 PHE B O 1
ATOM 5088 N N . GLU C 1 158 ? 17.446 0.868 45.546 1.00 66.78 162 GLU B N 1
ATOM 5089 C CA . GLU C 1 158 ? 17.193 0.196 46.834 1.00 71.64 162 GLU B CA 1
ATOM 5090 C C . GLU C 1 158 ? 17.798 -1.209 46.870 1.00 68.66 162 GLU B C 1
ATOM 5091 O O . GLU C 1 158 ? 18.515 -1.545 47.812 1.00 74.57 162 GLU B O 1
ATOM 5097 N N . ILE C 1 159 ? 17.546 -1.999 45.829 1.00 63.71 163 ILE B N 1
ATOM 5098 C CA . ILE C 1 159 ? 18.033 -3.384 45.771 1.00 61.23 163 ILE B CA 1
ATOM 5099 C C . ILE C 1 159 ? 19.543 -3.467 45.476 1.00 60.90 163 ILE B C 1
ATOM 5100 O O . ILE C 1 159 ? 20.211 -4.385 45.968 1.00 57.21 163 ILE B O 1
ATOM 5105 N N . SER C 1 160 ? 20.088 -2.520 44.699 1.00 62.56 164 SER B N 1
ATOM 5106 C CA . SER C 1 160 ? 21.541 -2.495 44.417 1.00 63.85 164 SER B CA 1
ATOM 5107 C C . SER C 1 160 ? 22.405 -2.453 45.686 1.00 65.45 164 SER B C 1
ATOM 5108 O O . SER C 1 160 ? 23.531 -2.970 45.693 1.00 63.93 164 SER B O 1
ATOM 5111 N N . GLN C 1 161 ? 21.854 -1.875 46.757 1.00 67.50 165 GLN B N 1
ATOM 5112 C CA . GLN C 1 161 ? 22.470 -1.921 48.092 1.00 66.45 165 GLN B CA 1
ATOM 5113 C C . GLN C 1 161 ? 22.802 -3.349 48.550 1.00 58.56 165 GLN B C 1
ATOM 5114 O O . GLN C 1 161 ? 23.701 -3.525 49.352 1.00 54.92 165 GLN B O 1
ATOM 5120 N N . GLN C 1 162 ? 22.098 -4.358 48.039 1.00 60.10 166 GLN B N 1
ATOM 5121 C CA . GLN C 1 162 ? 22.462 -5.775 48.291 1.00 66.48 166 GLN B CA 1
ATOM 5122 C C . GLN C 1 162 ? 23.586 -6.366 47.414 1.00 67.58 166 GLN B C 1
ATOM 5123 O O . GLN C 1 162 ? 23.937 -7.540 47.582 1.00 68.37 166 GLN B O 1
ATOM 5129 N N . LEU C 1 163 ? 24.133 -5.594 46.476 1.00 68.46 167 LEU B N 1
ATOM 5130 C CA . LEU C 1 163 ? 25.182 -6.100 45.586 1.00 66.58 167 LEU B CA 1
ATOM 5131 C C . LEU C 1 163 ? 26.518 -5.510 46.023 1.00 64.25 167 LEU B C 1
ATOM 5132 O O . LEU C 1 163 ? 26.536 -4.449 46.640 1.00 64.40 167 LEU B O 1
ATOM 5137 N N . PRO C 1 164 ? 27.642 -6.192 45.720 1.00 62.82 168 PRO B N 1
ATOM 5138 C CA . PRO C 1 164 ? 28.935 -5.603 46.090 1.00 61.67 168 PRO B CA 1
ATOM 5139 C C . PRO C 1 164 ? 29.161 -4.243 45.413 1.00 63.97 168 PRO B C 1
ATOM 5140 O O . PRO C 1 164 ? 28.811 -4.092 44.243 1.00 64.07 168 PRO B O 1
ATOM 5144 N N . PRO C 1 165 ? 29.746 -3.260 46.133 1.00 66.32 169 PRO B N 1
ATOM 5145 C CA . PRO C 1 165 ? 30.045 -1.929 45.589 1.00 66.15 169 PRO B CA 1
ATOM 5146 C C . PRO C 1 165 ? 30.594 -1.878 44.157 1.00 64.85 169 PRO B C 1
ATOM 5147 O O . PRO C 1 165 ? 30.349 -0.897 43.447 1.00 62.70 169 PRO B O 1
ATOM 5151 N N . THR C 1 166 ? 31.338 -2.920 43.770 1.00 64.43 170 THR B N 1
ATOM 5152 C CA . THR C 1 166 ? 31.982 -3.040 42.460 1.00 61.32 170 THR B CA 1
ATOM 5153 C C . THR C 1 166 ? 31.266 -3.974 41.459 1.00 59.39 170 THR B C 1
ATOM 5154 O O . THR C 1 166 ? 31.846 -4.342 40.441 1.00 56.41 170 THR B O 1
ATOM 5158 N N . HIS C 1 167 ? 30.013 -4.337 41.726 1.00 61.75 171 HIS B N 1
ATOM 5159 C CA . HIS C 1 167 ? 29.221 -5.113 40.766 1.00 64.88 171 HIS B CA 1
ATOM 5160 C C . HIS C 1 167 ? 28.892 -4.210 39.554 1.00 63.84 171 HIS B C 1
ATOM 5161 O O . HIS C 1 167 ? 28.375 -3.091 39.731 1.00 62.58 171 HIS B O 1
ATOM 5168 N N . PRO C 1 168 ? 29.216 -4.675 38.324 1.00 63.41 172 PRO B N 1
ATOM 5169 C CA . PRO C 1 168 ? 28.945 -3.929 37.089 1.00 62.78 172 PRO B CA 1
ATOM 5170 C C . PRO C 1 168 ? 27.500 -3.438 36.931 1.00 63.16 172 PRO B C 1
ATOM 5171 O O . PRO C 1 168 ? 27.258 -2.380 36.332 1.00 63.69 172 PRO B O 1
ATOM 5175 N N . ILE C 1 169 ? 26.560 -4.210 37.459 1.00 61.87 173 ILE B N 1
ATOM 5176 C CA . ILE C 1 169 ? 25.170 -3.782 37.533 1.00 64.86 173 ILE B CA 1
ATOM 5177 C C . ILE C 1 169 ? 25.031 -2.602 38.513 1.00 63.24 173 ILE B C 1
ATOM 5178 O O . ILE C 1 169 ? 24.424 -1.593 38.177 1.00 64.90 173 ILE B O 1
ATOM 5183 N N . ARG C 1 170 ? 25.598 -2.724 39.711 1.00 62.43 174 ARG B N 1
ATOM 5184 C CA . ARG C 1 170 ? 25.507 -1.657 40.714 1.00 61.79 174 ARG B CA 1
ATOM 5185 C C . ARG C 1 170 ? 26.164 -0.371 40.243 1.00 62.12 174 ARG B C 1
ATOM 5186 O O . ARG C 1 170 ? 25.619 0.714 40.459 1.00 62.90 174 ARG B O 1
ATOM 5194 N N . LEU C 1 171 ? 27.337 -0.489 39.620 1.00 62.16 175 LEU B N 1
ATOM 5195 C CA . LEU C 1 171 ? 28.025 0.692 39.077 1.00 60.16 175 LEU B CA 1
ATOM 5196 C C . LEU C 1 171 ? 27.281 1.241 37.864 1.00 57.29 175 LEU B C 1
ATOM 5197 O O . LEU C 1 171 ? 26.859 2.415 37.850 1.00 56.51 175 LEU B O 1
ATOM 5202 N N . GLY C 1 172 ? 27.088 0.362 36.878 1.00 55.67 176 GLY B N 1
ATOM 5203 C CA . GLY C 1 172 ? 26.302 0.650 35.682 1.00 55.09 176 GLY B CA 1
ATOM 5204 C C . GLY C 1 172 ? 25.031 1.414 35.992 1.00 55.08 176 GLY B C 1
ATOM 5205 O O . GLY C 1 172 ? 24.739 2.418 35.339 1.00 54.42 176 GLY B O 1
ATOM 5206 N N . LEU C 1 173 ? 24.295 0.947 37.006 1.00 56.69 177 LEU B N 1
ATOM 5207 C CA . LEU C 1 173 ? 23.130 1.672 37.530 1.00 56.88 177 LEU B CA 1
ATOM 5208 C C . LEU C 1 173 ? 23.524 3.083 37.888 1.00 58.33 177 LEU B C 1
ATOM 5209 O O . LEU C 1 173 ? 23.070 4.015 37.243 1.00 58.38 177 LEU B O 1
ATOM 5214 N N . ALA C 1 174 ? 24.387 3.225 38.896 1.00 58.31 178 ALA B N 1
ATOM 5215 C CA . ALA C 1 174 ? 24.726 4.542 39.428 1.00 58.62 178 ALA B CA 1
ATOM 5216 C C . ALA C 1 174 ? 25.099 5.513 38.293 1.00 58.61 178 ALA B C 1
ATOM 5217 O O . ALA C 1 174 ? 24.582 6.655 38.225 1.00 61.07 178 ALA B O 1
ATOM 5219 N N . LEU C 1 175 ? 25.951 5.026 37.385 1.00 55.42 179 LEU B N 1
ATOM 5220 C CA . LEU C 1 175 ? 26.349 5.783 36.203 1.00 53.60 179 LEU B CA 1
ATOM 5221 C C . LEU C 1 175 ? 25.143 6.343 35.458 1.00 54.50 179 LEU B C 1
ATOM 5222 O O . LEU C 1 175 ? 25.086 7.543 35.193 1.00 56.76 179 LEU B O 1
ATOM 5227 N N . ASN C 1 176 ? 24.187 5.476 35.131 1.00 53.99 180 ASN B N 1
ATOM 5228 C CA . ASN C 1 176 ? 23.004 5.891 34.365 1.00 53.32 180 ASN B CA 1
ATOM 5229 C C . ASN C 1 176 ? 22.033 6.744 35.163 1.00 52.52 180 ASN B C 1
ATOM 5230 O O . ASN C 1 176 ? 21.490 7.707 34.641 1.00 53.26 180 ASN B O 1
ATOM 5235 N N . PHE C 1 177 ? 21.821 6.378 36.422 1.00 53.36 181 PHE B N 1
ATOM 5236 C CA . PHE C 1 177 ? 20.991 7.143 37.345 1.00 55.50 181 PHE B CA 1
ATOM 5237 C C . PHE C 1 177 ? 21.525 8.575 37.439 1.00 58.31 181 PHE B C 1
ATOM 5238 O O . PHE C 1 177 ? 20.744 9.520 37.344 1.00 63.16 181 PHE B O 1
ATOM 5246 N N . SER C 1 178 ? 22.841 8.758 37.583 1.00 57.93 182 SER B N 1
ATOM 5247 C CA . SER C 1 178 ? 23.370 10.132 37.557 1.00 58.21 182 SER B CA 1
ATOM 5248 C C . SER C 1 178 ? 23.034 10.831 36.222 1.00 57.34 182 SER B C 1
ATOM 5249 O O . SER C 1 178 ? 22.454 11.940 36.211 1.00 60.92 182 SER B O 1
ATOM 5252 N N . VAL C 1 179 ? 23.324 10.149 35.112 1.00 57.21 183 VAL B N 1
ATOM 5253 C CA . VAL C 1 179 ? 23.044 10.682 33.760 1.00 59.59 183 VAL B CA 1
ATOM 5254 C C . VAL C 1 179 ? 21.589 11.145 33.647 1.00 61.90 183 VAL B C 1
ATOM 5255 O O . VAL C 1 179 ? 21.327 12.209 33.085 1.00 60.73 183 VAL B O 1
ATOM 5259 N N . PHE C 1 180 ? 20.667 10.343 34.188 1.00 63.66 184 PHE B N 1
ATOM 5260 C CA . PHE C 1 180 ? 19.249 10.692 34.269 1.00 65.51 184 PHE B CA 1
ATOM 5261 C C . PHE C 1 180 ? 19.063 12.041 34.958 1.00 66.06 184 PHE B C 1
ATOM 5262 O O . PHE C 1 180 ? 18.409 12.944 34.406 1.00 69.06 184 PHE B O 1
ATOM 5270 N N . TYR C 1 181 ? 19.662 12.181 36.140 1.00 64.42 185 TYR B N 1
ATOM 5271 C CA . TYR C 1 181 ? 19.568 13.434 36.889 1.00 65.39 185 TYR B CA 1
ATOM 5272 C C . TYR C 1 181 ? 20.133 14.597 36.093 1.00 64.39 185 TYR B C 1
ATOM 5273 O O . TYR C 1 181 ? 19.476 15.636 35.972 1.00 67.04 185 TYR B O 1
ATOM 5282 N N . TYR C 1 182 ? 21.332 14.422 35.535 1.00 66.92 186 TYR B N 1
ATOM 5283 C CA . TYR C 1 182 ? 21.984 15.533 34.821 1.00 68.45 186 TYR B CA 1
ATOM 5284 C C . TYR C 1 182 ? 21.269 15.941 33.542 1.00 67.27 186 TYR B C 1
ATOM 5285 O O . TYR C 1 182 ? 21.115 17.133 33.265 1.00 64.93 186 TYR B O 1
ATOM 5294 N N . GLU C 1 183 ? 20.858 14.949 32.762 1.00 67.56 187 GLU B N 1
ATOM 5295 C CA . GLU C 1 183 ? 20.320 15.196 31.432 1.00 68.73 187 GLU B CA 1
ATOM 5296 C C . GLU C 1 183 ? 18.807 15.403 31.409 1.00 67.90 187 GLU B C 1
ATOM 5297 O O . GLU C 1 183 ? 18.332 16.255 30.662 1.00 70.23 187 GLU B O 1
ATOM 5303 N N . ILE C 1 184 ? 18.053 14.655 32.214 1.00 68.74 188 ILE B N 1
ATOM 5304 C CA . ILE C 1 184 ? 16.588 14.782 32.187 1.00 70.87 188 ILE B CA 1
ATOM 5305 C C . ILE C 1 184 ? 16.078 15.790 33.223 1.00 74.08 188 ILE B C 1
ATOM 5306 O O . ILE C 1 184 ? 15.316 16.693 32.873 1.00 79.16 188 ILE B O 1
ATOM 5311 N N . LEU C 1 185 ? 16.499 15.649 34.480 1.00 74.36 189 LEU B N 1
ATOM 5312 C CA . LEU C 1 185 ? 16.045 16.548 35.555 1.00 73.27 189 LEU B CA 1
ATOM 5313 C C . LEU C 1 185 ? 16.913 17.791 35.764 1.00 73.01 189 LEU B C 1
ATOM 5314 O O . LEU C 1 185 ? 16.532 18.661 36.536 1.00 73.70 189 LEU B O 1
ATOM 5319 N N . ALA C 1 186 ? 18.058 17.888 35.091 1.00 76.17 190 ALA B N 1
ATOM 5320 C CA . ALA C 1 186 ? 18.946 19.057 35.228 1.00 81.76 190 ALA B CA 1
ATOM 5321 C C . ALA C 1 186 ? 19.289 19.346 36.702 1.00 83.87 190 ALA B C 1
ATOM 5322 O O . ALA C 1 186 ? 18.883 20.366 37.258 1.00 93.17 190 ALA B O 1
ATOM 5324 N N . SER C 1 187 ? 20.028 18.428 37.324 1.00 81.34 191 SER B N 1
ATOM 5325 C CA . SER C 1 187 ? 20.382 18.524 38.738 1.00 78.62 191 SER B CA 1
ATOM 5326 C C . SER C 1 187 ? 21.859 18.212 38.934 1.00 81.82 191 SER B C 1
ATOM 5327 O O . SER C 1 187 ? 22.202 17.211 39.564 1.00 85.35 191 SER B O 1
ATOM 5330 N N . PRO C 1 188 ? 22.747 19.076 38.412 1.00 84.18 192 PRO B N 1
ATOM 5331 C CA . PRO C 1 188 ? 24.187 18.776 38.416 1.00 89.21 192 PRO B CA 1
ATOM 5332 C C . PRO C 1 188 ? 24.760 18.352 39.771 1.00 92.23 192 PRO B C 1
ATOM 5333 O O . PRO C 1 188 ? 25.545 17.393 39.832 1.00 100.48 192 PRO B O 1
ATOM 5337 N N . ASP C 1 189 ? 24.349 19.043 40.836 1.00 90.98 193 ASP B N 1
ATOM 5338 C CA . ASP C 1 189 ? 24.752 18.688 42.205 1.00 90.13 193 ASP B CA 1
ATOM 5339 C C . ASP C 1 189 ? 24.298 17.282 42.539 1.00 87.52 193 ASP B C 1
ATOM 5340 O O . ASP C 1 189 ? 25.073 16.457 43.033 1.00 93.05 193 ASP B O 1
ATOM 5345 N N . ARG C 1 190 ? 23.034 17.025 42.232 1.00 82.83 194 ARG B N 1
ATOM 5346 C CA . ARG C 1 190 ? 22.390 15.763 42.540 1.00 84.63 194 ARG B CA 1
ATOM 5347 C C . ARG C 1 190 ? 22.997 14.592 41.751 1.00 80.91 194 ARG B C 1
ATOM 5348 O O . ARG C 1 190 ? 23.129 13.493 42.288 1.00 80.39 194 ARG B O 1
ATOM 5356 N N . ALA C 1 191 ? 23.363 14.836 40.488 1.00 79.24 195 ALA B N 1
ATOM 5357 C CA . ALA C 1 191 ? 24.051 13.835 39.649 1.00 75.21 195 ALA B CA 1
ATOM 5358 C C . ALA C 1 191 ? 25.493 13.616 40.102 1.00 76.38 195 ALA B C 1
ATOM 5359 O O . ALA C 1 191 ? 25.957 12.462 40.204 1.00 80.36 195 ALA B O 1
ATOM 5361 N N . CYS C 1 192 ? 26.196 14.720 40.368 1.00 73.57 196 CYS B N 1
ATOM 5362 C CA . CYS C 1 192 ? 27.562 14.646 40.896 1.00 73.94 196 CYS B CA 1
ATOM 5363 C C . CYS C 1 192 ? 27.635 13.882 42.228 1.00 72.86 196 CYS B C 1
ATOM 5364 O O . CYS C 1 192 ? 28.468 12.989 42.371 1.00 69.11 196 CYS B O 1
ATOM 5367 N N . GLU C 1 193 ? 26.765 14.228 43.181 1.00 76.71 197 GLU B N 1
ATOM 5368 C CA . GLU C 1 193 ? 26.619 13.462 44.445 1.00 81.54 197 GLU B CA 1
ATOM 5369 C C . GLU C 1 193 ? 26.548 11.954 44.197 1.00 78.48 197 GLU B C 1
ATOM 5370 O O . GLU C 1 193 ? 27.344 11.165 44.738 1.00 80.04 197 GLU B O 1
ATOM 5376 N N . LEU C 1 194 ? 25.584 11.587 43.355 1.00 77.26 198 LEU B N 1
ATOM 5377 C CA . LEU C 1 194 ? 25.233 10.195 43.098 1.00 74.92 198 LEU B CA 1
ATOM 5378 C C . LEU C 1 194 ? 26.346 9.452 42.347 1.00 70.50 198 LEU B C 1
ATOM 5379 O O . LEU C 1 194 ? 26.645 8.296 42.671 1.00 65.52 198 LEU B O 1
ATOM 5384 N N . ALA C 1 195 ? 26.968 10.123 41.374 1.00 65.92 199 ALA B N 1
ATOM 5385 C CA . ALA C 1 195 ? 28.161 9.583 40.713 1.00 63.82 199 ALA B CA 1
ATOM 5386 C C . ALA C 1 195 ? 29.343 9.416 41.695 1.00 64.02 199 ALA B C 1
ATOM 5387 O O . ALA C 1 195 ? 29.766 8.284 41.992 1.00 67.27 199 ALA B O 1
ATOM 5389 N N . ARG C 1 196 ? 29.820 10.540 42.232 1.00 63.96 200 ARG B N 1
ATOM 5390 C CA . ARG C 1 196 ? 30.913 10.580 43.217 1.00 64.83 200 ARG B CA 1
ATOM 5391 C C . ARG C 1 196 ? 30.763 9.514 44.321 1.00 63.04 200 ARG B C 1
ATOM 5392 O O . ARG C 1 196 ? 31.691 8.702 44.558 1.00 62.82 200 ARG B O 1
ATOM 5400 N N . LYS C 1 197 ? 29.588 9.497 44.960 1.00 62.70 201 LYS B N 1
ATOM 5401 C CA . LYS C 1 197 ? 29.307 8.511 46.012 1.00 64.84 201 LYS B CA 1
ATOM 5402 C C . LYS C 1 197 ? 29.525 7.082 45.518 1.00 62.04 201 LYS B C 1
ATOM 5403 O O . LYS C 1 197 ? 30.086 6.261 46.243 1.00 58.49 201 LYS B O 1
ATOM 5409 N N . ALA C 1 198 ? 29.094 6.802 44.285 1.00 63.39 202 ALA B N 1
ATOM 5410 C CA . ALA C 1 198 ? 29.221 5.457 43.695 1.00 64.18 202 ALA B CA 1
ATOM 5411 C C . ALA C 1 198 ? 30.659 5.112 43.322 1.00 61.66 202 ALA B C 1
ATOM 5412 O O . ALA C 1 198 ? 31.119 3.986 43.549 1.00 59.71 202 ALA B O 1
ATOM 5414 N N . PHE C 1 199 ? 31.343 6.086 42.727 1.00 60.09 203 PHE B N 1
ATOM 5415 C CA . PHE C 1 199 ? 32.757 5.967 42.389 1.00 61.16 203 PHE B CA 1
ATOM 5416 C C . PHE C 1 199 ? 33.587 5.667 43.630 1.00 62.13 203 PHE B C 1
ATOM 5417 O O . PHE C 1 199 ? 34.275 4.626 43.694 1.00 65.75 203 PHE B O 1
ATOM 5425 N N . ASP C 1 200 ? 33.483 6.543 44.633 1.00 62.79 204 ASP B N 1
ATOM 5426 C CA . ASP C 1 200 ? 34.299 6.382 45.850 1.00 63.38 204 ASP B CA 1
ATOM 5427 C C . ASP C 1 200 ? 34.140 5.009 46.538 1.00 62.21 204 ASP B C 1
ATOM 5428 O O . ASP C 1 200 ? 35.139 4.402 46.974 1.00 63.79 204 ASP B O 1
ATOM 5433 N N . ALA C 1 201 ? 32.906 4.507 46.602 1.00 60.80 205 ALA B N 1
ATOM 5434 C CA . ALA C 1 201 ? 32.641 3.153 47.120 1.00 60.41 205 ALA B CA 1
ATOM 5435 C C . ALA C 1 201 ? 33.334 2.041 46.310 1.00 59.06 205 ALA B C 1
ATOM 5436 O O . ALA C 1 201 ? 33.682 0.993 46.871 1.00 55.39 205 ALA B O 1
ATOM 5438 N N . ALA C 1 202 ? 33.519 2.264 45.003 1.00 58.77 206 ALA B N 1
ATOM 5439 C CA . ALA C 1 202 ? 34.262 1.320 44.147 1.00 58.63 206 ALA B CA 1
ATOM 5440 C C . ALA C 1 202 ? 35.758 1.395 44.418 1.00 57.54 206 ALA B C 1
ATOM 5441 O O . ALA C 1 202 ? 36.464 0.367 44.420 1.00 57.37 206 ALA B O 1
ATOM 5443 N N . ILE C 1 203 ? 36.235 2.619 44.646 1.00 55.56 207 ILE B N 1
ATOM 5444 C CA . ILE C 1 203 ? 37.635 2.832 44.995 1.00 54.75 207 ILE B CA 1
ATOM 5445 C C . ILE C 1 203 ? 37.970 2.168 46.336 1.00 58.16 207 ILE B C 1
ATOM 5446 O O . ILE C 1 203 ? 38.997 1.492 46.426 1.00 59.82 207 ILE B O 1
ATOM 5451 N N . THR C 1 204 ? 37.115 2.323 47.355 1.00 60.53 208 THR B N 1
ATOM 5452 C CA . THR C 1 204 ? 37.332 1.602 48.632 1.00 60.44 208 THR B CA 1
ATOM 5453 C C . THR C 1 204 ? 37.385 0.081 48.440 1.00 62.25 208 THR B C 1
ATOM 5454 O O . THR C 1 204 ? 38.188 -0.596 49.080 1.00 64.48 208 THR B O 1
ATOM 5458 N N . ASP C 1 205 ? 36.546 -0.442 47.549 1.00 66.22 209 ASP B N 1
ATOM 5459 C CA . ASP C 1 205 ? 36.481 -1.886 47.279 1.00 70.42 209 ASP B CA 1
ATOM 5460 C C . ASP C 1 205 ? 37.320 -2.287 46.056 1.00 68.33 209 ASP B C 1
ATOM 5461 O O . ASP C 1 205 ? 37.148 -3.377 45.507 1.00 64.25 209 ASP B O 1
ATOM 5466 N N . LEU C 1 206 ? 38.242 -1.419 45.645 1.00 70.47 210 LEU B N 1
ATOM 5467 C CA . LEU C 1 206 ? 39.123 -1.712 44.518 1.00 73.10 210 LEU B CA 1
ATOM 5468 C C . LEU C 1 206 ? 40.153 -2.795 44.856 1.00 78.22 210 LEU B C 1
ATOM 5469 O O . LEU C 1 206 ? 40.452 -3.648 44.027 1.00 73.31 210 LEU B O 1
ATOM 5474 N N . ASP C 1 207 ? 40.701 -2.679 46.059 1.00 89.87 211 ASP B N 1
ATOM 5475 C CA . ASP C 1 207 ? 41.634 -3.628 46.627 1.00 96.58 211 ASP B CA 1
ATOM 5476 C C . ASP C 1 207 ? 40.855 -4.894 46.901 1.00 97.36 211 ASP B C 1
ATOM 5477 O O . ASP C 1 207 ? 41.326 -6.003 46.686 1.00 96.55 211 ASP B O 1
ATOM 5482 N N . LYS C 1 208 ? 39.630 -4.695 47.371 1.00 104.94 212 LYS B N 1
ATOM 5483 C CA . LYS C 1 208 ? 38.751 -5.793 47.728 1.00 107.15 212 LYS B CA 1
ATOM 5484 C C . LYS C 1 208 ? 38.528 -6.535 46.454 1.00 106.73 212 LYS B C 1
ATOM 5485 O O . LYS C 1 208 ? 38.684 -5.973 45.373 1.00 100.02 212 LYS B O 1
ATOM 5491 N N . LEU C 1 209 ? 38.185 -7.809 46.569 1.00 109.68 213 LEU B N 1
ATOM 5492 C CA . LEU C 1 209 ? 38.060 -8.601 45.375 1.00 110.00 213 LEU B CA 1
ATOM 5493 C C . LEU C 1 209 ? 37.182 -7.965 44.335 1.00 106.01 213 LEU B C 1
ATOM 5494 O O . LEU C 1 209 ? 36.039 -7.594 44.563 1.00 105.51 213 LEU B O 1
ATOM 5499 N N . THR C 1 210 ? 37.798 -7.862 43.172 1.00 97.99 214 THR B N 1
ATOM 5500 C CA . THR C 1 210 ? 37.224 -7.395 41.948 1.00 101.73 214 THR B CA 1
ATOM 5501 C C . THR C 1 210 ? 37.995 -8.414 41.133 1.00 107.80 214 THR B C 1
ATOM 5502 O O . THR C 1 210 ? 39.215 -8.461 41.240 1.00 110.00 214 THR B O 1
ATOM 5506 N N . GLU C 1 211 ? 37.322 -9.256 40.354 1.00 102.62 215 GLU B N 1
ATOM 5507 C CA . GLU C 1 211 ? 38.057 -10.279 39.611 1.00 98.27 215 GLU B CA 1
ATOM 5508 C C . GLU C 1 211 ? 37.654 -10.496 38.158 1.00 100.22 215 GLU B C 1
ATOM 5509 O O . GLU C 1 211 ? 38.408 -10.176 37.246 1.00 95.11 215 GLU B O 1
ATOM 5515 N N . GLU C 1 212 ? 36.473 -11.061 37.946 1.00 104.61 216 GLU B N 1
ATOM 5516 C CA . GLU C 1 212 ? 35.982 -11.298 36.597 1.00 102.24 216 GLU B CA 1
ATOM 5517 C C . GLU C 1 212 ? 35.171 -10.110 36.117 1.00 100.15 216 GLU B C 1
ATOM 5518 O O . GLU C 1 212 ? 34.822 -10.006 34.945 1.00 102.10 216 GLU B O 1
ATOM 5524 N N . SER C 1 213 ? 34.884 -9.213 37.049 1.00 96.68 217 SER B N 1
ATOM 5525 C CA . SER C 1 213 ? 34.146 -8.001 36.770 1.00 93.25 217 SER B CA 1
ATOM 5526 C C . SER C 1 213 ? 35.130 -6.857 36.568 1.00 90.23 217 SER B C 1
ATOM 5527 O O . SER C 1 213 ? 34.732 -5.706 36.423 1.00 91.73 217 SER B O 1
ATOM 5530 N N . TYR C 1 214 ? 36.418 -7.178 36.562 1.00 87.22 218 TYR B N 1
ATOM 5531 C CA . TYR C 1 214 ? 37.448 -6.170 36.424 1.00 86.70 218 TYR B CA 1
ATOM 5532 C C . TYR C 1 214 ? 37.322 -5.422 35.115 1.00 86.32 218 TYR B C 1
ATOM 5533 O O . TYR C 1 214 ? 37.434 -4.200 35.083 1.00 86.82 218 TYR B O 1
ATOM 5542 N N . LYS C 1 215 ? 37.069 -6.136 34.032 1.00 83.93 219 LYS B N 1
ATOM 5543 C CA . LYS C 1 215 ? 36.912 -5.442 32.751 1.00 83.28 219 LYS B CA 1
ATOM 5544 C C . LYS C 1 215 ? 35.689 -4.543 32.744 1.00 78.45 219 LYS B C 1
ATOM 5545 O O . LYS C 1 215 ? 35.781 -3.372 32.377 1.00 76.09 219 LYS B O 1
ATOM 5551 N N . ASP C 1 216 ? 34.555 -5.099 33.167 1.00 78.20 220 ASP B N 1
ATOM 5552 C CA . ASP C 1 216 ? 33.270 -4.390 33.118 1.00 79.74 220 ASP B CA 1
ATOM 5553 C C . ASP C 1 216 ? 33.172 -3.272 34.154 1.00 75.45 220 ASP B C 1
ATOM 5554 O O . ASP C 1 216 ? 32.640 -2.200 33.854 1.00 76.43 220 ASP B O 1
ATOM 5559 N N . SER C 1 217 ? 33.673 -3.529 35.361 1.00 68.68 221 SER B N 1
ATOM 5560 C CA . SER C 1 217 ? 33.654 -2.540 36.437 1.00 68.23 221 SER B CA 1
ATOM 5561 C C . SER C 1 217 ? 34.610 -1.383 36.152 1.00 67.59 221 SER B C 1
ATOM 5562 O O . SER C 1 217 ? 34.179 -0.207 36.064 1.00 67.12 221 SER B O 1
ATOM 5565 N N . THR C 1 218 ? 35.892 -1.723 35.960 1.00 66.27 222 THR B N 1
ATOM 5566 C CA . THR C 1 218 ? 36.935 -0.713 35.701 1.00 65.37 222 THR B CA 1
ATOM 5567 C C . THR C 1 218 ? 36.609 0.236 34.552 1.00 61.72 222 THR B C 1
ATOM 5568 O O . THR C 1 218 ? 37.097 1.363 34.532 1.00 64.16 222 THR B O 1
ATOM 5572 N N . LEU C 1 219 ? 35.814 -0.223 33.590 1.00 57.04 223 LEU B N 1
ATOM 5573 C CA . LEU C 1 219 ? 35.314 0.651 32.538 1.00 57.94 223 LEU B CA 1
ATOM 5574 C C . LEU C 1 219 ? 34.335 1.683 33.104 1.00 57.04 223 LEU B C 1
ATOM 5575 O O . LEU C 1 219 ? 34.531 2.910 32.970 1.00 57.37 223 LEU B O 1
ATOM 5580 N N . ILE C 1 220 ? 33.312 1.184 33.789 1.00 57.81 224 ILE B N 1
ATOM 5581 C CA . ILE C 1 220 ? 32.256 2.050 34.321 1.00 58.14 224 ILE B CA 1
ATOM 5582 C C . ILE C 1 220 ? 32.859 3.039 35.328 1.00 58.00 224 ILE B C 1
ATOM 5583 O O . ILE C 1 220 ? 32.473 4.211 35.353 1.00 55.31 224 ILE B O 1
ATOM 5588 N N . MET C 1 221 ? 33.822 2.574 36.129 1.00 59.93 225 MET B N 1
ATOM 5589 C CA . MET C 1 221 ? 34.585 3.483 36.994 1.00 61.44 225 MET B CA 1
ATOM 5590 C C . MET C 1 221 ? 35.199 4.613 36.186 1.00 61.55 225 MET B C 1
ATOM 5591 O O . MET C 1 221 ? 35.086 5.779 36.568 1.00 64.38 225 MET B O 1
ATOM 5596 N N . GLN C 1 222 ? 35.817 4.270 35.057 1.00 61.50 226 GLN B N 1
ATOM 5597 C CA . GLN C 1 222 ? 36.412 5.281 34.179 1.00 60.73 226 GLN B CA 1
ATOM 5598 C C . GLN C 1 222 ? 35.355 6.239 33.607 1.00 61.27 226 GLN B C 1
ATOM 5599 O O . GLN C 1 222 ? 35.570 7.463 33.553 1.00 63.68 226 GLN B O 1
ATOM 5605 N N . LEU C 1 223 ? 34.210 5.685 33.207 1.00 59.14 227 LEU B N 1
ATOM 5606 C CA . LEU C 1 223 ? 33.112 6.512 32.692 1.00 57.11 227 LEU B CA 1
ATOM 5607 C C . LEU C 1 223 ? 32.541 7.467 33.737 1.00 56.17 227 LEU B C 1
ATOM 5608 O O . LEU C 1 223 ? 32.274 8.630 33.418 1.00 57.08 227 LEU B O 1
ATOM 5613 N N . LEU C 1 224 ? 32.350 6.982 34.968 1.00 55.69 228 LEU B N 1
ATOM 5614 C CA . LEU C 1 224 ? 31.895 7.845 36.079 1.00 57.40 228 LEU B CA 1
ATOM 5615 C C . LEU C 1 224 ? 32.791 9.063 36.221 1.00 61.25 228 LEU B C 1
ATOM 5616 O O . LEU C 1 224 ? 32.302 10.201 36.336 1.00 59.18 228 LEU B O 1
ATOM 5621 N N . ARG C 1 225 ? 34.100 8.809 36.200 1.00 63.92 229 ARG B N 1
ATOM 5622 C CA . ARG C 1 225 ? 35.086 9.872 36.283 1.00 67.67 229 ARG B CA 1
ATOM 5623 C C . ARG C 1 225 ? 34.946 10.853 35.128 1.00 66.23 229 ARG B C 1
ATOM 5624 O O . ARG C 1 225 ? 34.861 12.056 35.355 1.00 66.81 229 ARG B O 1
ATOM 5632 N N . ASP C 1 226 ? 34.911 10.354 33.899 1.00 65.50 230 ASP B N 1
ATOM 5633 C CA . ASP C 1 226 ? 34.828 11.263 32.745 1.00 69.38 230 ASP B CA 1
ATOM 5634 C C . ASP C 1 226 ? 33.641 12.218 32.891 1.00 69.06 230 ASP B C 1
ATOM 5635 O O . ASP C 1 226 ? 33.790 13.447 32.765 1.00 68.45 230 ASP B O 1
ATOM 5640 N N . ASN C 1 227 ? 32.480 11.635 33.199 1.00 69.47 231 ASN B N 1
ATOM 5641 C CA . ASN C 1 227 ? 31.281 12.401 33.567 1.00 65.10 231 ASN B CA 1
ATOM 5642 C C . ASN C 1 227 ? 31.551 13.400 34.691 1.00 64.23 231 ASN B C 1
ATOM 5643 O O . ASN C 1 227 ? 31.218 14.569 34.558 1.00 64.71 231 ASN B O 1
ATOM 5648 N N . LEU C 1 228 ? 32.156 12.945 35.787 1.00 64.12 232 LEU B N 1
ATOM 5649 C CA . LEU C 1 228 ? 32.452 13.844 36.913 1.00 64.10 232 LEU B CA 1
ATOM 5650 C C . LEU C 1 228 ? 33.316 15.042 36.492 1.00 65.00 232 LEU B C 1
ATOM 5651 O O . LEU C 1 228 ? 33.028 16.179 36.868 1.00 67.68 232 LEU B O 1
ATOM 5656 N N . ASN C 1 229 ? 34.335 14.787 35.676 1.00 67.74 233 ASN B N 1
ATOM 5657 C CA . ASN C 1 229 ? 35.157 15.853 35.101 1.00 69.21 233 ASN B CA 1
ATOM 5658 C C . ASN C 1 229 ? 34.348 16.772 34.209 1.00 70.94 233 ASN B C 1
ATOM 5659 O O . ASN C 1 229 ? 34.443 17.992 34.315 1.00 74.26 233 ASN B O 1
ATOM 5664 N N . LEU C 1 230 ? 33.544 16.181 33.337 1.00 76.45 234 LEU B N 1
ATOM 5665 C CA . LEU C 1 230 ? 32.710 16.963 32.424 1.00 80.74 234 LEU B CA 1
ATOM 5666 C C . LEU C 1 230 ? 31.732 17.881 33.160 1.00 79.59 234 LEU B C 1
ATOM 5667 O O . LEU C 1 230 ? 31.620 19.061 32.830 1.00 81.22 234 LEU B O 1
ATOM 5672 N N . TRP C 1 231 ? 31.044 17.335 34.159 1.00 79.63 235 TRP B N 1
ATOM 5673 C CA . TRP C 1 231 ? 30.038 18.082 34.919 1.00 82.93 235 TRP B CA 1
ATOM 5674 C C . TRP C 1 231 ? 30.657 19.051 35.920 1.00 87.12 235 TRP B C 1
ATOM 5675 O O . TRP C 1 231 ? 30.124 20.146 36.102 1.00 92.12 235 TRP B O 1
ATOM 5686 N N . VAL C 1 232 ? 31.753 18.661 36.580 1.00 92.82 236 VAL B N 1
ATOM 5687 C CA . VAL C 1 232 ? 32.470 19.602 37.460 1.00 93.61 236 VAL B CA 1
ATOM 5688 C C . VAL C 1 232 ? 32.901 20.828 36.650 1.00 96.02 236 VAL B C 1
ATOM 5689 O O . VAL C 1 232 ? 32.585 21.954 37.038 1.00 103.06 236 VAL B O 1
ATOM 5693 N N . THR C 1 233 ? 33.581 20.615 35.523 1.00 97.27 237 THR B N 1
ATOM 5694 C CA . THR C 1 233 ? 33.970 21.731 34.649 1.00 102.70 237 THR B CA 1
ATOM 5695 C C . THR C 1 233 ? 32.762 22.216 33.839 1.00 104.45 237 THR B C 1
ATOM 5696 O O . THR C 1 233 ? 32.569 21.817 32.692 1.00 103.53 237 THR B O 1
ATOM 5700 N N . ASP C 1 234 ? 31.957 23.070 34.478 1.00 108.77 238 ASP B N 1
ATOM 5701 C CA . ASP C 1 234 ? 30.789 23.728 33.868 1.00 110.00 238 ASP B CA 1
ATOM 5702 C C . ASP C 1 234 ? 30.180 24.746 34.841 1.00 108.38 238 ASP B C 1
ATOM 5703 O O . ASP C 1 234 ? 30.231 24.570 36.062 1.00 101.47 238 ASP B O 1
ATOM 5708 N N . THR D 1 2 ? 64.983 18.130 13.769 1.00 77.36 6 THR D N 1
ATOM 5709 C CA . THR D 1 2 ? 64.144 17.410 14.787 1.00 81.38 6 THR D CA 1
ATOM 5710 C C . THR D 1 2 ? 63.583 16.088 14.244 1.00 80.07 6 THR D C 1
ATOM 5711 O O . THR D 1 2 ? 63.406 15.940 13.034 1.00 76.12 6 THR D O 1
ATOM 5715 N N . ARG D 1 3 ? 63.296 15.147 15.150 1.00 83.10 7 ARG D N 1
ATOM 5716 C CA . ARG D 1 3 ? 62.753 13.812 14.807 1.00 84.54 7 ARG D CA 1
ATOM 5717 C C . ARG D 1 3 ? 61.602 13.919 13.816 1.00 87.62 7 ARG D C 1
ATOM 5718 O O . ARG D 1 3 ? 61.576 13.218 12.800 1.00 92.06 7 ARG D O 1
ATOM 5726 N N . GLU D 1 4 ? 60.676 14.829 14.098 1.00 89.88 8 GLU D N 1
ATOM 5727 C CA . GLU D 1 4 ? 59.505 15.030 13.248 1.00 94.82 8 GLU D CA 1
ATOM 5728 C C . GLU D 1 4 ? 59.843 15.422 11.802 1.00 92.16 8 GLU D C 1
ATOM 5729 O O . GLU D 1 4 ? 59.040 15.173 10.905 1.00 88.44 8 GLU D O 1
ATOM 5735 N N . ASP D 1 5 ? 61.012 16.031 11.582 1.00 94.05 9 ASP D N 1
ATOM 5736 C CA . ASP D 1 5 ? 61.508 16.278 10.222 1.00 98.32 9 ASP D CA 1
ATOM 5737 C C . ASP D 1 5 ? 61.787 14.960 9.503 1.00 98.15 9 ASP D C 1
ATOM 5738 O O . ASP D 1 5 ? 61.498 14.843 8.313 1.00 97.77 9 ASP D O 1
ATOM 5743 N N . TYR D 1 6 ? 62.357 13.984 10.220 1.00 99.64 10 TYR D N 1
ATOM 5744 C CA . TYR D 1 6 ? 62.736 12.692 9.618 1.00 101.03 10 TYR D CA 1
ATOM 5745 C C . TYR D 1 6 ? 61.534 11.814 9.250 1.00 95.74 10 TYR D C 1
ATOM 5746 O O . TYR D 1 6 ? 61.482 11.279 8.140 1.00 97.95 10 TYR D O 1
ATOM 5755 N N . VAL D 1 7 ? 60.573 11.687 10.164 1.00 86.34 11 VAL D N 1
ATOM 5756 C CA . VAL D 1 7 ? 59.329 10.940 9.899 1.00 81.88 11 VAL D CA 1
ATOM 5757 C C . VAL D 1 7 ? 58.666 11.421 8.599 1.00 80.21 11 VAL D C 1
ATOM 5758 O O . VAL D 1 7 ? 58.219 10.613 7.761 1.00 87.73 11 VAL D O 1
ATOM 5762 N N . PHE D 1 8 ? 58.613 12.737 8.437 1.00 76.28 12 PHE D N 1
ATOM 5763 C CA . PHE D 1 8 ? 58.159 13.330 7.195 1.00 74.41 12 PHE D CA 1
ATOM 5764 C C . PHE D 1 8 ? 59.030 12.893 6.014 1.00 79.76 12 PHE D C 1
ATOM 5765 O O . PHE D 1 8 ? 58.500 12.516 4.967 1.00 88.79 12 PHE D O 1
ATOM 5773 N N . MET D 1 9 ? 60.352 12.936 6.182 1.00 80.61 13 MET D N 1
ATOM 5774 C CA . MET D 1 9 ? 61.273 12.539 5.111 1.00 82.08 13 MET D CA 1
ATOM 5775 C C . MET D 1 9 ? 61.033 11.101 4.670 1.00 77.23 13 MET D C 1
ATOM 5776 O O . MET D 1 9 ? 61.024 10.818 3.477 1.00 78.05 13 MET D O 1
ATOM 5781 N N . ALA D 1 10 ? 60.833 10.206 5.637 1.00 71.97 14 ALA D N 1
ATOM 5782 C CA . ALA D 1 10 ? 60.498 8.807 5.361 1.00 67.47 14 ALA D CA 1
ATOM 5783 C C . ALA D 1 10 ? 59.145 8.707 4.668 1.00 63.66 14 ALA D C 1
ATOM 5784 O O . ALA D 1 10 ? 59.016 8.058 3.614 1.00 63.98 14 ALA D O 1
ATOM 5786 N N . GLN D 1 11 ? 58.146 9.373 5.245 1.00 62.58 15 GLN D N 1
ATOM 5787 C CA . GLN D 1 11 ? 56.827 9.446 4.604 1.00 63.12 15 GLN D CA 1
ATOM 5788 C C . GLN D 1 11 ? 56.900 9.903 3.150 1.00 61.33 15 GLN D C 1
ATOM 5789 O O . GLN D 1 11 ? 56.138 9.422 2.325 1.00 58.84 15 GLN D O 1
ATOM 5795 N N . LEU D 1 12 ? 57.824 10.811 2.850 1.00 63.71 16 LEU D N 1
ATOM 5796 C CA . LEU D 1 12 ? 58.091 11.253 1.481 1.00 66.20 16 LEU D CA 1
ATOM 5797 C C . LEU D 1 12 ? 58.801 10.171 0.659 1.00 68.55 16 LEU D C 1
ATOM 5798 O O . LEU D 1 12 ? 58.363 9.831 -0.452 1.00 72.64 16 LEU D O 1
ATOM 5803 N N . ASN D 1 13 ? 59.883 9.622 1.217 1.00 71.67 17 ASN D N 1
ATOM 5804 C CA . ASN D 1 13 ? 60.625 8.503 0.601 1.00 71.39 17 ASN D CA 1
ATOM 5805 C C . ASN D 1 13 ? 59.688 7.389 0.145 1.00 69.23 17 ASN D C 1
ATOM 5806 O O . ASN D 1 13 ? 59.834 6.873 -0.975 1.00 69.21 17 ASN D O 1
ATOM 5811 N N . GLU D 1 14 ? 58.733 7.037 1.018 1.00 68.75 18 GLU D N 1
ATOM 5812 C CA . GLU D 1 14 ? 57.664 6.077 0.681 1.00 67.35 18 GLU D CA 1
ATOM 5813 C C . GLU D 1 14 ? 56.841 6.536 -0.522 1.00 66.40 18 GLU D C 1
ATOM 5814 O O . GLU D 1 14 ? 56.563 5.746 -1.423 1.00 67.73 18 GLU D O 1
ATOM 5820 N N . ASN D 1 15 ? 56.433 7.802 -0.516 1.00 66.52 19 ASN D N 1
ATOM 5821 C CA . ASN D 1 15 ? 55.609 8.360 -1.597 1.00 66.61 19 ASN D CA 1
ATOM 5822 C C . ASN D 1 15 ? 56.340 8.418 -2.930 1.00 65.33 19 ASN D C 1
ATOM 5823 O O . ASN D 1 15 ? 55.723 8.227 -3.974 1.00 67.55 19 ASN D O 1
ATOM 5828 N N . ALA D 1 16 ? 57.647 8.671 -2.902 1.00 63.50 20 ALA D N 1
ATOM 5829 C CA . ALA D 1 16 ? 58.439 8.644 -4.141 1.00 64.02 20 ALA D CA 1
ATOM 5830 C C . ALA D 1 16 ? 58.894 7.221 -4.540 1.00 63.14 20 ALA D C 1
ATOM 5831 O O . ALA D 1 16 ? 59.642 7.052 -5.506 1.00 61.51 20 ALA D O 1
ATOM 5833 N N . GLU D 1 17 ? 58.431 6.210 -3.803 1.00 63.69 21 GLU D N 1
ATOM 5834 C CA . GLU D 1 17 ? 58.852 4.825 -3.968 1.00 64.77 21 GLU D CA 1
ATOM 5835 C C . GLU D 1 17 ? 60.373 4.673 -3.935 1.00 64.91 21 GLU D C 1
ATOM 5836 O O . GLU D 1 17 ? 60.930 3.847 -4.653 1.00 66.22 21 GLU D O 1
ATOM 5842 N N . ARG D 1 18 ? 61.032 5.469 -3.086 1.00 66.78 22 ARG D N 1
ATOM 5843 C CA . ARG D 1 18 ? 62.480 5.385 -2.914 1.00 67.67 22 ARG D CA 1
ATOM 5844 C C . ARG D 1 18 ? 62.737 4.706 -1.581 1.00 71.61 22 ARG D C 1
ATOM 5845 O O . ARG D 1 18 ? 63.109 5.346 -0.595 1.00 75.81 22 ARG D O 1
ATOM 5853 N N . TYR D 1 19 ? 62.528 3.388 -1.587 1.00 73.61 23 TYR D N 1
ATOM 5854 C CA . TYR D 1 19 ? 62.537 2.560 -0.376 1.00 75.68 23 TYR D CA 1
ATOM 5855 C C . TYR D 1 19 ? 63.939 2.289 0.171 1.00 81.55 23 TYR D C 1
ATOM 5856 O O . TYR D 1 19 ? 64.077 1.975 1.353 1.00 85.45 23 TYR D O 1
ATOM 5865 N N . ASP D 1 20 ? 64.966 2.404 -0.676 1.00 86.85 24 ASP D N 1
ATOM 5866 C CA . ASP D 1 20 ? 66.362 2.338 -0.220 1.00 87.30 24 ASP D CA 1
ATOM 5867 C C . ASP D 1 20 ? 66.699 3.518 0.703 1.00 83.57 24 ASP D C 1
ATOM 5868 O O . ASP D 1 20 ? 67.272 3.319 1.776 1.00 84.40 24 ASP D O 1
ATOM 5873 N N . GLU D 1 21 ? 66.324 4.730 0.293 1.00 78.75 25 GLU D N 1
ATOM 5874 C CA . GLU D 1 21 ? 66.525 5.934 1.117 1.00 78.05 25 GLU D CA 1
ATOM 5875 C C . GLU D 1 21 ? 65.619 6.011 2.336 1.00 77.76 25 GLU D C 1
ATOM 5876 O O . GLU D 1 21 ? 65.918 6.743 3.288 1.00 81.59 25 GLU D O 1
ATOM 5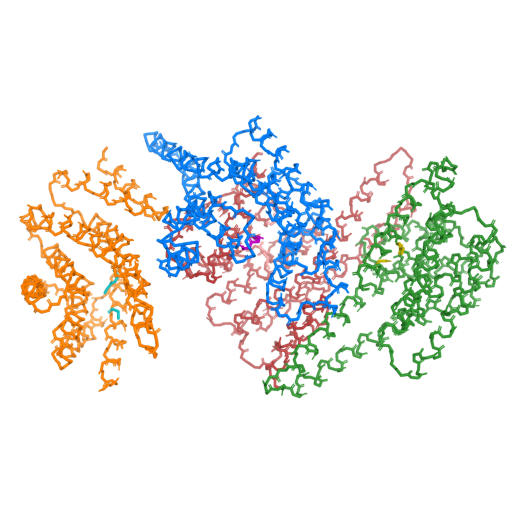882 N N . MET D 1 22 ? 64.497 5.299 2.285 1.00 74.74 26 MET D N 1
ATOM 5883 C CA . MET D 1 22 ? 63.587 5.195 3.422 1.00 74.08 26 MET D CA 1
ATOM 5884 C C . MET D 1 22 ? 64.266 4.437 4.567 1.00 73.51 26 MET D C 1
ATOM 5885 O O . MET D 1 22 ? 64.234 4.879 5.726 1.00 73.22 26 MET D O 1
ATOM 5890 N N . VAL D 1 23 ? 64.901 3.316 4.226 1.00 74.98 27 VAL D N 1
ATOM 5891 C CA . VAL D 1 23 ? 65.641 2.501 5.193 1.00 75.89 27 VAL D CA 1
ATOM 5892 C C . VAL D 1 23 ? 66.717 3.316 5.915 1.00 79.90 27 VAL D C 1
ATOM 5893 O O . VAL D 1 23 ? 66.930 3.120 7.115 1.00 86.81 27 VAL D O 1
ATOM 5897 N N . GLU D 1 24 ? 67.372 4.234 5.201 1.00 81.67 28 GLU D N 1
ATOM 5898 C CA . GLU D 1 24 ? 68.351 5.138 5.823 1.00 82.68 28 GLU D CA 1
ATOM 5899 C C . GLU D 1 24 ? 67.695 6.146 6.758 1.00 80.99 28 GLU D C 1
ATOM 5900 O O . GLU D 1 24 ? 68.099 6.254 7.916 1.00 87.24 28 GLU D O 1
ATOM 5906 N N . THR D 1 25 ? 66.672 6.858 6.288 1.00 78.55 29 THR D N 1
ATOM 5907 C CA . THR D 1 25 ? 65.962 7.801 7.164 1.00 78.41 29 THR D CA 1
ATOM 5908 C C . THR D 1 25 ? 65.298 7.123 8.364 1.00 75.94 29 THR D C 1
ATOM 5909 O O . THR D 1 25 ? 65.090 7.776 9.379 1.00 76.99 29 THR D O 1
ATOM 5913 N N . MET D 1 26 ? 64.962 5.835 8.258 1.00 74.18 30 MET D N 1
ATOM 5914 C CA . MET D 1 26 ? 64.531 5.079 9.442 1.00 75.91 30 MET D CA 1
ATOM 5915 C C . MET D 1 26 ? 65.713 4.723 10.345 1.00 77.04 30 MET D C 1
ATOM 5916 O O . MET D 1 26 ? 65.540 4.629 11.566 1.00 76.48 30 MET D O 1
ATOM 5921 N N . ARG D 1 27 ? 66.895 4.513 9.751 1.00 81.85 31 ARG D N 1
ATOM 5922 C CA . ARG D 1 27 ? 68.136 4.285 10.520 1.00 84.50 31 ARG D CA 1
ATOM 5923 C C . ARG D 1 27 ? 68.457 5.460 11.453 1.00 81.15 31 ARG D C 1
ATOM 5924 O O . ARG D 1 27 ? 68.800 5.239 12.614 1.00 76.95 31 ARG D O 1
ATOM 5932 N N . LYS D 1 28 ? 68.336 6.688 10.941 1.00 81.89 32 LYS D N 1
ATOM 5933 C CA . LYS D 1 28 ? 68.487 7.899 11.761 1.00 84.78 32 LYS D CA 1
ATOM 5934 C C . LYS D 1 28 ? 67.555 7.841 12.957 1.00 86.47 32 LYS D C 1
ATOM 5935 O O . LYS D 1 28 ? 68.011 7.858 14.103 1.00 93.99 32 LYS D O 1
ATOM 5941 N N . ILE D 1 29 ? 66.261 7.702 12.676 1.00 87.48 33 ILE D N 1
ATOM 5942 C CA . ILE D 1 29 ? 65.216 7.691 13.709 1.00 88.11 33 ILE D CA 1
ATOM 5943 C C . ILE D 1 29 ? 65.466 6.577 14.734 1.00 88.27 33 ILE D C 1
ATOM 5944 O O . ILE D 1 29 ? 65.436 6.841 15.942 1.00 92.90 33 ILE D O 1
ATOM 5949 N N . SER D 1 30 ? 65.757 5.361 14.263 1.00 86.70 34 SER D N 1
ATOM 5950 C CA . SER D 1 30 ? 66.129 4.254 15.169 1.00 90.15 34 SER D CA 1
ATOM 5951 C C . SER D 1 30 ? 67.387 4.544 16.009 1.00 91.23 34 SER D C 1
ATOM 5952 O O . SER D 1 30 ? 67.575 3.941 17.072 1.00 83.94 34 SER D O 1
ATOM 5955 N N . GLY D 1 31 ? 68.244 5.446 15.515 1.00 96.12 35 GLY D N 1
ATOM 5956 C CA . GLY D 1 31 ? 69.327 6.030 16.311 1.00 95.66 35 GLY D CA 1
ATOM 5957 C C . GLY D 1 31 ? 68.859 6.925 17.454 1.00 95.73 35 GLY D C 1
ATOM 5958 O O . GLY D 1 31 ? 69.487 6.937 18.508 1.00 96.15 35 GLY D O 1
ATOM 5959 N N . MET D 1 32 ? 67.767 7.673 17.261 1.00 96.89 36 MET D N 1
ATOM 5960 C CA . MET D 1 32 ? 67.250 8.562 18.320 1.00 99.28 36 MET D CA 1
ATOM 5961 C C . MET D 1 32 ? 66.715 7.808 19.546 1.00 101.96 36 MET D C 1
ATOM 5962 O O . MET D 1 32 ? 66.369 6.631 19.464 1.00 107.49 36 MET D O 1
ATOM 5967 N N . GLU D 1 33 ? 66.645 8.506 20.677 1.00 103.90 37 GLU D N 1
ATOM 5968 C CA . GLU D 1 33 ? 66.394 7.866 21.974 1.00 109.37 37 GLU D CA 1
ATOM 5969 C C . GLU D 1 33 ? 64.924 7.492 22.181 1.00 106.28 37 GLU D C 1
ATOM 5970 O O . GLU D 1 33 ? 64.031 8.061 21.553 1.00 102.92 37 GLU D O 1
ATOM 5976 N N . GLY D 1 34 ? 64.697 6.516 23.059 1.00 108.09 38 GLY D N 1
ATOM 5977 C CA . GLY D 1 34 ? 63.365 5.979 23.321 1.00 108.68 38 GLY D CA 1
ATOM 5978 C C . GLY D 1 34 ? 63.025 4.898 22.317 1.00 106.78 38 GLY D C 1
ATOM 5979 O O . GLY D 1 34 ? 63.867 4.520 21.502 1.00 104.55 38 GLY D O 1
ATOM 5980 N N . GLU D 1 35 ? 61.790 4.401 22.388 1.00 106.81 39 GLU D N 1
ATOM 5981 C CA . GLU D 1 35 ? 61.277 3.393 21.448 1.00 108.58 39 GLU D CA 1
ATOM 5982 C C . GLU D 1 35 ? 60.644 4.053 20.223 1.00 108.60 39 GLU D C 1
ATOM 5983 O O . GLU D 1 35 ? 60.382 5.262 20.225 1.00 110.00 39 GLU D O 1
ATOM 5989 N N . LEU D 1 36 ? 60.402 3.250 19.182 1.00 101.80 40 LEU D N 1
ATOM 5990 C CA . LEU D 1 36 ? 59.652 3.699 18.006 1.00 96.98 40 LEU D CA 1
ATOM 5991 C C . LEU D 1 36 ? 58.153 3.631 18.291 1.00 91.29 40 LEU D C 1
ATOM 5992 O O . LEU D 1 36 ? 57.662 2.656 18.868 1.00 86.13 40 LEU D O 1
ATOM 5997 N N . SER D 1 37 ? 57.428 4.663 17.867 1.00 87.21 41 SER D N 1
ATOM 5998 C CA . SER D 1 37 ? 55.973 4.705 18.020 1.00 84.85 41 SER D CA 1
ATOM 5999 C C . SER D 1 37 ? 55.291 3.775 17.006 1.00 83.52 41 SER D C 1
ATOM 6000 O O . SER D 1 37 ? 55.959 3.096 16.216 1.00 86.71 41 SER D O 1
ATOM 6003 N N . ASP D 1 38 ? 53.963 3.747 17.037 1.00 84.28 42 ASP D N 1
ATOM 6004 C CA . ASP D 1 38 ? 53.186 2.886 16.147 1.00 87.76 42 ASP D CA 1
ATOM 6005 C C . ASP D 1 38 ? 53.385 3.295 14.684 1.00 82.99 42 ASP D C 1
ATOM 6006 O O . ASP D 1 38 ? 53.784 2.474 13.857 1.00 84.37 42 ASP D O 1
ATOM 6011 N N . LYS D 1 39 ? 53.120 4.560 14.381 1.00 78.33 43 LYS D N 1
ATOM 6012 C CA . LYS D 1 39 ? 53.382 5.119 13.050 1.00 80.34 43 LYS D CA 1
ATOM 6013 C C . LYS D 1 39 ? 54.791 4.757 12.547 1.00 79.07 43 LYS D C 1
ATOM 6014 O O . LYS D 1 39 ? 54.948 4.307 11.414 1.00 83.72 43 LYS D O 1
ATOM 6020 N N . GLU D 1 40 ? 55.796 4.943 13.402 1.00 77.32 44 GLU D N 1
ATOM 6021 C CA . GLU D 1 40 ? 57.200 4.701 13.045 1.00 77.83 44 GLU D CA 1
ATOM 6022 C C . GLU D 1 40 ? 57.491 3.215 12.826 1.00 78.34 44 GLU D C 1
ATOM 6023 O O . GLU D 1 40 ? 58.218 2.845 11.886 1.00 78.06 44 GLU D O 1
ATOM 6029 N N . ARG D 1 41 ? 56.921 2.368 13.686 1.00 79.15 45 ARG D N 1
ATOM 6030 C CA . ARG D 1 41 ? 57.042 0.913 13.521 1.00 79.52 45 ARG D CA 1
ATOM 6031 C C . ARG D 1 41 ? 56.602 0.423 12.133 1.00 81.72 45 ARG D C 1
ATOM 6032 O O . ARG D 1 41 ? 57.241 -0.470 11.570 1.00 85.98 45 ARG D O 1
ATOM 6040 N N . ASN D 1 42 ? 55.530 1.005 11.590 1.00 80.04 46 ASN D N 1
ATOM 6041 C CA . ASN D 1 42 ? 55.033 0.628 10.254 1.00 79.56 46 ASN D CA 1
ATOM 6042 C C . ASN D 1 42 ? 55.902 1.147 9.119 1.00 76.16 46 ASN D C 1
ATOM 6043 O O . ASN D 1 42 ? 56.193 0.414 8.161 1.00 73.30 46 ASN D O 1
ATOM 6048 N N . LEU D 1 43 ? 56.324 2.404 9.237 1.00 74.07 47 LEU D N 1
ATOM 6049 C CA . LEU D 1 43 ? 57.272 2.986 8.290 1.00 74.82 47 LEU D CA 1
ATOM 6050 C C . LEU D 1 43 ? 58.585 2.209 8.244 1.00 73.77 47 LEU D C 1
ATOM 6051 O O . LEU D 1 43 ? 59.259 2.219 7.222 1.00 73.91 47 LEU D O 1
ATOM 6056 N N . LEU D 1 44 ? 58.955 1.557 9.347 1.00 73.73 48 LEU D N 1
ATOM 6057 C CA . LEU D 1 44 ? 60.072 0.606 9.326 1.00 72.00 48 LEU D CA 1
ATOM 6058 C C . LEU D 1 44 ? 59.738 -0.623 8.450 1.00 69.18 48 LEU D C 1
ATOM 6059 O O . LEU D 1 44 ? 60.371 -0.849 7.399 1.00 67.02 48 LEU D O 1
ATOM 6064 N N . SER D 1 45 ? 58.717 -1.372 8.868 1.00 66.45 49 SER D N 1
ATOM 6065 C CA . SER D 1 45 ? 58.279 -2.595 8.179 1.00 66.75 49 SER D CA 1
ATOM 6066 C C . SER D 1 45 ? 58.114 -2.391 6.668 1.00 65.32 49 SER D C 1
ATOM 6067 O O . SER D 1 45 ? 58.685 -3.138 5.843 1.00 63.34 49 SER D O 1
ATOM 6070 N N . VAL D 1 46 ? 57.352 -1.357 6.324 1.00 65.76 50 VAL D N 1
ATOM 6071 C CA . VAL D 1 46 ? 57.191 -0.946 4.934 1.00 66.71 50 VAL D CA 1
ATOM 6072 C C . VAL D 1 46 ? 58.569 -0.793 4.276 1.00 69.25 50 VAL D C 1
ATOM 6073 O O . VAL D 1 46 ? 58.839 -1.439 3.250 1.00 74.55 50 VAL D O 1
ATOM 6077 N N . ALA D 1 47 ? 59.445 0.007 4.895 1.00 72.27 51 ALA D N 1
ATOM 6078 C CA . ALA D 1 47 ? 60.729 0.382 4.275 1.00 73.99 51 ALA D CA 1
ATOM 6079 C C . ALA D 1 47 ? 61.574 -0.826 3.927 1.00 76.09 51 ALA D C 1
ATOM 6080 O O . ALA D 1 47 ? 62.115 -0.896 2.825 1.00 78.73 51 ALA D O 1
ATOM 6082 N N . TYR D 1 48 ? 61.678 -1.773 4.857 1.00 77.47 52 TYR D N 1
ATOM 6083 C CA . TYR D 1 48 ? 62.447 -2.994 4.598 1.00 79.44 52 TYR D CA 1
ATOM 6084 C C . TYR D 1 48 ? 61.701 -3.911 3.630 1.00 75.58 52 TYR D C 1
ATOM 6085 O O . TYR D 1 48 ? 62.288 -4.341 2.614 1.00 81.12 52 TYR D O 1
ATOM 6094 N N . LYS D 1 49 ? 60.411 -4.159 3.878 1.00 74.04 53 LYS D N 1
ATOM 6095 C CA . LYS D 1 49 ? 59.669 -5.072 2.986 1.00 73.15 53 LYS D CA 1
ATOM 6096 C C . LYS D 1 49 ? 59.699 -4.653 1.508 1.00 70.64 53 LYS D C 1
ATOM 6097 O O . LYS D 1 49 ? 59.765 -5.505 0.613 1.00 75.49 53 LYS D O 1
ATOM 6103 N N . ASN D 1 50 ? 59.659 -3.351 1.252 1.00 68.78 54 ASN D N 1
ATOM 6104 C CA . ASN D 1 50 ? 59.714 -2.871 -0.129 1.00 70.33 54 ASN D CA 1
ATOM 6105 C C . ASN 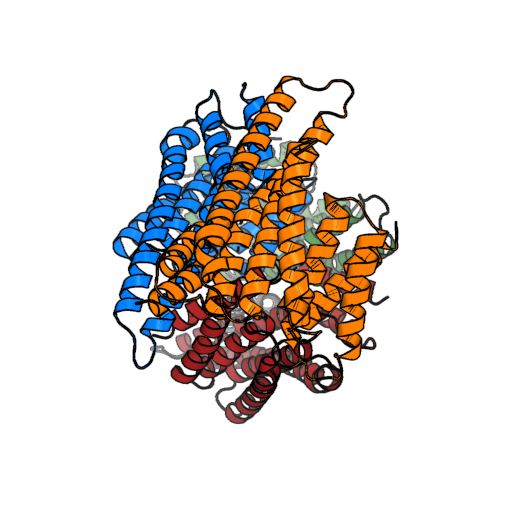D 1 50 ? 61.141 -2.774 -0.682 1.00 69.69 54 ASN D C 1
ATOM 6106 O O . ASN D 1 50 ? 61.319 -2.497 -1.872 1.00 76.70 54 ASN D O 1
ATOM 6111 N N . VAL D 1 51 ? 62.150 -2.975 0.171 1.00 67.51 55 VAL D N 1
ATOM 6112 C CA . VAL D 1 51 ? 63.538 -3.177 -0.287 1.00 64.72 55 VAL D CA 1
ATOM 6113 C C . VAL D 1 51 ? 63.773 -4.658 -0.596 1.00 62.61 55 VAL D C 1
ATOM 6114 O O . VAL D 1 51 ? 64.335 -4.981 -1.646 1.00 60.98 55 VAL D O 1
ATOM 6118 N N . ILE D 1 52 ? 63.335 -5.543 0.306 1.00 62.04 56 ILE D N 1
ATOM 6119 C CA . ILE D 1 52 ? 63.488 -7.002 0.111 1.00 62.67 56 ILE D CA 1
ATOM 6120 C C . ILE D 1 52 ? 62.574 -7.600 -0.992 1.00 65.01 56 ILE D C 1
ATOM 6121 O O . ILE D 1 52 ? 63.013 -8.461 -1.787 1.00 67.28 56 ILE D O 1
ATOM 6126 N N . GLY D 1 53 ? 61.325 -7.133 -1.052 1.00 69.64 57 GLY D N 1
ATOM 6127 C CA . GLY D 1 53 ? 60.327 -7.633 -2.012 1.00 70.11 57 GLY D CA 1
ATOM 6128 C C . GLY D 1 53 ? 60.802 -7.784 -3.454 1.00 69.76 57 GLY D C 1
ATOM 6129 O O . GLY D 1 53 ? 60.700 -8.883 -4.025 1.00 73.74 57 GLY D O 1
ATOM 6130 N N . PRO D 1 54 ? 61.340 -6.697 -4.052 1.00 64.75 58 PRO D N 1
ATOM 6131 C CA . PRO D 1 54 ? 61.828 -6.789 -5.437 1.00 65.45 58 PRO D CA 1
ATOM 6132 C C . PRO D 1 54 ? 62.929 -7.839 -5.640 1.00 69.22 58 PRO D C 1
ATOM 6133 O O . PRO D 1 54 ? 62.991 -8.471 -6.705 1.00 74.29 58 PRO D O 1
ATOM 6137 N N . ARG D 1 55 ? 63.774 -8.027 -4.623 1.00 70.85 59 ARG D N 1
ATOM 6138 C CA . ARG D 1 55 ? 64.847 -9.021 -4.685 1.00 67.94 59 ARG D CA 1
ATOM 6139 C C . ARG D 1 55 ? 64.280 -10.424 -4.535 1.00 67.09 59 ARG D C 1
ATOM 6140 O O . ARG D 1 55 ? 64.628 -11.340 -5.304 1.00 72.09 59 ARG D O 1
ATOM 6148 N N . ARG D 1 56 ? 63.363 -10.581 -3.588 1.00 65.27 60 ARG D N 1
ATOM 6149 C CA . ARG D 1 56 ? 62.621 -11.832 -3.488 1.00 66.87 60 ARG D CA 1
ATOM 6150 C C . ARG D 1 56 ? 61.903 -12.176 -4.798 1.00 66.82 60 ARG D C 1
ATOM 6151 O O . ARG D 1 56 ? 61.820 -13.346 -5.163 1.00 69.31 60 ARG D O 1
ATOM 6159 N N . ALA D 1 57 ? 61.375 -11.172 -5.497 1.00 66.40 61 ALA D N 1
ATOM 6160 C CA . ALA D 1 57 ? 60.776 -11.423 -6.812 1.00 66.82 61 ALA D CA 1
ATOM 6161 C C . ALA D 1 57 ? 61.866 -11.853 -7.780 1.00 66.11 61 ALA D C 1
ATOM 6162 O O . ALA D 1 57 ? 61.829 -12.971 -8.313 1.00 64.01 61 ALA D O 1
ATOM 6164 N N . ALA D 1 58 ? 62.859 -10.981 -7.947 1.00 67.96 62 ALA D N 1
ATOM 6165 C CA . ALA D 1 58 ? 63.992 -11.229 -8.844 1.00 69.80 62 ALA D CA 1
ATOM 6166 C C . ALA D 1 58 ? 64.576 -12.635 -8.695 1.00 72.97 62 ALA D C 1
ATOM 6167 O O . ALA D 1 58 ? 64.931 -13.257 -9.690 1.00 79.81 62 ALA D O 1
ATOM 6169 N N . TRP D 1 59 ? 64.668 -13.132 -7.463 1.00 73.59 63 TRP D N 1
ATOM 6170 C CA . TRP D 1 59 ? 65.085 -14.523 -7.241 1.00 74.91 63 TRP D CA 1
ATOM 6171 C C . TRP D 1 59 ? 64.171 -15.517 -7.967 1.00 74.79 63 TRP D C 1
ATOM 6172 O O . TRP D 1 59 ? 64.615 -16.264 -8.850 1.00 82.20 63 TRP D O 1
ATOM 6183 N N . ARG D 1 60 ? 62.887 -15.476 -7.635 1.00 78.62 64 ARG D N 1
ATOM 6184 C CA . ARG D 1 60 ? 61.923 -16.489 -8.109 1.00 82.84 64 ARG D CA 1
ATOM 6185 C C . ARG D 1 60 ? 61.932 -16.663 -9.630 1.00 81.44 64 ARG D C 1
ATOM 6186 O O . ARG D 1 60 ? 61.813 -17.784 -10.139 1.00 80.83 64 ARG D O 1
ATOM 6194 N N . ILE D 1 61 ? 62.089 -15.543 -10.334 1.00 80.99 65 ILE D N 1
ATOM 6195 C CA . ILE D 1 61 ? 62.139 -15.514 -11.796 1.00 82.13 65 ILE D CA 1
ATOM 6196 C C . ILE D 1 61 ? 63.403 -16.228 -12.260 1.00 82.21 65 ILE D C 1
ATOM 6197 O O . ILE D 1 61 ? 63.357 -17.089 -13.151 1.00 81.47 65 ILE D O 1
ATOM 6202 N N . VAL D 1 62 ? 64.521 -15.883 -11.625 1.00 81.78 66 VAL D N 1
ATOM 6203 C CA . VAL D 1 62 ? 65.818 -16.440 -11.989 1.00 80.02 66 VAL D CA 1
ATOM 6204 C C . VAL D 1 62 ? 65.851 -17.946 -11.712 1.00 78.57 66 VAL D C 1
ATOM 6205 O O . VAL D 1 62 ? 66.272 -18.715 -12.577 1.00 83.08 66 VAL D O 1
ATOM 6209 N N . SER D 1 63 ? 65.393 -18.366 -10.532 1.00 76.44 67 SER D N 1
ATOM 6210 C CA . SER D 1 63 ? 65.276 -19.807 -10.239 1.00 78.80 67 SER D CA 1
ATOM 6211 C C . SER D 1 63 ? 64.228 -20.516 -11.120 1.00 77.94 67 SER D C 1
ATOM 6212 O O . SER D 1 63 ? 64.375 -21.702 -11.423 1.00 77.30 67 SER D O 1
ATOM 6215 N N . SER D 1 64 ? 63.182 -19.797 -11.527 1.00 80.29 68 SER D N 1
ATOM 6216 C CA . SER D 1 64 ? 62.225 -20.334 -12.504 1.00 82.39 68 SER D CA 1
ATOM 6217 C C . SER D 1 64 ? 62.888 -20.578 -13.865 1.00 84.78 68 SER D C 1
ATOM 6218 O O . SER D 1 64 ? 62.661 -21.629 -14.477 1.00 79.06 68 SER D O 1
ATOM 6221 N N . ILE D 1 65 ? 63.693 -19.612 -14.326 1.00 87.71 69 ILE D N 1
ATOM 6222 C CA . ILE D 1 65 ? 64.424 -19.743 -15.606 1.00 87.54 69 ILE D CA 1
ATOM 6223 C C . ILE D 1 65 ? 65.507 -20.829 -15.515 1.00 86.60 69 ILE D C 1
ATOM 6224 O O . ILE D 1 65 ? 65.602 -21.688 -16.396 1.00 88.25 69 ILE D O 1
ATOM 6229 N N . GLU D 1 66 ? 66.291 -20.804 -14.443 1.00 86.43 70 GLU D N 1
ATOM 6230 C CA . GLU D 1 66 ? 67.318 -21.826 -14.199 1.00 90.89 70 GLU D CA 1
ATOM 6231 C C . GLU D 1 66 ? 66.768 -23.248 -14.377 1.00 92.05 70 GLU D C 1
ATOM 6232 O O . GLU D 1 66 ? 67.350 -24.066 -15.093 1.00 92.55 70 GLU D O 1
ATOM 6238 N N . ALA D 1 67 ? 65.630 -23.517 -13.746 1.00 92.41 71 ALA D N 1
ATOM 6239 C CA . ALA D 1 67 ? 64.953 -24.809 -13.876 1.00 95.17 71 ALA D CA 1
ATOM 6240 C C . ALA D 1 67 ? 64.442 -25.100 -15.300 1.00 98.67 71 ALA D C 1
ATOM 6241 O O . ALA D 1 67 ? 64.312 -26.266 -15.679 1.00 96.94 71 ALA D O 1
ATOM 6243 N N . LYS D 1 68 ? 64.134 -24.053 -16.069 1.00 104.67 72 LYS D N 1
ATOM 6244 C CA . LYS D 1 68 ? 63.734 -24.203 -17.479 1.00 108.15 72 LYS D CA 1
ATOM 6245 C C . LYS D 1 68 ? 64.929 -24.519 -18.380 1.00 108.58 72 LYS D C 1
ATOM 6246 O O . LYS D 1 68 ? 64.833 -25.368 -19.269 1.00 106.55 72 LYS D O 1
ATOM 6252 N N . GLU D 1 69 ? 66.040 -23.817 -18.161 1.00 110.00 73 GLU D N 1
ATOM 6253 C CA . GLU D 1 69 ? 67.268 -24.049 -18.924 1.00 110.00 73 GLU D CA 1
ATOM 6254 C C . GLU D 1 69 ? 67.962 -25.359 -18.525 1.00 110.00 73 GLU D C 1
ATOM 6255 O O . GLU D 1 69 ? 68.639 -25.971 -19.356 1.00 110.00 73 GLU D O 1
ATOM 6261 N N . LYS D 1 70 ? 67.811 -25.773 -17.263 1.00 108.37 74 LYS D N 1
ATOM 6262 C CA . LYS D 1 70 ? 68.233 -27.117 -16.822 1.00 104.61 74 LYS D CA 1
ATOM 6263 C C . LYS D 1 70 ? 67.535 -28.220 -17.623 1.00 100.83 74 LYS D C 1
ATOM 6264 O O . LYS D 1 70 ? 68.189 -29.012 -18.297 1.00 98.78 74 LYS D O 1
ATOM 6270 N N . GLY D 1 71 ? 66.207 -28.251 -17.546 1.00 103.22 75 GLY D N 1
ATOM 6271 C CA . GLY D 1 71 ? 65.401 -29.260 -18.231 1.00 106.30 75 GLY D CA 1
ATOM 6272 C C . GLY D 1 71 ? 65.285 -28.997 -19.719 1.00 109.61 75 GLY D C 1
ATOM 6273 O O . GLY D 1 71 ? 64.337 -28.354 -20.169 1.00 108.65 75 GLY D O 1
ATOM 6274 N N . ARG D 1 72 ? 66.262 -29.496 -20.475 1.00 110.00 76 ARG D N 1
ATOM 6275 C CA . ARG D 1 72 ? 66.289 -29.367 -21.934 1.00 110.00 76 ARG D CA 1
ATOM 6276 C C . ARG D 1 72 ? 66.819 -30.633 -22.599 1.00 110.00 76 ARG D C 1
ATOM 6277 O O . ARG D 1 72 ? 67.355 -31.530 -21.931 1.00 110.00 76 ARG D O 1
ATOM 6285 N N . GLN D 1 73 ? 66.663 -30.684 -23.922 1.00 110.00 77 GLN D N 1
ATOM 6286 C CA . GLN D 1 73 ? 67.221 -31.757 -24.749 1.00 110.00 77 GLN D CA 1
ATOM 6287 C C . GLN D 1 73 ? 68.750 -31.615 -24.866 1.00 110.00 77 GLN D C 1
ATOM 6288 O O . GLN D 1 73 ? 69.486 -32.577 -24.603 1.00 110.00 77 GLN D O 1
ATOM 6294 N N . LYS D 1 74 ? 69.212 -30.416 -25.248 1.00 110.00 78 LYS D N 1
ATOM 6295 C CA . LYS D 1 74 ? 70.651 -30.069 -25.278 1.00 110.00 78 LYS D CA 1
ATOM 6296 C C . LYS D 1 74 ? 70.952 -28.931 -24.290 1.00 110.00 78 LYS D C 1
ATOM 6297 O O . LYS D 1 74 ? 70.965 -27.764 -24.689 1.00 110.00 78 LYS D O 1
ATOM 6303 N N . PRO D 1 75 ? 71.184 -29.265 -22.998 1.00 107.20 79 PRO D N 1
ATOM 6304 C CA . PRO D 1 75 ? 71.548 -28.263 -21.981 1.00 105.31 79 PRO D CA 1
ATOM 6305 C C . PRO D 1 75 ? 72.786 -27.424 -22.326 1.00 101.86 79 PRO D C 1
ATOM 6306 O O . PRO D 1 75 ? 73.645 -27.880 -23.083 1.00 101.80 79 PRO D O 1
ATOM 6310 N N . ASN D 1 76 ? 72.856 -26.212 -21.769 1.00 97.84 80 ASN D N 1
ATOM 6311 C CA . ASN D 1 76 ? 73.996 -25.308 -21.965 1.00 95.22 80 ASN D CA 1
ATOM 6312 C C . ASN D 1 76 ? 74.672 -24.959 -20.624 1.00 97.31 80 ASN D C 1
ATOM 6313 O O . ASN D 1 76 ? 74.316 -23.975 -19.977 1.00 104.55 80 ASN D O 1
ATOM 6318 N N . ALA D 1 77 ? 75.666 -25.756 -20.229 1.00 97.32 81 ALA D N 1
ATOM 6319 C CA . ALA D 1 77 ? 76.345 -25.588 -18.931 1.00 98.42 81 ALA D CA 1
ATOM 6320 C C . ALA D 1 77 ? 77.051 -24.225 -18.750 1.00 97.48 81 ALA D C 1
ATOM 6321 O O . ALA D 1 77 ? 77.132 -23.713 -17.623 1.00 95.52 81 ALA D O 1
ATOM 6323 N N . LYS D 1 78 ? 77.545 -23.646 -19.848 1.00 94.80 82 LYS D N 1
ATOM 6324 C CA . LYS D 1 78 ? 78.051 -22.266 -19.845 1.00 97.75 82 LYS D CA 1
ATOM 6325 C C . LYS D 1 78 ? 76.937 -21.248 -19.522 1.00 98.65 82 LYS D C 1
ATOM 6326 O O . LYS D 1 78 ? 77.195 -20.205 -18.909 1.00 96.38 82 LYS D O 1
ATOM 6332 N N . ARG D 1 79 ? 75.713 -21.547 -19.959 1.00 98.86 83 ARG D N 1
ATOM 6333 C CA . ARG D 1 79 ? 74.533 -20.754 -19.601 1.00 95.50 83 ARG D CA 1
ATOM 6334 C C . ARG D 1 79 ? 74.171 -21.004 -18.134 1.00 96.15 83 ARG D C 1
ATOM 6335 O O . ARG D 1 79 ? 74.124 -20.063 -17.336 1.00 98.82 83 ARG D O 1
ATOM 6343 N N . ILE D 1 80 ? 73.984 -22.278 -17.774 1.00 96.19 84 ILE D N 1
ATOM 6344 C CA . ILE D 1 80 ? 73.655 -22.677 -16.386 1.00 97.80 84 ILE D CA 1
ATOM 6345 C C . ILE D 1 80 ? 74.710 -22.182 -15.370 1.00 98.43 84 ILE D C 1
ATOM 6346 O O . ILE D 1 80 ? 74.394 -22.024 -14.194 1.00 97.16 84 ILE D O 1
ATOM 6351 N N . GLU D 1 81 ? 75.943 -21.930 -15.817 1.00 102.47 85 GLU D N 1
ATOM 6352 C CA . GLU D 1 81 ? 76.928 -21.196 -14.994 1.00 108.06 85 GLU D CA 1
ATOM 6353 C C . GLU D 1 81 ? 76.459 -19.746 -14.724 1.00 108.00 85 GLU D C 1
ATOM 6354 O O . GLU D 1 81 ? 76.294 -19.331 -13.555 1.00 110.00 85 GLU D O 1
ATOM 6360 N N . GLN D 1 82 ? 76.223 -19.003 -15.813 1.00 103.79 86 GLN D N 1
ATOM 6361 C CA . GLN D 1 82 ? 75.864 -17.572 -15.756 1.00 99.48 86 GLN D CA 1
ATOM 6362 C C . GLN D 1 82 ? 74.667 -17.280 -14.860 1.00 97.49 86 GLN D C 1
ATOM 6363 O O . GLN D 1 82 ? 74.654 -16.277 -14.142 1.00 93.82 86 GLN D O 1
ATOM 6369 N N . ILE D 1 83 ? 73.659 -18.148 -14.941 1.00 99.63 87 ILE D N 1
ATOM 6370 C CA . ILE D 1 83 ? 72.442 -18.029 -14.138 1.00 103.04 87 ILE D CA 1
ATOM 6371 C C . ILE D 1 83 ? 72.803 -18.252 -12.679 1.00 104.36 87 ILE D C 1
ATOM 6372 O O . ILE D 1 83 ? 72.606 -17.368 -11.853 1.00 110.00 87 ILE D O 1
ATOM 6377 N N . ARG D 1 84 ? 73.368 -19.419 -12.388 1.00 103.18 88 ARG D N 1
ATOM 6378 C CA . ARG D 1 84 ? 73.795 -19.784 -11.030 1.00 103.93 88 ARG D CA 1
ATOM 6379 C C . ARG D 1 84 ? 74.698 -18.719 -10.374 1.00 99.74 88 ARG D C 1
ATOM 6380 O O . ARG D 1 84 ? 74.606 -18.503 -9.163 1.00 97.24 88 ARG D O 1
ATOM 6388 N N . VAL D 1 85 ? 75.557 -18.061 -11.164 1.00 95.37 89 VAL D N 1
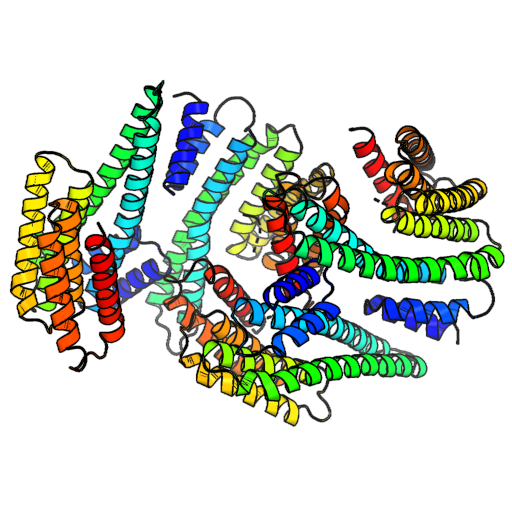ATOM 6389 C CA . VAL D 1 85 ? 76.344 -16.907 -10.661 1.00 90.82 89 VAL D CA 1
ATOM 6390 C C . VAL D 1 85 ? 75.427 -15.745 -10.258 1.00 88.57 89 VAL D C 1
ATOM 6391 O O . VAL D 1 85 ? 75.582 -15.157 -9.186 1.00 89.96 89 VAL D O 1
ATOM 6395 N N . TYR D 1 86 ? 74.487 -15.418 -11.138 1.00 88.23 90 TYR D N 1
ATOM 6396 C CA . TYR D 1 86 ? 73.616 -14.260 -10.964 1.00 87.56 90 TYR D CA 1
ATOM 6397 C C . TYR D 1 86 ? 72.579 -14.441 -9.845 1.00 87.60 90 TYR D C 1
ATOM 6398 O O . TYR D 1 86 ? 72.280 -13.496 -9.119 1.00 90.17 90 TYR D O 1
ATOM 6407 N N . ARG D 1 87 ? 72.031 -15.648 -9.724 1.00 83.04 91 ARG D N 1
ATOM 6408 C CA . ARG D 1 87 ? 71.150 -16.010 -8.624 1.00 86.11 91 ARG D CA 1
ATOM 6409 C C . ARG D 1 87 ? 71.814 -15.719 -7.288 1.00 90.31 91 ARG D C 1
ATOM 6410 O O . ARG D 1 87 ? 71.225 -15.077 -6.425 1.00 102.80 91 ARG D O 1
ATOM 6418 N N . GLN D 1 88 ? 73.047 -16.185 -7.131 1.00 92.67 92 GLN D N 1
ATOM 6419 C CA . GLN D 1 88 ? 73.801 -15.965 -5.896 1.00 92.16 92 GLN D CA 1
ATOM 6420 C C . GLN D 1 88 ? 74.019 -14.488 -5.600 1.00 88.18 92 GLN D C 1
ATOM 6421 O O . GLN D 1 88 ? 73.822 -14.062 -4.464 1.00 88.60 92 GLN D O 1
ATOM 6427 N N . LYS D 1 89 ? 74.359 -13.709 -6.629 1.00 85.90 93 LYS D N 1
ATOM 6428 C CA . LYS D 1 89 ? 74.495 -12.243 -6.507 1.00 87.18 93 LYS D CA 1
ATOM 6429 C C . LYS D 1 89 ? 73.266 -11.565 -5.868 1.00 87.67 93 LYS D C 1
ATOM 6430 O O . LYS D 1 89 ? 73.404 -10.542 -5.182 1.00 83.78 93 LYS D O 1
ATOM 6436 N N . ILE D 1 90 ? 72.081 -12.130 -6.122 1.00 85.60 94 ILE D N 1
ATOM 6437 C CA . ILE D 1 90 ? 70.846 -11.730 -5.444 1.00 86.96 94 ILE D CA 1
ATOM 6438 C C . ILE D 1 90 ? 70.815 -12.272 -4.012 1.00 86.79 94 ILE D C 1
ATOM 6439 O O . ILE D 1 90 ? 70.505 -11.520 -3.070 1.00 89.66 94 ILE D O 1
ATOM 6444 N N . GLU D 1 91 ? 71.132 -13.564 -3.852 1.00 86.76 95 GLU D N 1
ATOM 6445 C CA . GLU D 1 91 ? 71.095 -14.233 -2.528 1.00 86.95 95 GLU D CA 1
ATOM 6446 C C . GLU D 1 91 ? 71.979 -13.504 -1.496 1.00 87.44 95 GLU D C 1
ATOM 6447 O O . GLU D 1 91 ? 71.638 -13.429 -0.311 1.00 78.96 95 GLU D O 1
ATOM 6453 N N . LYS D 1 92 ? 73.109 -12.984 -1.982 1.00 91.16 96 LYS D N 1
ATOM 6454 C CA . LYS D 1 92 ? 73.957 -12.010 -1.286 1.00 92.73 96 LYS D CA 1
ATOM 6455 C C . LYS D 1 92 ? 73.122 -10.823 -0.791 1.00 98.16 96 LYS D C 1
ATOM 6456 O O . LYS D 1 92 ? 72.994 -10.610 0.430 1.00 105.47 96 LYS D O 1
ATOM 6462 N N . GLU D 1 93 ? 72.516 -10.095 -1.738 1.00 100.21 97 GLU D N 1
ATOM 6463 C CA . GLU D 1 93 ? 71.725 -8.886 -1.437 1.00 96.27 97 GLU D CA 1
ATOM 6464 C C . GLU D 1 93 ? 70.591 -9.153 -0.461 1.00 92.21 97 GLU D C 1
ATOM 6465 O O . GLU D 1 93 ? 70.320 -8.327 0.413 1.00 91.95 97 GLU D O 1
ATOM 6471 N N . LEU D 1 94 ? 69.938 -10.305 -0.609 1.00 88.62 98 LEU D N 1
ATOM 6472 C CA . LEU D 1 94 ? 68.963 -10.750 0.382 1.00 91.17 98 LEU D CA 1
ATOM 6473 C C . LEU D 1 94 ? 69.594 -10.847 1.780 1.00 93.85 98 LEU D C 1
ATOM 6474 O O . LEU D 1 94 ? 69.042 -10.311 2.752 1.00 92.83 98 LEU D O 1
ATOM 6479 N N . SER D 1 95 ? 70.759 -11.494 1.870 1.00 99.94 99 SER D N 1
ATOM 6480 C CA . SER D 1 95 ? 71.451 -11.674 3.159 1.00 99.33 99 SER D CA 1
ATOM 6481 C C . SER D 1 95 ? 71.886 -10.343 3.767 1.00 96.92 99 SER D C 1
ATOM 6482 O O . SER D 1 95 ? 71.680 -10.113 4.961 1.00 96.34 99 SER D O 1
ATOM 6485 N N . ASP D 1 96 ? 72.480 -9.478 2.942 1.00 94.44 100 ASP D N 1
ATOM 6486 C CA . ASP D 1 96 ? 72.863 -8.123 3.382 1.00 99.47 100 ASP D CA 1
ATOM 6487 C C . ASP D 1 96 ? 71.691 -7.392 4.040 1.00 99.53 100 ASP D C 1
ATOM 6488 O O . ASP D 1 96 ? 71.805 -6.867 5.155 1.00 103.27 100 ASP D O 1
ATOM 6493 N N . ILE D 1 97 ? 70.565 -7.386 3.334 1.00 95.78 101 ILE D N 1
ATOM 6494 C CA . ILE D 1 97 ? 69.356 -6.706 3.786 1.00 91.88 101 ILE D CA 1
ATOM 6495 C C . ILE D 1 97 ? 68.763 -7.396 5.024 1.00 90.00 101 ILE D C 1
ATOM 6496 O O . ILE D 1 97 ? 68.345 -6.713 5.959 1.00 93.41 101 ILE D O 1
ATOM 6501 N N . CYS D 1 98 ? 68.739 -8.727 5.043 1.00 86.11 102 CYS D N 1
ATOM 6502 C CA . CYS D 1 98 ? 68.221 -9.453 6.212 1.00 88.02 102 CYS D CA 1
ATOM 6503 C C . CYS D 1 98 ? 69.069 -9.255 7.474 1.00 89.40 102 CYS D C 1
ATOM 6504 O O . CYS D 1 98 ? 68.541 -8.938 8.547 1.00 86.96 102 CYS D O 1
ATOM 6507 N N . ASN D 1 99 ? 70.378 -9.442 7.347 1.00 92.16 103 ASN D N 1
ATOM 6508 C CA . ASN D 1 99 ? 71.273 -9.287 8.500 1.00 94.82 103 ASN D CA 1
ATOM 6509 C C . ASN D 1 99 ? 71.205 -7.882 9.073 1.00 92.72 103 ASN D C 1
ATOM 6510 O O . ASN D 1 99 ? 71.050 -7.700 10.286 1.00 91.51 103 ASN D O 1
ATOM 6515 N N . ASP D 1 100 ? 71.292 -6.902 8.179 1.00 93.09 104 ASP D N 1
ATOM 6516 C CA . ASP D 1 100 ? 71.173 -5.495 8.537 1.00 91.50 104 ASP D CA 1
ATOM 6517 C C . ASP D 1 100 ? 69.984 -5.213 9.455 1.00 91.02 104 ASP D C 1
ATOM 6518 O O . ASP D 1 100 ? 70.134 -4.497 10.447 1.00 97.63 104 ASP D O 1
ATOM 6523 N N . ILE D 1 101 ? 68.816 -5.762 9.118 1.00 89.53 105 ILE D N 1
ATOM 6524 C CA . ILE D 1 101 ? 67.625 -5.587 9.957 1.00 89.55 105 ILE D CA 1
ATOM 6525 C C . ILE D 1 101 ? 67.665 -6.480 11.197 1.00 86.46 105 ILE D C 1
ATOM 6526 O O . ILE D 1 101 ? 67.446 -5.981 12.295 1.00 83.03 105 ILE D O 1
ATOM 6531 N N . LEU D 1 102 ? 67.969 -7.771 11.029 1.00 87.30 106 LEU D N 1
ATOM 6532 C CA . LEU D 1 102 ? 67.968 -8.740 12.158 1.00 86.27 106 LEU D CA 1
ATOM 6533 C C . LEU D 1 102 ? 68.913 -8.318 13.301 1.00 84.33 106 LEU D C 1
ATOM 6534 O O . LEU D 1 102 ? 68.612 -8.507 14.500 1.00 78.55 106 LEU D O 1
ATOM 6539 N N . LYS D 1 103 ? 70.052 -7.750 12.903 1.00 82.89 107 LYS D N 1
ATOM 6540 C CA . LYS D 1 103 ? 70.984 -7.104 13.824 1.00 85.85 107 LYS D CA 1
ATOM 6541 C C . LYS D 1 103 ? 70.337 -5.927 14.578 1.00 87.29 107 LYS D C 1
ATOM 6542 O O . LYS D 1 103 ? 70.517 -5.787 15.787 1.00 95.46 107 LYS D O 1
ATOM 6548 N N . LEU D 1 104 ? 69.594 -5.091 13.856 1.00 82.80 108 LEU D N 1
ATOM 6549 C CA . LEU D 1 104 ? 68.892 -3.943 14.446 1.00 77.93 108 LEU D CA 1
ATOM 6550 C C . LEU D 1 104 ? 67.797 -4.402 15.418 1.00 79.82 108 LEU D C 1
ATOM 6551 O O . LEU D 1 104 ? 67.653 -3.855 16.519 1.00 82.68 108 LEU D O 1
ATOM 6556 N N . LEU D 1 105 ? 67.042 -5.416 15.007 1.00 83.47 109 LEU D N 1
ATOM 6557 C CA . LEU D 1 105 ? 66.043 -6.052 15.862 1.00 87.73 109 LEU D CA 1
ATOM 6558 C C . LEU D 1 105 ? 66.667 -6.614 17.118 1.00 91.81 109 LEU D C 1
ATOM 6559 O O . LEU D 1 105 ? 66.271 -6.247 18.230 1.00 94.91 109 LEU D O 1
ATOM 6564 N N . GLN D 1 106 ? 67.650 -7.491 16.927 1.00 94.66 110 GLN D N 1
ATOM 6565 C CA . GLN D 1 106 ? 68.287 -8.175 18.046 1.00 99.16 110 GLN D CA 1
ATOM 6566 C C . GLN D 1 106 ? 69.041 -7.233 18.998 1.00 97.78 110 GLN D C 1
ATOM 6567 O O . GLN D 1 106 ? 68.949 -7.394 20.214 1.00 93.68 110 GLN D O 1
ATOM 6573 N N . GLU D 1 107 ? 69.768 -6.259 18.444 1.00 99.32 111 GLU D N 1
ATOM 6574 C CA . GLU D 1 107 ? 70.608 -5.347 19.243 1.00 101.54 111 GLU D CA 1
ATOM 6575 C C . GLU D 1 107 ? 69.911 -4.066 19.738 1.00 97.76 111 GLU D C 1
ATOM 6576 O O . GLU D 1 107 ? 70.274 -3.554 20.797 1.00 92.90 111 GLU D O 1
ATOM 6582 N N . GLN D 1 108 ? 68.934 -3.547 18.991 1.00 97.74 112 GLN D N 1
ATOM 6583 C CA . GLN D 1 108 ? 68.288 -2.272 19.354 1.00 97.27 112 GLN D CA 1
ATOM 6584 C C . GLN D 1 108 ? 66.806 -2.370 19.701 1.00 93.76 112 GLN D C 1
ATOM 6585 O O . GLN D 1 108 ? 66.384 -1.816 20.716 1.00 95.17 112 GLN D O 1
ATOM 6591 N N . PHE D 1 109 ? 66.019 -3.055 18.875 1.00 89.66 113 PHE D N 1
ATOM 6592 C CA . PHE D 1 109 ? 64.558 -2.979 19.004 1.00 89.47 113 PHE D CA 1
ATOM 6593 C C . PHE D 1 109 ? 63.958 -3.934 20.025 1.00 89.97 113 PHE D C 1
ATOM 6594 O O . PHE D 1 109 ? 63.104 -3.525 20.809 1.00 91.62 113 PHE D O 1
ATOM 6602 N N . VAL D 1 110 ? 64.382 -5.196 20.012 1.00 94.80 114 VAL D N 1
ATOM 6603 C CA . VAL D 1 110 ? 63.866 -6.195 20.971 1.00 98.93 114 VAL D CA 1
ATOM 6604 C C . VAL D 1 110 ? 64.285 -5.909 22.429 1.00 100.69 114 VAL D C 1
ATOM 6605 O O . VAL D 1 110 ? 63.465 -6.079 23.340 1.00 92.36 114 VAL D O 1
ATOM 6609 N N . PRO D 1 111 ? 65.556 -5.487 22.656 1.00 106.15 115 PRO D N 1
ATOM 6610 C CA . PRO D 1 111 ? 65.968 -5.057 24.001 1.00 105.30 115 PRO D CA 1
ATOM 6611 C C . PRO D 1 111 ? 65.183 -3.859 24.536 1.00 100.02 115 PRO D C 1
ATOM 6612 O O . PRO D 1 111 ? 64.672 -3.905 25.652 1.00 103.28 115 PRO D O 1
ATOM 6616 N N . ARG D 1 112 ? 65.067 -2.816 23.724 1.00 95.13 116 ARG D N 1
ATOM 6617 C CA . ARG D 1 112 ? 64.470 -1.557 24.163 1.00 94.73 116 ARG D CA 1
ATOM 6618 C C . ARG D 1 112 ? 62.955 -1.610 24.389 1.00 91.30 116 ARG D C 1
ATOM 6619 O O . ARG D 1 112 ? 62.408 -0.733 25.054 1.00 87.41 116 ARG D O 1
ATOM 6627 N N . SER D 1 113 ? 62.281 -2.625 23.852 1.00 93.24 117 SER D N 1
ATOM 6628 C CA . SER D 1 113 ? 60.818 -2.671 23.886 1.00 95.52 117 SER D CA 1
ATOM 6629 C C . SER D 1 113 ? 60.277 -3.015 25.277 1.00 97.09 117 SER D C 1
ATOM 6630 O O . SER D 1 113 ? 60.815 -3.896 25.949 1.00 99.42 117 SER D O 1
ATOM 6633 N N . THR D 1 114 ? 59.222 -2.301 25.691 1.00 99.42 118 THR D N 1
ATOM 6634 C CA . THR D 1 114 ? 58.517 -2.528 26.974 1.00 98.16 118 THR D CA 1
ATOM 6635 C C . THR D 1 114 ? 57.080 -3.060 26.802 1.00 97.08 118 THR D C 1
ATOM 6636 O O . THR D 1 114 ? 56.660 -3.957 27.537 1.00 91.67 118 THR D O 1
ATOM 6640 N N . ASN D 1 115 ? 56.344 -2.500 25.840 1.00 98.47 119 ASN D N 1
ATOM 6641 C CA . ASN D 1 115 ? 54.964 -2.917 25.540 1.00 99.19 119 ASN D CA 1
ATOM 6642 C C . ASN D 1 115 ? 54.928 -4.263 24.824 1.00 97.86 119 ASN D C 1
ATOM 6643 O O . ASN D 1 115 ? 55.865 -4.606 24.103 1.00 97.33 119 ASN D O 1
ATOM 6648 N N . ALA D 1 116 ? 53.838 -5.008 25.006 1.00 93.71 120 ALA D N 1
ATOM 6649 C CA . ALA D 1 116 ? 53.671 -6.320 24.371 1.00 89.20 120 ALA D CA 1
ATOM 6650 C C . ALA D 1 116 ? 53.541 -6.213 22.842 1.00 92.16 120 ALA D C 1
ATOM 6651 O O . ALA D 1 116 ? 54.307 -6.845 22.099 1.00 91.52 120 ALA D O 1
ATOM 6653 N N . ASP D 1 117 ? 52.596 -5.391 22.381 1.00 94.55 121 ASP D N 1
ATOM 6654 C CA . ASP D 1 117 ? 52.350 -5.203 20.941 1.00 97.12 121 ASP D CA 1
ATOM 6655 C C . ASP D 1 117 ? 53.644 -4.999 20.137 1.00 96.67 121 ASP D C 1
ATOM 6656 O O . ASP D 1 117 ? 53.880 -5.698 19.138 1.00 98.20 121 ASP D O 1
ATOM 6661 N N . ALA D 1 118 ? 54.497 -4.093 20.618 1.00 95.91 122 ALA D N 1
ATOM 6662 C CA . ALA D 1 118 ? 55.772 -3.790 19.966 1.00 95.05 122 ALA D CA 1
ATOM 6663 C C . ALA D 1 118 ? 56.701 -5.004 19.979 1.00 93.07 122 ALA D C 1
ATOM 6664 O O . ALA D 1 118 ? 57.406 -5.243 18.998 1.00 88.16 122 ALA D O 1
ATOM 6666 N N . LYS D 1 119 ? 56.684 -5.770 21.075 1.00 94.85 123 LYS D N 1
ATOM 6667 C CA . LYS D 1 119 ? 57.480 -7.006 21.170 1.00 97.17 123 LYS D CA 1
ATOM 6668 C C . LYS D 1 119 ? 56.997 -8.048 20.163 1.00 93.74 123 LYS D C 1
ATOM 6669 O O . LYS D 1 119 ? 57.807 -8.606 19.411 1.00 94.57 123 LYS D O 1
ATOM 6675 N N . VAL D 1 120 ? 55.683 -8.280 20.127 1.00 86.71 124 VAL D N 1
ATOM 6676 C CA . VAL D 1 120 ? 55.102 -9.198 19.143 1.00 83.96 124 VAL D CA 1
ATOM 6677 C C . VAL D 1 120 ? 55.504 -8.740 17.749 1.00 82.94 124 VAL D C 1
ATOM 6678 O O . VAL D 1 120 ? 56.024 -9.536 16.967 1.00 80.74 124 VAL D O 1
ATOM 6682 N N . PHE D 1 121 ? 55.282 -7.455 17.464 1.00 84.23 125 PHE D N 1
ATOM 6683 C CA . PHE D 1 121 ? 55.691 -6.858 16.186 1.00 86.59 125 PHE D CA 1
ATOM 6684 C C . PHE D 1 121 ? 57.163 -7.136 15.851 1.00 84.89 125 PHE D C 1
ATOM 6685 O O . PHE D 1 121 ? 57.458 -7.652 14.769 1.00 89.01 125 PHE D O 1
ATOM 6693 N N . TYR D 1 122 ? 58.069 -6.814 16.777 1.00 80.38 126 TYR D N 1
ATOM 6694 C CA . TYR D 1 122 ? 59.511 -6.961 16.526 1.00 75.33 126 TYR D CA 1
ATOM 6695 C C . TYR D 1 122 ? 59.941 -8.418 16.385 1.00 73.98 126 TYR D C 1
ATOM 6696 O O . TYR D 1 122 ? 60.783 -8.721 15.539 1.00 73.95 126 TYR D O 1
ATOM 6705 N N . TYR D 1 123 ? 59.369 -9.308 17.195 1.00 75.47 127 TYR D N 1
ATOM 6706 C CA . TYR D 1 123 ? 59.663 -10.750 17.089 1.00 81.88 127 TYR D CA 1
ATOM 6707 C C . TYR D 1 123 ? 59.110 -11.368 15.802 1.00 79.63 127 TYR D C 1
ATOM 6708 O O . TYR D 1 123 ? 59.805 -12.144 15.133 1.00 81.43 127 TYR D O 1
ATOM 6717 N N . LYS D 1 124 ? 57.865 -11.024 15.472 1.00 77.38 128 LYS D N 1
ATOM 6718 C CA . LYS D 1 124 ? 57.257 -11.356 14.176 1.00 73.99 128 LYS D CA 1
ATOM 6719 C C . LYS D 1 124 ? 58.143 -10.876 13.013 1.00 69.79 128 LYS D C 1
ATOM 6720 O O . LYS D 1 124 ? 58.489 -11.652 12.116 1.00 63.49 128 LYS D O 1
ATOM 6726 N N . MET D 1 125 ? 58.514 -9.599 13.054 1.00 72.45 129 MET D N 1
ATOM 6727 C CA . MET D 1 125 ? 59.453 -9.018 12.082 1.00 77.19 129 MET D CA 1
ATOM 6728 C C . MET D 1 125 ? 60.804 -9.736 12.052 1.00 81.37 129 MET D C 1
ATOM 6729 O O . MET D 1 125 ? 61.406 -9.851 10.989 1.00 85.84 129 MET D O 1
ATOM 6734 N N . GLN D 1 126 ? 61.281 -10.196 13.210 1.00 86.65 130 GLN D N 1
ATOM 6735 C CA . GLN D 1 126 ? 62.489 -11.047 13.278 1.00 87.56 130 GLN D CA 1
ATOM 6736 C C . GLN D 1 126 ? 62.272 -12.375 12.541 1.00 78.60 130 GLN D C 1
ATOM 6737 O O . GLN D 1 126 ? 63.061 -12.730 11.664 1.00 72.07 130 GLN D O 1
ATOM 6743 N N . GLY D 1 127 ? 61.194 -13.078 12.885 1.00 74.74 131 GLY D N 1
ATOM 6744 C CA . GLY D 1 127 ? 60.828 -14.329 12.214 1.00 73.37 131 GLY D CA 1
ATOM 6745 C C . GLY D 1 127 ? 60.643 -14.182 10.711 1.00 74.52 131 GLY D C 1
ATOM 6746 O O . GLY D 1 127 ? 60.960 -15.107 9.935 1.00 73.64 131 GLY D O 1
ATOM 6747 N N . ASP D 1 128 ? 60.118 -13.026 10.296 1.00 75.76 132 ASP D N 1
ATOM 6748 C CA . ASP D 1 128 ? 59.911 -12.757 8.870 1.00 76.83 132 ASP D CA 1
ATOM 6749 C C . ASP D 1 128 ? 61.219 -12.785 8.107 1.00 74.67 132 ASP D C 1
ATOM 6750 O O . ASP D 1 128 ? 61.387 -13.574 7.184 1.00 76.60 132 ASP D O 1
ATOM 6755 N N . TYR D 1 129 ? 62.165 -11.964 8.531 1.00 74.84 133 TYR D N 1
ATOM 6756 C CA . TYR D 1 129 ? 63.403 -11.799 7.774 1.00 75.77 133 TYR D CA 1
ATOM 6757 C C . TYR D 1 129 ? 64.345 -13.004 7.913 1.00 79.78 133 TYR D C 1
ATOM 6758 O O . TYR D 1 129 ? 65.239 -13.168 7.087 1.00 77.14 133 TYR D O 1
ATOM 6767 N N . TYR D 1 130 ? 64.118 -13.852 8.926 1.00 87.02 134 TYR D N 1
ATOM 6768 C CA . TYR D 1 130 ? 64.628 -15.233 8.908 1.00 87.81 134 TYR D CA 1
ATOM 6769 C C . TYR D 1 130 ? 63.903 -16.051 7.854 1.00 84.83 134 TYR D C 1
ATOM 6770 O O . TYR D 1 130 ? 64.568 -16.662 7.039 1.00 85.99 134 TYR D O 1
ATOM 6779 N N . ARG D 1 131 ? 62.567 -16.057 7.844 1.00 81.28 135 ARG D N 1
ATOM 6780 C CA . ARG D 1 131 ? 61.824 -16.778 6.778 1.00 82.91 135 ARG D CA 1
ATOM 6781 C C . ARG D 1 131 ? 62.312 -16.400 5.346 1.00 80.98 135 ARG D C 1
ATOM 6782 O O . ARG D 1 131 ? 62.500 -17.276 4.467 1.00 78.85 135 ARG D O 1
ATOM 6790 N N . TYR D 1 132 ? 62.561 -15.104 5.155 1.00 79.32 136 TYR D N 1
ATOM 6791 C CA . TYR D 1 132 ? 63.136 -14.577 3.915 1.00 82.16 136 TYR D CA 1
ATOM 6792 C C . TYR D 1 132 ? 64.545 -15.108 3.639 1.00 88.09 136 TYR D C 1
ATOM 6793 O O . TYR D 1 132 ? 64.914 -15.284 2.477 1.00 91.15 136 TYR D O 1
ATOM 6802 N N . LEU D 1 133 ? 65.335 -15.344 4.688 1.00 94.31 137 LEU D N 1
ATOM 6803 C CA . LEU D 1 133 ? 66.617 -16.044 4.528 1.00 95.87 137 LEU D CA 1
ATOM 6804 C C . LEU D 1 133 ? 66.405 -17.514 4.164 1.00 96.78 137 LEU D C 1
ATOM 6805 O O . LEU D 1 133 ? 67.059 -18.024 3.254 1.00 103.81 137 LEU D O 1
ATOM 6810 N N . ALA D 1 134 ? 65.476 -18.167 4.865 1.00 93.14 138 ALA D N 1
ATOM 6811 C CA . ALA D 1 134 ? 65.181 -19.589 4.707 1.00 91.51 138 ALA D CA 1
ATOM 6812 C C . ALA D 1 134 ? 64.712 -19.914 3.302 1.00 91.53 138 ALA D C 1
ATOM 6813 O O . ALA D 1 134 ? 65.268 -20.819 2.673 1.00 91.22 138 ALA D O 1
ATOM 6815 N N . GLU D 1 135 ? 63.732 -19.163 2.793 1.00 94.54 139 GLU D N 1
ATOM 6816 C CA . GLU D 1 135 ? 63.196 -19.431 1.430 1.00 95.54 139 GLU D CA 1
ATOM 6817 C C . GLU D 1 135 ? 64.238 -19.728 0.315 1.00 96.11 139 GLU D C 1
ATOM 6818 O O . GLU D 1 135 ? 63.918 -20.465 -0.617 1.00 96.39 139 GLU D O 1
ATOM 6824 N N . TYR D 1 136 ? 65.416 -19.118 0.419 1.00 94.99 140 TYR D N 1
ATOM 6825 C CA . TYR D 1 136 ? 66.480 -19.298 -0.561 1.00 95.04 140 TYR D CA 1
ATOM 6826 C C . TYR D 1 136 ? 67.693 -20.067 -0.055 1.00 95.29 140 TYR D C 1
ATOM 6827 O O . TYR D 1 136 ? 68.693 -20.164 -0.754 1.00 89.31 140 TYR D O 1
ATOM 6836 N N . SER D 1 137 ? 67.618 -20.610 1.152 1.00 101.90 141 SER D N 1
ATOM 6837 C CA . SER D 1 137 ? 68.750 -21.356 1.683 1.00 103.16 141 SER D CA 1
ATOM 6838 C C . SER D 1 137 ? 68.308 -22.696 2.234 1.00 109.48 141 SER D C 1
ATOM 6839 O O . SER D 1 137 ? 68.481 -22.992 3.413 1.00 108.42 141 SER D O 1
ATOM 6842 N N . SER D 1 138 ? 67.726 -23.503 1.360 1.00 110.00 142 SER D N 1
ATOM 6843 C CA . SER D 1 138 ? 67.272 -24.833 1.720 1.00 110.00 142 SER D CA 1
ATOM 6844 C C . SER D 1 138 ? 68.414 -25.796 2.048 1.00 110.00 142 SER D C 1
ATOM 6845 O O . SER D 1 138 ? 68.328 -26.591 2.977 1.00 110.00 142 SER D O 1
ATOM 6848 N N . GLY D 1 139 ? 69.479 -25.727 1.260 1.00 110.00 143 GLY D N 1
ATOM 6849 C CA . GLY D 1 139 ? 70.606 -26.624 1.417 1.00 110.00 143 GLY D CA 1
ATOM 6850 C C . GLY D 1 139 ? 71.527 -26.712 2.620 1.00 110.00 143 GLY D C 1
ATOM 6851 O O . GLY D 1 139 ? 71.862 -27.821 3.033 1.00 110.00 143 GLY D O 1
ATOM 6852 N N . GLU D 1 140 ? 71.962 -25.590 3.184 1.00 110.00 144 GLU D N 1
ATOM 6853 C CA . GLU D 1 140 ? 72.909 -25.675 4.298 1.00 110.00 144 GLU D CA 1
ATOM 6854 C C . GLU D 1 140 ? 72.467 -25.327 5.717 1.00 110.00 144 GLU D C 1
ATOM 6855 O O . GLU D 1 140 ? 72.694 -26.096 6.650 1.00 110.00 144 GLU D O 1
ATOM 6861 N N . ASP D 1 141 ? 71.853 -24.166 5.879 1.00 110.00 145 ASP D N 1
ATOM 6862 C CA . ASP D 1 141 ? 71.432 -23.696 7.193 1.00 110.00 145 ASP D CA 1
ATOM 6863 C C . ASP D 1 141 ? 69.929 -23.611 7.370 1.00 110.00 145 ASP D C 1
ATOM 6864 O O . ASP D 1 141 ? 69.440 -22.855 8.205 1.00 110.00 145 ASP D O 1
ATOM 6869 N N . LYS D 1 142 ? 69.190 -24.383 6.591 1.00 110.00 146 LYS D N 1
ATOM 6870 C CA . LYS D 1 142 ? 67.750 -24.303 6.670 1.00 110.00 146 LYS D CA 1
ATOM 6871 C C . LYS D 1 142 ? 67.272 -24.605 8.075 1.00 110.00 146 LYS D C 1
ATOM 6872 O O . LYS D 1 142 ? 66.444 -23.877 8.618 1.00 110.00 146 LYS D O 1
ATOM 6878 N N . GLU D 1 143 ? 67.793 -25.662 8.680 1.00 110.00 147 GLU D N 1
ATOM 6879 C CA . GLU D 1 143 ? 67.372 -25.988 10.032 1.00 110.00 147 GLU D CA 1
ATOM 6880 C C . GLU D 1 143 ? 67.797 -24.928 11.034 1.00 110.00 147 GLU D C 1
ATOM 6881 O O . GLU D 1 143 ? 67.027 -24.546 11.906 1.00 107.86 147 GLU D O 1
ATOM 6887 N N . LYS D 1 144 ? 69.029 -24.455 10.907 1.00 110.00 148 LYS D N 1
ATOM 6888 C CA . LYS D 1 144 ? 69.539 -23.435 11.816 1.00 110.00 148 LYS D CA 1
ATOM 6889 C C . LYS D 1 144 ? 68.792 -22.116 11.681 1.00 110.00 148 LYS D C 1
ATOM 6890 O O . LYS D 1 144 ? 68.478 -21.462 12.671 1.00 110.00 148 LYS D O 1
ATOM 6896 N N . ILE D 1 145 ? 68.508 -21.737 10.443 1.00 106.81 149 ILE D N 1
ATOM 6897 C CA . ILE D 1 145 ? 67.778 -20.504 10.152 1.00 100.23 149 ILE D CA 1
ATOM 6898 C C . ILE D 1 145 ? 66.318 -20.700 10.549 1.00 94.85 149 ILE D C 1
ATOM 6899 O O . ILE D 1 145 ? 65.784 -19.902 11.325 1.00 93.69 149 ILE D O 1
ATOM 6904 N N . ALA D 1 146 ? 65.694 -21.770 10.047 1.00 90.05 150 ALA D N 1
ATOM 6905 C CA . ALA D 1 146 ? 64.337 -22.147 10.480 1.00 89.74 150 ALA D CA 1
ATOM 6906 C C . ALA D 1 146 ? 64.217 -22.224 12.012 1.00 95.84 150 ALA D C 1
ATOM 6907 O O . ALA D 1 146 ? 63.154 -21.945 12.574 1.00 103.94 150 ALA D O 1
ATOM 6909 N N . GLY D 1 147 ? 65.309 -22.608 12.673 1.00 98.98 151 GLY D N 1
ATOM 6910 C CA . GLY D 1 147 ? 65.413 -22.575 14.129 1.00 96.56 151 GLY D CA 1
ATOM 6911 C C . GLY D 1 147 ? 65.291 -21.172 14.675 1.00 93.46 151 GLY D C 1
ATOM 6912 O O . GLY D 1 147 ? 64.513 -20.935 15.602 1.00 98.50 151 GLY D O 1
ATOM 6913 N N . SER D 1 148 ? 66.049 -20.242 14.093 1.00 90.36 152 SER D N 1
ATOM 6914 C CA . SER D 1 148 ? 65.994 -18.827 14.500 1.00 93.96 152 SER D CA 1
ATOM 6915 C C . SER D 1 148 ? 64.658 -18.150 14.135 1.00 98.51 152 SER D C 1
ATOM 6916 O O . SER D 1 148 ? 64.244 -17.188 14.795 1.00 96.75 152 SER D O 1
ATOM 6919 N N . ALA D 1 149 ? 64.002 -18.649 13.084 1.00 99.03 153 ALA D N 1
ATOM 6920 C CA . ALA D 1 149 ? 62.632 -18.254 12.761 1.00 92.08 153 ALA D CA 1
ATOM 6921 C C . ALA D 1 149 ? 61.667 -18.777 13.820 1.00 87.33 153 ALA D C 1
ATOM 6922 O O . ALA D 1 149 ? 61.072 -17.983 14.535 1.00 93.18 153 ALA D O 1
ATOM 6924 N N . LEU D 1 150 ? 61.555 -20.101 13.947 1.00 84.14 154 LEU D N 1
ATOM 6925 C CA . LEU D 1 150 ? 60.619 -20.745 14.904 1.00 87.85 154 LEU D CA 1
ATOM 6926 C C . LEU D 1 150 ? 60.685 -20.163 16.334 1.00 86.66 154 LEU D C 1
ATOM 6927 O O . LEU D 1 150 ? 59.647 -19.989 17.000 1.00 82.17 154 LEU D O 1
ATOM 6932 N N . ASN D 1 151 ? 61.905 -19.854 16.779 1.00 89.11 155 ASN D N 1
ATOM 6933 C CA . ASN D 1 151 ? 62.132 -19.194 18.076 1.00 90.66 155 ASN D CA 1
ATOM 6934 C C . ASN D 1 151 ? 61.679 -17.734 18.115 1.00 84.82 155 ASN D C 1
ATOM 6935 O O . ASN D 1 151 ? 61.158 -17.278 19.137 1.00 83.40 155 ASN D O 1
ATOM 6940 N N . ALA D 1 152 ? 61.903 -17.002 17.023 1.00 80.63 156 ALA D N 1
ATOM 6941 C CA . ALA D 1 152 ? 61.400 -15.633 16.911 1.00 82.42 156 ALA D CA 1
ATOM 6942 C C . ALA D 1 152 ? 59.874 -15.616 16.895 1.00 86.81 156 ALA D C 1
ATOM 6943 O O . ALA D 1 152 ? 59.253 -14.847 17.629 1.00 92.53 156 ALA D O 1
ATOM 6945 N N . TYR D 1 153 ? 59.281 -16.477 16.070 1.00 87.67 157 TYR D N 1
ATOM 6946 C CA . TYR D 1 153 ? 57.827 -16.602 15.980 1.00 88.77 157 TYR D CA 1
ATOM 6947 C C . TYR D 1 153 ? 57.171 -17.136 17.253 1.00 92.23 157 TYR D C 1
ATOM 6948 O O . TYR D 1 153 ? 56.076 -16.686 17.600 1.00 94.63 157 TYR D O 1
ATOM 6957 N N . ASN D 1 154 ? 57.809 -18.089 17.938 1.00 95.74 158 ASN D N 1
ATOM 6958 C CA . ASN D 1 154 ? 57.256 -18.572 19.222 1.00 96.40 158 ASN D CA 1
ATOM 6959 C C . ASN D 1 154 ? 57.300 -17.543 20.357 1.00 94.35 158 ASN D C 1
ATOM 6960 O O . ASN D 1 154 ? 56.385 -17.501 21.186 1.00 88.88 158 ASN D O 1
ATOM 6965 N N . SER D 1 155 ? 58.348 -16.717 20.381 1.00 96.97 159 SER D N 1
ATOM 6966 C CA . SER D 1 155 ? 58.419 -15.562 21.294 1.00 102.21 159 SER D CA 1
ATOM 6967 C C . SER D 1 155 ? 57.244 -14.610 21.063 1.00 101.11 159 SER D C 1
ATOM 6968 O O . SER D 1 155 ? 56.569 -14.191 22.009 1.00 96.89 159 SER D O 1
ATOM 6971 N N . ALA D 1 156 ? 57.016 -14.280 19.793 1.00 101.19 160 ALA D N 1
ATOM 6972 C CA . ALA D 1 156 ? 55.875 -13.467 19.384 1.00 96.37 160 ALA D CA 1
ATOM 6973 C C . ALA D 1 156 ? 54.544 -14.132 19.749 1.00 95.47 160 ALA D C 1
ATOM 6974 O O . ALA D 1 156 ? 53.652 -13.462 20.276 1.00 96.43 160 ALA D O 1
ATOM 6976 N N . PHE D 1 157 ? 54.427 -15.439 19.488 1.00 90.81 161 PHE D N 1
ATOM 6977 C CA . PHE D 1 157 ? 53.187 -16.186 19.743 1.00 89.84 161 PHE D CA 1
ATOM 6978 C C . PHE D 1 157 ? 52.864 -16.328 21.232 1.00 94.94 161 PHE D C 1
ATOM 6979 O O . PHE D 1 157 ? 51.694 -16.237 21.618 1.00 95.98 161 PHE D O 1
ATOM 6987 N N . GLU D 1 158 ? 53.886 -16.583 22.054 1.00 98.81 162 GLU D N 1
ATOM 6988 C CA . GLU D 1 158 ? 53.732 -16.577 23.523 1.00 95.44 162 GLU D CA 1
ATOM 6989 C C . GLU D 1 158 ? 53.148 -15.252 24.003 1.00 88.14 162 GLU D C 1
ATOM 6990 O O . GLU D 1 158 ? 52.140 -15.242 24.708 1.00 83.55 162 GLU D O 1
ATOM 6996 N N . ILE D 1 159 ? 53.772 -14.150 23.582 1.00 85.04 163 ILE D N 1
ATOM 6997 C CA . ILE D 1 159 ? 53.391 -12.806 24.029 1.00 87.74 163 ILE D CA 1
ATOM 6998 C C . ILE D 1 159 ? 52.019 -12.399 23.486 1.00 89.81 163 ILE D C 1
ATOM 6999 O O . ILE D 1 159 ? 51.198 -11.851 24.233 1.00 92.51 163 ILE D O 1
ATOM 7004 N N . SER D 1 160 ? 51.777 -12.673 22.200 1.00 90.43 164 SER D N 1
ATOM 7005 C CA . SER D 1 160 ? 50.516 -12.309 21.517 1.00 88.51 164 SER D CA 1
ATOM 7006 C C . SER D 1 160 ? 49.252 -12.656 22.301 1.00 89.94 164 SER D C 1
ATOM 7007 O O . SER D 1 160 ? 48.252 -11.935 22.210 1.00 92.47 164 SER D O 1
ATOM 7010 N N . GLN D 1 161 ? 49.310 -13.737 23.084 1.00 88.99 165 GLN D N 1
ATOM 7011 C CA . GLN D 1 161 ? 48.199 -14.144 23.959 1.00 89.95 165 GLN D CA 1
ATOM 7012 C C . GLN D 1 161 ? 47.726 -13.054 24.935 1.00 87.63 165 GLN D C 1
ATOM 7013 O O . GLN D 1 161 ? 46.598 -13.123 25.424 1.00 85.02 165 GLN D O 1
ATOM 7019 N N . GLN D 1 162 ? 48.579 -12.063 25.202 1.00 87.59 166 GLN D N 1
ATOM 7020 C CA . GLN D 1 162 ? 48.200 -10.867 25.969 1.00 90.99 166 GLN D CA 1
ATOM 7021 C C . GLN D 1 162 ? 47.379 -9.819 25.198 1.00 90.54 166 GLN D C 1
ATOM 7022 O O . GLN D 1 162 ? 46.710 -8.995 25.823 1.00 91.09 166 GLN D O 1
ATOM 7028 N N . LEU D 1 163 ? 47.448 -9.822 23.865 1.00 91.25 167 LEU D N 1
ATOM 7029 C CA . LEU D 1 163 ? 46.673 -8.885 23.037 1.00 91.39 167 LEU D CA 1
ATOM 7030 C C . LEU D 1 163 ? 45.318 -9.499 22.659 1.00 89.39 167 LEU D C 1
ATOM 7031 O O . LEU D 1 163 ? 45.195 -10.728 22.618 1.00 90.04 167 LEU D O 1
ATOM 7036 N N . PRO D 1 164 ? 44.298 -8.654 22.377 1.00 84.21 168 PRO D N 1
ATOM 7037 C CA . PRO D 1 164 ? 43.000 -9.187 21.928 1.00 84.84 168 PRO D CA 1
ATOM 7038 C C . PRO D 1 164 ? 43.091 -9.927 20.579 1.00 88.31 168 PRO D C 1
ATOM 7039 O O . PRO D 1 164 ? 43.798 -9.453 19.686 1.00 90.60 168 PRO D O 1
ATOM 7043 N N . PRO D 1 165 ? 42.378 -11.072 20.423 1.00 90.17 169 PRO D N 1
ATOM 7044 C CA . PRO D 1 165 ? 42.389 -11.888 19.185 1.00 89.03 169 PRO D CA 1
ATOM 7045 C C . PRO D 1 165 ? 42.284 -11.121 17.857 1.00 87.25 169 PRO D C 1
ATOM 7046 O O . PRO D 1 165 ? 42.905 -11.523 16.869 1.00 85.98 169 PRO D O 1
ATOM 7050 N N . THR D 1 166 ? 41.523 -10.027 17.846 1.00 86.72 170 THR D N 1
ATOM 7051 C CA . THR D 1 166 ? 41.358 -9.193 16.650 1.00 88.74 170 THR D CA 1
ATOM 7052 C C . THR D 1 166 ? 42.482 -8.161 16.409 1.00 87.30 170 THR D C 1
ATOM 7053 O O . THR D 1 166 ? 42.365 -7.336 15.499 1.00 85.36 170 THR D O 1
ATOM 7057 N N . HIS D 1 167 ? 43.561 -8.199 17.193 1.00 83.88 171 HIS D N 1
ATOM 7058 C CA . HIS D 1 167 ? 44.644 -7.232 17.025 1.00 81.42 171 HIS D CA 1
ATOM 7059 C C . HIS D 1 167 ? 45.431 -7.515 15.709 1.00 82.62 171 HIS D C 1
ATOM 7060 O O . HIS D 1 167 ? 45.916 -8.656 15.473 1.00 84.22 171 HIS D O 1
ATOM 7067 N N . PRO D 1 168 ? 45.535 -6.490 14.831 1.00 81.49 172 PRO D N 1
ATOM 7068 C CA . PRO D 1 168 ? 46.233 -6.605 13.540 1.00 84.57 172 PRO D CA 1
ATOM 7069 C C . PRO D 1 168 ? 47.622 -7.242 13.592 1.00 84.69 172 PRO D C 1
ATOM 7070 O O . PRO D 1 168 ? 47.985 -8.002 12.695 1.00 89.80 172 PRO D O 1
ATOM 7074 N N . ILE D 1 169 ? 48.386 -6.902 14.626 1.00 84.60 173 ILE D N 1
ATOM 7075 C CA . ILE D 1 169 ? 49.698 -7.502 14.879 1.00 83.34 173 ILE D CA 1
ATOM 7076 C C . ILE D 1 169 ? 49.526 -8.987 15.186 1.00 82.86 173 ILE D C 1
ATOM 7077 O O . ILE D 1 169 ? 50.241 -9.829 14.624 1.00 85.86 173 ILE D O 1
ATOM 7082 N N . ARG D 1 170 ? 48.577 -9.301 16.069 1.00 78.60 174 ARG D N 1
ATOM 7083 C CA . ARG D 1 170 ? 48.332 -10.684 16.464 1.00 77.84 174 ARG D CA 1
ATOM 7084 C C . ARG D 1 170 ? 47.937 -11.535 15.272 1.00 79.49 174 ARG D C 1
ATOM 7085 O O . ARG D 1 170 ? 48.476 -12.634 15.098 1.00 78.20 174 ARG D O 1
ATOM 7093 N N . LEU D 1 171 ? 47.002 -11.038 14.459 1.00 80.79 175 LEU D N 1
ATOM 7094 C CA . LEU D 1 171 ? 46.611 -11.783 13.250 1.00 81.49 175 LEU D CA 1
ATOM 7095 C C . LEU D 1 171 ? 47.748 -11.831 12.218 1.00 81.59 175 LEU D C 1
ATOM 7096 O O . LEU D 1 171 ? 48.001 -12.881 11.579 1.00 84.21 175 LEU D O 1
ATOM 7101 N N . GLY D 1 172 ? 48.441 -10.698 12.089 1.00 80.22 176 GLY D N 1
ATOM 7102 C CA . GLY D 1 172 ? 49.653 -10.580 11.278 1.00 80.10 176 GLY D CA 1
ATOM 7103 C C . GLY D 1 172 ? 50.717 -11.610 11.609 1.00 78.25 176 GLY D C 1
ATOM 7104 O O . GLY D 1 172 ? 51.403 -12.102 10.713 1.00 78.65 176 GLY D O 1
ATOM 7105 N N . LEU D 1 173 ? 50.851 -11.942 12.890 1.00 77.77 177 LEU D N 1
ATOM 7106 C CA . LEU D 1 173 ? 51.712 -13.052 13.301 1.00 80.37 177 LEU D CA 1
ATOM 7107 C C . LEU D 1 173 ? 51.160 -14.401 12.833 1.00 79.35 177 LEU D C 1
ATOM 7108 O O . LEU D 1 173 ? 51.837 -15.144 12.100 1.00 85.08 177 LEU D O 1
ATOM 7113 N N . ALA D 1 174 ? 49.936 -14.704 13.260 1.00 74.68 178 ALA D N 1
ATOM 7114 C CA . ALA D 1 174 ? 49.274 -15.958 12.909 1.00 72.98 178 ALA D CA 1
ATOM 7115 C C . ALA D 1 174 ? 49.327 -16.249 11.410 1.00 75.29 178 ALA D C 1
ATOM 7116 O O . ALA D 1 174 ? 49.480 -17.402 11.016 1.00 77.87 178 ALA D O 1
ATOM 7118 N N . LEU D 1 175 ? 49.209 -15.209 10.582 1.00 76.86 179 LEU D N 1
ATOM 7119 C CA . LEU D 1 175 ? 49.310 -15.380 9.125 1.00 76.64 179 LEU D CA 1
ATOM 7120 C C . LEU D 1 175 ? 50.713 -15.801 8.647 1.00 73.39 179 LEU D C 1
ATOM 7121 O O . LEU D 1 175 ? 50.855 -16.770 7.904 1.00 71.69 179 LEU D O 1
ATOM 7126 N N . ASN D 1 176 ? 51.735 -15.068 9.074 1.00 74.29 180 ASN D N 1
ATOM 7127 C CA . ASN D 1 176 ? 53.126 -15.328 8.648 1.00 76.31 180 ASN D CA 1
ATOM 7128 C C . ASN D 1 176 ? 53.760 -16.573 9.279 1.00 80.03 180 ASN D C 1
ATOM 7129 O O . ASN D 1 176 ? 54.608 -17.227 8.662 1.00 79.70 180 ASN D O 1
ATOM 7134 N N . PHE D 1 177 ? 53.355 -16.882 10.509 1.00 85.79 181 PHE D N 1
ATOM 7135 C CA . PHE D 1 177 ? 53.790 -18.100 11.195 1.00 88.27 181 PHE D CA 1
ATOM 7136 C C . PHE D 1 177 ? 53.211 -19.356 10.490 1.00 91.07 181 PHE D C 1
ATOM 7137 O O . PHE D 1 177 ? 53.894 -20.391 10.367 1.00 99.92 181 PHE D O 1
ATOM 7145 N N . SER D 1 178 ? 51.972 -19.256 9.997 1.00 87.37 182 SER D N 1
ATOM 7146 C CA . SER D 1 178 ? 51.363 -20.336 9.209 1.00 85.91 182 SER D CA 1
ATOM 7147 C C . SER D 1 178 ? 52.073 -20.500 7.863 1.00 85.01 182 SER D C 1
ATOM 7148 O O . SER D 1 178 ? 52.363 -21.620 7.431 1.00 88.16 182 SER D O 1
ATOM 7151 N N . VAL D 1 179 ? 52.349 -19.375 7.210 1.00 86.62 183 VAL D N 1
ATOM 7152 C CA . VAL D 1 179 ? 53.155 -19.364 5.982 1.00 87.20 183 VAL D CA 1
ATOM 7153 C C . VAL D 1 179 ? 54.541 -19.962 6.242 1.00 89.12 183 VAL D C 1
ATOM 7154 O O . VAL D 1 179 ? 55.079 -20.659 5.386 1.00 95.45 183 VAL D O 1
ATOM 7158 N N . PHE D 1 180 ? 55.112 -19.686 7.415 1.00 93.01 184 PHE D N 1
ATOM 7159 C CA . PHE D 1 180 ? 56.356 -20.340 7.838 1.00 93.62 184 PHE D CA 1
ATOM 7160 C C . PHE D 1 180 ? 56.179 -21.850 7.977 1.00 94.93 184 PHE D C 1
ATOM 7161 O O . PHE D 1 180 ? 56.940 -22.606 7.377 1.00 98.06 184 PHE D O 1
ATOM 7169 N N . TYR D 1 181 ? 55.180 -22.284 8.746 1.00 97.26 185 TYR D N 1
ATOM 7170 C CA . TYR D 1 181 ? 54.882 -23.730 8.863 1.00 103.38 185 TYR D CA 1
ATOM 7171 C C . TYR D 1 181 ? 54.621 -24.448 7.519 1.00 105.46 185 TYR D C 1
ATOM 7172 O O . TYR D 1 181 ? 55.010 -25.618 7.343 1.00 110.00 185 TYR D O 1
ATOM 7181 N N . TYR D 1 182 ? 53.947 -23.772 6.591 1.00 101.34 186 TYR D N 1
ATOM 7182 C CA . TYR D 1 182 ? 53.691 -24.363 5.281 1.00 99.82 186 TYR D CA 1
ATOM 7183 C C . TYR D 1 182 ? 54.940 -24.288 4.402 1.00 103.09 186 TYR D C 1
ATOM 7184 O O . TYR D 1 182 ? 55.568 -25.310 4.129 1.00 110.00 186 TYR D O 1
ATOM 7193 N N . GLU D 1 183 ? 55.305 -23.075 3.988 1.00 101.32 187 GLU D N 1
ATOM 7194 C CA . GLU D 1 183 ? 56.251 -22.875 2.883 1.00 99.46 187 GLU D CA 1
ATOM 7195 C C . GLU D 1 183 ? 57.692 -23.287 3.186 1.00 96.85 187 GLU D C 1
ATOM 7196 O O . GLU D 1 183 ? 58.417 -23.660 2.264 1.00 94.29 187 GLU D O 1
ATOM 7202 N N . ILE D 1 184 ? 58.109 -23.212 4.451 1.00 94.52 188 ILE D N 1
ATOM 7203 C CA . ILE D 1 184 ? 59.489 -23.546 4.834 1.00 97.12 188 ILE D CA 1
ATOM 7204 C C . ILE D 1 184 ? 59.606 -24.955 5.442 1.00 98.12 188 ILE D C 1
ATOM 7205 O O . ILE D 1 184 ? 60.498 -25.713 5.059 1.00 99.00 188 ILE D O 1
ATOM 7210 N N . LEU D 1 185 ? 58.716 -25.294 6.378 1.00 97.37 189 LEU D N 1
ATOM 7211 C CA . LEU D 1 185 ? 58.705 -26.618 7.030 1.00 92.09 189 LEU D CA 1
ATOM 7212 C C . LEU D 1 185 ? 57.793 -27.658 6.362 1.00 95.11 189 LEU D C 1
ATOM 7213 O O . LEU D 1 185 ? 57.641 -28.758 6.894 1.00 94.24 189 LEU D O 1
ATOM 7218 N N . ALA D 1 186 ? 57.176 -27.325 5.226 1.00 100.52 190 ALA D N 1
ATOM 7219 C CA . ALA D 1 186 ? 56.339 -28.278 4.494 1.00 106.94 190 ALA D CA 1
ATOM 7220 C C . ALA D 1 186 ? 55.295 -28.963 5.387 1.00 110.00 190 ALA D C 1
ATOM 7221 O O . ALA D 1 186 ? 55.053 -30.163 5.223 1.00 110.00 190 ALA D O 1
ATOM 7223 N N . SER D 1 187 ? 54.694 -28.212 6.327 1.00 110.00 191 SER D N 1
ATOM 7224 C CA . SER D 1 187 ? 53.700 -28.770 7.278 1.00 110.00 191 SER D CA 1
ATOM 7225 C C . SER D 1 187 ? 52.312 -28.147 7.079 1.00 110.00 191 SER D C 1
ATOM 7226 O O . SER D 1 187 ? 51.965 -27.193 7.785 1.00 110.00 191 SER D O 1
ATOM 7229 N N . PRO D 1 188 ? 51.512 -28.682 6.124 1.00 109.90 192 PRO D N 1
ATOM 7230 C CA . PRO D 1 188 ? 50.171 -28.135 5.878 1.00 110.00 192 PRO D CA 1
ATOM 7231 C C . PRO D 1 188 ? 49.232 -28.147 7.088 1.00 110.00 192 PRO D C 1
ATOM 7232 O O . PRO D 1 188 ? 48.559 -27.148 7.344 1.00 110.00 192 PRO D O 1
ATOM 7236 N N . ASP D 1 189 ? 49.207 -29.254 7.827 1.00 110.00 193 ASP D N 1
ATOM 7237 C CA . ASP D 1 189 ? 48.299 -29.396 8.973 1.00 110.00 193 ASP D CA 1
ATOM 7238 C C . ASP D 1 189 ? 48.607 -28.393 10.098 1.00 110.00 193 ASP D C 1
ATOM 7239 O O . ASP D 1 189 ? 47.684 -27.867 10.727 1.00 110.00 193 ASP D O 1
ATOM 7244 N N . ARG D 1 190 ? 49.895 -28.132 10.335 1.00 110.00 194 ARG D N 1
ATOM 7245 C CA . ARG D 1 190 ? 50.333 -27.131 11.321 1.00 110.00 194 ARG D CA 1
ATOM 7246 C C . ARG D 1 190 ? 49.913 -25.716 10.913 1.00 110.00 194 ARG D C 1
ATOM 7247 O O . ARG D 1 190 ? 49.343 -24.970 11.721 1.00 110.00 194 ARG D O 1
ATOM 7255 N N . ALA D 1 191 ? 50.205 -25.364 9.660 1.00 110.00 195 ALA D N 1
ATOM 7256 C CA . ALA D 1 191 ? 49.797 -24.078 9.081 1.00 104.92 195 ALA D CA 1
ATOM 7257 C C . ALA D 1 191 ? 48.276 -23.885 9.145 1.00 100.76 195 ALA D C 1
ATOM 7258 O O . ALA D 1 191 ? 47.790 -22.849 9.635 1.00 101.19 195 ALA D O 1
ATOM 7260 N N . CYS D 1 192 ? 47.546 -24.898 8.669 1.00 94.01 196 CYS D N 1
ATOM 7261 C CA . CYS D 1 192 ? 46.081 -24.920 8.721 1.00 91.39 196 CYS D CA 1
ATOM 7262 C C . CYS D 1 192 ? 45.560 -24.778 10.149 1.00 91.91 196 CYS D C 1
ATOM 7263 O O . CYS D 1 192 ? 44.729 -23.924 10.411 1.00 87.57 196 CYS D O 1
ATOM 7266 N N . GLU D 1 193 ? 46.057 -25.612 11.061 1.00 95.37 197 GLU D N 1
ATOM 7267 C CA . GLU D 1 193 ? 45.648 -25.569 12.473 1.00 97.76 197 GLU D CA 1
ATOM 7268 C C . GLU D 1 193 ? 45.939 -24.199 13.090 1.00 96.46 197 GLU D C 1
ATOM 7269 O O . GLU D 1 193 ? 45.114 -23.669 13.843 1.00 96.68 197 GLU D O 1
ATOM 7275 N N . LEU D 1 194 ? 47.111 -23.642 12.769 1.00 94.87 198 LEU D N 1
ATOM 7276 C CA . LEU D 1 194 ? 47.521 -22.331 13.283 1.00 94.25 198 LEU D CA 1
ATOM 7277 C C . LEU D 1 194 ? 46.668 -21.185 12.739 1.00 93.62 198 LEU D C 1
ATOM 7278 O O . LEU D 1 194 ? 46.225 -20.332 13.507 1.00 95.60 198 LEU D O 1
ATOM 7283 N N . ALA D 1 195 ? 46.450 -21.157 11.424 1.00 91.85 199 ALA D N 1
ATOM 7284 C CA . ALA D 1 195 ? 45.555 -20.153 10.815 1.00 88.32 199 ALA D CA 1
ATOM 7285 C C . ALA D 1 195 ? 44.082 -20.294 11.262 1.00 86.37 199 ALA D C 1
ATOM 7286 O O . ALA D 1 195 ? 43.417 -19.299 11.567 1.00 85.46 199 ALA D O 1
ATOM 7288 N N . ARG D 1 196 ? 43.595 -21.531 11.318 1.00 87.59 200 ARG D N 1
ATOM 7289 C CA . ARG D 1 196 ? 42.202 -21.825 11.677 1.00 92.90 200 ARG D CA 1
ATOM 7290 C C . ARG D 1 196 ? 41.830 -21.298 13.068 1.00 92.76 200 ARG D C 1
ATOM 7291 O O . ARG D 1 196 ? 40.836 -20.594 13.222 1.00 87.49 200 ARG D O 1
ATOM 7299 N N . LYS D 1 197 ? 42.643 -21.641 14.065 1.00 97.87 201 LYS D N 1
ATOM 7300 C CA . LYS D 1 197 ? 42.436 -21.200 15.453 1.00 101.13 201 LYS D CA 1
ATOM 7301 C C . LYS D 1 197 ? 42.375 -19.667 15.527 1.00 102.46 201 LYS D C 1
ATOM 7302 O O . LYS D 1 197 ? 41.441 -19.088 16.112 1.00 106.42 201 LYS D O 1
ATOM 7308 N N . ALA D 1 198 ? 43.368 -19.035 14.899 1.00 101.60 202 ALA D N 1
ATOM 7309 C CA . ALA D 1 198 ? 43.517 -17.577 14.862 1.00 98.30 202 ALA D CA 1
ATOM 7310 C C . ALA D 1 198 ? 42.359 -16.879 14.164 1.00 99.37 202 ALA D C 1
ATOM 7311 O O . ALA D 1 198 ? 41.906 -15.824 14.619 1.00 102.23 202 ALA D O 1
ATOM 7313 N N . PHE D 1 199 ? 41.907 -17.464 13.052 1.00 96.63 203 PHE D N 1
ATOM 7314 C CA . PHE D 1 199 ? 40.736 -16.976 12.313 1.00 94.40 203 PHE D CA 1
ATOM 7315 C C . PHE D 1 199 ? 39.505 -17.109 13.202 1.00 91.90 203 PHE D C 1
ATOM 7316 O O . PHE D 1 199 ? 38.899 -16.103 13.592 1.00 92.11 203 PHE D O 1
ATOM 7324 N N . ASP D 1 200 ? 39.209 -18.346 13.596 1.00 96.05 204 ASP D N 1
ATOM 7325 C CA . ASP D 1 200 ? 38.037 -18.674 14.424 1.00 100.69 204 ASP D CA 1
ATOM 7326 C C . ASP D 1 200 ? 37.934 -17.808 15.684 1.00 95.47 204 ASP D C 1
ATOM 7327 O O . ASP D 1 200 ? 36.847 -17.326 16.021 1.00 89.05 204 ASP D O 1
ATOM 7332 N N . ALA D 1 201 ? 39.070 -17.613 16.357 1.00 95.60 205 ALA D N 1
ATOM 7333 C CA . ALA D 1 201 ? 39.136 -16.770 17.561 1.00 98.97 205 ALA D CA 1
ATOM 7334 C C . ALA D 1 201 ? 38.813 -15.284 17.323 1.00 102.87 205 ALA D C 1
ATOM 7335 O O . ALA D 1 201 ? 38.373 -14.586 18.248 1.00 98.12 205 ALA D O 1
ATOM 7337 N N . ALA D 1 202 ? 39.038 -14.801 16.101 1.00 107.16 206 ALA D N 1
ATOM 7338 C CA . ALA D 1 202 ? 38.872 -13.377 15.799 1.00 106.56 206 ALA D CA 1
ATOM 7339 C C . ALA D 1 202 ? 37.431 -12.987 15.497 1.00 108.36 206 ALA D C 1
ATOM 7340 O O . ALA D 1 202 ? 37.024 -11.881 15.833 1.00 110.00 206 ALA D O 1
ATOM 7342 N N . ILE D 1 203 ? 36.666 -13.882 14.875 1.00 103.56 207 ILE D N 1
ATOM 7343 C CA . ILE D 1 203 ? 35.303 -13.555 14.422 1.00 102.58 207 ILE D CA 1
ATOM 7344 C C . ILE D 1 203 ? 34.273 -13.424 15.550 1.00 105.72 207 ILE D C 1
ATOM 7345 O O . ILE D 1 203 ? 33.350 -12.611 15.435 1.00 103.34 207 ILE D O 1
ATOM 7350 N N . THR D 1 204 ? 34.432 -14.203 16.625 1.00 110.00 208 THR D N 1
ATOM 7351 C CA . THR D 1 204 ? 33.625 -14.037 17.851 1.00 110.00 208 THR D CA 1
ATOM 7352 C C . THR D 1 204 ? 33.733 -12.600 18.405 1.00 110.00 208 THR D C 1
ATOM 7353 O O . THR D 1 204 ? 32.719 -11.956 18.699 1.00 110.00 208 THR D O 1
ATOM 7357 N N . ASP D 1 205 ? 34.967 -12.110 18.522 1.00 110.00 209 ASP D N 1
ATOM 7358 C CA . ASP D 1 205 ? 35.238 -10.755 19.019 1.00 110.00 209 ASP D CA 1
ATOM 7359 C C . ASP D 1 205 ? 35.031 -9.655 17.974 1.00 110.00 209 ASP D C 1
ATOM 7360 O O . ASP D 1 205 ? 34.761 -8.517 18.360 1.00 110.00 209 ASP D O 1
ATOM 7365 N N . LEU D 1 206 ? 35.163 -9.968 16.679 1.00 110.00 210 LEU D N 1
ATOM 7366 C CA . LEU D 1 206 ? 35.095 -8.943 15.616 1.00 110.00 210 LEU D CA 1
ATOM 7367 C C . LEU D 1 206 ? 33.682 -8.401 15.401 1.00 110.00 210 LEU D C 1
ATOM 7368 O O . LEU D 1 206 ? 32.951 -8.812 14.484 1.00 110.00 210 LEU D O 1
ATOM 7373 N N . ASP D 1 207 ? 33.304 -7.513 16.317 1.00 110.00 211 ASP D N 1
ATOM 7374 C CA . ASP D 1 207 ? 32.144 -6.625 16.190 1.00 110.00 211 ASP D CA 1
ATOM 7375 C C . ASP D 1 207 ? 32.640 -5.290 16.780 1.00 110.00 211 ASP D C 1
ATOM 7376 O O . ASP D 1 207 ? 32.827 -4.301 16.068 1.00 103.18 211 ASP D O 1
ATOM 7381 N N . LYS D 1 208 ? 32.886 -5.320 18.092 1.00 110.00 212 LYS D N 1
ATOM 7382 C CA . LYS D 1 208 ? 33.542 -4.245 18.851 1.00 110.00 212 LYS D CA 1
ATOM 7383 C C . LYS D 1 208 ? 35.028 -4.072 18.473 1.00 110.00 212 LYS D C 1
ATOM 7384 O O . LYS D 1 208 ? 35.902 -4.754 19.019 1.00 104.08 212 LYS D O 1
ATOM 7390 N N . LEU D 1 209 ? 35.304 -3.164 17.538 1.00 102.50 213 LEU D N 1
ATOM 7391 C CA . LEU D 1 209 ? 36.686 -2.828 17.166 1.00 103.29 213 LEU D CA 1
ATOM 7392 C C . LEU D 1 209 ? 36.770 -1.480 16.450 1.00 99.20 213 LEU D C 1
ATOM 7393 O O . LEU D 1 209 ? 35.878 -1.123 15.678 1.00 99.82 213 LEU D O 1
ATOM 7398 N N . THR D 1 210 ? 37.851 -0.747 16.714 1.00 95.60 214 THR D N 1
ATOM 7399 C CA . THR D 1 210 ? 38.126 0.544 16.052 1.00 97.51 214 THR D CA 1
ATOM 7400 C C . THR D 1 210 ? 38.047 0.489 14.521 1.00 96.67 214 THR D C 1
ATOM 7401 O O . THR D 1 210 ? 38.517 -0.461 13.905 1.00 94.70 214 THR D O 1
ATOM 7405 N N . GLU D 1 211 ? 37.484 1.540 13.925 1.00 103.16 215 GLU D N 1
ATOM 7406 C CA . GLU D 1 211 ? 37.300 1.626 12.460 1.00 107.90 215 GLU D CA 1
ATOM 7407 C C . GLU D 1 211 ? 38.642 1.818 11.738 1.00 106.09 215 GLU D C 1
ATOM 7408 O O . GLU D 1 211 ? 38.760 1.539 10.543 1.00 103.37 215 GLU D O 1
ATOM 7414 N N . GLU D 1 212 ? 39.637 2.313 12.474 1.00 106.90 216 GLU D N 1
ATOM 7415 C CA . GLU D 1 212 ? 41.014 2.421 11.997 1.00 107.63 216 GLU D CA 1
ATOM 7416 C C . GLU D 1 212 ? 41.633 1.035 11.746 1.00 104.11 216 GLU D C 1
ATOM 7417 O O . GLU D 1 212 ? 42.194 0.789 10.672 1.00 94.48 216 GLU D O 1
ATOM 7423 N N . SER D 1 213 ? 41.503 0.137 12.729 1.00 103.70 217 SER D N 1
ATOM 7424 C CA . SER D 1 213 ? 42.112 -1.208 12.669 1.00 100.79 217 SER D CA 1
ATOM 7425 C C . SER D 1 213 ? 41.203 -2.283 12.028 1.00 98.50 217 SER D C 1
ATOM 7426 O O . SER D 1 213 ? 41.710 -3.284 11.498 1.00 104.18 217 SER D O 1
ATOM 7429 N N . TYR D 1 214 ? 39.884 -2.072 12.069 1.00 90.75 218 TYR D N 1
ATOM 7430 C CA . TYR D 1 214 ? 38.906 -2.947 11.401 1.00 85.70 218 TYR D CA 1
ATOM 7431 C C . TYR D 1 214 ? 39.338 -3.330 9.989 1.00 85.76 218 TYR D C 1
ATOM 7432 O O . TYR D 1 214 ? 39.334 -4.512 9.631 1.00 88.41 218 TYR D O 1
ATOM 7441 N N . LYS D 1 215 ? 39.727 -2.328 9.207 1.00 84.79 219 LYS D N 1
ATOM 7442 C CA . LYS D 1 215 ? 40.242 -2.549 7.855 1.00 88.58 219 LYS D CA 1
ATOM 7443 C C . LYS D 1 215 ? 41.434 -3.498 7.869 1.00 88.52 219 LYS D C 1
ATOM 7444 O O . LYS D 1 215 ? 41.485 -4.466 7.097 1.00 92.56 219 LYS D O 1
ATOM 7450 N N . ASP D 1 216 ? 42.371 -3.233 8.776 1.00 88.92 220 ASP D N 1
ATOM 7451 C CA . ASP D 1 216 ? 43.628 -3.989 8.841 1.00 91.83 220 ASP D CA 1
ATOM 7452 C C . ASP D 1 216 ? 43.405 -5.445 9.250 1.00 84.46 220 ASP D C 1
ATOM 7453 O O . ASP D 1 216 ? 43.923 -6.359 8.605 1.00 82.62 220 ASP D O 1
ATOM 7458 N N . SER D 1 217 ? 42.636 -5.650 10.318 1.00 77.89 221 SER D N 1
ATOM 7459 C CA . SER D 1 217 ? 42.296 -7.002 10.778 1.00 74.30 221 SER D CA 1
ATOM 7460 C C . SER D 1 217 ? 41.442 -7.747 9.753 1.00 71.95 221 SER D C 1
ATOM 7461 O O . SER D 1 217 ? 41.784 -8.873 9.346 1.00 69.05 221 SER D O 1
ATOM 7464 N N . THR D 1 218 ? 40.354 -7.104 9.316 1.00 73.46 222 THR D N 1
ATOM 7465 C CA . THR D 1 218 ? 39.456 -7.720 8.335 1.00 72.57 222 THR D CA 1
ATOM 7466 C C . THR D 1 218 ? 40.188 -8.053 7.026 1.00 71.09 222 THR D C 1
ATOM 7467 O O . THR D 1 218 ? 39.892 -9.073 6.416 1.00 67.06 222 THR D O 1
ATOM 7471 N N . LEU D 1 219 ? 41.150 -7.209 6.623 1.00 73.24 223 LEU D N 1
ATOM 7472 C CA . LEU D 1 219 ? 42.047 -7.530 5.501 1.00 71.20 223 LEU D CA 1
ATOM 7473 C C . LEU D 1 219 ? 42.767 -8.860 5.740 1.00 70.23 223 LEU D C 1
ATOM 7474 O O . LEU D 1 219 ? 42.546 -9.820 5.002 1.00 72.02 223 LEU D O 1
ATOM 7479 N N . ILE D 1 220 ? 43.572 -8.922 6.800 1.00 69.13 224 ILE D N 1
ATOM 7480 C CA . ILE D 1 220 ? 44.349 -10.126 7.158 1.00 67.95 224 ILE D CA 1
ATOM 7481 C C . ILE D 1 220 ? 43.462 -11.372 7.239 1.00 71.20 224 ILE D C 1
ATOM 7482 O O . ILE D 1 220 ? 43.786 -12.430 6.653 1.00 76.17 224 ILE D O 1
ATOM 7487 N N . MET D 1 221 ? 42.330 -11.231 7.930 1.00 74.09 225 MET D N 1
ATOM 7488 C CA . MET D 1 221 ? 41.349 -12.325 8.012 1.00 74.44 225 MET D CA 1
ATOM 7489 C C . MET D 1 221 ? 40.998 -12.884 6.636 1.00 69.45 225 MET D C 1
ATOM 7490 O O . MET D 1 221 ? 40.830 -14.091 6.480 1.00 64.85 225 MET D O 1
ATOM 7495 N N . GLN D 1 222 ? 40.904 -11.998 5.644 1.00 69.86 226 GLN D N 1
ATOM 7496 C CA . GLN D 1 222 ? 40.642 -12.409 4.271 1.00 71.20 226 GLN D CA 1
ATOM 7497 C C . GLN D 1 222 ? 41.820 -13.157 3.679 1.00 71.10 226 GLN D C 1
ATOM 7498 O O . GLN D 1 222 ? 41.628 -14.141 2.972 1.00 73.52 226 GLN D O 1
ATOM 7504 N N . LEU D 1 223 ? 43.030 -12.685 3.967 1.00 73.70 227 LEU D N 1
ATOM 7505 C CA . LEU D 1 223 ? 44.248 -13.365 3.530 1.00 74.24 227 LEU D CA 1
ATOM 7506 C C . LEU D 1 223 ? 44.393 -14.754 4.133 1.00 76.72 227 LEU D C 1
ATOM 7507 O O . LEU D 1 223 ? 44.895 -15.653 3.456 1.00 80.04 227 LEU D O 1
ATOM 7512 N N . LEU D 1 224 ? 43.983 -14.929 5.394 1.00 76.70 228 LEU D N 1
ATOM 7513 C CA . LEU D 1 224 ? 43.988 -16.272 6.002 1.00 78.34 228 LEU D CA 1
ATOM 7514 C C . LEU D 1 224 ? 43.096 -17.245 5.202 1.00 81.42 228 LEU D C 1
ATOM 7515 O O . LEU D 1 224 ? 43.577 -18.253 4.637 1.00 89.21 228 LEU D O 1
ATOM 7520 N N . ARG D 1 225 ? 41.812 -16.907 5.122 1.00 79.55 229 ARG D N 1
ATOM 7521 C CA . ARG D 1 225 ? 40.831 -17.664 4.344 1.00 82.66 229 ARG D CA 1
ATOM 7522 C C . ARG D 1 225 ? 41.357 -18.121 2.991 1.00 82.51 229 ARG D C 1
ATOM 7523 O O . ARG D 1 225 ? 41.132 -19.261 2.606 1.00 92.41 229 ARG D O 1
ATOM 7531 N N . ASP D 1 226 ? 42.027 -17.225 2.270 1.00 82.20 230 ASP D N 1
ATOM 7532 C CA . ASP D 1 226 ? 42.569 -17.535 0.938 1.00 83.23 230 ASP D CA 1
ATOM 7533 C C . ASP D 1 226 ? 43.652 -18.606 0.998 1.00 79.80 230 ASP D C 1
ATOM 7534 O O . ASP D 1 226 ? 43.703 -19.507 0.151 1.00 81.38 230 ASP D O 1
ATOM 7539 N N . ASN D 1 227 ? 44.508 -18.507 2.006 1.00 76.81 231 ASN D N 1
ATOM 7540 C CA . ASN D 1 227 ? 45.532 -19.513 2.219 1.00 78.27 231 ASN D CA 1
ATOM 7541 C C . ASN D 1 227 ? 44.904 -20.848 2.615 1.00 82.43 231 ASN D C 1
ATOM 7542 O O . ASN D 1 227 ? 45.259 -21.894 2.061 1.00 88.05 231 ASN D O 1
ATOM 7547 N N . LEU D 1 228 ? 43.949 -20.807 3.541 1.00 85.90 232 LEU D N 1
ATOM 7548 C CA . LEU D 1 228 ? 43.193 -22.017 3.908 1.00 87.92 232 LEU D CA 1
ATOM 7549 C C . LEU D 1 228 ? 42.467 -22.646 2.696 1.00 88.34 232 LEU D C 1
ATOM 7550 O O . LEU D 1 228 ? 42.382 -23.869 2.591 1.00 90.40 232 LEU D O 1
ATOM 7555 N N . ASN D 1 229 ? 41.951 -21.813 1.795 1.00 88.01 233 ASN D N 1
ATOM 7556 C CA . ASN D 1 229 ? 41.344 -22.299 0.555 1.00 91.52 233 ASN D CA 1
ATOM 7557 C C . ASN D 1 229 ? 42.361 -22.818 -0.454 1.00 98.05 233 ASN D C 1
ATOM 7558 O O . ASN D 1 229 ? 42.040 -23.729 -1.223 1.00 105.90 233 ASN D O 1
ATOM 7563 N N . LEU D 1 230 ? 43.562 -22.234 -0.482 1.00 100.07 234 LEU D N 1
ATOM 7564 C CA . LEU D 1 230 ? 44.662 -22.828 -1.267 1.00 98.65 234 LEU D CA 1
ATOM 7565 C C . LEU D 1 230 ? 45.062 -24.187 -0.720 1.00 96.91 234 LEU D C 1
ATOM 7566 O O . LEU D 1 230 ? 45.258 -25.131 -1.487 1.00 98.55 234 LEU D O 1
ATOM 7571 N N . TRP D 1 231 ? 45.169 -24.284 0.602 1.00 93.98 235 TRP D N 1
ATOM 7572 C CA . TRP D 1 231 ? 45.679 -25.492 1.248 1.00 92.49 235 TRP D CA 1
ATOM 7573 C C . TRP D 1 231 ? 44.575 -26.562 1.451 1.00 92.97 235 TRP D C 1
ATOM 7574 O O . TRP D 1 231 ? 44.196 -26.875 2.587 1.00 94.78 235 TRP D O 1
ATOM 7585 N N . VAL D 1 232 ? 44.066 -27.105 0.336 1.00 90.50 236 VAL D N 1
ATOM 7586 C CA . VAL D 1 232 ? 43.148 -28.265 0.327 1.00 88.14 236 VAL D CA 1
ATOM 7587 C C . VAL D 1 232 ? 43.262 -29.055 -0.989 1.00 85.53 236 VAL D C 1
ATOM 7588 O O . VAL D 1 232 ? 43.751 -28.553 -2.005 1.00 78.29 236 VAL D O 1
ATOM 7592 N N . ALA E 2 4 ? 41.679 -2.824 -0.504 1.00 56.42 4 ALA E N 1
ATOM 7593 C CA . ALA E 2 4 ? 40.198 -2.621 -0.576 1.00 56.61 4 ALA E CA 1
ATOM 7594 C C . ALA E 2 4 ? 39.833 -1.956 -1.893 1.00 55.84 4 ALA E C 1
ATOM 7595 O O . ALA E 2 4 ? 40.712 -1.578 -2.667 1.00 56.56 4 ALA E O 1
ATOM 7607 N N . ALA E 2 6 ? 37.317 0.904 -4.202 1.00 56.33 6 ALA E N 1
ATOM 7608 C CA . ALA E 2 6 ? 36.988 2.323 -4.153 1.00 56.96 6 ALA E CA 1
ATOM 7609 C C . ALA E 2 6 ? 35.808 2.613 -3.216 1.00 56.55 6 ALA E C 1
ATOM 7610 O O . ALA E 2 6 ? 34.857 1.835 -3.170 1.00 56.25 6 ALA E O 1
ATOM 7612 N N . PRO E 2 7 ? 35.865 3.735 -2.470 1.00 57.60 7 PRO E N 1
ATOM 7613 C CA . PRO E 2 7 ? 34.706 4.167 -1.676 1.00 59.23 7 PRO E CA 1
ATOM 7614 C C . PRO E 2 7 ? 33.593 4.785 -2.526 1.00 58.34 7 PRO E C 1
ATOM 7615 O O . PRO E 2 7 ? 32.393 4.629 -2.254 1.00 55.21 7 PRO E O 1
ATOM 7619 N N . ALA F 2 4 ? 28.872 9.729 29.142 1.00 65.26 4 ALA F N 1
ATOM 7620 C CA . ALA F 2 4 ? 28.205 8.537 28.532 1.00 65.14 4 ALA F CA 1
ATOM 7621 C C . ALA F 2 4 ? 27.429 7.761 29.579 1.00 61.38 4 ALA F C 1
ATOM 7622 O O . ALA F 2 4 ? 27.432 8.130 30.743 1.00 66.02 4 ALA F O 1
ATOM 7634 N N . ALA F 2 6 ? 26.231 3.467 30.697 1.00 57.64 6 ALA F N 1
ATOM 7635 C CA . ALA F 2 6 ? 26.816 2.126 30.694 1.00 60.28 6 ALA F CA 1
ATOM 7636 C C . ALA F 2 6 ? 26.717 1.449 29.321 1.00 60.92 6 ALA F C 1
ATOM 7637 O O . ALA F 2 6 ? 25.845 1.791 28.524 1.00 61.04 6 ALA F O 1
ATOM 7639 N N . PRO F 2 7 ? 27.627 0.500 29.035 1.00 61.77 7 PRO F N 1
ATOM 7640 C CA . PRO F 2 7 ? 27.461 -0.322 27.846 1.00 64.23 7 PRO F CA 1
ATOM 7641 C C . PRO F 2 7 ? 26.355 -1.360 28.063 1.00 67.41 7 PRO F C 1
ATOM 7642 O O . PRO F 2 7 ? 25.689 -1.858 27.142 1.00 69.81 7 PRO F O 1
ATOM 7646 N N . ALA G 2 4 ? 52.542 10.374 -22.650 1.00 66.70 4 ALA G N 1
ATOM 7647 C CA . ALA G 2 4 ? 52.048 9.748 -23.906 1.00 64.93 4 ALA G CA 1
ATOM 7648 C C . ALA G 2 4 ? 53.121 9.765 -24.990 1.00 65.88 4 ALA G C 1
ATOM 7649 O O . ALA G 2 4 ? 52.972 10.417 -26.024 1.00 68.82 4 ALA G O 1
ATOM 7661 N N . ALA G 2 6 ? 56.316 7.159 -27.034 1.00 59.50 6 ALA G N 1
ATOM 7662 C CA . ALA G 2 6 ? 56.600 5.816 -27.505 1.00 59.03 6 ALA G CA 1
ATOM 7663 C C . ALA G 2 6 ? 57.207 4.969 -26.389 1.00 58.49 6 ALA G C 1
ATOM 7664 O O . ALA G 2 6 ? 57.787 5.524 -25.461 1.00 63.40 6 ALA G O 1
ATOM 7666 N N . PRO G 2 7 ? 57.075 3.630 -26.466 1.00 57.45 7 PRO G N 1
ATOM 7667 C CA . PRO G 2 7 ? 57.735 2.767 -25.461 1.00 58.67 7 PRO G CA 1
ATOM 7668 C C . PRO G 2 7 ? 59.237 2.514 -25.710 1.00 58.41 7 PRO G C 1
ATOM 7669 O O . PRO G 2 7 ? 59.927 1.815 -24.962 1.00 54.12 7 PRO G O 1
ATOM 7673 N N . ALA H 2 4 ? 49.533 -15.353 0.234 1.00 81.19 4 ALA H N 1
ATOM 7674 C CA . ALA H 2 4 ? 50.354 -14.158 0.612 1.00 79.00 4 ALA H CA 1
ATOM 7675 C C . ALA H 2 4 ? 50.457 -14.046 2.118 1.00 75.13 4 ALA H C 1
ATOM 7676 O O . ALA H 2 4 ? 49.720 -14.705 2.850 1.00 73.55 4 ALA H O 1
ATOM 7688 N N . ALA H 2 6 ? 51.364 -11.261 5.647 1.00 69.66 6 ALA H N 1
ATOM 7689 C CA . ALA H 2 6 ? 50.953 -9.966 6.171 1.00 68.24 6 ALA H CA 1
ATOM 7690 C C . ALA H 2 6 ? 51.760 -8.836 5.527 1.00 64.48 6 ALA H C 1
ATOM 7691 O O . ALA H 2 6 ? 52.951 -9.015 5.270 1.00 64.90 6 ALA H O 1
ATOM 7693 N N . PRO H 2 7 ? 51.114 -7.679 5.264 1.00 60.17 7 PRO H N 1
ATOM 7694 C CA . PRO H 2 7 ? 51.798 -6.508 4.708 1.00 60.37 7 PRO H CA 1
ATOM 7695 C C . PRO H 2 7 ? 52.541 -5.677 5.769 1.00 61.65 7 PRO H C 1
ATOM 7696 O O . PRO H 2 7 ? 53.096 -4.594 5.516 1.00 57.94 7 PRO H O 1
#

GO terms:
  GO:0050815 phosphoserine residue binding (F, IDA)
  GO:0051219 phosphoprotein binding (F, IDA)
  GO:0005634 nucleus (C, IDA)
  GO:0005635 nuclear envelope (C, IDA)
  GO:0005737 cytoplasm (C, IDA)
  GO:0005783 endoplasmic reticulum (C, IDA)
  GO:0005819 spindle (C, IDA)
  GO:0005856 cytoskeleton (C, IDA)
  GO:0003779 actin binding (F, IDA)
  GO:0005930 axoneme (C, IDA)
  GO:0031514 motile cilium (C, IDA)
  GO:0042802 identical protein binding (F, IDA)
  GO:0042803 protein homodimerization activity (F, IDA)
  GO:0051289 protein homotetramerization (P, IDA)
  GO:0070207 protein homotrimerization (P, IDA)
  GO:0005737 cytoplasm (C, EXP)
  GO:0030010 establishment of cell polarity (P, IMP)
  GO:0030036 actin cytoskeleton organization (P, IMP)
  GO:0051495 positive regulation of cytoskeleton organization (P, IMP)
  GO:0097298 regulation of nucleus size (P, IMP)

Radius of gyration: 33.51 Å; Cα contacts (8 Å, |Δi|>4): 1051; chains: 8; bounding box: 78×69×95 Å